Protein AF-0000000066964332 (afdb_homodimer)

Nearest PDB structures (foldseek):
  6kyw-assembly1_A  TM=4.863E-01  e=2.153E-20  Brassica rapa
  5gyy-assembly1_A  TM=4.695E-01  e=2.271E-20  Brassica rapa
  7ywp-assembly1_A  TM=2.040E-01  e=1.332E-03  Serratia proteamaculans
  7ne4-assembly1_A  TM=2.014E-01  e=6.611E-03  Serratia proteamaculans
  7ne5-assembly1_A  TM=2.036E-01  e=1.824E-02  Serratia proteamaculans

Organism: Oryza sativa subsp. japonica (NCBI:txid39947)

Foldseek 3Di:
DPPDPPPPPPPPPPPPPPPPPPPPQPWPKAFAFDKDWPPPPDWAAAPVRQKTWAWDDADQATWTAMWGDADPDTHGFTTQPLQDDHARMAMWGCHPQRFTWGDHPDPPDDTDGSWPFHSAFGIWTQGPQGKTFTAHPVRDTRDIRLVPGEFKDTAPRKDWAQDKYFAAQASRRRHGAQKMWHRHQQRKTFIAGPPDDDPLRTLDIPPGGDPNATWMWHAHAQGWTWIAGPVDGDIDTPDDDDNPVQPDVFKHWTWMWGCYNLRKTWIKIWIGGNPPDRIDIDTRDIPPPDLPSLSNWQQAAWQWAWEQDPVSDIFIDHDPQWADPDPVPGRHYTDRNPDDFVPPPPPPDPQGWDKFWDKDFQKDWPAAAPDWDDLPQDPVNLRVVLSVDPQAFKWKDDSGIGGGDPRITSMYGHNPGGMMMIGIDTDRPPPPPPPPDDVPPPVVVVVVVVVVVPPPPPPPPDD/DPPPPPPPPPPPPPPPPPPPPPPPQPWPKAFAFDKDWPPPPDWAAGPVRQKTWAWDDADQATWTAMWGDADPDTHGFTTQPQQDDHARMAMWGCHPQRFTWGDHPDPPDDTDTSWPFHSAFGIWTQGPQGKTFTAHPVRDTRDIRLVPGEFKDTAPRKDWAQDKYFAAQASRRRHGAQKMWHRHQQRKTFIAGPPDDDPLRTLDIPPGGDPNATWMWHAHQQGWTWTAGPVDGDIDTPDDDDNPVQPDVFKHWTWMWGCYNLRKTWIKIWIGGNPPDRIDIDTRDIPPPDLPSLSNWQQAAWQWAWEQDPVSDIFIDHDPQWADPDPVPGRHYTDRNPDDFVPPPPPPDPQGWDKDWDKDDQKDWPAAAPDFDDLPQDPVNLRVVLSVDPQAFKWKDDSGIGGGDPRITSMYGHNPGGMMMIGIDTDRPPPPPPPPDDPPPPVVVVVVVVVVVVPPPPPPPPD

pLDDT: mean 82.04, std 22.13, range [18.06, 98.69]

Solvent-accessible surface area (backbone atoms only — not comparable to full-atom values): 50875 Å² total; per-residue (Å²): 133,80,80,78,79,74,79,79,76,78,76,76,73,75,76,72,74,65,76,70,73,68,75,76,70,69,62,51,74,40,48,52,61,41,68,43,35,59,73,85,72,38,56,52,52,12,62,81,57,44,22,36,37,36,63,42,84,35,88,96,27,26,40,41,33,31,28,38,60,50,86,94,42,71,47,76,55,42,56,58,66,39,77,52,78,60,37,90,52,29,33,41,32,31,34,81,57,15,36,41,27,38,32,50,64,56,84,88,50,74,61,45,70,72,49,90,42,72,65,54,25,49,30,32,35,36,35,80,60,56,44,40,35,30,18,29,89,85,66,43,79,66,41,45,53,62,79,62,54,40,29,41,44,33,36,77,34,64,46,47,51,68,38,62,34,36,8,20,58,38,97,76,39,68,25,75,33,58,24,29,40,36,26,31,67,49,23,26,44,35,33,31,33,59,37,53,82,55,76,85,50,50,51,41,64,70,77,47,54,84,69,84,38,55,30,29,39,35,29,40,82,77,50,30,30,36,37,28,30,87,90,53,88,55,69,44,76,79,41,78,52,73,59,80,74,55,63,42,92,58,42,47,68,46,47,36,39,31,37,37,52,85,58,38,36,33,32,35,37,38,36,37,45,72,88,78,50,78,66,44,79,43,78,77,42,58,40,69,75,64,84,54,68,59,57,46,47,58,60,24,16,36,34,17,28,19,39,69,45,95,87,67,44,78,45,54,44,52,41,79,56,31,37,56,82,37,92,86,39,51,44,70,16,16,22,72,62,52,69,31,56,64,65,74,73,66,83,78,75,85,72,64,71,46,78,42,71,45,78,46,65,33,33,43,61,61,88,50,56,67,30,36,61,61,70,83,50,46,75,70,50,39,52,51,54,30,72,72,31,60,57,39,50,33,28,39,36,60,89,39,34,30,34,38,39,34,60,42,39,52,25,21,67,28,86,85,40,75,32,33,36,34,30,52,32,77,42,68,74,71,76,81,65,77,71,84,65,88,65,66,58,69,67,42,53,67,55,46,57,59,47,62,71,65,59,70,70,68,65,74,73,66,129,133,81,80,77,79,75,80,79,74,78,75,76,74,74,74,75,73,66,77,69,75,68,76,74,72,66,61,51,73,40,49,53,61,42,70,43,35,59,72,89,73,36,59,52,54,11,62,83,57,42,22,36,38,36,62,43,84,35,89,96,27,27,39,41,32,30,27,39,60,50,85,95,42,72,47,76,57,42,56,60,65,38,78,52,80,60,38,90,52,29,32,41,32,31,32,82,57,16,35,40,27,39,32,49,65,55,82,88,51,75,60,44,69,74,50,89,43,72,64,54,25,49,31,32,35,38,36,79,60,56,43,39,36,29,18,29,89,82,66,43,79,66,41,44,52,63,79,62,54,40,30,42,45,32,36,77,34,63,45,46,51,67,38,62,32,35,7,20,58,37,98,78,38,69,24,76,33,58,24,30,41,36,27,32,69,49,23,27,42,34,32,32,35,57,39,53,80,55,76,85,50,50,53,41,64,70,78,46,54,84,69,82,38,55,31,29,39,35,31,40,82,77,49,30,30,36,36,29,31,87,89,53,88,55,69,44,76,78,40,79,51,72,59,80,74,56,65,41,92,58,40,48,69,45,49,39,39,33,37,38,50,84,60,38,38,33,31,35,38,39,36,39,44,73,88,77,49,76,66,43,79,42,78,77,42,58,40,71,74,64,87,54,68,60,57,44,47,58,62,25,16,34,33,18,28,18,38,70,46,94,87,69,44,78,45,54,43,52,40,80,58,32,37,55,83,38,91,86,40,51,44,70,16,14,23,73,62,51,72,29,58,64,65,73,72,65,82,79,75,85,71,65,70,46,77,43,70,45,79,46,65,35,32,43,61,62,88,49,60,68,32,35,60,62,70,82,51,46,74,70,51,38,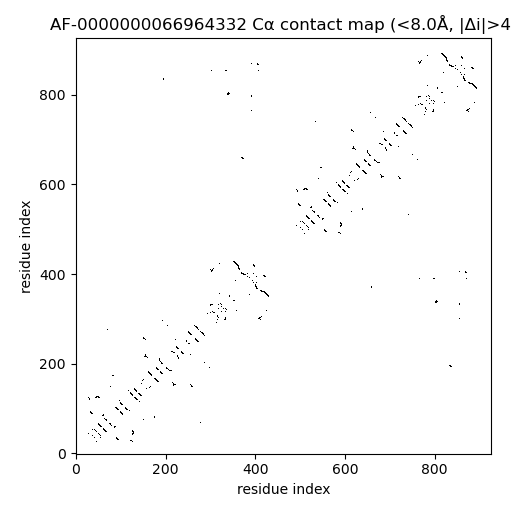52,52,54,31,71,74,31,61,57,41,50,32,28,39,36,61,90,40,34,29,33,38,38,35,60,41,38,54,26,21,66,28,84,84,39,75,31,33,37,34,30,52,34,77,42,66,75,72,76,81,66,78,69,83,65,84,68,66,58,70,70,41,51,68,55,45,57,59,46,61,70,65,60,70,70,66,70,67,70,80,114

Secondary structure (DSSP, 8-state):
----------------------------EEETT-EEETTTT-EEE-TTSSEEEEEEEETTEEEEEEEEEETTEEEEEEETTTTSPPB---EEEE-TTS-EEEE-SSTTPPPEES--S-S---EEEE-TTS-EEEE-TT--EEEEGGGS-SSEE-TT-EE-TT-EEEEESSSS--SEEEEEEEE-TTS-EEEEETT--SGGG-SEE-S--SS---EEEEE-TTS-EEEEESSSS-EEEEE---TTTTT-TTEEEEEEEEE-TTS-EEEEEEEEESSSPPPEEEEEEEES--S-GGGSTTSS-TTEEEEE-TTS-EEEEEPTTEEESSTT-TTS-EEEP---------SS---PPEEEEEEEESEE----EEE---TT--HHHHHHHHHH-TT-SEEEESSSEEEEPBS--SEEE-TT---EEEEEEEE---------SS-HHHHHHHHHHHHHHHGGGGGGG--/----------------------------EEETT-EEETTTT-EEE-TTSSEEEEEEEETTEEEEEEEEEETTEEEEEEETTTTSPPB---EEEE-TTS-EEEE-SSTTPPPEES--S-S---EEEE-TTS-EEEE-TT--EEEEGGGS-SSEE-TT-EE-TT-EEEEESSSS--SEEEEEEEE-TTS-EEEEETT--SGGG-SEE-S--SS---EEEEE-TTS-EEEEESSSS-EEEEE---GGGTT-TTEEEEEEEEE-TTS-EEEEEEEEESSSPPPEEEEEEEES--S-GGGSTTSS-TTEEEEE-TTS-EEEEEPTTEEESSTT-TTS-EEEP---------SS---PPEEEEEEEESEE----EEE---TT--HHHHHHHHHH-TT-SEEEESSSEEEEPBS--SEEE-TT---EEEEEEEE---------SS-HHHHHHHHHHHHHHHHGGGGGG--

InterPro domains:
  IPR000742 EGF-like domain [PS50026] (290-328)
  IPR000858 S-locus glycoprotein domain [PF00954] (241-323)
  IPR001480 Bulb-type lectin domain [PF01453] (75-159)
  IPR001480 Bulb-type lectin domain [PS50927] (29-147)
  IPR001480 Bulb-type lectin domain [SM00108] (34-149)
  IPR036426 Bulb-type lectin domain superfamily [G3DSA:2.90.10.10] (23-148)
  IPR036426 Bulb-type lectin domain superfamily [SSF51110] (73-192)
  IPR036426 Bulb-type lectin domain superfamily [SSF51110] (173-272)
  IPR051343 G-type lectin S-receptor-like kinases and EP1-like glycoproteins [PTHR47976] (41-424)

Radius of gyration: 37.82 Å; Cα contacts (8 Å, |Δi|>4): 2032; chains: 2; bounding box: 126×107×94 Å

Structure (mmCIF, N/CA/C/O backbone):
data_AF-0000000066964332-model_v1
#
loop_
_entity.id
_entity.type
_entity.pdbx_description
1 polymer 'non-specific serine/threonine protein kinase'
#
loop_
_atom_site.group_PDB
_atom_site.id
_atom_site.type_symbol
_atom_site.label_atom_id
_atom_site.label_alt_id
_atom_site.label_comp_id
_atom_site.label_asym_id
_atom_site.label_entity_id
_atom_site.label_seq_id
_atom_site.pdbx_PDB_ins_code
_atom_site.Cartn_x
_atom_site.Cartn_y
_atom_site.Cartn_z
_atom_site.occupancy
_atom_site.B_iso_or_equiv
_atom_site.auth_seq_id
_atom_site.auth_comp_id
_atom_site.auth_asym_id
_atom_site.auth_atom_id
_atom_site.pdbx_PDB_model_num
ATOM 1 N N . MET A 1 1 ? -78.125 -31.594 -17.312 1 30.03 1 MET A N 1
ATOM 2 C CA . MET A 1 1 ? -77.125 -32.531 -17.828 1 30.03 1 MET A CA 1
ATOM 3 C C . MET A 1 1 ? -75.875 -32.469 -17 1 30.03 1 MET A C 1
ATOM 5 O O . MET A 1 1 ? -75.312 -31.406 -16.766 1 30.03 1 MET A O 1
ATOM 9 N N . VAL A 1 2 ? -75.75 -33.438 -16.062 1 37.06 2 VAL A N 1
ATOM 10 C CA . VAL A 1 2 ? -74.875 -33.562 -14.898 1 37.06 2 VAL A CA 1
ATOM 11 C C . VAL A 1 2 ? -73.438 -33.75 -15.352 1 37.06 2 VAL A C 1
ATOM 13 O O . VAL A 1 2 ? -73.125 -34.656 -16.109 1 37.06 2 VAL A O 1
ATOM 16 N N . PRO A 1 3 ? -72.688 -32.656 -15.508 1 40.78 3 PRO A N 1
ATOM 17 C CA . PRO A 1 3 ? -71.375 -32.781 -16.141 1 40.78 3 PRO A CA 1
ATOM 18 C C . PRO A 1 3 ? -70.438 -33.719 -15.406 1 40.78 3 PRO A C 1
ATOM 20 O O . PRO A 1 3 ? -70.438 -33.781 -14.172 1 40.78 3 PRO A O 1
ATOM 23 N N . TYR A 1 4 ? -70.312 -34.938 -15.938 1 36.34 4 TYR A N 1
ATOM 24 C CA . TYR A 1 4 ? -69.5 -36.062 -15.43 1 36.34 4 TYR A CA 1
ATOM 25 C C . TYR A 1 4 ? -68.062 -35.656 -15.289 1 36.34 4 TYR A C 1
ATOM 27 O O . TYR A 1 4 ? -67.438 -35.188 -16.25 1 36.34 4 TYR A O 1
ATOM 35 N N . ILE A 1 5 ? -67.625 -35.219 -14.141 1 37.66 5 ILE A N 1
ATOM 36 C CA . ILE A 1 5 ? -66.25 -34.812 -13.773 1 37.66 5 ILE A CA 1
ATOM 37 C C . ILE A 1 5 ? -65.312 -36 -13.898 1 37.66 5 ILE A C 1
ATOM 39 O O . ILE A 1 5 ? -65.438 -37 -13.195 1 37.66 5 ILE A O 1
ATOM 43 N N . ILE A 1 6 ? -64.812 -36.375 -15.148 1 38.31 6 ILE A N 1
ATOM 44 C CA . ILE A 1 6 ? -63.906 -37.5 -15.352 1 38.31 6 ILE A CA 1
ATOM 45 C C . ILE A 1 6 ? -62.656 -37.344 -14.477 1 38.31 6 ILE A C 1
ATOM 47 O O . ILE A 1 6 ? -62 -36.312 -14.492 1 38.31 6 ILE A O 1
ATOM 51 N N . PRO A 1 7 ? -62.469 -38.188 -13.453 1 39.22 7 PRO A N 1
ATOM 52 C CA . PRO A 1 7 ? -61.281 -38.156 -12.57 1 39.22 7 PRO A CA 1
ATOM 53 C C . PRO A 1 7 ? -60 -38.438 -13.312 1 39.22 7 PRO A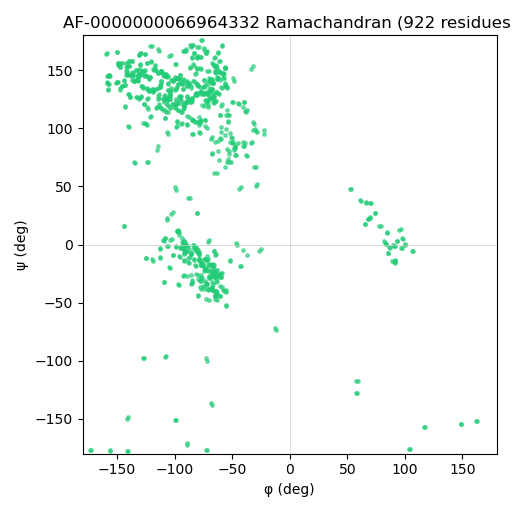 C 1
ATOM 55 O O . PRO A 1 7 ? -59.875 -39.438 -14.031 1 39.22 7 PRO A O 1
ATOM 58 N N . LEU A 1 8 ? -59.344 -37.438 -13.859 1 35.41 8 LEU A N 1
ATOM 59 C CA . LEU A 1 8 ? -58.062 -37.594 -14.516 1 35.41 8 LEU A CA 1
ATOM 60 C C . LEU A 1 8 ? -57.062 -38.312 -13.594 1 35.41 8 LEU A C 1
ATOM 62 O O . LEU A 1 8 ? -56.719 -37.781 -12.539 1 35.41 8 LEU A O 1
ATOM 66 N N . SER A 1 9 ? -57.125 -39.625 -13.5 1 33.16 9 SER A N 1
ATOM 67 C CA . SER A 1 9 ? -56.125 -40.438 -12.805 1 33.16 9 SER A CA 1
ATOM 68 C C . SER A 1 9 ? -54.719 -40.094 -13.266 1 33.16 9 SER A C 1
ATOM 70 O O . SER A 1 9 ? -54.406 -40.219 -14.453 1 33.16 9 SER A O 1
ATOM 72 N N . LEU A 1 10 ? -54.062 -39.188 -12.609 1 34.53 10 LEU A N 1
ATOM 73 C CA . LEU A 1 10 ? -52.656 -38.844 -12.781 1 34.53 10 LEU A CA 1
ATOM 74 C C . LEU A 1 10 ? -51.781 -40.094 -12.68 1 34.53 10 LEU A C 1
ATOM 76 O O . LEU A 1 10 ? -51.688 -40.688 -11.609 1 34.53 10 LEU A O 1
ATOM 80 N N . ILE A 1 11 ? -51.719 -40.906 -13.75 1 34.94 11 ILE A N 1
ATOM 81 C CA . ILE A 1 11 ? -50.781 -42 -13.828 1 34.94 11 ILE A CA 1
ATOM 82 C C . ILE A 1 11 ? -49.375 -41.5 -13.531 1 34.94 11 ILE A C 1
ATOM 84 O O . ILE A 1 11 ? -48.812 -40.656 -14.266 1 34.94 11 ILE A O 1
ATOM 88 N N . LEU A 1 12 ? -49.031 -41.5 -12.281 1 34.53 12 LEU A N 1
ATOM 89 C CA . LEU A 1 12 ? -47.656 -41.312 -11.805 1 34.53 12 LEU A CA 1
ATOM 90 C C . LEU A 1 12 ? -46.719 -42.312 -12.469 1 34.53 12 LEU A C 1
ATOM 92 O O . LEU A 1 12 ? -46.75 -43.5 -12.188 1 34.53 12 LEU A O 1
ATOM 96 N N . PHE A 1 13 ? -46.438 -42.125 -13.805 1 35.16 13 PHE A N 1
ATOM 97 C CA . PHE A 1 13 ? -45.344 -42.875 -14.391 1 35.16 13 PHE A CA 1
ATOM 98 C C . PHE A 1 13 ? -44.094 -42.75 -13.547 1 35.16 13 PHE A C 1
ATOM 100 O O . PHE A 1 13 ? -43.531 -41.688 -13.414 1 35.16 13 PHE A O 1
ATOM 107 N N . ILE A 1 14 ? -43.906 -43.594 -12.547 1 37.25 14 ILE A N 1
ATOM 108 C CA . ILE A 1 14 ? -42.656 -43.844 -11.875 1 37.25 14 ILE A CA 1
ATOM 109 C C . ILE A 1 14 ? -41.562 -44.156 -12.906 1 37.25 14 ILE A C 1
ATOM 111 O O . ILE A 1 14 ? -41.594 -45.188 -13.555 1 37.25 14 ILE A O 1
ATOM 115 N N . ILE A 1 15 ? -41.125 -43.125 -13.672 1 35 15 ILE A N 1
ATOM 116 C CA . ILE A 1 15 ? -39.906 -43.344 -14.445 1 35 15 ILE A CA 1
ATOM 117 C C . ILE A 1 15 ? -38.844 -43.969 -13.555 1 35 15 ILE A C 1
ATOM 119 O O . ILE A 1 15 ? -38.344 -43.312 -12.633 1 35 15 ILE A O 1
ATOM 123 N N . GLN A 1 16 ? -38.938 -45.25 -13.281 1 35.28 16 GLN A N 1
ATOM 124 C CA . GLN A 1 16 ? -37.781 -45.969 -12.742 1 35.28 16 GLN A CA 1
ATOM 125 C C . GLN A 1 16 ? -36.531 -45.656 -13.547 1 35.28 16 GLN A C 1
ATOM 127 O O . GLN A 1 16 ? -36.406 -46.094 -14.703 1 35.28 16 GLN A O 1
ATOM 132 N N . ALA A 1 17 ? -35.844 -44.562 -13.266 1 37.25 17 ALA A N 1
ATOM 133 C CA . ALA A 1 17 ? -34.5 -44.312 -13.734 1 37.25 17 ALA A CA 1
ATOM 134 C C . ALA A 1 17 ? -33.594 -45.531 -13.484 1 37.25 17 ALA A C 1
ATOM 136 O O . ALA A 1 17 ? -33.438 -45.938 -12.336 1 37.25 17 ALA A O 1
ATOM 137 N N . ASN A 1 18 ? -33.719 -46.469 -14.406 1 37.06 18 ASN A N 1
ATOM 138 C CA . ASN A 1 18 ? -32.656 -47.469 -14.352 1 37.06 18 ASN A CA 1
ATOM 139 C C . ASN A 1 18 ? -31.297 -46.844 -14.031 1 37.06 18 ASN A C 1
ATOM 141 O O . ASN A 1 18 ? -30.953 -45.781 -14.586 1 37.06 18 ASN A O 1
ATOM 145 N N . PRO A 1 19 ? -30.719 -47.156 -12.914 1 35.81 19 PRO A N 1
ATOM 146 C CA . PRO A 1 19 ? -29.344 -46.688 -12.711 1 35.81 19 PRO A CA 1
ATOM 147 C C . PRO A 1 19 ? -28.453 -46.906 -13.938 1 35.81 19 PRO A C 1
ATOM 149 O O . PRO A 1 19 ? -28.438 -48 -14.516 1 35.81 19 PRO A O 1
ATOM 152 N N . SER A 1 20 ? -28.453 -45.938 -14.859 1 34.28 20 SER A N 1
ATOM 153 C CA . SER A 1 20 ? -27.422 -46.031 -15.891 1 34.28 20 SER A CA 1
ATOM 154 C C . SER A 1 20 ? -26.172 -46.719 -15.367 1 34.28 20 SER A C 1
ATOM 156 O O . SER A 1 20 ? -25.672 -46.406 -14.281 1 34.28 20 SER A O 1
ATOM 158 N N . THR A 1 21 ? -26.047 -48.031 -15.656 1 35.12 21 THR A N 1
ATOM 159 C CA . THR A 1 21 ? -24.75 -48.688 -15.477 1 35.12 21 THR A CA 1
ATOM 160 C C . THR A 1 21 ? -23.625 -47.719 -15.781 1 35.12 21 THR A C 1
ATOM 162 O O . THR A 1 21 ? -23.562 -47.125 -16.875 1 35.12 21 THR A O 1
ATOM 165 N N . GLY A 1 22 ? -23.203 -46.969 -14.836 1 33.84 22 GLY A N 1
ATOM 166 C CA . GLY A 1 22 ? -21.969 -46.219 -15.031 1 33.84 22 GLY A CA 1
ATOM 167 C C . GLY A 1 22 ? -20.984 -46.906 -15.945 1 33.84 22 GLY A C 1
ATOM 168 O O . GLY A 1 22 ? -20.812 -48.125 -15.875 1 33.84 22 GLY A O 1
ATOM 169 N N . ALA A 1 23 ? -20.906 -46.531 -17.172 1 38.38 23 ALA A N 1
ATOM 170 C CA . ALA A 1 23 ? -19.812 -46.969 -18.031 1 38.38 23 ALA A CA 1
ATOM 171 C C . ALA A 1 23 ? -18.594 -47.406 -17.219 1 38.38 23 ALA A C 1
ATOM 173 O O . ALA A 1 23 ? -18.062 -46.625 -16.422 1 38.38 23 ALA A O 1
ATOM 174 N N . GLN A 1 24 ? -18.453 -48.688 -16.953 1 38.19 24 GLN A N 1
ATOM 175 C CA . GLN A 1 24 ? -17.234 -49.25 -16.359 1 38.19 24 GLN A CA 1
ATOM 176 C C . GLN A 1 24 ? -15.992 -48.562 -16.938 1 38.19 24 GLN A C 1
ATOM 178 O O . GLN A 1 24 ? -15.75 -48.656 -18.141 1 38.19 24 GLN A O 1
ATOM 183 N N . ILE A 1 25 ? -15.547 -47.5 -16.422 1 47.09 25 ILE A N 1
ATOM 184 C CA . ILE A 1 25 ? -14.227 -46.969 -16.75 1 47.09 25 ILE A CA 1
ATOM 185 C C . ILE A 1 25 ? -13.227 -48.125 -16.844 1 47.09 25 ILE A C 1
ATOM 187 O O . ILE A 1 25 ? -13.031 -48.844 -15.867 1 47.09 25 ILE A O 1
ATOM 191 N N . ASN A 1 26 ? -13.062 -48.812 -17.906 1 48.81 26 ASN A N 1
ATOM 192 C CA . ASN A 1 26 ? -11.977 -49.75 -18.094 1 48.81 26 ASN A CA 1
ATOM 193 C C . ASN A 1 26 ? -10.68 -49.25 -17.453 1 48.81 26 ASN A C 1
ATOM 195 O O . ASN A 1 26 ? -10.109 -48.25 -17.906 1 48.81 26 ASN A O 1
ATOM 199 N N . GLU A 1 27 ? -10.586 -49.344 -16.141 1 62.5 27 GLU A N 1
ATOM 200 C CA . GLU A 1 27 ? -9.406 -48.906 -15.398 1 62.5 27 GLU A CA 1
ATOM 201 C C . GLU A 1 27 ? -8.352 -50.031 -15.367 1 62.5 27 GLU A C 1
ATOM 203 O O . GLU A 1 27 ? -8.664 -51.188 -15.078 1 62.5 27 GLU A O 1
ATOM 208 N N . THR A 1 28 ? -7.273 -49.781 -16.156 1 73.75 28 THR A N 1
ATOM 209 C CA . THR A 1 28 ? -6.16 -50.688 -15.867 1 73.75 28 THR A CA 1
ATOM 210 C C . THR A 1 28 ? -5.691 -50.531 -14.422 1 73.75 28 THR A C 1
ATOM 212 O O . THR A 1 28 ? -5.273 -49.438 -14.023 1 73.75 28 THR A O 1
ATOM 215 N N . THR A 1 29 ? -5.926 -51.562 -13.617 1 89.5 29 THR A N 1
ATOM 216 C CA . THR A 1 29 ? -5.625 -51.531 -12.188 1 89.5 29 THR A CA 1
ATOM 217 C C . THR A 1 29 ? -4.148 -51.812 -11.945 1 89.5 29 THR A C 1
ATOM 219 O O . THR A 1 29 ? -3.574 -52.719 -12.547 1 89.5 29 THR A O 1
ATOM 222 N N . ILE A 1 30 ? -3.531 -50.969 -11.195 1 94.56 30 ILE A N 1
ATOM 223 C CA . ILE A 1 30 ? -2.154 -51.156 -10.734 1 94.56 30 ILE A CA 1
ATOM 224 C C . ILE A 1 30 ? -2.145 -51.719 -9.32 1 94.56 30 ILE A C 1
ATOM 226 O O . ILE A 1 30 ? -2.4 -51 -8.352 1 94.56 30 ILE A O 1
ATOM 230 N N . PRO A 1 31 ? -1.904 -53 -9.203 1 94.06 31 PRO A N 1
ATOM 231 C CA . PRO A 1 31 ? -1.978 -53.594 -7.879 1 94.06 31 PRO A CA 1
ATOM 232 C C . PRO A 1 31 ? -0.781 -53.25 -6.996 1 94.06 31 PRO A C 1
ATOM 234 O O . PRO A 1 31 ? 0.228 -52.75 -7.492 1 94.06 31 PRO A O 1
ATOM 237 N N . GLN A 1 32 ? -0.938 -53.594 -5.727 1 93.88 32 GLN A N 1
ATOM 238 C CA . GLN A 1 32 ? 0.191 -53.469 -4.812 1 93.88 32 GLN A CA 1
ATOM 239 C C . GLN A 1 32 ? 1.386 -54.281 -5.297 1 93.88 32 GLN A C 1
ATOM 241 O O . GLN A 1 32 ? 1.217 -55.375 -5.875 1 93.88 32 GLN A O 1
ATOM 246 N N . GLY A 1 33 ? 2.547 -53.656 -5.039 1 93.12 33 GLY A N 1
ATOM 247 C CA . GLY A 1 33 ? 3.758 -54.344 -5.465 1 93.12 33 GLY A CA 1
ATOM 248 C C . GLY A 1 33 ? 4.203 -53.969 -6.863 1 93.12 33 GLY A C 1
ATOM 249 O O . GLY A 1 33 ? 5.32 -54.281 -7.273 1 93.12 33 GLY A O 1
ATOM 250 N N . SER A 1 34 ? 3.301 -53.312 -7.594 1 93.19 34 SER A N 1
ATOM 251 C CA . SER A 1 34 ? 3.662 -52.875 -8.938 1 93.19 34 SER A CA 1
ATOM 252 C C . SER A 1 34 ? 4.805 -51.875 -8.891 1 93.19 34 SER A C 1
ATOM 254 O O . SER A 1 34 ? 4.855 -51.031 -7.996 1 93.19 34 SER A O 1
ATOM 256 N N . GLN A 1 35 ? 5.711 -51.969 -9.883 1 92.88 35 GLN A N 1
ATOM 257 C CA . GLN A 1 35 ? 6.895 -51.125 -9.914 1 92.88 35 GLN A CA 1
ATOM 258 C C . GLN A 1 35 ? 7.25 -50.719 -11.344 1 92.88 35 GLN A C 1
ATOM 260 O O . GLN A 1 35 ? 7.105 -51.531 -12.266 1 92.88 35 GLN A O 1
ATOM 265 N N . ILE A 1 36 ? 7.617 -49.438 -11.516 1 93.69 36 ILE A N 1
ATOM 266 C CA . ILE A 1 36 ? 8.148 -49 -12.797 1 93.69 36 ILE A CA 1
ATOM 267 C C . ILE A 1 36 ? 9.492 -48.312 -12.594 1 93.69 36 ILE A C 1
ATOM 269 O O . ILE A 1 36 ? 9.719 -47.688 -11.555 1 93.69 36 ILE A O 1
ATOM 273 N N . ASN A 1 37 ? 10.422 -48.469 -13.516 1 90.12 37 ASN A N 1
ATOM 274 C CA . ASN A 1 37 ? 11.766 -47.906 -13.438 1 90.12 37 ASN A CA 1
ATOM 275 C C . ASN A 1 37 ? 12.047 -46.938 -14.609 1 90.12 37 ASN A C 1
ATOM 277 O O . ASN A 1 37 ? 11.211 -46.812 -15.5 1 90.12 37 ASN A O 1
ATOM 281 N N . THR A 1 38 ? 13.164 -46.25 -14.492 1 82.19 38 THR A N 1
ATOM 282 C CA . THR A 1 38 ? 13.57 -45.344 -15.555 1 82.19 38 THR A CA 1
ATOM 283 C C . THR A 1 38 ? 14.078 -46.125 -16.766 1 82.19 38 THR A C 1
ATOM 285 O O . THR A 1 38 ? 14.141 -45.562 -17.875 1 82.19 38 THR A O 1
ATOM 288 N N . VAL A 1 39 ? 14.43 -47.375 -16.391 1 70.75 39 VAL A N 1
ATOM 289 C CA . VAL A 1 39 ? 15 -48.156 -17.469 1 70.75 39 VAL A CA 1
ATOM 290 C C . VAL A 1 39 ? 13.883 -48.656 -18.391 1 70.75 39 VAL A C 1
ATOM 292 O O . VAL A 1 39 ? 12.883 -49.188 -17.922 1 70.75 39 VAL A O 1
ATOM 295 N N . GLY A 1 40 ? 13.922 -48.5 -19.734 1 60 40 GLY A N 1
ATOM 296 C CA . GLY A 1 40 ? 13.023 -49 -20.766 1 60 40 GLY A CA 1
ATOM 297 C C . GLY A 1 40 ? 11.75 -48.188 -20.906 1 60 40 GLY A C 1
ATOM 298 O O . GLY A 1 40 ? 10.805 -48.594 -21.578 1 60 40 GLY A O 1
ATOM 299 N N . THR A 1 41 ? 11.602 -47.062 -20.438 1 62.5 41 THR A N 1
ATOM 300 C CA . THR A 1 41 ? 10.539 -46.094 -20.688 1 62.5 41 THR A CA 1
ATOM 301 C C . THR A 1 41 ? 9.227 -46.562 -20.078 1 62.5 41 THR A C 1
ATOM 303 O O . THR A 1 41 ? 8.164 -46.406 -20.703 1 62.5 41 THR A O 1
ATOM 306 N N . GLN A 1 42 ? 9.281 -47.188 -18.969 1 80.81 42 GLN A N 1
ATOM 307 C CA . GLN A 1 42 ? 8.07 -47.75 -18.375 1 80.81 42 GLN A CA 1
ATOM 308 C C . GLN A 1 42 ? 7.199 -46.656 -17.766 1 80.81 42 GLN A C 1
ATOM 310 O O . GLN A 1 42 ? 7.719 -45.688 -17.188 1 80.81 42 GLN A O 1
ATOM 315 N N . SER A 1 43 ? 5.957 -46.75 -18.172 1 92 43 SER A N 1
ATOM 316 C CA . SER A 1 43 ? 4.945 -45.875 -17.578 1 92 43 SER A CA 1
ATOM 317 C C . SER A 1 43 ? 3.625 -46.625 -17.391 1 92 43 SER A C 1
ATOM 319 O O . SER A 1 43 ? 3.391 -47.656 -18.016 1 92 43 SER A O 1
ATOM 321 N N . TRP A 1 44 ? 2.957 -46.281 -16.359 1 94.69 44 TRP A N 1
ATOM 322 C CA . TRP A 1 44 ? 1.567 -46.719 -16.266 1 94.69 44 TRP A CA 1
ATOM 323 C C . TRP A 1 44 ? 0.67 -45.875 -17.172 1 94.69 44 TRP A C 1
ATOM 325 O O . TRP A 1 44 ? 0.761 -44.656 -17.156 1 94.69 44 TRP A O 1
ATOM 335 N N . VAL A 1 45 ? -0.186 -46.531 -17.969 1 93.44 45 VAL A N 1
ATOM 336 C CA . VAL A 1 45 ? -0.939 -45.812 -19 1 93.44 45 VAL A CA 1
ATOM 337 C C . VAL A 1 45 ? -2.436 -45.938 -18.719 1 93.44 45 VAL A C 1
ATOM 339 O O . VAL A 1 45 ? -2.891 -46.969 -18.188 1 93.44 45 VAL A O 1
ATOM 342 N N . SER A 1 46 ? -3.158 -44.969 -19.125 1 95.25 46 SER A N 1
ATOM 343 C CA . SER A 1 46 ? -4.613 -44.969 -19 1 95.25 46 SER A CA 1
ATOM 344 C C . SER A 1 46 ? -5.234 -45.938 -20 1 95.25 46 SER A C 1
ATOM 346 O O . SER A 1 46 ? -4.582 -46.344 -20.969 1 95.25 46 SER A O 1
ATOM 348 N N . PRO A 1 47 ? -6.516 -46.281 -19.797 1 92.88 47 PRO A N 1
ATOM 349 C CA . PRO A 1 47 ? -7.168 -47.188 -20.719 1 92.88 47 PRO A CA 1
ATOM 350 C C . PRO A 1 47 ? -7.18 -46.688 -22.156 1 92.88 47 PRO A C 1
ATOM 352 O O . PRO A 1 47 ? -6.988 -47.469 -23.094 1 92.88 47 PRO A O 1
ATOM 355 N N . SER A 1 48 ? -7.336 -45.438 -22.391 1 88.88 48 SER A N 1
ATOM 356 C CA . SER A 1 48 ? -7.348 -44.844 -23.719 1 88.88 48 SER A CA 1
ATOM 357 C C . SER A 1 48 ? -5.938 -44.75 -24.297 1 88.88 48 SER A C 1
ATOM 359 O O . SER A 1 48 ? -5.766 -44.562 -25.5 1 88.88 48 SER A O 1
ATOM 361 N N . GLY A 1 49 ? -4.965 -44.844 -23.375 1 90.25 49 GLY A N 1
ATOM 362 C CA . GLY A 1 49 ? -3.578 -44.719 -23.797 1 90.25 49 GLY A CA 1
ATOM 363 C C . GLY A 1 49 ? -3.125 -43.281 -23.906 1 90.25 49 GLY A C 1
ATOM 364 O O . GLY A 1 49 ? -1.961 -43 -24.203 1 90.25 49 GLY A O 1
ATOM 365 N N . ARG A 1 50 ? -3.955 -42.406 -23.625 1 92 50 ARG A N 1
ATOM 366 C CA . ARG A 1 50 ? -3.648 -40.969 -23.859 1 92 50 ARG A CA 1
ATOM 367 C C . ARG A 1 50 ? -2.877 -40.406 -22.688 1 92 50 ARG A C 1
ATOM 369 O O . ARG A 1 50 ? -2.107 -39.438 -22.859 1 92 50 ARG A O 1
ATOM 376 N N . PHE A 1 51 ? -3.1 -40.875 -21.5 1 95.62 51 PHE A N 1
ATOM 377 C CA . PHE A 1 51 ? -2.381 -40.375 -20.344 1 95.62 51 PHE A CA 1
ATOM 378 C C . PHE A 1 51 ? -1.444 -41.438 -19.781 1 95.62 51 PHE A C 1
ATOM 380 O O . PHE A 1 51 ? -1.726 -42.656 -19.891 1 95.62 51 PHE A O 1
ATOM 387 N N . ALA A 1 52 ? -0.359 -40.938 -19.234 1 94.94 52 ALA A N 1
ATOM 388 C CA . ALA A 1 52 ? 0.621 -41.844 -18.625 1 94.94 52 ALA A CA 1
ATOM 389 C C . ALA A 1 52 ? 1.195 -41.219 -17.344 1 94.94 52 ALA A C 1
ATOM 391 O O . ALA A 1 52 ? 1.184 -40 -17.156 1 94.94 52 ALA A O 1
ATOM 392 N N . PHE A 1 53 ? 1.543 -42.125 -16.438 1 96.06 53 PHE A N 1
ATOM 393 C CA . PHE A 1 53 ? 2.223 -41.75 -15.195 1 96.06 53 PHE A CA 1
ATOM 394 C C . PHE A 1 53 ? 3.559 -42.5 -15.078 1 96.06 53 PHE A C 1
ATOM 396 O O . PHE A 1 53 ? 3.641 -43.688 -15.328 1 96.06 53 PHE A O 1
ATOM 403 N N . GLY A 1 54 ? 4.602 -41.75 -14.742 1 95.19 54 GLY A N 1
ATOM 404 C CA . GLY A 1 54 ? 5.922 -42.344 -14.57 1 95.19 54 GLY A CA 1
ATOM 405 C C . GLY A 1 54 ? 7.035 -41.312 -14.617 1 95.19 54 GLY A C 1
ATOM 406 O O . GLY A 1 54 ? 6.844 -40.156 -14.203 1 95.19 54 GLY A O 1
ATOM 407 N N . PHE A 1 55 ? 8.211 -41.844 -15.062 1 94.25 55 PHE A N 1
ATOM 408 C CA . PHE A 1 55 ? 9.359 -40.969 -15.227 1 94.25 55 PHE A CA 1
ATOM 409 C C . PHE A 1 55 ? 9.336 -40.312 -16.594 1 94.25 55 PHE A C 1
ATOM 411 O O . PHE A 1 55 ? 9 -40.938 -17.594 1 94.25 55 PHE A O 1
ATOM 418 N N . TYR A 1 56 ? 9.602 -39.094 -16.656 1 92.19 56 TYR A N 1
ATOM 419 C CA . TYR A 1 56 ? 9.852 -38.406 -17.938 1 92.19 56 TYR A CA 1
ATOM 420 C C . TYR A 1 56 ? 11.164 -37.625 -17.891 1 92.19 56 TYR A C 1
ATOM 422 O O . TYR A 1 56 ? 11.586 -37.156 -16.812 1 92.19 56 TYR A O 1
ATOM 430 N N . PRO A 1 57 ? 11.805 -37.5 -19.031 1 90.75 57 PRO A N 1
ATOM 431 C CA . PRO A 1 57 ? 13.086 -36.812 -19.031 1 90.75 57 PRO A CA 1
ATOM 432 C C . PRO A 1 57 ? 12.953 -35.312 -18.781 1 90.75 57 PRO A C 1
ATOM 434 O O . PRO A 1 57 ? 12.008 -34.688 -19.266 1 90.75 57 PRO A O 1
ATOM 437 N N . GLU A 1 58 ? 13.773 -34.812 -17.938 1 89.56 58 GLU A N 1
ATOM 438 C CA . GLU A 1 58 ? 13.914 -33.375 -17.656 1 89.56 58 GLU A CA 1
ATOM 439 C C . GLU A 1 58 ? 15.375 -33 -17.391 1 89.56 58 GLU A C 1
ATOM 441 O O . GLU A 1 58 ? 15.984 -33.5 -16.438 1 89.56 58 GLU A O 1
ATOM 446 N N . GLY A 1 59 ? 15.875 -32.156 -18.203 1 86.38 59 GLY A N 1
ATOM 447 C CA . GLY A 1 59 ? 17.297 -31.844 -18.109 1 86.38 59 GLY A CA 1
ATOM 448 C C . GLY A 1 59 ? 18.172 -33.062 -18.266 1 86.38 59 GLY A C 1
ATOM 449 O O . GLY A 1 59 ? 18.047 -33.812 -19.234 1 86.38 59 GLY A O 1
ATOM 450 N N . GLU A 1 60 ? 19.125 -33.25 -17.234 1 87.19 60 GLU A N 1
ATOM 451 C CA . GLU A 1 60 ? 20.031 -34.375 -17.281 1 87.19 60 GLU A CA 1
ATOM 452 C C . GLU A 1 60 ? 19.516 -35.531 -16.438 1 87.19 60 GLU A C 1
ATOM 454 O O . GLU A 1 60 ? 20.234 -36.5 -16.203 1 87.19 60 GLU A O 1
ATOM 459 N N . GLY A 1 61 ? 18.297 -35.375 -16.062 1 91.25 61 GLY A N 1
ATOM 460 C CA . GLY A 1 61 ? 17.703 -36.406 -15.234 1 91.25 61 GLY A CA 1
ATOM 461 C C . GLY A 1 61 ? 16.25 -36.719 -15.562 1 91.25 61 GLY A C 1
ATOM 462 O O . GLY A 1 61 ? 15.867 -36.719 -16.734 1 91.25 61 GLY A O 1
ATOM 463 N N . PHE A 1 62 ? 15.594 -37.094 -14.492 1 92.31 62 PHE A N 1
ATOM 464 C CA . PHE A 1 62 ? 14.195 -37.469 -14.672 1 92.31 62 PHE A CA 1
ATOM 465 C C . PHE A 1 62 ? 13.312 -36.781 -13.633 1 92.31 62 PHE A C 1
ATOM 467 O O . PHE A 1 62 ? 13.773 -36.469 -12.531 1 92.31 62 PHE A O 1
ATOM 474 N N . SER A 1 63 ? 12.117 -36.562 -14.047 1 94.62 63 SER A N 1
ATOM 475 C CA . SER A 1 63 ? 11.055 -36.156 -13.125 1 94.62 63 SER A CA 1
ATOM 476 C C . SER A 1 63 ? 9.906 -37.188 -13.148 1 94.62 63 SER A C 1
ATOM 478 O O . SER A 1 63 ? 9.828 -38 -14.047 1 94.62 63 SER A O 1
ATOM 480 N N . ILE A 1 64 ? 9.172 -37.188 -12.102 1 94.69 64 ILE A N 1
ATOM 481 C CA . ILE A 1 64 ? 8.016 -38.062 -11.984 1 94.69 64 ILE A CA 1
ATOM 482 C C . ILE A 1 64 ? 6.73 -37.25 -12.195 1 94.69 64 ILE A C 1
ATOM 484 O O . ILE A 1 64 ? 6.531 -36.219 -11.562 1 94.69 64 ILE A O 1
ATOM 488 N N . GLY A 1 65 ? 5.926 -37.781 -13.094 1 96 65 GLY A N 1
ATOM 489 C CA . GLY A 1 65 ? 4.715 -37 -13.305 1 96 65 GLY A CA 1
ATOM 490 C C . GLY A 1 65 ? 3.715 -37.688 -14.211 1 96 65 GLY A C 1
ATOM 491 O O . GLY A 1 65 ? 3.836 -38.875 -14.492 1 96 65 GLY A O 1
ATOM 492 N N . VAL A 1 66 ? 2.623 -37 -14.492 1 97 66 VAL A N 1
ATOM 493 C CA . VAL A 1 66 ? 1.579 -37.406 -15.438 1 97 66 VAL A CA 1
ATOM 494 C C . VAL A 1 66 ? 1.688 -36.562 -16.703 1 97 66 VAL A C 1
ATOM 496 O O . VAL A 1 66 ? 1.935 -35.344 -16.641 1 97 66 VAL A O 1
ATOM 499 N N . TRP A 1 67 ? 1.512 -37.188 -17.859 1 96.31 67 TRP A N 1
ATOM 500 C CA . TRP A 1 67 ? 1.552 -36.438 -19.094 1 96.31 67 TRP A CA 1
ATOM 501 C C . TRP A 1 67 ? 0.521 -36.969 -20.094 1 96.31 67 TRP A C 1
ATOM 503 O O . TRP A 1 67 ? 0.04 -38.094 -19.953 1 96.31 67 TRP A O 1
ATOM 513 N N . LEU A 1 68 ? 0.067 -36.125 -20.969 1 95.44 68 LEU A N 1
ATOM 514 C CA . LEU A 1 68 ? -0.71 -36.469 -22.156 1 95.44 68 LEU A CA 1
ATOM 515 C C . LEU A 1 68 ? 0.205 -36.844 -23.312 1 95.44 68 LEU A C 1
ATOM 517 O O . LEU A 1 68 ? 1.128 -36.094 -23.656 1 95.44 68 LEU A O 1
ATOM 521 N N . VAL A 1 69 ? -0.056 -37.938 -23.797 1 88.88 69 VAL A N 1
ATOM 522 C CA . VAL A 1 69 ? 0.757 -38.438 -24.906 1 88.88 69 VAL A CA 1
ATOM 523 C C . VAL A 1 69 ? 0.327 -37.75 -26.203 1 88.88 69 VAL A C 1
ATOM 525 O O . VAL A 1 69 ? -0.783 -37.969 -26.688 1 88.88 69 VAL A O 1
ATOM 528 N N . THR A 1 70 ? 1.145 -36.906 -26.578 1 79.5 70 THR A N 1
ATOM 529 C CA . THR A 1 70 ? 0.883 -36.188 -27.812 1 79.5 70 THR A CA 1
ATOM 530 C C . THR A 1 70 ? 1.927 -36.531 -28.875 1 79.5 70 THR A C 1
ATOM 532 O O . THR A 1 70 ? 2.881 -35.75 -29.094 1 79.5 70 THR A O 1
ATOM 535 N N . GLY A 1 71 ? 1.752 -37.594 -29.609 1 72.19 71 GLY A N 1
ATOM 536 C CA . GLY A 1 71 ? 2.727 -38.031 -30.594 1 72.19 71 GLY A CA 1
ATOM 537 C C . GLY A 1 71 ? 4.105 -38.281 -30.016 1 72.19 71 GLY A C 1
ATOM 538 O O . GLY A 1 71 ? 4.262 -39.094 -29.094 1 72.19 71 GLY A O 1
ATOM 539 N N . ALA A 1 72 ? 5 -37.469 -30.531 1 73 72 ALA A N 1
ATOM 540 C CA . ALA A 1 72 ? 6.391 -37.594 -30.109 1 73 72 ALA A CA 1
ATOM 541 C C . ALA A 1 72 ? 6.672 -36.719 -28.891 1 73 72 ALA A C 1
ATOM 543 O O . ALA A 1 72 ? 7.73 -36.844 -28.266 1 73 72 ALA A O 1
ATOM 544 N N . THR A 1 73 ? 5.727 -36 -28.562 1 81.69 73 THR A N 1
ATOM 545 C CA . THR A 1 73 ? 5.949 -35.062 -27.469 1 81.69 73 THR A CA 1
ATOM 546 C C . THR A 1 73 ? 5.035 -35.375 -26.281 1 81.69 73 THR A C 1
ATOM 548 O O . THR A 1 73 ? 4.09 -36.156 -26.422 1 81.69 73 THR A O 1
ATOM 551 N N . ARG A 1 74 ? 5.461 -35 -25.125 1 90.06 74 ARG A N 1
ATOM 552 C CA . ARG A 1 74 ? 4.703 -35.125 -23.891 1 90.06 74 ARG A CA 1
ATOM 553 C C . ARG A 1 74 ? 4.246 -33.781 -23.375 1 90.06 74 ARG A C 1
ATOM 555 O O . ARG A 1 74 ? 5.035 -32.844 -23.328 1 90.06 74 ARG A O 1
ATOM 562 N N . THR A 1 75 ? 2.984 -33.719 -23.203 1 94.31 75 THR A N 1
ATOM 563 C CA . THR A 1 75 ? 2.479 -32.562 -22.484 1 94.31 75 THR A CA 1
ATOM 564 C C . THR A 1 75 ? 2.336 -32.875 -21 1 94.31 75 THR A C 1
ATOM 566 O O . THR A 1 75 ? 1.413 -33.594 -20.594 1 94.31 75 THR A O 1
ATOM 569 N N . ILE A 1 76 ? 3.289 -32.344 -20.219 1 95.81 76 ILE A N 1
ATOM 570 C CA . ILE A 1 76 ? 3.297 -32.625 -18.781 1 95.81 76 ILE A CA 1
ATOM 571 C C . ILE A 1 76 ? 2.148 -31.906 -18.094 1 95.81 76 ILE A C 1
ATOM 573 O O . ILE A 1 76 ? 1.978 -30.688 -18.297 1 95.81 76 ILE A O 1
ATOM 577 N N . VAL A 1 77 ? 1.345 -32.625 -17.281 1 97.12 77 VAL A N 1
ATOM 578 C CA . VAL A 1 77 ? 0.181 -32 -16.672 1 97.12 77 VAL A CA 1
ATOM 579 C C . VAL A 1 77 ? 0.312 -32.062 -15.148 1 97.12 77 VAL A C 1
ATOM 581 O O . VAL A 1 77 ? -0.416 -31.344 -14.438 1 97.12 77 VAL A O 1
ATOM 584 N N . TRP A 1 78 ? 1.183 -32.781 -14.617 1 97.25 78 TRP A N 1
ATOM 585 C CA . TRP A 1 78 ? 1.438 -32.875 -13.188 1 97.25 78 TRP A CA 1
ATOM 586 C C . TRP A 1 78 ? 2.832 -33.406 -12.914 1 97.25 78 TRP A C 1
ATOM 588 O O . TRP A 1 78 ? 3.283 -34.344 -13.594 1 97.25 78 TRP A O 1
ATOM 598 N N . THR A 1 79 ? 3.537 -32.906 -11.969 1 96.62 79 THR A N 1
ATOM 599 C CA . THR A 1 79 ? 4.875 -33.344 -11.594 1 96.62 79 THR A CA 1
ATOM 600 C C . THR A 1 79 ? 4.996 -33.5 -10.078 1 96.62 79 THR A C 1
ATOM 602 O O . THR A 1 79 ? 4.648 -32.562 -9.336 1 96.62 79 THR A O 1
ATOM 605 N N . ALA A 1 80 ? 5.43 -34.625 -9.625 1 95.12 80 ALA A N 1
ATOM 606 C CA . ALA A 1 80 ? 5.73 -34.844 -8.211 1 95.12 80 ALA A CA 1
ATOM 607 C C . ALA A 1 80 ? 6.984 -34.062 -7.801 1 95.12 80 ALA A C 1
ATOM 609 O O . ALA A 1 80 ? 7.957 -34 -8.562 1 95.12 80 ALA A O 1
ATOM 610 N N . PHE A 1 81 ? 7.059 -33.469 -6.633 1 92.5 81 PHE A N 1
ATOM 611 C CA . PHE A 1 81 ? 8.227 -32.75 -6.121 1 92.5 81 PHE A CA 1
ATOM 612 C C . PHE A 1 81 ? 8.711 -31.719 -7.121 1 92.5 81 PHE A C 1
ATOM 614 O O . PHE A 1 81 ? 9.891 -31.656 -7.453 1 92.5 81 PHE A O 1
ATOM 621 N N . ARG A 1 82 ? 7.797 -31 -7.582 1 93.88 82 ARG A N 1
ATOM 622 C CA . ARG A 1 82 ? 8.094 -30.203 -8.766 1 93.88 82 ARG A CA 1
ATOM 623 C C . ARG A 1 82 ? 9.227 -29.219 -8.492 1 93.88 82 ARG A C 1
ATOM 625 O O . ARG A 1 82 ? 9.945 -28.812 -9.414 1 93.88 82 ARG A O 1
ATOM 632 N N . ASP A 1 83 ? 9.438 -28.812 -7.258 1 93.56 83 ASP A N 1
ATOM 633 C CA . ASP A 1 83 ? 10.445 -27.797 -6.957 1 93.56 83 ASP A CA 1
ATOM 634 C C . ASP A 1 83 ? 11.773 -28.438 -6.566 1 93.56 83 ASP A C 1
ATOM 636 O O . ASP A 1 83 ? 12.758 -27.734 -6.324 1 93.56 83 ASP A O 1
ATOM 640 N N . ASP A 1 84 ? 11.797 -29.75 -6.508 1 92.44 84 ASP A N 1
ATOM 641 C CA . ASP A 1 84 ? 13.047 -30.469 -6.289 1 92.44 84 ASP A CA 1
ATOM 642 C C . ASP A 1 84 ? 13.805 -30.672 -7.602 1 92.44 84 ASP A C 1
ATOM 644 O O . ASP A 1 84 ? 13.203 -30.688 -8.68 1 92.44 84 ASP A O 1
ATOM 648 N N . PRO A 1 85 ? 15.148 -30.828 -7.477 1 90.75 85 PRO A N 1
ATOM 649 C CA . PRO A 1 85 ? 15.891 -31.125 -8.703 1 90.75 85 PRO A CA 1
ATOM 650 C C . PRO A 1 85 ? 15.523 -32.5 -9.297 1 90.75 85 PRO A C 1
ATOM 652 O O . PRO A 1 85 ? 15.086 -33.375 -8.57 1 90.75 85 PRO A O 1
ATOM 655 N N . PRO A 1 86 ? 15.703 -32.594 -10.586 1 90.31 86 PRO A N 1
ATOM 656 C CA . PRO A 1 86 ? 15.461 -33.906 -11.203 1 90.31 86 PRO A CA 1
ATOM 657 C C . PRO A 1 86 ? 16.297 -35 -10.57 1 90.31 86 PRO A C 1
ATOM 659 O O . PRO A 1 86 ? 17.391 -34.75 -10.055 1 90.31 86 PRO A O 1
ATOM 662 N N . VAL A 1 87 ? 15.742 -36.188 -10.641 1 87.94 87 VAL A N 1
ATOM 663 C CA . VAL A 1 87 ? 16.391 -37.312 -10 1 87.94 87 VAL A CA 1
ATOM 664 C C . VAL A 1 87 ? 17.172 -38.125 -11.047 1 87.94 87 VAL A C 1
ATOM 666 O O . VAL A 1 87 ? 16.875 -38.062 -12.234 1 87.94 87 VAL A O 1
ATOM 669 N N . SER A 1 88 ? 18.172 -38.844 -10.672 1 84.25 88 SER A N 1
ATOM 670 C CA . SER A 1 88 ? 19.031 -39.594 -11.578 1 84.25 88 SER A CA 1
ATOM 671 C C . SER A 1 88 ? 18.375 -40.906 -12.016 1 84.25 88 SER A C 1
ATOM 673 O O . SER A 1 88 ? 18.797 -41.5 -13 1 84.25 88 SER A O 1
ATOM 675 N N . GLY A 1 89 ? 17.359 -41.25 -11.359 1 87.25 89 GLY A N 1
ATOM 676 C CA . GLY A 1 89 ? 16.672 -42.5 -11.688 1 87.25 89 GLY A CA 1
ATOM 677 C C . GLY A 1 89 ? 16.016 -43.156 -10.477 1 87.25 89 GLY A C 1
ATOM 678 O O . GLY A 1 89 ? 15.555 -42.469 -9.57 1 87.25 89 GLY A O 1
ATOM 679 N N . GLY A 1 90 ? 15.883 -44.469 -10.625 1 90.75 90 GLY A N 1
ATOM 680 C CA . GLY A 1 90 ? 15.234 -45.25 -9.562 1 90.75 90 GLY A CA 1
ATOM 681 C C . GLY A 1 90 ? 13.945 -45.906 -10.016 1 90.75 90 GLY A C 1
ATOM 682 O O . GLY A 1 90 ? 13.812 -46.281 -11.18 1 90.75 90 GLY A O 1
ATOM 683 N N . SER A 1 91 ? 13.164 -46.156 -8.969 1 92.25 91 SER A N 1
ATOM 684 C CA . SER A 1 91 ? 11.914 -46.812 -9.281 1 92.25 91 SER A CA 1
ATOM 685 C C . SER A 1 91 ? 10.742 -46.188 -8.523 1 92.25 91 SER A C 1
ATOM 687 O O . SER A 1 91 ? 10.938 -45.594 -7.465 1 92.25 91 SER A O 1
ATOM 689 N N . ILE A 1 92 ? 9.656 -46.188 -9.188 1 94.19 92 ILE A N 1
ATOM 690 C CA . ILE A 1 92 ? 8.398 -45.875 -8.523 1 94.19 92 ILE A CA 1
ATOM 691 C C . ILE A 1 92 ? 7.68 -47.125 -8.094 1 94.19 92 ILE A C 1
ATOM 693 O O . ILE A 1 92 ? 7.469 -48.031 -8.914 1 94.19 92 ILE A O 1
ATOM 697 N N . LEU A 1 93 ? 7.312 -47.188 -6.801 1 92.75 93 LEU A N 1
ATOM 698 C CA . LEU A 1 93 ? 6.766 -48.438 -6.25 1 92.75 93 LEU A CA 1
ATOM 699 C C . LEU A 1 93 ? 5.48 -48.156 -5.477 1 92.75 93 LEU A C 1
ATOM 701 O O . LEU A 1 93 ? 5.438 -47.25 -4.633 1 92.75 93 LEU A O 1
ATOM 705 N N . LEU A 1 94 ? 4.422 -48.875 -5.871 1 94.81 94 LEU A N 1
ATOM 706 C CA . LEU A 1 94 ? 3.303 -49 -4.945 1 94.81 94 LEU A CA 1
ATOM 707 C C . LEU A 1 94 ? 3.553 -50.125 -3.947 1 94.81 94 LEU A C 1
ATOM 709 O O . LEU A 1 94 ? 3.422 -51.312 -4.285 1 94.81 94 LEU A O 1
ATOM 713 N N . THR A 1 95 ? 3.83 -49.75 -2.781 1 92.44 95 THR A N 1
ATOM 714 C CA . THR A 1 95 ? 4.309 -50.719 -1.803 1 92.44 95 THR A CA 1
ATOM 715 C C . THR A 1 95 ? 3.172 -51.625 -1.344 1 92.44 95 THR A C 1
ATOM 717 O O . THR A 1 95 ? 1.997 -51.312 -1.543 1 92.44 95 THR A O 1
ATOM 720 N N . ALA A 1 96 ? 3.607 -52.719 -0.691 1 90.88 96 ALA A N 1
ATOM 721 C CA . ALA A 1 96 ? 2.627 -53.625 -0.11 1 90.88 96 ALA A CA 1
ATOM 722 C C . ALA A 1 96 ? 1.827 -52.969 0.995 1 90.88 96 ALA A C 1
ATOM 724 O O . ALA A 1 96 ? 0.677 -53.312 1.253 1 90.88 96 ALA A O 1
ATOM 725 N N . GLY A 1 97 ? 2.422 -52 1.574 1 88.38 97 GLY A N 1
ATOM 726 C CA . GLY A 1 97 ? 1.757 -51.25 2.629 1 88.38 97 GLY A CA 1
ATOM 727 C C . GLY A 1 97 ? 0.803 -50.188 2.102 1 88.38 97 GLY A C 1
ATOM 728 O O . GLY A 1 97 ? 0.079 -49.562 2.873 1 88.38 97 GLY A O 1
ATOM 729 N N . GLY A 1 98 ? 0.797 -50.031 0.806 1 91.19 98 GLY A N 1
ATOM 730 C CA . GLY A 1 98 ? -0.199 -49.156 0.2 1 91.19 98 GLY A CA 1
ATOM 731 C C . GLY A 1 98 ? 0.304 -47.75 -0.031 1 91.19 98 GLY A C 1
ATOM 732 O O . GLY A 1 98 ? -0.49 -46.812 -0.219 1 91.19 98 GLY A O 1
ATOM 733 N N . SER A 1 99 ? 1.577 -47.531 0.083 1 92.19 99 SER A N 1
ATOM 734 C CA . SER A 1 99 ? 2.143 -46.219 -0.186 1 92.19 99 SER A CA 1
ATOM 735 C C . SER A 1 99 ? 2.793 -46.156 -1.564 1 92.19 99 SER A C 1
ATOM 737 O O . SER A 1 99 ? 3.387 -47.156 -2.014 1 92.19 99 SER A O 1
ATOM 739 N N . LEU A 1 100 ? 2.615 -45.031 -2.229 1 94.06 100 LEU A N 1
ATOM 740 C CA . LEU A 1 100 ? 3.326 -44.781 -3.477 1 94.06 100 LEU A CA 1
ATOM 741 C C . LEU A 1 100 ? 4.652 -44.062 -3.213 1 94.06 100 LEU A C 1
ATOM 743 O O . LEU A 1 100 ? 4.676 -42.969 -2.668 1 94.06 100 LEU A O 1
ATOM 747 N N . GLN A 1 101 ? 5.746 -44.688 -3.648 1 93.31 101 GLN A N 1
ATOM 748 C CA . GLN A 1 101 ? 7.055 -44.156 -3.271 1 93.31 101 GLN A CA 1
ATOM 749 C C . GLN A 1 101 ? 8 -44.156 -4.465 1 93.31 101 GLN A C 1
ATOM 751 O O . GLN A 1 101 ? 7.887 -44.969 -5.371 1 93.31 101 GLN A O 1
ATOM 756 N N . TRP A 1 102 ? 8.836 -43.156 -4.418 1 93.88 102 TRP A N 1
ATOM 757 C CA . TRP A 1 102 ? 10.016 -43.156 -5.281 1 93.88 102 TRP A CA 1
ATOM 758 C C . TRP A 1 102 ? 11.227 -43.719 -4.547 1 93.88 102 TRP A C 1
ATOM 760 O O . TRP A 1 102 ? 11.578 -43.25 -3.461 1 93.88 102 TRP A O 1
ATOM 770 N N . ILE A 1 103 ? 11.828 -44.719 -5.113 1 91.88 103 ILE A N 1
ATOM 771 C CA . ILE A 1 103 ? 13.039 -45.312 -4.559 1 91.88 103 ILE A CA 1
ATOM 772 C C . ILE A 1 103 ? 14.242 -44.938 -5.406 1 91.88 103 ILE A C 1
ATOM 774 O O . ILE A 1 103 ? 14.359 -45.375 -6.562 1 91.88 103 ILE A O 1
ATOM 778 N N . PRO A 1 104 ? 15.133 -44.156 -4.766 1 91.5 104 PRO A N 1
ATOM 779 C CA . PRO A 1 104 ? 16.312 -43.75 -5.539 1 91.5 104 PRO A CA 1
ATOM 780 C C . PRO A 1 104 ? 17.156 -44.938 -5.996 1 91.5 104 PRO A C 1
ATOM 782 O O . PRO A 1 104 ? 17.062 -46.031 -5.406 1 91.5 104 PRO A O 1
ATOM 785 N N . ALA A 1 105 ? 17.953 -44.719 -7.059 1 83.56 105 ALA A N 1
ATOM 786 C CA . ALA A 1 105 ? 18.766 -45.781 -7.656 1 83.56 105 ALA A CA 1
ATOM 787 C C . ALA A 1 105 ? 19.875 -46.219 -6.707 1 83.56 105 ALA A C 1
ATOM 789 O O . ALA A 1 105 ? 20.312 -47.375 -6.746 1 83.56 105 ALA A O 1
ATOM 790 N N . ASN A 1 106 ? 20.281 -45.156 -5.969 1 80.19 106 ASN A N 1
ATOM 791 C CA . ASN A 1 106 ? 21.391 -45.5 -5.082 1 80.19 106 ASN A CA 1
ATOM 792 C C . ASN A 1 106 ? 20.938 -46.438 -3.963 1 80.19 106 ASN A C 1
ATOM 794 O O . ASN A 1 106 ? 19.875 -46.219 -3.367 1 80.19 106 ASN A O 1
ATOM 798 N N . GLN A 1 107 ? 21.719 -47.406 -3.84 1 70 107 GLN A N 1
ATOM 799 C CA . GLN A 1 107 ? 21.422 -48.438 -2.84 1 70 107 GLN A CA 1
ATOM 800 C C . GLN A 1 107 ? 21.344 -47.844 -1.442 1 70 107 GLN A C 1
ATOM 802 O O . GLN A 1 107 ? 22.156 -46.969 -1.088 1 70 107 GLN A O 1
ATOM 807 N N . GLY A 1 108 ? 20.359 -48.188 -0.662 1 71.81 108 GLY A N 1
ATOM 808 C CA . GLY A 1 108 ? 20.234 -47.812 0.738 1 71.81 108 GLY A CA 1
ATOM 809 C C . GLY A 1 108 ? 19.453 -46.531 0.946 1 71.81 108 GLY A C 1
ATOM 810 O O . GLY A 1 108 ? 19.203 -46.125 2.084 1 71.81 108 GLY A O 1
ATOM 811 N N . SER A 1 109 ? 19.062 -46 -0.138 1 74.75 109 SER A N 1
ATOM 812 C CA . SER A 1 109 ? 18.359 -44.75 0.029 1 74.75 109 SER A CA 1
ATOM 813 C C . SER A 1 109 ? 16.906 -44.969 0.452 1 74.75 109 SER A C 1
ATOM 815 O O . SER A 1 109 ? 16.281 -45.969 0.062 1 74.75 109 SER A O 1
ATOM 817 N N . GLN A 1 110 ? 16.531 -44.156 1.375 1 84.31 110 GLN A N 1
ATOM 818 C CA . GLN A 1 110 ? 15.148 -44.188 1.82 1 84.31 110 GLN A CA 1
ATOM 819 C C . GLN A 1 110 ? 14.211 -43.625 0.757 1 84.31 110 GLN A C 1
ATOM 821 O O . GLN A 1 110 ? 14.531 -42.656 0.097 1 84.31 110 GLN A O 1
ATOM 826 N N . GLY A 1 111 ? 13.203 -44.438 0.51 1 87.69 111 GLY A N 1
ATOM 827 C CA . GLY A 1 111 ? 12.195 -43.969 -0.434 1 87.69 111 GLY A CA 1
ATOM 828 C C . GLY A 1 111 ? 11.547 -42.656 -0.032 1 87.69 111 GLY A C 1
ATOM 829 O O . GLY A 1 111 ? 11.461 -42.344 1.156 1 87.69 111 GLY A O 1
ATOM 830 N N . LYS A 1 112 ? 11.219 -41.938 -0.997 1 91.56 112 LYS A N 1
ATOM 831 C CA . LYS A 1 112 ? 10.484 -40.688 -0.785 1 91.56 112 LYS A CA 1
ATOM 832 C C . LYS A 1 112 ? 9.016 -40.844 -1.168 1 91.56 112 LYS A C 1
ATOM 834 O O . LYS A 1 112 ? 8.703 -41.344 -2.258 1 91.56 112 LYS A O 1
ATOM 839 N N . LEU A 1 113 ? 8.094 -40.5 -0.284 1 92.38 113 LEU A N 1
ATOM 840 C CA . LEU A 1 113 ? 6.664 -40.656 -0.51 1 92.38 113 LEU A CA 1
ATOM 841 C C . LEU A 1 113 ? 6.16 -39.656 -1.533 1 92.38 113 LEU A C 1
ATOM 843 O O . LEU A 1 113 ? 6.395 -38.438 -1.388 1 92.38 113 LEU A O 1
ATOM 847 N N . ILE A 1 114 ? 5.57 -40.125 -2.566 1 92.62 114 ILE A N 1
ATOM 848 C CA . ILE A 1 114 ? 4.934 -39.281 -3.562 1 92.62 114 ILE A CA 1
ATOM 849 C C . ILE A 1 114 ? 3.557 -38.844 -3.064 1 92.62 114 ILE A C 1
ATOM 851 O O . ILE A 1 114 ? 3.174 -37.688 -3.219 1 92.62 114 ILE A O 1
ATOM 855 N N . SER A 1 115 ? 2.873 -39.906 -2.498 1 81.88 115 SER A N 1
ATOM 856 C CA . SER A 1 115 ? 1.535 -39.625 -1.976 1 81.88 115 SER A CA 1
ATOM 857 C C . SER A 1 115 ? 1.564 -39.406 -0.468 1 81.88 115 SER A C 1
ATOM 859 O O . SER A 1 115 ? 2.211 -40.156 0.266 1 81.88 115 SER A O 1
ATOM 861 N N . ALA A 1 116 ? 1.073 -38.25 0.012 1 70.62 116 ALA A N 1
ATOM 862 C CA . ALA A 1 116 ? 0.975 -38.062 1.454 1 70.62 116 ALA A CA 1
ATOM 863 C C . ALA A 1 116 ? -0.094 -38.938 2.066 1 70.62 116 ALA A C 1
ATOM 865 O O . ALA A 1 116 ? -0.309 -38.938 3.281 1 70.62 116 ALA A O 1
ATOM 866 N N . ALA A 1 117 ? -0.73 -39.781 1.301 1 65.25 117 ALA A N 1
ATOM 867 C CA . ALA A 1 117 ? -1.889 -40.531 1.738 1 65.25 117 ALA A CA 1
ATOM 868 C C . ALA A 1 117 ? -1.483 -41.625 2.748 1 65.25 117 ALA A C 1
ATOM 870 O O . ALA A 1 117 ? -0.323 -42.031 2.789 1 65.25 117 ALA A O 1
ATOM 871 N N . PRO A 1 118 ? -2.486 -41.875 3.646 1 68 118 PRO A N 1
ATOM 872 C CA . PRO A 1 118 ? -2.291 -43 4.57 1 68 118 PRO A CA 1
ATOM 873 C C . PRO A 1 118 ? -1.845 -44.281 3.859 1 68 118 PRO A C 1
ATOM 875 O O . PRO A 1 118 ? -2.17 -44.469 2.688 1 68 118 PRO A O 1
ATOM 878 N N . ASN A 1 119 ? -1.006 -44.969 4.406 1 72.69 119 ASN A N 1
ATOM 879 C CA . ASN A 1 119 ? -0.436 -46.25 3.967 1 72.69 119 ASN A CA 1
ATOM 880 C C . ASN A 1 119 ? -1.496 -47.344 3.896 1 72.69 119 ASN A C 1
ATOM 882 O O . ASN A 1 119 ? -1.494 -48.281 4.711 1 72.69 119 ASN A O 1
ATOM 886 N N . SER A 1 120 ? -2.559 -47.156 3.004 1 86.38 120 SER A N 1
ATOM 887 C CA . SER A 1 120 ? -3.58 -48.188 2.971 1 86.38 120 SER A CA 1
ATOM 888 C C . SER A 1 120 ? -4.117 -48.406 1.56 1 86.38 120 SER A C 1
ATOM 890 O O . SER A 1 120 ? -5.191 -48.969 1.375 1 86.38 120 SER A O 1
ATOM 892 N N . ALA A 1 121 ? -3.332 -47.875 0.647 1 93.38 121 ALA A N 1
ATOM 893 C CA . ALA A 1 121 ? -3.842 -48.062 -0.708 1 93.38 121 ALA A CA 1
ATOM 894 C C . ALA A 1 121 ? -3.691 -49.531 -1.144 1 93.38 121 ALA A C 1
ATOM 896 O O . ALA A 1 121 ? -2.648 -50.125 -0.917 1 93.38 121 ALA A O 1
ATOM 897 N N . THR A 1 122 ? -4.695 -50.094 -1.796 1 94 122 THR A N 1
ATOM 898 C CA . THR A 1 122 ? -4.652 -51.469 -2.266 1 94 122 THR A CA 1
ATOM 899 C C . THR A 1 122 ? -4.43 -51.531 -3.775 1 94 122 THR A C 1
ATOM 901 O O . THR A 1 122 ? -4.059 -52.562 -4.316 1 94 122 THR A O 1
ATOM 904 N N . SER A 1 123 ? -4.695 -50.469 -4.395 1 95.06 123 SER A N 1
ATOM 905 C CA . SER A 1 123 ? -4.465 -50.406 -5.836 1 95.06 123 SER A CA 1
ATOM 906 C C . SER A 1 123 ? -4.355 -48.938 -6.293 1 95.06 123 SER A C 1
ATOM 908 O O . SER A 1 123 ? -4.66 -48.031 -5.531 1 95.06 123 SER A O 1
ATOM 910 N N . ALA A 1 124 ? -3.848 -48.719 -7.449 1 95.69 124 ALA A N 1
ATOM 911 C CA . ALA A 1 124 ? -3.781 -47.438 -8.109 1 95.69 124 ALA A CA 1
ATOM 912 C C . ALA A 1 124 ? -4.312 -47.5 -9.531 1 95.69 124 ALA A C 1
ATOM 914 O O . ALA A 1 124 ? -4.617 -48.594 -10.031 1 95.69 124 ALA A O 1
ATOM 915 N N . ALA A 1 125 ? -4.602 -46.375 -10.164 1 96.19 125 ALA A N 1
ATOM 916 C CA . ALA A 1 125 ? -5.023 -46.312 -11.562 1 96.19 125 ALA A CA 1
ATOM 917 C C . ALA A 1 125 ? -4.734 -44.938 -12.164 1 96.19 125 ALA A C 1
ATOM 919 O O . ALA A 1 125 ? -4.73 -43.938 -11.445 1 96.19 125 ALA A O 1
ATOM 920 N N . ILE A 1 126 ? -4.406 -44.938 -13.383 1 96.44 126 ILE A N 1
ATOM 921 C CA . ILE A 1 126 ? -4.449 -43.719 -14.172 1 96.44 126 ILE A CA 1
ATOM 922 C C . ILE A 1 126 ? -5.727 -43.656 -15 1 96.44 126 ILE A C 1
ATOM 924 O O . ILE A 1 126 ? -5.98 -44.562 -15.805 1 96.44 126 ILE A O 1
ATOM 928 N N . LEU A 1 127 ? -6.523 -42.625 -14.797 1 95.38 127 LEU A N 1
ATOM 929 C CA . LEU A 1 127 ? -7.816 -42.531 -15.461 1 95.38 127 LEU A CA 1
ATOM 930 C C . LEU A 1 127 ? -7.688 -41.812 -16.797 1 95.38 127 LEU A C 1
ATOM 932 O O . LEU A 1 127 ? -6.668 -41.156 -17.062 1 95.38 127 LEU A O 1
ATOM 936 N N . ASP A 1 128 ? -8.719 -41.875 -17.578 1 94.19 128 ASP A N 1
ATOM 937 C CA . ASP A 1 128 ? -8.688 -41.312 -18.922 1 94.19 128 ASP A CA 1
ATOM 938 C C . ASP A 1 128 ? -8.773 -39.781 -18.891 1 94.19 128 ASP A C 1
ATOM 940 O O . ASP A 1 128 ? -8.547 -39.125 -19.906 1 94.19 128 ASP A O 1
ATOM 944 N N . ASN A 1 129 ? -9.094 -39.25 -17.781 1 93.69 129 ASN A N 1
ATOM 945 C CA . ASN A 1 129 ? -9.07 -37.781 -17.656 1 93.69 129 ASN A CA 1
ATOM 946 C C . ASN A 1 129 ? -7.734 -37.312 -17.109 1 93.69 129 ASN A C 1
ATOM 948 O O . ASN A 1 129 ? -7.59 -36.125 -16.781 1 93.69 129 ASN A O 1
ATOM 952 N N . GLY A 1 130 ? -6.848 -38.25 -16.891 1 95.56 130 GLY A N 1
ATOM 953 C CA . GLY A 1 130 ? -5.5 -37.875 -16.484 1 95.56 130 GLY A CA 1
ATOM 954 C C . GLY A 1 130 ? -5.281 -37.938 -14.992 1 95.56 130 GLY A C 1
ATOM 955 O O . GLY A 1 130 ? -4.168 -37.719 -14.508 1 95.56 130 GLY A O 1
ATOM 956 N N . ASN A 1 131 ? -6.32 -38.25 -14.211 1 96.25 131 ASN A N 1
ATOM 957 C CA . ASN A 1 131 ? -6.199 -38.344 -12.758 1 96.25 131 ASN A CA 1
ATOM 958 C C . ASN A 1 131 ? -5.508 -39.656 -12.352 1 96.25 131 ASN A C 1
ATOM 960 O O . ASN A 1 131 ? -5.938 -40.75 -12.75 1 96.25 131 ASN A O 1
ATOM 964 N N . PHE A 1 132 ? -4.398 -39.531 -11.688 1 96.12 132 PHE A N 1
ATOM 965 C CA . PHE A 1 132 ? -3.811 -40.688 -11.039 1 96.12 132 PHE A CA 1
ATOM 966 C C . PHE A 1 132 ? -4.348 -40.844 -9.625 1 96.12 132 PHE A C 1
ATOM 968 O O . PHE A 1 132 ? -4.262 -39.938 -8.812 1 96.12 132 PHE A O 1
ATOM 975 N N . VAL A 1 133 ? -4.84 -42.062 -9.352 1 95.88 133 VAL A N 1
ATOM 976 C CA . VAL A 1 133 ? -5.586 -42.219 -8.102 1 95.88 133 VAL A CA 1
ATOM 977 C C . VAL A 1 133 ? -5.078 -43.438 -7.352 1 95.88 133 VAL A C 1
ATOM 979 O O . VAL A 1 133 ? -4.668 -44.438 -7.961 1 95.88 133 VAL A O 1
ATOM 982 N N . LEU A 1 134 ? -5.062 -43.375 -6.027 1 95.25 134 LEU A N 1
ATOM 983 C CA . LEU A 1 134 ? -4.883 -44.5 -5.125 1 95.25 134 LEU A CA 1
ATOM 984 C C . LEU A 1 134 ? -6.207 -44.906 -4.488 1 95.25 134 LEU A C 1
ATOM 986 O O . LEU A 1 134 ? -6.934 -44.031 -3.965 1 95.25 134 LEU A O 1
ATOM 990 N N . TYR A 1 135 ? -6.43 -46.188 -4.578 1 94.62 135 TYR A N 1
ATOM 991 C CA . TYR A 1 135 ? -7.688 -46.719 -4.047 1 94.62 135 TYR A CA 1
ATOM 992 C C . TYR A 1 135 ? -7.449 -47.562 -2.801 1 94.62 135 TYR A C 1
ATOM 994 O O . TYR A 1 135 ? -6.43 -48.25 -2.693 1 94.62 135 TYR A O 1
ATOM 1002 N N . ASP A 1 136 ? -8.469 -47.5 -1.941 1 93.44 136 ASP A N 1
ATOM 1003 C CA . ASP A 1 136 ? -8.477 -48.469 -0.868 1 93.44 136 ASP A CA 1
ATOM 1004 C C . ASP A 1 136 ? -9.203 -49.75 -1.295 1 93.44 136 ASP A C 1
ATOM 1006 O O . ASP A 1 136 ? -9.523 -49.938 -2.473 1 93.44 136 ASP A O 1
ATOM 1010 N N . ALA A 1 137 ? -9.383 -50.625 -0.275 1 91.19 137 ALA A N 1
ATOM 1011 C CA . ALA A 1 137 ? -9.984 -51.938 -0.562 1 91.19 137 ALA A CA 1
ATOM 1012 C C . ALA A 1 137 ? -11.422 -51.781 -1.032 1 91.19 137 ALA A C 1
ATOM 1014 O O . ALA A 1 137 ? -11.938 -52.625 -1.768 1 91.19 137 ALA A O 1
ATOM 1015 N N . LYS A 1 138 ? -12.016 -50.688 -0.644 1 93.75 138 LYS A N 1
ATOM 1016 C CA . LYS A 1 138 ? -13.414 -50.469 -1.012 1 93.75 138 LYS A CA 1
ATOM 1017 C C . LYS A 1 138 ? -13.5 -49.594 -2.264 1 93.75 138 LYS A C 1
ATOM 1019 O O . LYS A 1 138 ? -14.578 -49.062 -2.59 1 93.75 138 LYS A O 1
ATOM 1024 N N . LYS A 1 139 ? -12.375 -49.312 -2.898 1 91.94 139 LYS A N 1
ATOM 1025 C CA . LYS A 1 139 ? -12.281 -48.531 -4.133 1 91.94 139 LYS A CA 1
ATOM 1026 C C . LYS A 1 139 ? -12.609 -47.062 -3.891 1 91.94 139 LYS A C 1
ATOM 1028 O O . LYS A 1 139 ? -13.156 -46.406 -4.77 1 91.94 139 LYS A O 1
ATOM 1033 N N . GLN A 1 140 ? -12.445 -46.75 -2.709 1 93.06 140 GLN A N 1
ATOM 1034 C CA . GLN A 1 140 ? -12.516 -45.312 -2.402 1 93.06 140 GLN A CA 1
ATOM 1035 C C . GLN A 1 140 ? -11.18 -44.625 -2.666 1 93.06 140 GLN A C 1
ATOM 1037 O O . GLN A 1 140 ? -10.117 -45.188 -2.369 1 93.06 140 GLN A O 1
ATOM 1042 N N . VAL A 1 141 ? -11.289 -43.438 -3.203 1 93.56 141 VAL A N 1
ATOM 1043 C CA . VAL A 1 141 ? -10.078 -42.688 -3.531 1 93.56 141 VAL A CA 1
ATOM 1044 C C . VAL A 1 141 ? -9.414 -42.188 -2.25 1 93.56 141 VAL A C 1
ATOM 1046 O O . VAL A 1 141 ? -10.031 -41.469 -1.467 1 93.56 141 VAL A O 1
ATOM 1049 N N . LEU A 1 142 ? -8.156 -42.5 -2.01 1 93.44 142 LEU A N 1
ATOM 1050 C CA . LEU A 1 142 ? -7.379 -42.062 -0.856 1 93.44 142 LEU A CA 1
ATOM 1051 C C . LEU A 1 142 ? -6.527 -40.844 -1.203 1 93.44 142 LEU A C 1
ATOM 1053 O O . LEU A 1 142 ? -6.25 -40.031 -0.338 1 93.44 142 LEU A O 1
ATOM 1057 N N . TRP A 1 143 ? -6.102 -40.812 -2.365 1 94.06 143 TRP A N 1
ATOM 1058 C CA . TRP A 1 143 ? -5.211 -39.781 -2.885 1 94.06 143 TRP A CA 1
ATOM 1059 C C . TRP A 1 143 ? -5.336 -39.688 -4.402 1 94.06 143 TRP A C 1
ATOM 1061 O O . TRP A 1 143 ? -5.57 -40.688 -5.086 1 94.06 143 TRP A O 1
ATOM 1071 N N . SER A 1 144 ? -5.23 -38.531 -4.914 1 94.75 144 SER A N 1
ATOM 1072 C CA . SER A 1 144 ? -5.246 -38.312 -6.355 1 94.75 144 SER A CA 1
ATOM 1073 C C . SER A 1 144 ? -4.391 -37.094 -6.746 1 94.75 144 SER A C 1
ATOM 1075 O O . SER A 1 144 ? -4.16 -36.219 -5.93 1 94.75 144 SER A O 1
ATOM 1077 N N . THR A 1 145 ? -3.887 -37.031 -7.918 1 96 145 THR A N 1
ATOM 1078 C CA . THR A 1 145 ? -3.139 -35.875 -8.414 1 96 145 THR A CA 1
ATOM 1079 C C . THR A 1 145 ? -4.051 -34.656 -8.562 1 96 145 THR A C 1
ATOM 1081 O O . THR A 1 145 ? -3.58 -33.531 -8.523 1 96 145 THR A O 1
ATOM 1084 N N . PHE A 1 146 ? -5.367 -34.844 -8.703 1 96.12 146 PHE A N 1
ATOM 1085 C CA . PHE A 1 146 ? -6.316 -33.75 -8.812 1 96.12 146 PHE A CA 1
ATOM 1086 C C . PHE A 1 146 ? -6.41 -32.969 -7.504 1 96.12 146 PHE A C 1
ATOM 1088 O O . PHE A 1 146 ? -6.871 -31.844 -7.484 1 96.12 146 PHE A O 1
ATOM 1095 N N . GLY A 1 147 ? -5.93 -33.594 -6.426 1 93.81 147 GLY A N 1
ATOM 1096 C CA . GLY A 1 147 ? -5.957 -32.938 -5.121 1 93.81 147 GLY A CA 1
ATOM 1097 C C . GLY A 1 147 ? -4.793 -32 -4.898 1 93.81 147 GLY A C 1
ATOM 1098 O O . GLY A 1 147 ? -4.797 -31.219 -3.941 1 93.81 147 GLY A O 1
ATOM 1099 N N . SER A 1 148 ? -3.779 -32.062 -5.754 1 92.75 148 SER A N 1
ATOM 1100 C CA . SER A 1 148 ? -2.611 -31.188 -5.645 1 92.75 148 SER A CA 1
ATOM 1101 C C . SER A 1 148 ? -2.23 -30.594 -7 1 92.75 148 SER A C 1
ATOM 1103 O O . SER A 1 148 ? -1.154 -30.891 -7.527 1 92.75 148 SER A O 1
ATOM 1105 N N . PRO A 1 149 ? -3.08 -29.734 -7.422 1 94.38 149 PRO A N 1
ATOM 1106 C CA . PRO A 1 149 ? -2.799 -29.188 -8.75 1 94.38 149 PRO A CA 1
ATOM 1107 C C . PRO A 1 149 ? -1.539 -28.328 -8.781 1 94.38 149 PRO A C 1
ATOM 1109 O O . PRO A 1 149 ? -1.106 -27.812 -7.746 1 94.38 149 PRO A O 1
ATOM 1112 N N . MET A 1 150 ? -0.924 -28.203 -9.953 1 96.62 150 MET A N 1
ATOM 1113 C CA . MET A 1 150 ? 0.208 -27.328 -10.195 1 96.62 150 MET A CA 1
ATOM 1114 C C . MET A 1 150 ? -0.213 -26.125 -11.047 1 96.62 150 MET A C 1
ATOM 1116 O O . MET A 1 150 ? -0.834 -25.188 -10.539 1 96.62 150 MET A O 1
ATOM 1120 N N . ASP A 1 151 ? 0.035 -26.266 -12.367 1 98.31 151 ASP A N 1
ATOM 1121 C CA . ASP A 1 151 ? -0.303 -25.156 -13.25 1 98.31 151 ASP A CA 1
ATOM 1122 C C . ASP A 1 151 ? -1.502 -25.5 -14.133 1 98.31 151 ASP A C 1
ATOM 1124 O O . ASP A 1 151 ? -1.955 -24.672 -14.93 1 98.31 151 ASP A O 1
ATOM 1128 N N . THR A 1 152 ? -2.111 -26.719 -13.945 1 98.38 152 THR A N 1
ATOM 1129 C CA . THR A 1 152 ? -3.053 -27.219 -14.938 1 98.38 152 THR A CA 1
ATOM 1130 C C . THR A 1 152 ? -4.293 -27.797 -14.266 1 98.38 152 THR A C 1
ATOM 1132 O O . THR A 1 152 ? -4.188 -28.469 -13.234 1 98.38 152 THR A O 1
ATOM 1135 N N . ILE A 1 153 ? -5.438 -27.531 -14.898 1 98.06 153 ILE A N 1
ATOM 1136 C CA . ILE A 1 153 ? -6.703 -28.172 -14.57 1 98.06 153 ILE A CA 1
ATOM 1137 C C . ILE A 1 153 ? -7.156 -29.047 -15.742 1 98.06 153 ILE A C 1
ATOM 1139 O O . ILE A 1 153 ? -7.156 -28.609 -16.891 1 98.06 153 ILE A O 1
ATOM 1143 N N . LEU A 1 154 ? -7.469 -30.266 -15.398 1 97.81 154 LEU A N 1
ATOM 1144 C CA . LEU A 1 154 ? -7.988 -31.203 -16.391 1 97.81 154 LEU A CA 1
ATOM 1145 C C . LEU A 1 154 ? -9.492 -31.391 -16.219 1 97.81 154 LEU A C 1
ATOM 1147 O O . LEU A 1 154 ? -10.062 -30.984 -15.203 1 97.81 154 LEU A O 1
ATOM 1151 N N . PRO A 1 155 ? -10.102 -31.922 -17.297 1 96.19 155 PRO A N 1
ATOM 1152 C CA . PRO A 1 155 ? -11.539 -32.156 -17.172 1 96.19 155 PRO A CA 1
ATOM 1153 C C . PRO A 1 155 ? -11.914 -33 -15.969 1 96.19 155 PRO A C 1
ATOM 1155 O O . PRO A 1 155 ? -11.273 -34.031 -15.719 1 96.19 155 PRO A O 1
ATOM 1158 N N . GLY A 1 156 ? -12.922 -32.531 -15.297 1 94.81 156 GLY A N 1
ATOM 1159 C CA . GLY A 1 156 ? -13.352 -33.25 -14.094 1 94.81 156 GLY A CA 1
ATOM 1160 C C . GLY A 1 156 ? -12.656 -32.75 -12.836 1 94.81 156 GLY A C 1
ATOM 1161 O O . GLY A 1 156 ? -13.078 -33.094 -11.727 1 94.81 156 GLY A O 1
ATOM 1162 N N . GLN A 1 157 ? -11.641 -32.031 -12.984 1 96.12 157 GLN A N 1
ATOM 1163 C CA . GLN A 1 157 ? -10.922 -31.484 -11.844 1 96.12 157 GLN A CA 1
ATOM 1164 C C . GLN A 1 157 ? -11.523 -30.141 -11.43 1 96.12 157 GLN A C 1
ATOM 1166 O O . GLN A 1 157 ? -11.891 -29.328 -12.273 1 96.12 157 GLN A O 1
ATOM 1171 N N . ASN A 1 158 ? -11.625 -29.953 -10.078 1 96.12 158 ASN A N 1
ATOM 1172 C CA . ASN A 1 158 ? -12.148 -28.703 -9.523 1 96.12 158 ASN A CA 1
ATOM 1173 C C . ASN A 1 158 ? -11.07 -27.922 -8.773 1 96.12 158 ASN A C 1
ATOM 1175 O O . ASN A 1 158 ? -10.242 -28.516 -8.078 1 96.12 158 ASN A O 1
ATOM 1179 N N . LEU A 1 159 ? -11.039 -26.672 -9.008 1 98 159 LEU A N 1
ATOM 1180 C CA . LEU A 1 159 ? -10.281 -25.781 -8.148 1 98 159 LEU A CA 1
ATOM 1181 C C . LEU A 1 159 ? -11.188 -25.109 -7.129 1 98 159 LEU A C 1
ATOM 1183 O O . LEU A 1 159 ? -11.883 -24.141 -7.457 1 98 159 LEU A O 1
ATOM 1187 N N . LEU A 1 160 ? -11.07 -25.547 -5.926 1 97.19 160 LEU A N 1
ATOM 1188 C CA . LEU A 1 160 ? -11.961 -25.094 -4.867 1 97.19 160 LEU A CA 1
ATOM 1189 C C . LEU A 1 160 ? -11.547 -23.703 -4.363 1 97.19 160 LEU A C 1
ATOM 1191 O O . LEU A 1 160 ? -10.406 -23.281 -4.582 1 97.19 160 LEU A O 1
ATOM 1195 N N . PRO A 1 161 ? -12.531 -23.047 -3.672 1 96.38 161 PRO A N 1
ATOM 1196 C CA . PRO A 1 161 ? -12.172 -21.75 -3.1 1 96.38 161 PRO A CA 1
ATOM 1197 C C . PRO A 1 161 ? -10.961 -21.828 -2.17 1 96.38 161 PRO A C 1
ATOM 1199 O O . PRO A 1 161 ? -10.844 -22.781 -1.391 1 96.38 161 PRO A O 1
ATOM 1202 N N . GLY A 1 162 ? -10.094 -20.812 -2.318 1 95.81 162 GLY A N 1
ATOM 1203 C CA . GLY A 1 162 ? -8.914 -20.766 -1.466 1 95.81 162 GLY A CA 1
ATOM 1204 C C . GLY A 1 162 ? -7.711 -21.453 -2.076 1 95.81 162 GLY A C 1
ATOM 1205 O O . GLY A 1 162 ? -6.59 -21.297 -1.59 1 95.81 162 GLY A O 1
ATOM 1206 N N . ASN A 1 163 ? -7.945 -22.234 -3.158 1 96.94 163 ASN A N 1
ATOM 1207 C CA . ASN A 1 163 ? -6.844 -22.938 -3.809 1 96.94 163 ASN A CA 1
ATOM 1208 C C . ASN A 1 163 ? -6.258 -22.125 -4.957 1 96.94 163 ASN A C 1
ATOM 1210 O O . ASN A 1 163 ? -6.852 -21.125 -5.387 1 96.94 163 ASN A O 1
ATOM 1214 N N . GLN A 1 164 ? -5.039 -22.625 -5.379 1 97.38 164 GLN A N 1
ATOM 1215 C CA . GLN A 1 164 ? -4.312 -21.859 -6.383 1 97.38 164 GLN A CA 1
ATOM 1216 C C . GLN A 1 164 ? -3.621 -22.781 -7.387 1 97.38 164 GLN A C 1
ATOM 1218 O O . GLN A 1 164 ? -3.416 -23.969 -7.113 1 97.38 164 GLN A O 1
ATOM 1223 N N . LEU A 1 165 ? -3.398 -22.203 -8.562 1 98.44 165 LEU A N 1
ATOM 1224 C CA . LEU A 1 165 ? -2.453 -22.766 -9.531 1 98.44 165 LEU A CA 1
ATOM 1225 C C . LEU A 1 165 ? -1.195 -21.906 -9.609 1 98.44 165 LEU A C 1
ATOM 1227 O O . LEU A 1 165 ? -1.259 -20.688 -9.445 1 98.44 165 LEU A O 1
ATOM 1231 N N . PHE A 1 166 ? -0.072 -22.531 -9.844 1 98.38 166 PHE A N 1
ATOM 1232 C CA . PHE A 1 166 ? 1.19 -21.828 -10.055 1 98.38 166 PHE A CA 1
ATOM 1233 C C . PHE A 1 166 ? 1.795 -22.188 -11.406 1 98.38 166 PHE A C 1
ATOM 1235 O O . PHE A 1 166 ? 1.885 -23.359 -11.758 1 98.38 166 PHE A O 1
ATOM 1242 N N . SER A 1 167 ? 2.188 -21.219 -12.094 1 98.56 167 SER A N 1
ATOM 1243 C CA . SER A 1 167 ? 2.828 -21.469 -13.383 1 98.56 167 SER A CA 1
ATOM 1244 C C . SER A 1 167 ? 4.145 -22.219 -13.203 1 98.56 167 SER A C 1
ATOM 1246 O O . SER A 1 167 ? 4.695 -22.266 -12.102 1 98.56 167 SER A O 1
ATOM 1248 N N . SER A 1 168 ? 4.562 -22.812 -14.297 1 97.75 168 SER A N 1
ATOM 1249 C CA . SER A 1 168 ? 5.918 -23.359 -14.344 1 97.75 168 SER A CA 1
ATOM 1250 C C . SER A 1 168 ? 6.938 -22.281 -14.68 1 97.75 168 SER A C 1
ATOM 1252 O O . SER A 1 168 ? 6.57 -21.188 -15.125 1 97.75 168 SER A O 1
ATOM 1254 N N . ILE A 1 169 ? 8.219 -22.609 -14.43 1 96 169 ILE A N 1
ATOM 1255 C CA . ILE A 1 169 ? 9.289 -21.672 -14.773 1 96 169 ILE A CA 1
ATOM 1256 C C . ILE A 1 169 ? 9.336 -21.484 -16.281 1 96 169 ILE A C 1
ATOM 1258 O O . ILE A 1 169 ? 9.5 -20.359 -16.766 1 96 169 ILE A O 1
ATOM 1262 N N . SER A 1 170 ? 9.234 -22.609 -16.984 1 94.88 170 SER A N 1
ATOM 1263 C CA . SER A 1 170 ? 9.227 -22.641 -18.453 1 94.88 170 SER A CA 1
ATOM 1264 C C . SER A 1 170 ? 8.523 -23.906 -18.953 1 94.88 170 SER A C 1
ATOM 1266 O O . SER A 1 170 ? 8.016 -24.703 -18.172 1 94.88 170 SER A O 1
ATOM 1268 N N . ASN A 1 171 ? 8.531 -24.031 -20.234 1 91.5 171 ASN A N 1
ATOM 1269 C CA . ASN A 1 171 ? 7.922 -25.219 -20.828 1 91.5 171 ASN A CA 1
ATOM 1270 C C . ASN A 1 171 ? 8.758 -26.469 -20.562 1 91.5 171 ASN A C 1
ATOM 1272 O O . ASN A 1 171 ? 8.258 -27.578 -20.688 1 91.5 171 ASN A O 1
ATOM 1276 N N . THR A 1 172 ? 9.984 -26.25 -20.188 1 91.81 172 THR A N 1
ATOM 1277 C CA . THR A 1 172 ? 10.875 -27.391 -19.984 1 91.81 172 THR A CA 1
ATOM 1278 C C . THR A 1 172 ? 11.25 -27.547 -18.516 1 91.81 172 THR A C 1
ATOM 1280 O O . THR A 1 172 ? 11.883 -28.531 -18.141 1 91.81 172 THR A O 1
ATOM 1283 N N . ASN A 1 173 ? 10.945 -26.578 -17.75 1 94.75 173 ASN A N 1
ATOM 1284 C CA . ASN A 1 173 ? 11.148 -26.609 -16.297 1 94.75 173 ASN A CA 1
ATOM 1285 C C . ASN A 1 173 ? 9.844 -26.422 -15.547 1 94.75 173 ASN A C 1
ATOM 1287 O O . ASN A 1 173 ? 9.32 -25.312 -15.461 1 94.75 173 ASN A O 1
ATOM 1291 N N . HIS A 1 174 ? 9.383 -27.438 -14.898 1 96.19 174 HIS A N 1
ATOM 1292 C CA . HIS A 1 174 ? 8.031 -27.438 -14.352 1 96.19 174 HIS A CA 1
ATOM 1293 C C . HIS A 1 174 ? 8.031 -27.062 -12.875 1 96.19 174 HIS A C 1
ATOM 1295 O O . HIS A 1 174 ? 7.02 -27.203 -12.188 1 96.19 174 HIS A O 1
ATOM 1301 N N . ALA A 1 175 ? 9.18 -26.578 -12.406 1 96.19 175 ALA A N 1
ATOM 1302 C CA . ALA A 1 175 ? 9.195 -25.984 -11.07 1 96.19 175 ALA A CA 1
ATOM 1303 C C . ALA A 1 175 ? 8.289 -24.75 -11 1 96.19 175 ALA A C 1
ATOM 1305 O O . ALA A 1 175 ? 7.855 -24.234 -12.039 1 96.19 175 ALA A O 1
ATOM 1306 N N . THR A 1 176 ? 8.008 -24.344 -9.758 1 96.44 176 THR A N 1
ATOM 1307 C CA . THR A 1 176 ? 7.086 -23.219 -9.562 1 96.44 176 THR A CA 1
ATOM 1308 C C . THR A 1 176 ? 7.625 -21.953 -10.211 1 96.44 176 THR A C 1
ATOM 1310 O O . THR A 1 176 ? 8.773 -21.562 -9.969 1 96.44 176 THR A O 1
ATOM 1313 N N . GLY A 1 177 ? 6.73 -21.344 -11 1 96.75 177 GLY A N 1
ATOM 1314 C CA . GLY A 1 177 ? 7.117 -20.141 -11.727 1 96.75 177 GLY A CA 1
ATOM 1315 C C . GLY A 1 177 ? 6.672 -18.859 -11.047 1 96.75 177 GLY A C 1
ATOM 1316 O O . GLY A 1 177 ? 6.578 -18.797 -9.82 1 96.75 177 GLY A O 1
ATOM 1317 N N . LYS A 1 178 ? 6.434 -17.828 -11.867 1 94.88 178 LYS A N 1
ATOM 1318 C CA . LYS A 1 178 ? 6.297 -16.453 -11.367 1 94.88 178 LYS A CA 1
ATOM 1319 C C . LYS A 1 178 ? 4.832 -16.094 -11.156 1 94.88 178 LYS A C 1
ATOM 1321 O O . LYS A 1 178 ? 4.523 -15.039 -10.594 1 94.88 178 LYS A O 1
ATOM 1326 N N . TYR A 1 179 ? 3.988 -16.938 -11.648 1 98.12 179 TYR A N 1
ATOM 1327 C CA . TYR A 1 179 ? 2.602 -16.484 -11.68 1 98.12 179 TYR A CA 1
ATOM 1328 C C . TYR A 1 179 ? 1.693 -17.453 -10.938 1 98.12 179 TYR A C 1
ATOM 1330 O O . TYR A 1 179 ? 2.01 -18.641 -10.812 1 98.12 179 TYR A O 1
ATOM 1338 N N . ARG A 1 180 ? 0.621 -16.922 -10.508 1 98.31 180 ARG A N 1
ATOM 1339 C CA . ARG A 1 180 ? -0.358 -17.766 -9.836 1 98.31 180 ARG A CA 1
ATOM 1340 C C . ARG A 1 180 ? -1.78 -17.375 -10.227 1 98.31 180 ARG A C 1
ATOM 1342 O O . ARG A 1 180 ? -2.043 -16.219 -10.555 1 98.31 180 ARG A O 1
ATOM 1349 N N . LEU A 1 181 ? -2.619 -18.328 -10.289 1 98.69 181 LEU A N 1
ATOM 1350 C CA . LEU A 1 181 ? -4.066 -18.188 -10.367 1 98.69 181 LEU A CA 1
ATOM 1351 C C . LEU A 1 181 ? -4.719 -18.5 -9.023 1 98.69 181 LEU A C 1
ATOM 1353 O O . LEU A 1 181 ? -4.648 -19.625 -8.539 1 98.69 181 LEU A O 1
ATOM 1357 N N . SER A 1 182 ? -5.363 -17.5 -8.469 1 97.94 182 SER A N 1
ATOM 1358 C CA . SER A 1 182 ? -5.949 -17.656 -7.145 1 97.94 182 SER A CA 1
ATOM 1359 C C . SER A 1 182 ? -7.473 -17.719 -7.215 1 97.94 182 SER A C 1
ATOM 1361 O O . SER A 1 182 ? -8.109 -16.766 -7.68 1 97.94 182 SER A O 1
ATOM 1363 N N . ASN A 1 183 ? -7.992 -18.844 -6.832 1 97.94 183 ASN A N 1
ATOM 1364 C CA . ASN A 1 183 ? -9.43 -18.875 -6.59 1 97.94 183 ASN A CA 1
ATOM 1365 C C . ASN A 1 183 ? -9.773 -18.406 -5.18 1 97.94 183 ASN A C 1
ATOM 1367 O O . ASN A 1 183 ? -9.859 -19.203 -4.25 1 97.94 183 ASN A O 1
ATOM 1371 N N . GLN A 1 184 ? -10.086 -17.172 -5.109 1 96.62 184 GLN A N 1
ATOM 1372 C CA . GLN A 1 184 ? -10.148 -16.516 -3.812 1 96.62 184 GLN A CA 1
ATOM 1373 C C . GLN A 1 184 ? -11.469 -16.812 -3.102 1 96.62 184 GLN A C 1
ATOM 1375 O O . GLN A 1 184 ? -12.461 -17.156 -3.746 1 96.62 184 GLN A O 1
ATOM 1380 N N . GLU A 1 185 ? -11.461 -16.609 -1.812 1 95.12 185 GLU A N 1
ATOM 1381 C CA . GLU A 1 185 ? -12.625 -16.922 -0.987 1 95.12 185 GLU A CA 1
ATOM 1382 C C . GLU A 1 185 ? -13.656 -15.805 -1.049 1 95.12 185 GLU A C 1
ATOM 1384 O O . GLU A 1 185 ? -14.758 -15.93 -0.501 1 95.12 185 GLU A O 1
ATOM 1389 N N . ASP A 1 186 ? -13.367 -14.75 -1.746 1 93.5 186 ASP A N 1
ATOM 1390 C CA . ASP A 1 186 ? -14.359 -13.695 -1.945 1 93.5 186 ASP A CA 1
ATOM 1391 C C . ASP A 1 186 ? -15.156 -13.922 -3.229 1 93.5 186 ASP A C 1
ATOM 1393 O O . ASP A 1 186 ? -15.953 -13.07 -3.631 1 93.5 186 ASP A O 1
ATOM 1397 N N . GLY A 1 187 ? -14.758 -15.062 -3.943 1 93.94 187 GLY A N 1
ATOM 1398 C CA . GLY A 1 187 ? -15.5 -15.453 -5.133 1 93.94 187 GLY A CA 1
ATOM 1399 C C . GLY A 1 187 ? -14.828 -15.023 -6.422 1 93.94 187 GLY A C 1
ATOM 1400 O O . GLY A 1 187 ? -15.352 -15.273 -7.512 1 93.94 187 GLY A O 1
ATOM 1401 N N . ASN A 1 188 ? -13.742 -14.406 -6.266 1 96.56 188 ASN A N 1
ATOM 1402 C CA . ASN A 1 188 ? -13.062 -13.914 -7.457 1 96.56 188 ASN A CA 1
ATOM 1403 C C . ASN A 1 188 ? -11.938 -14.852 -7.887 1 96.56 188 ASN A C 1
ATOM 1405 O O . ASN A 1 188 ? -11.203 -15.375 -7.051 1 96.56 188 ASN A O 1
ATOM 1409 N N . LEU A 1 189 ? -11.883 -15.117 -9.172 1 97.5 189 LEU A N 1
ATOM 1410 C CA . LEU A 1 189 ? -10.727 -15.758 -9.781 1 97.5 189 LEU A CA 1
ATOM 1411 C C . LEU A 1 189 ? -9.727 -14.719 -10.289 1 97.5 189 LEU A C 1
ATOM 1413 O O . LEU A 1 189 ? -10.07 -13.891 -11.133 1 97.5 189 LEU A O 1
ATOM 1417 N N . VAL A 1 190 ? -8.477 -14.789 -9.703 1 98.31 190 VAL A N 1
ATOM 1418 C CA . VAL A 1 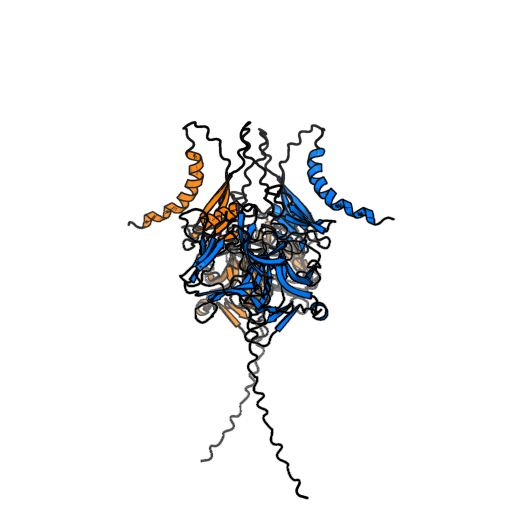190 ? -7.59 -13.664 -9.953 1 98.31 190 VAL A CA 1
ATOM 1419 C C . VAL A 1 190 ? -6.195 -14.172 -10.297 1 98.31 190 VAL A C 1
ATOM 1421 O O . VAL A 1 190 ? -5.719 -15.141 -9.711 1 98.31 190 VAL A O 1
ATOM 1424 N N . MET A 1 191 ? -5.543 -13.531 -11.25 1 98.5 191 MET A N 1
ATOM 1425 C CA . MET A 1 191 ? -4.16 -13.82 -11.609 1 98.5 191 MET A CA 1
ATOM 1426 C C . MET A 1 191 ? -3.215 -12.766 -11.047 1 98.5 191 MET A C 1
ATOM 1428 O O . MET A 1 191 ? -3.49 -11.562 -11.148 1 98.5 191 MET A O 1
ATOM 1432 N N . TYR A 1 192 ? -2.064 -13.25 -10.406 1 98.06 192 TYR A N 1
ATOM 1433 C CA . TYR A 1 192 ? -1.051 -12.422 -9.766 1 98.06 192 TYR A CA 1
ATOM 1434 C C . TYR A 1 192 ? 0.352 -12.906 -10.109 1 98.06 192 TYR A C 1
ATOM 1436 O O . TYR A 1 192 ? 0.543 -14.078 -10.453 1 98.06 192 TYR A O 1
ATOM 1444 N N . PRO A 1 193 ? 1.334 -11.992 -9.969 1 97.5 193 PRO A N 1
ATOM 1445 C CA . PRO A 1 193 ? 2.668 -12.531 -9.695 1 97.5 193 PRO A CA 1
ATOM 1446 C C . PRO A 1 193 ? 2.75 -13.25 -8.352 1 97.5 193 PRO A C 1
ATOM 1448 O O . PRO A 1 193 ? 2.057 -12.875 -7.402 1 97.5 193 PRO A O 1
ATOM 1451 N N . ILE A 1 194 ? 3.578 -14.227 -8.266 1 96.06 194 ILE A N 1
ATOM 1452 C CA . ILE A 1 194 ? 3.711 -15.008 -7.043 1 96.06 194 ILE A CA 1
ATOM 1453 C C . ILE A 1 194 ? 4.191 -14.109 -5.906 1 96.06 194 ILE A C 1
ATOM 1455 O O . ILE A 1 194 ? 4.965 -13.172 -6.133 1 96.06 194 ILE A O 1
ATOM 1459 N N . GLY A 1 195 ? 3.697 -14.336 -4.699 1 94.25 195 GLY A N 1
ATOM 1460 C CA . GLY A 1 195 ? 4.191 -13.688 -3.498 1 94.25 195 GLY A CA 1
ATOM 1461 C C . GLY A 1 195 ? 3.562 -12.328 -3.25 1 94.25 195 GLY A C 1
ATOM 1462 O O . GLY A 1 195 ? 3.83 -11.695 -2.23 1 94.25 195 GLY A O 1
ATOM 1463 N N . THR A 1 196 ? 2.82 -11.852 -4.141 1 94.62 196 THR A N 1
ATOM 1464 C CA . THR A 1 196 ? 2.203 -10.539 -3.941 1 94.62 196 THR A CA 1
ATOM 1465 C C . THR A 1 196 ? 0.946 -10.656 -3.086 1 94.62 196 THR A C 1
ATOM 1467 O O . THR A 1 196 ? 0.246 -11.672 -3.139 1 94.62 196 THR A O 1
ATOM 1470 N N . VAL A 1 197 ? 0.697 -9.578 -2.275 1 88.06 197 VAL A N 1
ATOM 1471 C CA . VAL A 1 197 ? -0.437 -9.672 -1.36 1 88.06 197 VAL A CA 1
ATOM 1472 C C . VAL A 1 197 ? -1.373 -8.484 -1.58 1 88.06 197 VAL A C 1
ATOM 1474 O O . VAL A 1 197 ? -2.5 -8.477 -1.08 1 88.06 197 VAL A O 1
ATOM 1477 N N . ASP A 1 198 ? -0.954 -7.488 -2.328 1 89.88 198 ASP A N 1
ATOM 1478 C CA . ASP A 1 198 ? -1.79 -6.312 -2.555 1 89.88 198 ASP A CA 1
ATOM 1479 C C . ASP A 1 198 ? -2.713 -6.52 -3.754 1 89.88 198 ASP A C 1
ATOM 1481 O O . ASP A 1 198 ? -2.285 -7.016 -4.797 1 89.88 198 ASP A O 1
ATOM 1485 N N . PRO A 1 199 ? -3.939 -6.113 -3.639 1 90.19 199 PRO A N 1
ATOM 1486 C CA . PRO A 1 199 ? -4.891 -6.289 -4.738 1 90.19 199 PRO A CA 1
ATOM 1487 C C . PRO A 1 199 ? -4.449 -5.586 -6.02 1 90.19 199 PRO A C 1
ATOM 1489 O O . PRO A 1 199 ? -4.801 -6.02 -7.121 1 90.19 199 PRO A O 1
ATOM 1492 N N . GLY A 1 200 ? -3.715 -4.562 -5.824 1 92.81 200 GLY A N 1
ATOM 1493 C CA . GLY A 1 200 ? -3.254 -3.809 -6.98 1 92.81 200 GLY A CA 1
ATOM 1494 C C . GLY A 1 200 ? -2.299 -4.59 -7.859 1 92.81 200 GLY A C 1
ATOM 1495 O O . GLY A 1 200 ? -2.018 -4.188 -8.992 1 92.81 200 GLY A O 1
ATOM 1496 N N . SER A 1 201 ? -1.91 -5.773 -7.438 1 97 201 SER A N 1
ATOM 1497 C CA . SER A 1 201 ? -0.979 -6.598 -8.203 1 97 201 SER A CA 1
ATOM 1498 C C . SER A 1 201 ? -1.719 -7.539 -9.148 1 97 201 SER A C 1
ATOM 1500 O O . SER A 1 201 ? -1.095 -8.258 -9.93 1 97 201 SER A O 1
ATOM 1502 N N . ALA A 1 202 ? -3.068 -7.559 -9.094 1 97.62 202 ALA A N 1
ATOM 1503 C CA . ALA A 1 202 ? -3.846 -8.375 -10.023 1 97.62 202 ALA A CA 1
ATOM 1504 C C . ALA A 1 202 ? -3.719 -7.848 -11.453 1 97.62 202 ALA A C 1
ATOM 1506 O O . ALA A 1 202 ? -3.748 -6.637 -11.68 1 97.62 202 ALA A O 1
ATOM 1507 N N . TYR A 1 203 ? -3.482 -8.773 -12.391 1 97.62 203 TYR A N 1
ATOM 1508 C CA . TYR A 1 203 ? -3.459 -8.312 -13.773 1 97.62 203 TYR A CA 1
ATOM 1509 C C . TYR A 1 203 ? -4.629 -8.883 -14.562 1 97.62 203 TYR A C 1
ATOM 1511 O O . TYR A 1 203 ? -4.852 -8.508 -15.719 1 97.62 203 TYR A O 1
ATOM 1519 N N . TRP A 1 204 ? -5.41 -9.703 -13.969 1 97.69 204 TRP A N 1
ATOM 1520 C CA . TRP A 1 204 ? -6.688 -10.18 -14.5 1 97.69 204 TRP A CA 1
ATOM 1521 C C . TRP A 1 204 ? -7.582 -10.688 -13.375 1 97.69 204 TRP A C 1
ATOM 1523 O O . TRP A 1 204 ? -7.098 -11.289 -12.414 1 97.69 204 TRP A O 1
ATOM 1533 N N . ALA A 1 205 ? -8.867 -10.5 -13.477 1 97.44 205 ALA A N 1
ATOM 1534 C CA . ALA A 1 205 ? -9.852 -11.016 -12.531 1 97.44 205 ALA A CA 1
ATOM 1535 C C . ALA A 1 205 ? -11.164 -11.359 -13.234 1 97.44 205 ALA A C 1
ATOM 1537 O O . ALA A 1 205 ? -11.508 -10.75 -14.25 1 97.44 205 ALA A O 1
ATOM 1538 N N . SER A 1 206 ? -11.906 -12.297 -12.672 1 96.44 206 SER A N 1
ATOM 1539 C CA . SER A 1 206 ? -13.18 -12.719 -13.258 1 96.44 206 SER A CA 1
ATOM 1540 C C . SER A 1 206 ? -14.281 -11.711 -12.969 1 96.44 206 SER A C 1
ATOM 1542 O O . SER A 1 206 ? -15.336 -11.727 -13.609 1 96.44 206 SER A O 1
ATOM 1544 N N . GLY A 1 207 ? -14.039 -10.812 -11.93 1 95.19 207 GLY A N 1
ATOM 1545 C CA . GLY A 1 207 ? -15.031 -9.812 -11.586 1 95.19 207 GLY A CA 1
ATOM 1546 C C . GLY A 1 207 ? -16.234 -10.391 -10.859 1 95.19 207 GLY A C 1
ATOM 1547 O O . GLY A 1 207 ? -17.344 -9.859 -10.961 1 95.19 207 GLY A O 1
ATOM 1548 N N . THR A 1 208 ? -16.062 -11.453 -10.188 1 94.62 208 THR A N 1
ATOM 1549 C CA . THR A 1 208 ? -17.172 -12.133 -9.508 1 94.62 208 THR A CA 1
ATOM 1550 C C . THR A 1 208 ? -17.078 -11.922 -7.996 1 94.62 208 THR A C 1
ATOM 1552 O O . THR A 1 208 ? -17.688 -12.672 -7.227 1 94.62 208 THR A O 1
ATOM 1555 N N . PHE A 1 209 ? -16.406 -10.898 -7.516 1 90.81 209 PHE A N 1
ATOM 1556 C CA . PHE A 1 209 ? -16.219 -10.648 -6.094 1 90.81 209 PHE A CA 1
ATOM 1557 C C . PHE A 1 209 ? -17.453 -9.992 -5.488 1 90.81 209 PHE A C 1
ATOM 1559 O O . PHE A 1 209 ? -18.297 -9.477 -6.215 1 90.81 209 PHE A O 1
ATOM 1566 N N . GLY A 1 210 ? -17.547 -10.086 -4.102 1 83.31 210 GLY A N 1
ATOM 1567 C CA . GLY A 1 210 ? -18.469 -9.25 -3.357 1 83.31 210 GLY A CA 1
ATOM 1568 C C . GLY A 1 210 ? -19.875 -9.82 -3.289 1 83.31 210 GLY A C 1
ATOM 1569 O O . GLY A 1 210 ? -20.812 -9.133 -2.883 1 83.31 210 GLY A O 1
ATOM 1570 N N . GLN A 1 211 ? -20.062 -11.047 -3.697 1 83.88 211 GLN A N 1
ATOM 1571 C CA . GLN A 1 211 ? -21.406 -11.602 -3.697 1 83.88 211 GLN A CA 1
ATOM 1572 C C . GLN A 1 211 ? -21.578 -12.648 -2.596 1 83.88 211 GLN A C 1
ATOM 1574 O O . GLN A 1 211 ? -22.625 -13.305 -2.506 1 83.88 211 GLN A O 1
ATOM 1579 N N . GLY A 1 212 ? -20.547 -12.75 -1.811 1 87.38 212 GLY A N 1
ATOM 1580 C CA . GLY A 1 212 ? -20.609 -13.734 -0.745 1 87.38 212 GLY A CA 1
ATOM 1581 C C . GLY A 1 212 ? -20.609 -15.164 -1.255 1 87.38 212 GLY A C 1
ATOM 1582 O O . GLY A 1 212 ? -21.109 -16.078 -0.583 1 87.38 212 GLY A O 1
ATOM 1583 N N . LEU A 1 213 ? -20.125 -15.391 -2.465 1 90.81 213 LEU A N 1
ATOM 1584 C CA . LEU A 1 213 ? -20.094 -16.703 -3.082 1 90.81 213 LEU A CA 1
ATOM 1585 C C . LEU A 1 213 ? -18.719 -17.344 -2.953 1 90.81 213 LEU A C 1
ATOM 1587 O O . LEU A 1 213 ? -17.703 -16.641 -2.934 1 90.81 213 LEU A O 1
ATOM 1591 N N . LEU A 1 214 ? -18.75 -18.672 -2.754 1 94.62 214 LEU A N 1
ATOM 1592 C CA . LEU A 1 214 ? -17.547 -19.484 -2.836 1 94.62 214 LEU A CA 1
ATOM 1593 C C . LEU A 1 214 ? -17.531 -20.312 -4.121 1 94.62 214 LEU A C 1
ATOM 1595 O O . LEU A 1 214 ? -18.078 -21.422 -4.156 1 94.62 214 LEU A O 1
ATOM 1599 N N . LEU A 1 215 ? -16.844 -19.766 -5.09 1 96.31 215 LEU A N 1
ATOM 1600 C CA . LEU A 1 215 ? -16.984 -20.328 -6.43 1 96.31 215 LEU A CA 1
ATOM 1601 C C . LEU A 1 215 ? -15.914 -21.375 -6.688 1 96.31 215 LEU A C 1
ATOM 1603 O O . LEU A 1 215 ? -14.766 -21.219 -6.246 1 96.31 215 LEU A O 1
ATOM 1607 N N . THR A 1 216 ? -16.344 -22.375 -7.375 1 97.75 216 THR A N 1
ATOM 1608 C CA . THR A 1 216 ? -15.461 -23.453 -7.812 1 97.75 216 THR A CA 1
ATOM 1609 C C . THR A 1 216 ? -15.203 -23.359 -9.312 1 97.75 216 THR A C 1
ATOM 1611 O O . THR A 1 216 ? -16.141 -23.203 -10.102 1 97.75 216 THR A O 1
ATOM 1614 N N . LEU A 1 217 ? -13.938 -23.328 -9.664 1 98 217 LEU A N 1
ATOM 1615 C CA . LEU A 1 217 ? -13.555 -23.422 -11.07 1 98 217 LEU A CA 1
ATOM 1616 C C . LEU A 1 217 ? -13.539 -24.859 -11.539 1 98 217 LEU A C 1
ATOM 1618 O O . LEU A 1 217 ? -12.938 -25.719 -10.891 1 98 217 LEU A O 1
ATOM 1622 N N . SER A 1 218 ? -14.203 -25.094 -12.688 1 97 218 SER A N 1
ATOM 1623 C CA . SER A 1 218 ? -14.297 -26.469 -13.18 1 97 218 SER A CA 1
ATOM 1624 C C . SER A 1 218 ? -14.227 -26.516 -14.695 1 97 218 SER A C 1
ATOM 1626 O O . SER A 1 218 ? -14.781 -25.656 -15.383 1 97 218 SER A O 1
ATOM 1628 N N . LEU A 1 219 ? -13.523 -27.547 -15.125 1 96.75 219 LEU A N 1
ATOM 1629 C CA . LEU A 1 219 ? -13.477 -27.844 -16.547 1 96.75 219 LEU A CA 1
ATOM 1630 C C . LEU A 1 219 ? -14.25 -29.109 -16.875 1 96.75 219 LEU A C 1
ATOM 1632 O O . LEU A 1 219 ? -13.969 -30.172 -16.312 1 96.75 219 LEU A O 1
ATOM 1636 N N . ASP A 1 220 ? -15.18 -28.969 -17.719 1 92.69 220 ASP A N 1
ATOM 1637 C CA . ASP A 1 220 ? -15.977 -30.156 -18.047 1 92.69 220 ASP A CA 1
ATOM 1638 C C . ASP A 1 220 ? -15.32 -30.969 -19.172 1 92.69 220 ASP A C 1
ATOM 1640 O O . ASP A 1 220 ? -14.344 -30.531 -19.766 1 92.69 220 ASP A O 1
ATOM 1644 N N . LEU A 1 221 ? -15.859 -32.125 -19.422 1 88.31 221 LEU A N 1
ATOM 1645 C CA . LEU A 1 221 ? -15.266 -33.062 -20.359 1 88.31 221 LEU A CA 1
ATOM 1646 C C . LEU A 1 221 ? -15.344 -32.531 -21.781 1 88.31 221 LEU A C 1
ATOM 1648 O O . LEU A 1 221 ? -14.516 -32.906 -22.625 1 88.31 221 LEU A O 1
ATOM 1652 N N . ASN A 1 222 ? -16.281 -31.703 -22.031 1 87.56 222 ASN A N 1
ATOM 1653 C CA . ASN A 1 222 ? -16.453 -31.172 -23.375 1 87.56 222 ASN A CA 1
ATOM 1654 C C . ASN A 1 222 ? -15.664 -29.891 -23.578 1 87.56 222 ASN A C 1
ATOM 1656 O O . ASN A 1 222 ? -15.734 -29.266 -24.625 1 87.56 222 ASN A O 1
ATOM 1660 N N . GLY A 1 223 ? -14.977 -29.453 -22.578 1 92.12 223 GLY A N 1
ATOM 1661 C CA . GLY A 1 223 ? -14.094 -28.297 -22.719 1 92.12 223 GLY A CA 1
ATOM 1662 C C . GLY A 1 223 ? -14.719 -27 -22.266 1 92.12 223 GLY A C 1
ATOM 1663 O O . GLY A 1 223 ? -14.164 -25.922 -22.484 1 92.12 223 GLY A O 1
ATOM 1664 N N . THR A 1 224 ? -15.891 -27.125 -21.719 1 94.94 224 THR A N 1
ATOM 1665 C CA . THR A 1 224 ? -16.516 -25.906 -21.188 1 94.94 224 THR A CA 1
ATOM 1666 C C . THR A 1 224 ? -15.945 -25.562 -19.828 1 94.94 224 THR A C 1
ATOM 1668 O O . THR A 1 224 ? -15.734 -26.438 -18.984 1 94.94 224 THR A O 1
ATOM 1671 N N . LEU A 1 225 ? -15.68 -24.312 -19.656 1 96.44 225 LEU A N 1
ATOM 1672 C CA . LEU A 1 225 ? -15.094 -23.812 -18.422 1 96.44 225 LEU A CA 1
ATOM 1673 C C . LEU A 1 225 ? -16.141 -23.094 -17.562 1 96.44 225 LEU A C 1
ATOM 1675 O O . LEU A 1 225 ? -16.75 -22.109 -18.016 1 96.44 225 LEU A O 1
ATOM 1679 N N . TRP A 1 226 ? -16.219 -23.609 -16.297 1 95.69 226 TRP A N 1
ATOM 1680 C CA . TRP A 1 226 ? -17.281 -23.109 -15.43 1 95.69 226 TRP A CA 1
ATOM 1681 C C . TRP A 1 226 ? -16.719 -22.516 -14.148 1 95.69 226 TRP A C 1
ATOM 1683 O O . TRP A 1 226 ? -15.727 -23.031 -13.609 1 95.69 226 TRP A O 1
ATOM 1693 N N . LEU A 1 227 ? -17.344 -21.453 -13.695 1 96.56 227 LEU A N 1
ATOM 1694 C CA . LEU A 1 227 ? -17.266 -20.984 -12.312 1 96.56 227 LEU A CA 1
ATOM 1695 C C . LEU A 1 227 ? -18.625 -21.109 -11.625 1 96.56 227 LEU A C 1
ATOM 1697 O O . LEU A 1 227 ? -19.609 -20.516 -12.078 1 96.56 227 LEU A O 1
ATOM 1701 N N . PHE A 1 228 ? -18.672 -21.922 -10.484 1 95.88 228 PHE A N 1
ATOM 1702 C CA . PHE A 1 228 ? -20 -22.125 -9.914 1 95.88 228 PHE A CA 1
ATOM 1703 C C . PHE A 1 228 ? -19.922 -22.25 -8.398 1 95.88 228 PHE A C 1
ATOM 1705 O O . PHE A 1 228 ? -18.859 -22.516 -7.848 1 95.88 228 PHE A O 1
ATOM 1712 N N . ASP A 1 229 ? -21 -21.953 -7.801 1 95.12 229 ASP A N 1
ATOM 1713 C CA . ASP A 1 229 ? -21.141 -22.125 -6.359 1 95.12 229 ASP A CA 1
ATOM 1714 C C . ASP A 1 229 ? -21.734 -23.5 -6.02 1 95.12 229 ASP A C 1
ATOM 1716 O O . ASP A 1 229 ? -22.688 -23.938 -6.664 1 95.12 229 ASP A O 1
ATOM 1720 N N . ARG A 1 230 ? -21.156 -24.172 -5.066 1 90.5 230 ARG A N 1
ATOM 1721 C CA . ARG A 1 230 ? -21.609 -25.531 -4.742 1 90.5 230 ARG A CA 1
ATOM 1722 C C . ARG A 1 230 ? -22.844 -25.484 -3.84 1 90.5 230 ARG A C 1
ATOM 1724 O O . ARG A 1 230 ? -23.562 -26.469 -3.725 1 90.5 230 ARG A O 1
ATOM 1731 N N . ASN A 1 231 ? -23.047 -24.344 -3.215 1 91 231 ASN A N 1
ATOM 1732 C CA . ASN A 1 231 ? -24.141 -24.219 -2.25 1 91 231 ASN A CA 1
ATOM 1733 C C . ASN A 1 231 ? -25.312 -23.406 -2.814 1 91 231 ASN A C 1
ATOM 1735 O O . ASN A 1 231 ? -26.266 -23.109 -2.104 1 91 231 ASN A O 1
ATOM 1739 N N . SER A 1 232 ? -25.172 -22.922 -4.043 1 90.81 232 SER A N 1
ATOM 1740 C CA . SER A 1 232 ? -26.25 -22.203 -4.699 1 90.81 232 SER A CA 1
ATOM 1741 C C . SER A 1 232 ? -26.344 -22.547 -6.18 1 90.81 232 SER A C 1
ATOM 1743 O O . SER A 1 232 ? -25.594 -23.406 -6.664 1 90.81 232 SER A O 1
ATOM 1745 N N . SER A 1 233 ? -27.297 -21.891 -6.953 1 90.88 233 SER A N 1
ATOM 1746 C CA . SER A 1 233 ? -27.484 -22.172 -8.367 1 90.88 233 SER A CA 1
ATOM 1747 C C . SER A 1 233 ? -26.641 -21.25 -9.242 1 90.88 233 SER A C 1
ATOM 1749 O O . SER A 1 233 ? -26.719 -21.312 -10.469 1 90.88 233 SER A O 1
ATOM 1751 N N . TYR A 1 234 ? -25.906 -20.469 -8.531 1 92.25 234 TYR A N 1
ATOM 1752 C CA . TYR A 1 234 ? -25.109 -19.531 -9.328 1 92.25 234 TYR A CA 1
ATOM 1753 C C . TYR A 1 234 ? -24.078 -20.266 -10.164 1 92.25 234 TYR A C 1
ATOM 1755 O O . TYR A 1 234 ? -23.328 -21.109 -9.641 1 92.25 234 TYR A O 1
ATOM 1763 N N . THR A 1 235 ? -24.031 -20.016 -11.516 1 94.06 235 THR A N 1
ATOM 1764 C CA . THR A 1 235 ? -23.031 -20.531 -12.445 1 94.06 235 THR A CA 1
ATOM 1765 C C . THR A 1 235 ? -22.641 -19.453 -13.453 1 94.06 235 THR A C 1
ATOM 1767 O O . THR A 1 235 ? -23.484 -18.719 -13.961 1 94.06 235 THR A O 1
ATOM 1770 N N . LYS A 1 236 ? -21.391 -19.266 -13.586 1 95 236 LYS A N 1
ATOM 1771 C CA . LYS A 1 236 ? -20.844 -18.422 -14.633 1 95 236 LYS A CA 1
ATOM 1772 C C . LYS A 1 236 ? -20.031 -19.234 -15.641 1 95 236 LYS A C 1
ATOM 1774 O O . LYS A 1 236 ? -19.141 -19.984 -15.258 1 95 236 LYS A O 1
ATOM 1779 N N . MET A 1 237 ? -20.359 -19.109 -16.891 1 95.06 237 MET A N 1
ATOM 1780 C CA . MET A 1 237 ? -19.609 -19.75 -17.969 1 95.06 237 MET A CA 1
ATOM 1781 C C . MET A 1 237 ? -18.484 -18.844 -18.453 1 95.06 237 MET A C 1
ATOM 1783 O O . MET A 1 237 ? -18.734 -17.797 -19.062 1 95.06 237 MET A O 1
ATOM 1787 N N . LEU A 1 238 ? -17.297 -19.281 -18.141 1 95.31 238 LEU A N 1
ATOM 1788 C CA . LEU A 1 238 ? -16.156 -18.484 -18.594 1 95.31 238 LEU A CA 1
ATOM 1789 C C . LEU A 1 238 ? -15.891 -18.734 -20.078 1 95.31 238 LEU A C 1
ATOM 1791 O O . LEU A 1 238 ? -15.461 -17.828 -20.797 1 95.31 238 LEU A O 1
ATOM 1795 N N . PHE A 1 239 ? -16.078 -19.906 -20.469 1 94.62 239 PHE A N 1
ATOM 1796 C CA . PHE A 1 239 ? -15.906 -20.266 -21.859 1 94.62 239 PHE A CA 1
ATOM 1797 C C . PHE A 1 239 ? -16.828 -21.438 -22.234 1 94.62 239 PHE A C 1
ATOM 1799 O O . PHE A 1 239 ? -16.922 -22.422 -21.5 1 94.62 239 PHE A O 1
ATOM 1806 N N . LEU A 1 240 ? -17.438 -21.359 -23.453 1 91.5 240 LEU A N 1
ATOM 1807 C CA . LEU A 1 240 ? -18.266 -22.422 -24.031 1 91.5 240 LEU A CA 1
ATOM 1808 C C . LEU A 1 240 ? -17.578 -23.031 -25.25 1 91.5 240 LEU A C 1
ATOM 1810 O O . LEU A 1 240 ? -17.281 -22.328 -26.219 1 91.5 240 LEU A O 1
ATOM 1814 N N . THR A 1 241 ? -17.328 -24.266 -25.062 1 85.62 241 THR A N 1
ATOM 1815 C CA . THR A 1 241 ? -16.719 -24.953 -26.188 1 85.62 241 THR A CA 1
ATOM 1816 C C . THR A 1 241 ? -17.734 -25.172 -27.312 1 85.62 241 THR A C 1
ATOM 1818 O O . THR A 1 241 ? -18.891 -25.469 -27.047 1 85.62 241 THR A O 1
ATOM 1821 N N . ASN A 1 242 ? -17.328 -24.797 -28.594 1 72.25 242 ASN A N 1
ATOM 1822 C CA . ASN A 1 242 ? -18.188 -25.094 -29.734 1 72.25 242 ASN A CA 1
ATOM 1823 C C . ASN A 1 242 ? -18.156 -26.594 -30.078 1 72.25 242 ASN A C 1
ATOM 1825 O O . ASN A 1 242 ? -17.109 -27.125 -30.469 1 72.25 242 ASN A O 1
ATOM 1829 N N . GLN A 1 243 ? -19.125 -27.344 -29.719 1 62.78 243 GLN A N 1
ATOM 1830 C CA . GLN A 1 243 ? -19.219 -28.797 -29.859 1 62.78 243 GLN A CA 1
ATOM 1831 C C . GLN A 1 243 ? -19.203 -29.203 -31.328 1 62.78 243 GLN A C 1
ATOM 1833 O O . GLN A 1 243 ? -18.953 -30.359 -31.672 1 62.78 243 GLN A O 1
ATOM 1838 N N . SER A 1 244 ? -19.625 -28.391 -32.188 1 53.62 244 SER A N 1
ATOM 1839 C CA . SER A 1 244 ? -19.688 -28.875 -33.562 1 53.62 244 SER A CA 1
ATOM 1840 C C . SER A 1 244 ? -18.344 -29.391 -34.031 1 53.62 244 SER A C 1
ATOM 1842 O O . SER A 1 244 ? -18.281 -30.328 -34.844 1 53.62 244 SER A O 1
ATOM 1844 N N . LEU A 1 245 ? -17.359 -28.812 -33.719 1 51.75 245 LEU A N 1
ATOM 1845 C CA . LEU A 1 245 ? -16.078 -29.219 -34.281 1 51.75 245 LEU A CA 1
ATOM 1846 C C . LEU A 1 245 ? -15.602 -30.516 -33.656 1 51.75 245 LEU A C 1
ATOM 1848 O O . LEU A 1 245 ? -14.773 -31.234 -34.25 1 51.75 245 LEU A O 1
ATOM 1852 N N . SER A 1 246 ? -15.93 -30.75 -32.406 1 53.66 246 SER A N 1
ATOM 1853 C CA . SER A 1 246 ? -15.32 -31.812 -31.609 1 53.66 246 SER A CA 1
ATOM 1854 C C . SER A 1 246 ? -15.891 -33.188 -31.984 1 53.66 246 SER A C 1
ATOM 1856 O O . SER A 1 246 ? -15.297 -34.219 -31.656 1 53.66 246 SER A O 1
ATOM 1858 N N . THR A 1 247 ? -17.047 -33.094 -32.688 1 57.38 247 THR A N 1
ATOM 1859 C CA . THR A 1 247 ? -17.688 -34.406 -32.688 1 57.38 247 THR A CA 1
ATOM 1860 C C . THR A 1 247 ? -17.469 -35.094 -34.031 1 57.38 247 THR A C 1
ATOM 1862 O O . THR A 1 247 ? -18.344 -35.844 -34.5 1 57.38 247 THR A O 1
ATOM 1865 N N . SER A 1 248 ? -16.406 -34.719 -34.656 1 62.19 248 SER A N 1
ATOM 1866 C CA . SER A 1 248 ? -16.234 -35.594 -35.781 1 62.19 248 SER A CA 1
ATOM 1867 C C . SER A 1 248 ? -15.891 -37.031 -35.344 1 62.19 248 SER A C 1
ATOM 1869 O O . SER A 1 248 ? -15.062 -37.219 -34.438 1 62.19 248 SER A O 1
ATOM 1871 N N . PRO A 1 249 ? -16.609 -38.031 -35.781 1 69.5 249 PRO A N 1
ATOM 1872 C CA . PRO A 1 249 ? -16.359 -39.406 -35.406 1 69.5 249 PRO A CA 1
ATOM 1873 C C . PRO A 1 249 ? -14.891 -39.812 -35.625 1 69.5 249 PRO A C 1
ATOM 1875 O O . PRO A 1 249 ? -14.445 -40.812 -35.062 1 69.5 249 PRO A O 1
ATOM 1878 N N . ASP A 1 250 ? -14.141 -39 -36.344 1 79.38 250 ASP A N 1
ATOM 1879 C CA . ASP A 1 250 ? -12.781 -39.406 -36.688 1 79.38 250 ASP A CA 1
ATOM 1880 C C . ASP A 1 250 ? -11.758 -38.688 -35.844 1 79.38 250 ASP A C 1
ATOM 1882 O O . ASP A 1 250 ? -10.555 -38.75 -36.094 1 79.38 250 ASP A O 1
ATOM 1886 N N . SER A 1 251 ? -12.266 -37.906 -34.906 1 85.12 251 SER A N 1
ATOM 1887 C CA . SER A 1 251 ? -11.297 -37.219 -34.062 1 85.12 251 SER A CA 1
ATOM 1888 C C . SER A 1 251 ? -11.703 -37.25 -32.594 1 85.12 251 SER A C 1
ATOM 1890 O O . SER A 1 251 ? -12.891 -37.375 -32.281 1 85.12 251 SER A O 1
ATOM 1892 N N . GLU A 1 252 ? -10.703 -37.281 -31.703 1 86.12 252 GLU A N 1
ATOM 1893 C CA . GLU A 1 252 ? -10.875 -37.188 -30.25 1 86.12 252 GLU A CA 1
ATOM 1894 C C . GLU A 1 252 ? -10.156 -35.969 -29.688 1 86.12 252 GLU A C 1
ATOM 1896 O O . GLU A 1 252 ? -9.016 -35.688 -30.078 1 86.12 252 GLU A O 1
ATOM 1901 N N . SER A 1 253 ? -10.93 -35.25 -28.844 1 89.62 253 SER A N 1
ATOM 1902 C CA . SER A 1 253 ? -10.336 -34.031 -28.297 1 89.62 253 SER A CA 1
ATOM 1903 C C . SER A 1 253 ? -10.109 -34.156 -26.781 1 89.62 253 SER A C 1
ATOM 1905 O O . SER A 1 253 ? -10.953 -34.688 -26.078 1 89.62 253 SER A O 1
ATOM 1907 N N . TYR A 1 254 ? -8.945 -33.688 -26.359 1 92.25 254 TYR A N 1
ATOM 1908 C CA . TYR A 1 254 ? -8.609 -33.562 -24.938 1 92.25 254 TYR A CA 1
ATOM 1909 C C . TYR A 1 254 ? -8.344 -32.125 -24.562 1 92.25 254 TYR A C 1
ATOM 1911 O O . TYR A 1 254 ? -7.648 -31.391 -25.281 1 92.25 254 TYR A O 1
ATOM 1919 N N . TYR A 1 255 ? -8.945 -31.703 -23.422 1 94.44 255 TYR A N 1
ATOM 1920 C CA . TYR A 1 255 ? -8.852 -30.312 -23.016 1 94.44 255 TYR A CA 1
ATOM 1921 C C . TYR A 1 255 ? -8.008 -30.156 -21.75 1 94.44 255 TYR A C 1
ATOM 1923 O O . TYR A 1 255 ? -7.934 -31.078 -20.938 1 94.44 255 TYR A O 1
ATOM 1931 N N . ARG A 1 256 ? -7.363 -29.031 -21.656 1 96.81 256 ARG A N 1
ATOM 1932 C CA . ARG A 1 256 ? -6.691 -28.656 -20.406 1 96.81 256 ARG A CA 1
ATOM 1933 C C . ARG A 1 256 ? -6.664 -27.141 -20.25 1 96.81 256 ARG A C 1
ATOM 1935 O O . ARG A 1 256 ? -6.531 -26.406 -21.234 1 96.81 256 ARG A O 1
ATOM 1942 N N . LEU A 1 257 ? -6.879 -26.672 -19.062 1 98.12 257 LEU A N 1
ATOM 1943 C CA . LEU A 1 257 ? -6.68 -25.281 -18.672 1 98.12 257 LEU A CA 1
ATOM 1944 C C . LEU A 1 257 ? -5.348 -25.109 -17.953 1 98.12 257 LEU A C 1
ATOM 1946 O O . LEU A 1 257 ? -5.121 -25.703 -16.906 1 98.12 257 LEU A O 1
ATOM 1950 N N . THR A 1 258 ? -4.449 -24.297 -18.547 1 98.56 258 THR A N 1
ATOM 1951 C CA . THR A 1 258 ? -3.096 -24.188 -18.016 1 98.56 258 THR A CA 1
ATOM 1952 C C . THR A 1 258 ? -2.705 -22.734 -17.812 1 98.56 258 THR A C 1
ATOM 1954 O O . THR A 1 258 ? -2.904 -21.906 -18.703 1 98.56 258 THR A O 1
ATOM 1957 N N . LEU A 1 259 ? -2.242 -22.391 -16.562 1 98.69 259 LEU A N 1
ATOM 1958 C CA . LEU A 1 259 ? -1.516 -21.141 -16.375 1 98.69 259 LEU A CA 1
ATOM 1959 C C . LEU A 1 259 ? -0.076 -21.266 -16.859 1 98.69 259 LEU A C 1
ATOM 1961 O O . LEU A 1 259 ? 0.771 -21.828 -16.156 1 98.69 259 LEU A O 1
ATOM 1965 N N . ASP A 1 260 ? 0.185 -20.688 -17.953 1 97.94 260 ASP A N 1
ATOM 1966 C CA . ASP A 1 260 ? 1.47 -20.906 -18.609 1 97.94 260 ASP A CA 1
ATOM 1967 C C . ASP A 1 260 ? 2.564 -20.062 -17.984 1 97.94 260 ASP A C 1
ATOM 1969 O O . ASP A 1 260 ? 2.273 -19.141 -17.203 1 97.94 260 ASP A O 1
ATOM 1973 N N . ALA A 1 261 ? 3.826 -20.359 -18.391 1 97.25 261 ALA A N 1
ATOM 1974 C CA . ALA A 1 261 ? 5.008 -19.734 -17.812 1 97.25 261 ALA A CA 1
ATOM 1975 C C . ALA A 1 261 ? 5.012 -18.234 -18.094 1 97.25 261 ALA A C 1
ATOM 1977 O O . ALA A 1 261 ? 5.637 -17.453 -17.359 1 97.25 261 ALA A O 1
ATOM 1978 N N . ASP A 1 262 ? 4.305 -17.781 -19.094 1 95.62 262 ASP A N 1
ATOM 1979 C CA . ASP A 1 262 ? 4.285 -16.375 -19.469 1 95.62 262 ASP A CA 1
ATOM 1980 C C . ASP A 1 262 ? 3.158 -15.633 -18.75 1 95.62 262 ASP A C 1
ATOM 1982 O O . ASP A 1 262 ? 2.922 -14.445 -19.016 1 95.62 262 ASP A O 1
ATOM 1986 N N . GLY A 1 263 ? 2.428 -16.312 -17.922 1 97.44 263 GLY A N 1
ATOM 1987 C CA . GLY A 1 263 ? 1.422 -15.672 -17.094 1 97.44 263 GLY A CA 1
ATOM 1988 C C . GLY A 1 263 ? 0.043 -15.664 -17.719 1 97.44 263 GLY A C 1
ATOM 1989 O O . GLY A 1 263 ? -0.902 -15.109 -17.156 1 97.44 263 GLY A O 1
ATOM 1990 N N . LEU A 1 264 ? -0.098 -16.266 -18.859 1 97.88 264 LEU A N 1
ATOM 1991 C CA . LEU A 1 264 ? -1.403 -16.328 -19.5 1 97.88 264 LEU A CA 1
ATOM 1992 C C . LEU A 1 264 ? -2.125 -17.625 -19.141 1 97.88 264 LEU A C 1
ATOM 1994 O O . LEU A 1 264 ? -1.499 -18.688 -19.047 1 97.88 264 LEU A O 1
ATOM 1998 N N . LEU A 1 265 ? -3.383 -17.469 -18.906 1 98.31 265 LEU A N 1
ATOM 1999 C CA . LEU A 1 265 ? -4.25 -18.625 -18.703 1 98.31 265 LEU A CA 1
ATOM 2000 C C . LEU A 1 265 ? -4.879 -19.062 -20.031 1 98.31 265 LEU A C 1
ATOM 2002 O O . LEU A 1 265 ? -5.609 -18.297 -20.656 1 98.31 265 LEU A O 1
ATOM 2006 N N . ARG A 1 266 ? -4.594 -20.344 -20.391 1 97.81 266 ARG A N 1
ATOM 2007 C CA . ARG A 1 266 ? -5.043 -20.812 -21.688 1 97.81 266 ARG A CA 1
ATOM 2008 C C . ARG A 1 266 ? -5.816 -22.109 -21.578 1 97.81 266 ARG A C 1
ATOM 2010 O O . ARG A 1 266 ? -5.43 -23 -20.812 1 97.81 266 ARG A O 1
ATOM 2017 N N . LEU A 1 267 ? -6.895 -22.141 -22.297 1 97.56 267 LEU A N 1
ATOM 2018 C CA . LEU A 1 267 ? -7.598 -23.391 -22.516 1 97.56 267 LEU A CA 1
ATOM 2019 C C . LEU A 1 267 ? -7.148 -24.047 -23.812 1 97.56 267 LEU A C 1
ATOM 2021 O O . LEU A 1 267 ? -7.426 -23.531 -24.906 1 97.56 267 LEU A O 1
ATOM 2025 N N . TYR A 1 268 ? -6.516 -25.188 -23.641 1 96.06 268 TYR A N 1
ATOM 2026 C CA . TYR A 1 268 ? -6.004 -25.922 -24.797 1 96.06 268 TYR A CA 1
ATOM 2027 C C . TYR A 1 268 ? -6.949 -27.047 -25.188 1 96.06 268 TYR A C 1
ATOM 2029 O O . TYR A 1 268 ? -7.508 -27.719 -24.328 1 96.06 268 TYR A O 1
ATOM 2037 N N . ALA A 1 269 ? -7.062 -27.234 -26.469 1 94.25 269 ALA A N 1
ATOM 2038 C CA . ALA A 1 269 ? -7.676 -28.422 -27.047 1 94.25 269 ALA A CA 1
ATOM 2039 C C . ALA A 1 269 ? -6.656 -29.234 -27.859 1 94.25 269 ALA A C 1
ATOM 2041 O O . ALA A 1 269 ? -6.055 -28.719 -28.797 1 94.25 269 ALA A O 1
ATOM 2042 N N . HIS A 1 270 ? -6.426 -30.453 -27.406 1 92.62 270 HIS A N 1
ATOM 2043 C CA . HIS A 1 270 ? -5.602 -31.391 -28.156 1 92.62 270 HIS A CA 1
ATOM 2044 C C . HIS A 1 270 ? -6.465 -32.344 -29 1 92.62 270 HIS A C 1
ATOM 2046 O O . HIS A 1 270 ? -7.188 -33.156 -28.453 1 92.62 270 HIS A O 1
ATOM 2052 N N . VAL A 1 271 ? -6.289 -32.219 -30.281 1 90.12 271 VAL A N 1
ATOM 2053 C CA . VAL A 1 271 ? -7.141 -32.969 -31.188 1 90.12 271 VAL A CA 1
ATOM 2054 C C . VAL A 1 271 ? -6.34 -34.125 -31.812 1 90.12 271 VAL A C 1
ATOM 2056 O O . VAL A 1 271 ? -5.312 -33.906 -32.438 1 90.12 271 VAL A O 1
ATOM 2059 N N . PHE A 1 272 ? -6.848 -35.312 -31.547 1 88.75 272 PHE A N 1
ATOM 2060 C CA . PHE A 1 272 ? -6.234 -36.531 -32.094 1 88.75 272 PHE A CA 1
ATOM 2061 C C . PHE A 1 272 ? -7.074 -37.094 -33.219 1 88.75 272 PHE A C 1
ATOM 2063 O O . PHE A 1 272 ? -8.289 -37.25 -33.094 1 88.75 272 PHE A O 1
ATOM 2070 N N . PHE A 1 273 ? -6.312 -37.406 -34.281 1 86 273 PHE A N 1
ATOM 2071 C CA . PHE A 1 273 ? -7.016 -37.938 -35.469 1 86 273 PHE A CA 1
ATOM 2072 C C . PHE A 1 273 ? -6.785 -39.438 -35.625 1 86 273 PHE A C 1
ATOM 2074 O O . PHE A 1 273 ? -5.723 -39.938 -35.281 1 86 273 PHE A O 1
ATOM 2081 N N . LYS A 1 274 ? -7.719 -40.25 -36.094 1 77.81 274 LYS A N 1
ATOM 2082 C CA . LYS A 1 274 ? -7.625 -41.688 -36.281 1 77.81 274 LYS A CA 1
ATOM 2083 C C . LYS A 1 274 ? -6.715 -42.031 -37.469 1 77.81 274 LYS A C 1
ATOM 2085 O O . LYS A 1 274 ? -6.043 -43.094 -37.438 1 77.81 274 LYS A O 1
ATOM 2090 N N . LYS A 1 275 ? -6.73 -41.5 -38.656 1 70.94 275 LYS A N 1
ATOM 2091 C CA . LYS A 1 275 ? -6.137 -41.906 -39.906 1 70.94 275 LYS A CA 1
ATOM 2092 C C . LYS A 1 275 ? -4.707 -41.406 -40.062 1 70.94 275 LYS A C 1
ATOM 2094 O O . LYS A 1 275 ? -4.262 -41.062 -41.156 1 70.94 275 LYS A O 1
ATOM 2099 N N . GLY A 1 276 ? -3.906 -41.438 -38.938 1 66.62 276 GLY A N 1
ATOM 2100 C CA . GLY A 1 276 ? -2.471 -41.219 -39.031 1 66.62 276 GLY A CA 1
ATOM 2101 C C . GLY A 1 276 ? -2.09 -39.75 -39.094 1 66.62 276 GLY A C 1
ATOM 2102 O O . GLY A 1 276 ? -0.929 -39.406 -39.312 1 66.62 276 GLY A O 1
ATOM 2103 N N . ARG A 1 277 ? -3.076 -38.906 -39 1 79.19 277 ARG A N 1
ATOM 2104 C CA . ARG A 1 277 ? -2.752 -37.469 -38.969 1 79.19 277 ARG A CA 1
ATOM 2105 C C . ARG A 1 277 ? -2.174 -37.062 -37.625 1 79.19 277 ARG A C 1
ATOM 2107 O O . ARG A 1 277 ? -2.555 -37.625 -36.594 1 79.19 277 ARG A O 1
ATOM 2114 N N . GLU A 1 278 ? -1.209 -36.188 -37.719 1 84.69 278 GLU A N 1
ATOM 2115 C CA . GLU A 1 278 ? -0.577 -35.688 -36.5 1 84.69 278 GLU A CA 1
ATOM 2116 C C . GLU A 1 278 ? -1.572 -34.938 -35.656 1 84.69 278 GLU A C 1
ATOM 2118 O O . GLU A 1 278 ? -2.424 -34.188 -36.156 1 84.69 278 GLU A O 1
ATOM 2123 N N . PRO A 1 279 ? -1.44 -35.062 -34.375 1 87.88 279 PRO A N 1
ATOM 2124 C CA . PRO A 1 279 ? -2.33 -34.344 -33.469 1 87.88 279 PRO A CA 1
ATOM 2125 C C . PRO A 1 279 ? -2.158 -32.812 -33.594 1 87.88 279 PRO A C 1
ATOM 2127 O O . PRO A 1 279 ? -1.082 -32.344 -33.969 1 87.88 279 PRO A O 1
ATOM 2130 N N . LEU A 1 280 ? -3.266 -32.156 -33.375 1 89.31 280 LEU A N 1
ATOM 2131 C CA . LEU A 1 280 ? -3.275 -30.703 -33.406 1 89.31 280 LEU A CA 1
ATOM 2132 C C . LEU A 1 280 ? -3.588 -30.125 -32.031 1 89.31 280 LEU A C 1
ATOM 2134 O O . LEU A 1 280 ? -4.461 -30.625 -31.328 1 89.31 280 LEU A O 1
ATOM 2138 N N . THR A 1 281 ? -2.812 -29.125 -31.672 1 92.19 281 THR A N 1
ATOM 2139 C CA . THR A 1 281 ? -3.102 -28.391 -30.453 1 92.19 281 THR A CA 1
ATOM 2140 C C . THR A 1 281 ? -3.621 -26.984 -30.766 1 92.19 281 THR A C 1
ATOM 2142 O O . THR A 1 281 ? -3.008 -26.25 -31.531 1 92.19 281 THR A O 1
ATOM 2145 N N . LYS A 1 282 ? -4.797 -26.641 -30.156 1 93.19 282 LYS A N 1
ATOM 2146 C CA . LYS A 1 282 ? -5.418 -25.328 -30.344 1 93.19 282 LYS A CA 1
ATOM 2147 C C . LYS A 1 282 ? -5.652 -24.625 -29.016 1 93.19 282 LYS A C 1
ATOM 2149 O O . LYS A 1 282 ? -5.902 -25.281 -28 1 93.19 282 LYS A O 1
ATOM 2154 N N . ILE A 1 283 ? -5.512 -23.312 -29.047 1 95.38 283 ILE A N 1
ATOM 2155 C CA . ILE A 1 283 ? -5.922 -22.5 -27.906 1 95.38 283 ILE A CA 1
ATOM 2156 C C . ILE A 1 283 ? -7.359 -22.031 -28.094 1 95.38 283 ILE A C 1
ATOM 2158 O O . ILE A 1 283 ? -7.648 -21.25 -29.016 1 95.38 283 ILE A O 1
ATOM 2162 N N . GLU A 1 284 ? -8.211 -22.469 -27.219 1 94.62 284 GLU A N 1
ATOM 2163 C CA . GLU A 1 284 ? -9.633 -22.188 -27.359 1 94.62 284 GLU A CA 1
ATOM 2164 C C . GLU A 1 284 ? -10.023 -20.906 -26.625 1 94.62 284 GLU A C 1
ATOM 2166 O O . GLU A 1 284 ? -11.008 -20.25 -26.984 1 94.62 284 GLU A O 1
ATOM 2171 N N . TRP A 1 285 ? -9.312 -20.578 -25.656 1 95.5 285 TRP A N 1
ATOM 2172 C CA . TRP A 1 285 ? -9.594 -19.453 -24.766 1 95.5 285 TRP A CA 1
ATOM 2173 C C . TRP A 1 285 ? -8.328 -18.984 -24.062 1 95.5 285 TRP A C 1
ATOM 2175 O O . TRP A 1 285 ? -7.477 -19.797 -23.688 1 95.5 285 TRP A O 1
ATOM 2185 N N . LEU A 1 286 ? -8.125 -17.734 -23.953 1 96.19 286 LEU A N 1
ATOM 2186 C CA . LEU A 1 286 ? -6.938 -17.219 -23.281 1 96.19 286 LEU A CA 1
ATOM 2187 C C . LEU A 1 286 ? -7.238 -15.898 -22.578 1 96.19 286 LEU A C 1
ATOM 2189 O O . LEU A 1 286 ? -7.969 -15.062 -23.109 1 96.19 286 LEU A O 1
ATOM 2193 N N . GLU A 1 287 ? -6.766 -15.812 -21.359 1 97.19 287 GLU A N 1
ATOM 2194 C CA . GLU A 1 287 ? -6.863 -14.586 -20.562 1 97.19 287 GLU A CA 1
ATOM 2195 C C . GLU A 1 287 ? -5.516 -14.219 -19.938 1 97.19 287 GLU A C 1
ATOM 2197 O O . GLU A 1 287 ? -4.793 -15.094 -19.469 1 97.19 287 GLU A O 1
ATOM 2202 N N . PRO A 1 288 ? -5.109 -12.891 -19.734 1 96.31 288 PRO A N 1
ATOM 2203 C CA . PRO A 1 288 ? -5.836 -11.773 -20.344 1 96.31 288 PRO A CA 1
ATOM 2204 C C . PRO A 1 288 ? -5.789 -11.797 -21.875 1 96.31 288 PRO A C 1
ATOM 2206 O O . PRO A 1 288 ? -4.801 -12.25 -22.453 1 96.31 288 PRO A O 1
ATOM 2209 N N . SER A 1 289 ? -6.816 -11.25 -22.547 1 92.56 289 SER A N 1
ATOM 2210 C CA . SER A 1 289 ? -6.973 -11.367 -23.984 1 92.56 289 SER A CA 1
ATOM 2211 C C . SER A 1 289 ? -6.195 -10.281 -24.719 1 92.56 289 SER A C 1
ATOM 2213 O O . SER A 1 289 ? -5.969 -10.383 -25.938 1 92.56 289 SER A O 1
ATOM 2215 N N . SER A 1 290 ? -5.691 -9.391 -24 1 86.75 290 SER A N 1
ATOM 2216 C CA . SER A 1 290 ? -4.969 -8.281 -24.625 1 86.75 290 SER A CA 1
ATOM 2217 C C . SER A 1 290 ? -3.654 -8.742 -25.234 1 86.75 290 SER A C 1
ATOM 2219 O O . SER A 1 290 ? -2.982 -9.625 -24.688 1 86.75 290 SER A O 1
ATOM 2221 N N . ASN A 1 291 ? -3.34 -8.148 -26.344 1 84.81 291 ASN A N 1
ATOM 2222 C CA . ASN A 1 291 ? -2.064 -8.445 -26.984 1 84.81 291 ASN A CA 1
ATOM 2223 C C . ASN A 1 291 ? -0.918 -7.672 -26.328 1 84.81 291 ASN A C 1
ATOM 2225 O O . ASN A 1 291 ? 0.249 -7.898 -26.656 1 84.81 291 ASN A O 1
ATOM 2229 N N . ASP A 1 292 ? -1.24 -6.848 -25.438 1 89.69 292 ASP A N 1
ATOM 2230 C CA . ASP A 1 292 ? -0.205 -6.129 -24.703 1 89.69 292 ASP A CA 1
ATOM 2231 C C . ASP A 1 292 ? 0.431 -7.016 -23.625 1 89.69 292 ASP A C 1
ATOM 2233 O O . ASP A 1 292 ? -0.052 -7.074 -22.5 1 89.69 292 ASP A O 1
ATOM 2237 N N . ARG A 1 293 ? 1.542 -7.598 -23.984 1 94.25 293 ARG A N 1
ATOM 2238 C CA . ARG A 1 293 ? 2.205 -8.539 -23.078 1 94.25 293 ARG A CA 1
ATOM 2239 C C . ARG A 1 293 ? 2.727 -7.824 -21.844 1 94.25 293 ARG A C 1
ATOM 2241 O O . ARG A 1 293 ? 2.941 -8.453 -20.797 1 94.25 293 ARG A O 1
ATOM 2248 N N . CYS A 1 294 ? 2.865 -6.57 -21.938 1 95.81 294 CYS A N 1
ATOM 2249 C CA . CYS A 1 294 ? 3.336 -5.816 -20.781 1 95.81 294 CYS A CA 1
ATOM 2250 C C . CYS A 1 294 ? 2.205 -5.586 -19.781 1 95.81 294 CYS A C 1
ATOM 2252 O O . CYS A 1 294 ? 2.441 -5.109 -18.672 1 95.81 294 CYS A O 1
ATOM 2254 N N . GLY A 1 295 ? 1.057 -5.926 -20.172 1 94.94 295 GLY A N 1
ATOM 2255 C CA . GLY A 1 295 ? -0.067 -5.871 -19.25 1 94.94 295 GLY A CA 1
ATOM 2256 C C . GLY A 1 295 ? -0.041 -6.973 -18.219 1 94.94 295 GLY A C 1
ATOM 2257 O O . GLY A 1 295 ? -0.72 -6.879 -17.188 1 94.94 295 GLY A O 1
ATOM 2258 N N . VAL A 1 296 ? 0.672 -8.07 -18.5 1 96.94 296 VAL A N 1
ATOM 2259 C CA . VAL A 1 296 ? 0.891 -9.117 -17.5 1 96.94 296 VAL A CA 1
ATOM 2260 C C . VAL A 1 296 ? 1.905 -8.641 -16.469 1 96.94 296 VAL A C 1
ATOM 2262 O O . VAL A 1 296 ? 3.1 -8.547 -16.766 1 96.94 296 VAL A O 1
ATOM 2265 N N . LYS A 1 297 ? 1.411 -8.352 -15.289 1 97 297 LYS A N 1
ATOM 2266 C CA . LYS A 1 297 ? 2.283 -7.859 -14.227 1 97 297 LYS A CA 1
ATOM 2267 C C . LYS A 1 297 ? 3.318 -8.906 -13.828 1 97 297 LYS A C 1
ATOM 2269 O O . LYS A 1 297 ? 2.988 -10.086 -13.68 1 97 297 LYS A O 1
ATOM 2274 N N . GLY A 1 298 ? 4.57 -8.469 -13.758 1 94.75 298 GLY A N 1
ATOM 2275 C CA . GLY A 1 298 ? 5.637 -9.367 -13.352 1 94.75 298 GLY A CA 1
ATOM 2276 C C . GLY A 1 298 ? 6.531 -9.789 -14.5 1 94.75 298 GLY A C 1
ATOM 2277 O O . GLY A 1 298 ? 7.527 -10.492 -14.297 1 94.75 298 GLY A O 1
ATOM 2278 N N . VAL A 1 299 ? 6.137 -9.359 -15.727 1 95.94 299 VAL A N 1
ATOM 2279 C CA . VAL A 1 299 ? 7.004 -9.633 -16.859 1 95.94 299 VAL A CA 1
ATOM 2280 C C . VAL A 1 299 ? 8.406 -9.086 -16.594 1 95.94 299 VAL A C 1
ATOM 2282 O O . VAL A 1 299 ? 9.398 -9.805 -16.734 1 95.94 299 VAL A O 1
ATOM 2285 N N . CYS A 1 300 ? 8.422 -7.828 -16.234 1 95.69 300 CYS A N 1
ATOM 2286 C CA . CYS A 1 300 ? 9.664 -7.211 -15.781 1 95.69 300 CYS A CA 1
ATOM 2287 C C . CYS A 1 300 ? 9.672 -7.066 -14.266 1 95.69 300 CYS A C 1
ATOM 2289 O O . CYS A 1 300 ? 8.648 -6.742 -13.664 1 95.69 300 CYS A O 1
ATOM 2291 N N . GLY A 1 301 ? 10.844 -7.297 -13.68 1 94.94 301 GLY A N 1
ATOM 2292 C CA . GLY A 1 301 ? 10.977 -7.211 -12.234 1 94.94 301 GLY A CA 1
ATOM 2293 C C . GLY A 1 301 ? 10.93 -5.785 -11.719 1 94.94 301 GLY A C 1
ATOM 2294 O O . GLY A 1 301 ? 10.734 -4.844 -12.492 1 94.94 301 GLY A O 1
ATOM 2295 N N . PRO A 1 302 ? 11.109 -5.629 -10.375 1 95.69 302 PRO A N 1
ATOM 2296 C CA . PRO A 1 302 ? 11.039 -4.309 -9.75 1 95.69 302 PRO A CA 1
ATOM 2297 C C . PRO A 1 302 ? 12.094 -3.34 -10.281 1 95.69 302 PRO A C 1
ATOM 2299 O O . PRO A 1 302 ? 13.164 -3.77 -10.719 1 95.69 302 PRO A O 1
ATOM 2302 N N . ASN A 1 303 ? 11.719 -1.996 -10.305 1 96.69 303 ASN A N 1
ATOM 2303 C CA . ASN A 1 303 ? 12.57 -0.885 -10.711 1 96.69 303 ASN A CA 1
ATOM 2304 C C . ASN A 1 303 ? 12.93 -0.96 -12.188 1 96.69 303 ASN A C 1
ATOM 2306 O O . ASN A 1 303 ? 13.945 -0.398 -12.617 1 96.69 303 ASN A O 1
ATOM 2310 N N . SER A 1 304 ? 12.188 -1.737 -12.969 1 96.56 304 SER A N 1
ATOM 2311 C CA . SER A 1 304 ? 12.305 -1.815 -14.422 1 96.56 304 SER A CA 1
ATOM 2312 C C . SER A 1 304 ? 10.953 -1.676 -15.094 1 96.56 304 SER A C 1
ATOM 2314 O O . SER A 1 304 ? 9.914 -1.711 -14.43 1 96.56 304 SER A O 1
ATOM 2316 N N . PHE A 1 305 ? 10.969 -1.383 -16.391 1 97 305 PHE A N 1
ATOM 2317 C CA . PHE A 1 305 ? 9.703 -1.251 -17.094 1 97 305 PHE A CA 1
ATOM 2318 C C . PHE A 1 305 ? 9.734 -2.012 -18.406 1 97 305 PHE A C 1
ATOM 2320 O O . PHE A 1 305 ? 10.797 -2.184 -19 1 97 305 PHE A O 1
ATOM 2327 N N . CYS A 1 306 ? 8.578 -2.463 -18.797 1 97.44 306 CYS A N 1
ATOM 2328 C CA . CYS A 1 306 ? 8.367 -3.381 -19.906 1 97.44 306 CYS A CA 1
ATOM 2329 C C . CYS A 1 306 ? 7.992 -2.625 -21.172 1 97.44 306 CYS A C 1
ATOM 2331 O O . CYS A 1 306 ? 7.238 -1.651 -21.125 1 97.44 306 CYS A O 1
ATOM 2333 N N . GLN A 1 307 ? 8.578 -3.061 -22.266 1 95.69 307 GLN A N 1
ATOM 2334 C CA . GLN A 1 307 ? 8.172 -2.588 -23.594 1 95.69 307 GLN A CA 1
ATOM 2335 C C . GLN A 1 307 ? 7.965 -3.756 -24.547 1 95.69 307 GLN A C 1
ATOM 2337 O O . GLN A 1 307 ? 8.688 -4.75 -24.5 1 95.69 307 GLN A O 1
ATOM 2342 N N . VAL A 1 308 ? 6.961 -3.623 -25.359 1 92.88 308 VAL A N 1
ATOM 2343 C CA . VAL A 1 308 ? 6.746 -4.609 -26.406 1 92.88 308 VAL A CA 1
ATOM 2344 C C . VAL A 1 308 ? 7.504 -4.191 -27.672 1 92.88 308 VAL A C 1
ATOM 2346 O O . VAL A 1 308 ? 7.309 -3.084 -28.172 1 92.88 308 VAL A O 1
ATOM 2349 N N . THR A 1 309 ? 8.312 -5 -28.094 1 88.62 309 THR A N 1
ATOM 2350 C CA . THR A 1 309 ? 9.109 -4.711 -29.281 1 88.62 309 THR A CA 1
ATOM 2351 C C . THR A 1 309 ? 8.281 -4.879 -30.547 1 88.62 309 THR A C 1
ATOM 2353 O O . THR A 1 309 ? 7.137 -5.336 -30.5 1 88.62 309 THR A O 1
ATOM 2356 N N . ALA A 1 310 ? 8.906 -4.547 -31.656 1 86.94 310 ALA A N 1
ATOM 2357 C CA . ALA A 1 310 ? 8.242 -4.664 -32.938 1 86.94 310 ALA A CA 1
ATOM 2358 C C . ALA A 1 310 ? 7.934 -6.121 -33.281 1 86.94 310 ALA A C 1
ATOM 2360 O O . ALA A 1 310 ? 6.953 -6.414 -33.969 1 86.94 310 ALA A O 1
ATOM 2361 N N . SER A 1 311 ? 8.695 -7.027 -32.812 1 87.06 311 SER A N 1
ATOM 2362 C CA . SER A 1 311 ? 8.492 -8.453 -33.031 1 87.06 311 SER A CA 1
ATOM 2363 C C . SER A 1 311 ? 7.441 -9.023 -32.094 1 87.06 311 SER A C 1
ATOM 2365 O O . SER A 1 311 ? 7.109 -10.211 -32.188 1 87.06 311 SER A O 1
ATOM 2367 N N . GLY A 1 312 ? 6.941 -8.156 -31.188 1 85.5 312 GLY A N 1
ATOM 2368 C CA . GLY A 1 312 ? 5.902 -8.609 -30.281 1 85.5 312 GLY A CA 1
ATOM 2369 C C . GLY A 1 312 ? 6.453 -9.172 -28.984 1 85.5 312 GLY A C 1
ATOM 2370 O O . GLY A 1 312 ? 5.691 -9.578 -28.109 1 85.5 312 GLY A O 1
ATOM 2371 N N . GLU A 1 313 ? 7.773 -9.188 -28.891 1 89.62 313 GLU A N 1
ATOM 2372 C CA . GLU A 1 313 ? 8.414 -9.695 -27.688 1 89.62 313 GLU A CA 1
ATOM 2373 C C . GLU A 1 313 ? 8.516 -8.609 -26.609 1 89.62 313 GLU A C 1
ATOM 2375 O O . GLU A 1 313 ? 8.391 -7.422 -26.922 1 89.62 313 GLU A O 1
ATOM 2380 N N . THR A 1 314 ? 8.688 -9.047 -25.438 1 94 314 THR A N 1
ATOM 2381 C CA . THR A 1 314 ? 8.836 -8.078 -24.359 1 94 314 THR A CA 1
ATOM 2382 C C . THR A 1 314 ? 10.312 -7.82 -24.047 1 94 314 THR A C 1
ATOM 2384 O O . THR A 1 314 ? 11.148 -8.711 -24.219 1 94 314 THR A O 1
ATOM 2387 N N . SER A 1 315 ? 10.578 -6.625 -23.734 1 95.06 315 SER A N 1
ATOM 2388 C CA . SER A 1 315 ? 11.906 -6.227 -23.281 1 95.06 315 SER A CA 1
ATOM 2389 C C . SER A 1 315 ? 11.82 -5.375 -22.016 1 95.06 315 SER A C 1
ATOM 2391 O O . SER A 1 315 ? 10.867 -4.613 -21.844 1 95.06 315 SER A O 1
ATOM 2393 N N . CYS A 1 316 ? 12.805 -5.566 -21.141 1 96.25 316 CYS A N 1
ATOM 2394 C CA . CYS A 1 316 ? 12.828 -4.832 -19.875 1 96.25 316 CYS A CA 1
ATOM 2395 C C . CYS A 1 316 ? 13.977 -3.838 -19.844 1 96.25 316 CYS A C 1
ATOM 2397 O O . CYS A 1 316 ? 15.07 -4.125 -20.344 1 96.25 316 CYS A O 1
ATOM 2399 N N . SER A 1 317 ? 13.727 -2.674 -19.297 1 95.81 317 SER A N 1
ATOM 2400 C CA . SER A 1 317 ? 14.742 -1.645 -19.094 1 95.81 317 SER A CA 1
ATOM 2401 C C . SER A 1 317 ? 14.727 -1.138 -17.656 1 95.81 317 SER A C 1
ATOM 2403 O O . SER A 1 317 ? 13.672 -1.095 -17.016 1 95.81 317 SER A O 1
ATOM 2405 N N . CYS A 1 318 ? 15.891 -0.792 -17.203 1 95.75 318 CYS A N 1
ATOM 2406 C CA . CYS A 1 318 ? 15.992 -0.3 -15.828 1 95.75 318 CYS A CA 1
ATOM 2407 C C . CYS A 1 318 ? 15.727 1.199 -15.773 1 95.75 318 CYS A C 1
ATOM 2409 O O . CYS A 1 318 ? 15.977 1.917 -16.734 1 95.75 318 CYS A O 1
ATOM 2411 N N . LEU A 1 319 ? 15.227 1.673 -14.625 1 96 319 LEU A N 1
ATOM 2412 C CA . LEU A 1 319 ? 15.133 3.104 -14.352 1 96 319 LEU A CA 1
ATOM 2413 C C . LEU A 1 319 ? 16.516 3.732 -14.297 1 96 319 LEU A C 1
ATOM 2415 O O . LEU A 1 319 ? 17.5 3.051 -14 1 96 319 LEU A O 1
ATOM 2419 N N . PRO A 1 320 ? 16.531 5.078 -14.602 1 93.19 320 PRO A N 1
ATOM 2420 C CA . PRO A 1 320 ? 17.828 5.742 -14.43 1 93.19 320 PRO A CA 1
ATOM 2421 C C . PRO A 1 320 ? 18.391 5.559 -13.023 1 93.19 320 PRO A C 1
ATOM 2423 O O . PRO A 1 320 ? 17.672 5.672 -12.039 1 93.19 320 PRO A O 1
ATOM 2426 N N . GLY A 1 321 ? 19.703 5.258 -12.977 1 88.19 321 GLY A N 1
ATOM 2427 C CA . GLY A 1 321 ? 20.344 5.035 -11.695 1 88.19 321 GLY A CA 1
ATOM 2428 C C . GLY A 1 321 ? 20.234 3.605 -11.203 1 88.19 321 GLY A C 1
ATOM 2429 O O . GLY A 1 321 ? 20.719 3.271 -10.117 1 88.19 321 GLY A O 1
ATOM 2430 N N . PHE A 1 322 ? 19.547 2.791 -11.953 1 90.88 322 PHE A N 1
ATOM 2431 C CA . PHE A 1 322 ? 19.391 1.371 -11.648 1 90.88 322 PHE A CA 1
ATOM 2432 C C . PHE A 1 322 ? 20.016 0.521 -12.75 1 90.88 322 PHE A C 1
ATOM 2434 O O . PHE A 1 322 ? 20.094 0.946 -13.906 1 90.88 322 PHE A O 1
ATOM 2441 N N . GLU A 1 323 ? 20.484 -0.655 -12.352 1 89.44 323 GLU A N 1
ATOM 2442 C CA . GLU A 1 323 ? 21.094 -1.569 -13.32 1 89.44 323 GLU A CA 1
ATOM 2443 C C . GLU A 1 323 ? 20.672 -3.014 -13.039 1 89.44 323 GLU A C 1
ATOM 2445 O O . GLU A 1 323 ? 20.344 -3.361 -11.906 1 89.44 323 GLU A O 1
ATOM 2450 N N . PHE A 1 324 ? 20.703 -3.797 -14.125 1 89.75 324 PHE A N 1
ATOM 2451 C CA . PHE A 1 324 ? 20.422 -5.219 -13.969 1 89.75 324 PHE A CA 1
ATOM 2452 C C . PHE A 1 324 ? 21.547 -5.902 -13.188 1 89.75 324 PHE A C 1
ATOM 2454 O O . PHE A 1 324 ? 22.703 -5.512 -13.289 1 89.75 324 PHE A O 1
ATOM 2461 N N . SER A 1 325 ? 21.156 -6.801 -12.297 1 76.62 325 SER A N 1
ATOM 2462 C CA . SER A 1 325 ? 22.188 -7.543 -11.57 1 76.62 325 SER A CA 1
ATOM 2463 C C . SER A 1 325 ? 23.062 -8.352 -12.516 1 76.62 325 SER A C 1
ATOM 2465 O O . SER A 1 325 ? 24.266 -8.484 -12.289 1 76.62 325 SER A O 1
ATOM 2467 N N . SER A 1 326 ? 22.375 -9.008 -13.445 1 78.19 326 SER A N 1
ATOM 2468 C CA . SER A 1 326 ? 23.094 -9.758 -14.469 1 78.19 326 SER A CA 1
ATOM 2469 C C . SER A 1 326 ? 22.547 -9.477 -15.859 1 78.19 326 SER A C 1
ATOM 2471 O O . SER A 1 326 ? 21.344 -9.258 -16.016 1 78.19 326 SER A O 1
ATOM 2473 N N . ALA A 1 327 ? 23.484 -9.414 -16.719 1 76.94 327 ALA A N 1
ATOM 2474 C CA . ALA A 1 327 ? 23.094 -9.109 -18.094 1 76.94 327 ALA A CA 1
ATOM 2475 C C . ALA A 1 327 ? 22.125 -10.148 -18.641 1 76.94 327 ALA A C 1
ATOM 2477 O O . ALA A 1 327 ? 21.312 -9.852 -19.516 1 76.94 327 ALA A O 1
ATOM 2478 N N . ASN A 1 328 ? 22.203 -11.281 -18.078 1 80.31 328 ASN A N 1
ATOM 2479 C CA . ASN A 1 328 ? 21.375 -12.367 -18.609 1 80.31 328 ASN A CA 1
ATOM 2480 C C . ASN A 1 328 ? 20.047 -12.477 -17.859 1 80.31 328 ASN A C 1
ATOM 2482 O O . ASN A 1 328 ? 19.188 -13.281 -18.219 1 80.31 328 ASN A O 1
ATOM 2486 N N . GLN A 1 329 ? 19.891 -11.656 -16.906 1 82.06 329 GLN A N 1
ATOM 2487 C CA . GLN A 1 329 ? 18.672 -11.734 -16.109 1 82.06 329 GLN A CA 1
ATOM 2488 C C . GLN A 1 329 ? 17.938 -10.398 -16.094 1 82.06 329 GLN A C 1
ATOM 2490 O O . GLN A 1 329 ? 17.766 -9.781 -15.039 1 82.06 329 GLN A O 1
ATOM 2495 N N . THR A 1 330 ? 17.391 -10.094 -17.219 1 89 330 THR A N 1
ATOM 2496 C CA . THR A 1 330 ? 16.828 -8.758 -17.391 1 89 330 THR A CA 1
ATOM 2497 C C . THR A 1 330 ? 15.391 -8.703 -16.875 1 89 330 THR A C 1
ATOM 2499 O O . THR A 1 330 ? 14.812 -7.621 -16.75 1 89 330 THR A O 1
ATOM 2502 N N . THR A 1 331 ? 14.852 -9.867 -16.531 1 90.81 331 THR A N 1
ATOM 2503 C CA . THR A 1 331 ? 13.453 -9.867 -16.109 1 90.81 331 THR A CA 1
ATOM 2504 C C . THR A 1 331 ? 13.344 -9.867 -14.594 1 90.81 331 THR A C 1
ATOM 2506 O O . THR A 1 331 ? 12.234 -9.844 -14.047 1 90.81 331 THR A O 1
ATOM 2509 N N . GLN A 1 332 ? 14.469 -9.898 -13.883 1 90.31 332 GLN A N 1
ATOM 2510 C CA . GLN A 1 332 ? 14.43 -10.07 -12.43 1 90.31 332 GLN A CA 1
ATOM 2511 C C . GLN A 1 332 ? 14.367 -8.719 -11.719 1 90.31 332 GLN A C 1
ATOM 2513 O O . GLN A 1 332 ? 14.172 -8.664 -10.508 1 90.31 332 GLN A O 1
ATOM 2518 N N . GLY A 1 333 ? 14.477 -7.645 -12.484 1 93.12 333 GLY A N 1
ATOM 2519 C CA . GLY A 1 333 ? 14.477 -6.32 -11.883 1 93.12 333 GLY A CA 1
ATOM 2520 C C . GLY A 1 333 ? 15.852 -5.688 -11.82 1 93.12 333 GLY A C 1
ATOM 2521 O O . GLY A 1 333 ? 16.797 -6.203 -12.414 1 93.12 333 GLY A O 1
ATOM 2522 N N . CYS A 1 334 ? 15.875 -4.5 -11.195 1 92.81 334 CYS A N 1
ATOM 2523 C CA . CYS A 1 334 ? 17.109 -3.715 -11.227 1 92.81 334 CYS A CA 1
ATOM 2524 C C . CYS A 1 334 ? 17.547 -3.338 -9.812 1 92.81 334 CYS A C 1
ATOM 2526 O O . CYS A 1 334 ? 16.703 -3.135 -8.93 1 92.81 334 CYS A O 1
ATOM 2528 N N . TRP A 1 335 ? 18.891 -3.244 -9.781 1 86.81 335 TRP A N 1
ATOM 2529 C CA . TRP A 1 335 ? 19.516 -2.777 -8.547 1 86.81 335 TRP A CA 1
ATOM 2530 C C . TRP A 1 335 ? 19.797 -1.279 -8.609 1 86.81 335 TRP A C 1
ATOM 2532 O O . TRP A 1 335 ? 20.141 -0.749 -9.664 1 86.81 335 TRP A O 1
ATOM 2542 N N . ARG A 1 336 ? 19.578 -0.685 -7.43 1 84.56 336 ARG A N 1
ATOM 2543 C CA . ARG A 1 336 ? 20 0.71 -7.344 1 84.56 336 ARG A CA 1
ATOM 2544 C C . ARG A 1 336 ? 21.531 0.823 -7.301 1 84.56 336 ARG A C 1
ATOM 2546 O O . ARG A 1 336 ? 22.172 0.177 -6.477 1 84.56 336 ARG A O 1
ATOM 2553 N N . VAL A 1 337 ? 22 1.598 -8.305 1 77.25 337 VAL A N 1
ATOM 2554 C CA . VAL A 1 337 ? 23.453 1.792 -8.328 1 77.25 337 VAL A CA 1
ATOM 2555 C C . VAL A 1 337 ? 23.875 2.688 -7.172 1 77.25 337 VAL A C 1
ATOM 2557 O O . VAL A 1 337 ? 23.297 3.758 -6.961 1 77.25 337 VAL A O 1
ATOM 2560 N N . ARG A 1 338 ? 24.672 2.174 -6.359 1 63.03 338 ARG A N 1
ATOM 2561 C CA . ARG A 1 338 ? 25.141 2.945 -5.215 1 63.03 338 ARG A CA 1
ATOM 2562 C C . ARG A 1 338 ? 26.531 3.525 -5.484 1 63.03 338 ARG A C 1
ATOM 2564 O O . ARG A 1 338 ? 27.516 2.797 -5.484 1 63.03 338 ARG A O 1
ATOM 2571 N N . THR A 1 339 ? 26.812 4.23 -6.672 1 54.53 339 THR A N 1
ATOM 2572 C CA . THR A 1 339 ? 28.125 4.742 -7.039 1 54.53 339 THR A CA 1
ATOM 2573 C C . THR A 1 339 ? 28.844 5.32 -5.82 1 54.53 339 THR A C 1
ATOM 2575 O O . THR A 1 339 ? 28.203 5.875 -4.922 1 54.53 339 THR A O 1
ATOM 2578 N N . GLY A 1 340 ? 30.031 4.848 -5.477 1 47.69 340 GLY A N 1
ATOM 2579 C CA . GLY A 1 340 ? 31.125 5.176 -4.57 1 47.69 340 GLY A CA 1
ATOM 2580 C C . GLY A 1 340 ? 31.312 6.668 -4.375 1 47.69 340 GLY A C 1
ATOM 2581 O O . GLY A 1 340 ? 30.797 7.469 -5.164 1 47.69 340 GLY A O 1
ATOM 2582 N N . GLY A 1 341 ? 31.812 7.043 -3.213 1 45.56 341 GLY A N 1
ATOM 2583 C CA . GLY A 1 341 ? 32.438 8.312 -2.855 1 45.56 341 GLY A CA 1
ATOM 2584 C C . GLY A 1 341 ? 33.156 8.969 -4.012 1 45.56 341 GLY A C 1
ATOM 2585 O O . GLY A 1 341 ? 33.656 8.289 -4.902 1 45.56 341 GLY A O 1
ATOM 2586 N N . CYS A 1 342 ? 32.562 9.961 -4.551 1 48.47 342 CYS A N 1
ATOM 2587 C CA . CYS A 1 342 ? 33.438 10.773 -5.402 1 48.47 342 CYS A CA 1
ATOM 2588 C C . CYS A 1 342 ? 34.875 10.75 -4.898 1 48.47 342 CYS A C 1
ATOM 2590 O O . CYS A 1 342 ? 35.125 11.156 -3.766 1 48.47 342 CYS A O 1
ATOM 2592 N N . THR A 1 343 ? 35.531 9.578 -4.957 1 40.81 343 THR A N 1
ATOM 2593 C CA . THR A 1 343 ? 36.906 9.477 -4.48 1 40.81 343 THR A CA 1
ATOM 2594 C C . THR A 1 343 ? 37.75 10.633 -5.016 1 40.81 343 THR A C 1
ATOM 2596 O O . THR A 1 343 ? 38.969 10.57 -4.992 1 40.81 343 THR A O 1
ATOM 2599 N N . GLY A 1 344 ? 37.375 11.633 -5.777 1 36.75 344 GLY A N 1
ATOM 2600 C CA . GLY A 1 344 ? 38.531 12.445 -6.137 1 36.75 344 GLY A CA 1
ATOM 2601 C C . GLY A 1 344 ? 39.312 12.898 -4.938 1 36.75 344 GLY A C 1
ATOM 2602 O O . GLY A 1 344 ? 38.75 13.164 -3.869 1 36.75 344 GLY A O 1
ATOM 2603 N N . ASN A 1 345 ? 40.594 12.328 -4.793 1 34.34 345 ASN A N 1
ATOM 2604 C CA . ASN A 1 345 ? 41.688 12.914 -4.016 1 34.34 345 ASN A CA 1
ATOM 2605 C C . ASN A 1 345 ? 41.562 14.43 -3.922 1 34.34 345 ASN A C 1
ATOM 2607 O O . ASN A 1 345 ? 42.531 15.141 -3.697 1 34.34 345 ASN A O 1
ATOM 2611 N N . SER A 1 346 ? 40.656 15.211 -4.535 1 34.38 346 SER A N 1
ATOM 2612 C CA . SER A 1 346 ? 41.125 16.594 -4.523 1 34.38 346 SER A CA 1
ATOM 2613 C C . SER A 1 346 ? 41.469 17.047 -3.107 1 34.38 346 SER A C 1
ATOM 2615 O O . SER A 1 346 ? 40.719 16.75 -2.162 1 34.38 346 SER A O 1
ATOM 2617 N N . SER A 1 347 ? 42.719 17.188 -2.719 1 35.19 347 SER A N 1
ATOM 2618 C CA . SER A 1 347 ? 43.188 18 -1.61 1 35.19 347 SER A CA 1
ATOM 2619 C C . SER A 1 347 ? 42.094 18.953 -1.106 1 35.19 347 SER A C 1
ATOM 2621 O O . SER A 1 347 ? 42.031 19.25 0.086 1 35.19 347 SER A O 1
ATOM 2623 N N . ASN A 1 348 ? 41.844 20 -1.982 1 37.34 348 ASN A N 1
ATOM 2624 C CA . ASN A 1 348 ? 41.188 21.188 -1.472 1 37.34 348 ASN A CA 1
ATOM 2625 C C . ASN A 1 348 ? 39.719 20.922 -1.188 1 37.34 348 ASN A C 1
ATOM 2627 O O . ASN A 1 348 ? 39.219 21.234 -0.1 1 37.34 348 ASN A O 1
ATOM 2631 N N . GLY A 1 349 ? 38.656 21.297 -2.174 1 36.91 349 GLY A N 1
ATOM 2632 C CA . GLY A 1 349 ? 37.219 21.594 -2.049 1 36.91 349 GLY A CA 1
ATOM 2633 C C . GLY A 1 349 ? 36.375 20.344 -2.07 1 36.91 349 GLY A C 1
ATOM 2634 O O . GLY A 1 349 ? 36.656 19.406 -2.814 1 36.91 349 GLY A O 1
ATOM 2635 N N . ASP A 1 350 ? 35.75 19.812 -1.016 1 41.94 350 ASP A N 1
ATOM 2636 C CA . ASP A 1 350 ? 34.719 18.844 -0.609 1 41.94 350 ASP A CA 1
ATOM 2637 C C . ASP A 1 350 ? 33.656 18.688 -1.681 1 41.94 350 ASP A C 1
ATOM 2639 O O . ASP A 1 350 ? 32.688 19.438 -1.7 1 41.94 350 ASP A O 1
ATOM 2643 N N . ILE A 1 351 ? 33.875 18.438 -2.914 1 44.56 351 ILE A N 1
ATOM 2644 C CA . ILE A 1 351 ? 32.781 18.312 -3.869 1 44.56 351 ILE A CA 1
ATOM 2645 C C . ILE A 1 351 ? 31.953 17.062 -3.551 1 44.56 351 ILE A C 1
ATOM 2647 O O . ILE A 1 351 ? 32.406 15.945 -3.777 1 44.56 351 ILE A O 1
ATOM 2651 N N . GLY A 1 352 ? 31.094 16.984 -2.625 1 53 352 GLY A N 1
ATOM 2652 C CA . GLY A 1 352 ? 30.125 15.945 -2.312 1 53 352 GLY A CA 1
ATOM 2653 C C . GLY A 1 352 ? 29.172 15.648 -3.463 1 53 352 GLY A C 1
ATOM 2654 O O . GLY A 1 352 ? 29.062 16.438 -4.406 1 53 352 GLY A O 1
ATOM 2655 N N . PRO A 1 353 ? 28.656 14.352 -3.678 1 60.81 353 PRO A N 1
ATOM 2656 C CA . PRO A 1 353 ? 27.703 14.023 -4.73 1 60.81 353 PRO A CA 1
ATOM 2657 C C . PRO A 1 353 ? 26.5 14.969 -4.746 1 60.81 353 PRO A C 1
ATOM 2659 O O . PRO A 1 353 ? 26.047 15.422 -3.689 1 60.81 353 PRO A O 1
ATOM 2662 N N . THR A 1 354 ? 26.328 15.625 -6 1 72.38 354 THR A N 1
ATOM 2663 C CA . THR A 1 354 ? 25.141 16.438 -6.18 1 72.38 354 THR A CA 1
ATOM 2664 C C . THR A 1 354 ? 23.984 15.594 -6.703 1 72.38 354 THR A C 1
ATOM 2666 O O . THR A 1 354 ? 24.156 14.789 -7.621 1 72.38 354 THR A O 1
ATOM 2669 N N . ALA A 1 355 ? 22.891 15.625 -6.008 1 80.5 355 ALA A N 1
ATOM 2670 C CA . ALA A 1 355 ? 21.688 14.898 -6.422 1 80.5 355 ALA A CA 1
ATOM 2671 C C . ALA A 1 355 ? 20.906 15.688 -7.465 1 80.5 355 ALA A C 1
ATOM 2673 O O . ALA A 1 355 ? 20.781 16.906 -7.363 1 80.5 355 ALA A O 1
ATOM 2674 N N . THR A 1 356 ? 20.609 14.977 -8.57 1 87.88 356 THR A N 1
ATOM 2675 C CA . THR A 1 356 ? 19.719 15.547 -9.57 1 87.88 356 THR A CA 1
ATOM 2676 C C . THR A 1 356 ? 18.547 14.602 -9.852 1 87.88 356 THR A C 1
ATOM 2678 O O . THR A 1 356 ? 18.531 13.469 -9.375 1 87.88 356 THR A O 1
ATOM 2681 N N . MET A 1 357 ? 17.531 15.203 -10.492 1 93.69 357 MET A N 1
ATOM 2682 C CA . MET A 1 357 ? 16.375 14.391 -10.852 1 93.69 357 MET A CA 1
ATOM 2683 C C . MET A 1 357 ? 16.344 14.109 -12.352 1 93.69 357 MET A C 1
ATOM 2685 O O . MET A 1 357 ? 16.438 15.039 -13.156 1 93.69 357 MET A O 1
ATOM 2689 N N . VAL A 1 358 ? 16.297 12.844 -12.758 1 95.12 358 VAL A N 1
ATOM 2690 C CA . VAL A 1 358 ? 16.172 12.445 -14.156 1 95.12 358 VAL A CA 1
ATOM 2691 C C . VAL A 1 358 ? 14.719 12.109 -14.477 1 95.12 358 VAL A C 1
ATOM 2693 O O . VAL A 1 358 ? 14.062 11.367 -13.734 1 95.12 358 VAL A O 1
ATOM 2696 N N . MET A 1 359 ? 14.297 12.641 -15.578 1 96.38 359 MET A N 1
ATOM 2697 C CA . MET A 1 359 ? 12.891 12.477 -15.938 1 96.38 359 MET A CA 1
ATOM 2698 C C . MET A 1 359 ? 12.688 11.211 -16.766 1 96.38 359 MET A C 1
ATOM 2700 O O . MET A 1 359 ? 13.492 10.898 -17.641 1 96.38 359 MET A O 1
ATOM 2704 N N . VAL A 1 360 ? 11.648 10.453 -16.469 1 97 360 VAL A N 1
ATOM 2705 C CA . VAL A 1 360 ? 11.172 9.32 -17.266 1 97 360 VAL A CA 1
ATOM 2706 C C . VAL A 1 360 ? 9.711 9.531 -17.641 1 97 360 VAL A C 1
ATOM 2708 O O . VAL A 1 360 ? 8.836 9.586 -16.781 1 97 360 VAL A O 1
ATOM 2711 N N . LYS A 1 361 ? 9.43 9.617 -18.906 1 95.94 361 LYS A N 1
ATOM 2712 C CA . LYS A 1 361 ? 8.094 9.93 -19.391 1 95.94 361 LYS A CA 1
ATOM 2713 C C . LYS A 1 361 ? 7.5 8.742 -20.141 1 95.94 361 LYS A C 1
ATOM 2715 O O . LYS A 1 361 ? 8.172 7.723 -20.344 1 95.94 361 LYS A O 1
ATOM 2720 N N . ASN A 1 362 ? 6.254 8.812 -20.406 1 94.81 362 ASN A N 1
ATOM 2721 C CA . ASN A 1 362 ? 5.535 7.852 -21.234 1 94.81 362 ASN A CA 1
ATOM 2722 C C . ASN A 1 362 ? 5.598 6.445 -20.641 1 94.81 362 ASN A C 1
ATOM 2724 O O . ASN A 1 362 ? 5.863 5.477 -21.359 1 94.81 362 ASN A O 1
ATOM 2728 N N . THR A 1 363 ? 5.512 6.422 -19.375 1 95.75 363 THR A N 1
ATOM 2729 C CA . THR A 1 363 ? 5.465 5.148 -18.656 1 95.75 363 THR A CA 1
ATOM 2730 C C . THR A 1 363 ? 4.305 5.121 -17.672 1 95.75 363 THR A C 1
ATOM 2732 O O . THR A 1 363 ? 3.781 6.172 -17.297 1 95.75 363 THR A O 1
ATOM 2735 N N . SER A 1 364 ? 3.863 3.998 -17.375 1 95.88 364 SER A N 1
ATOM 2736 C CA . SER A 1 364 ? 2.881 3.775 -16.328 1 95.88 364 SER A CA 1
ATOM 2737 C C . SER A 1 364 ? 3.42 2.83 -15.258 1 95.88 364 SER A C 1
ATOM 2739 O O . SER A 1 364 ? 4.191 1.92 -15.555 1 95.88 364 SER A O 1
ATOM 2741 N N . TRP A 1 365 ? 3.053 3.074 -14 1 96 365 TRP A N 1
ATOM 2742 C CA . TRP A 1 365 ? 3.555 2.344 -12.836 1 96 365 TRP A CA 1
ATOM 2743 C C . TRP A 1 365 ? 2.436 2.076 -11.836 1 96 365 TRP A C 1
ATOM 2745 O O . TRP A 1 365 ? 1.384 2.721 -11.883 1 96 365 TRP A O 1
ATOM 2755 N N . SER A 1 366 ? 2.686 1.047 -11.008 1 94 366 SER A N 1
ATOM 2756 C CA . SER A 1 366 ? 1.852 0.962 -9.812 1 94 366 SER A CA 1
ATOM 2757 C C . SER A 1 366 ? 2.084 2.154 -8.891 1 94 366 SER A C 1
ATOM 2759 O O . SER A 1 366 ? 3.221 2.432 -8.5 1 94 366 SER A O 1
ATOM 2761 N N . ASP A 1 367 ? 0.989 2.85 -8.609 1 90.69 367 ASP A N 1
ATOM 2762 C CA . ASP A 1 367 ? 1.107 4.043 -7.773 1 90.69 367 ASP A CA 1
ATOM 2763 C C . ASP A 1 367 ? 0.974 3.695 -6.293 1 90.69 367 ASP A C 1
ATOM 2765 O O . ASP A 1 367 ? -0.133 3.467 -5.801 1 90.69 367 ASP A O 1
ATOM 2769 N N . LEU A 1 368 ? 2.09 3.656 -5.617 1 93.75 368 LEU A N 1
ATOM 2770 C CA . LEU A 1 368 ? 2.152 3.533 -4.164 1 93.75 368 LEU A CA 1
ATOM 2771 C C . LEU A 1 368 ? 2.99 4.656 -3.559 1 93.75 368 LEU A C 1
ATOM 2773 O O . LEU A 1 368 ? 4.219 4.641 -3.656 1 93.75 368 LEU A O 1
ATOM 2777 N N . SER A 1 369 ? 2.281 5.582 -2.979 1 95.56 369 SER A N 1
ATOM 2778 C CA . SER A 1 369 ? 2.959 6.766 -2.451 1 95.56 369 SER A CA 1
ATOM 2779 C C . SER A 1 369 ? 2.963 6.762 -0.925 1 95.56 369 SER A C 1
ATOM 2781 O O . SER A 1 369 ? 2.01 6.297 -0.297 1 95.56 369 SER A O 1
ATOM 2783 N N . TYR A 1 370 ? 4.07 7.285 -0.367 1 94.94 370 TYR A N 1
ATOM 2784 C CA . TYR A 1 370 ? 4.086 7.418 1.086 1 94.94 370 TYR A CA 1
ATOM 2785 C C . TYR A 1 370 ? 3.801 8.859 1.504 1 94.94 370 TYR A C 1
ATOM 2787 O O . TYR A 1 370 ? 3.559 9.133 2.682 1 94.94 370 TYR A O 1
ATOM 2795 N N . ASN A 1 371 ? 3.777 9.75 0.529 1 96.31 371 ASN A N 1
ATOM 2796 C CA . ASN A 1 371 ? 3.496 11.156 0.782 1 96.31 371 ASN A CA 1
ATOM 2797 C C . ASN A 1 371 ? 2.994 11.867 -0.474 1 96.31 371 ASN A C 1
ATOM 2799 O O . ASN A 1 371 ? 3.557 11.688 -1.557 1 96.31 371 ASN A O 1
ATOM 2803 N N . VAL A 1 372 ? 1.935 12.617 -0.295 1 96.75 372 VAL A N 1
ATOM 2804 C CA . VAL A 1 372 ? 1.348 13.391 -1.383 1 96.75 372 VAL A CA 1
ATOM 2805 C C . VAL A 1 372 ? 1.269 14.867 -0.985 1 96.75 372 VAL A C 1
ATOM 2807 O O . VAL A 1 372 ? 0.39 15.258 -0.215 1 96.75 372 VAL A O 1
ATOM 2810 N N . PRO A 1 373 ? 2.143 15.641 -1.494 1 95.12 373 PRO A N 1
ATOM 2811 C CA . PRO A 1 373 ? 2.072 17.078 -1.251 1 95.12 373 PRO A CA 1
ATOM 2812 C C . PRO A 1 373 ? 0.759 17.703 -1.731 1 95.12 373 PRO A C 1
ATOM 2814 O O . PRO A 1 373 ? -0.042 17.016 -2.383 1 95.12 373 PRO A O 1
ATOM 2817 N N . PRO A 1 374 ? 0.572 18.969 -1.368 1 91.31 374 PRO A N 1
ATOM 2818 C CA . PRO A 1 374 ? -0.668 19.625 -1.771 1 91.31 374 PRO A CA 1
ATOM 2819 C C . PRO A 1 374 ? -0.896 19.594 -3.279 1 91.31 374 PRO A C 1
ATOM 2821 O O . PRO A 1 374 ? 0.064 19.609 -4.055 1 91.31 374 PRO A O 1
ATOM 2824 N N . GLN A 1 375 ? -2.148 19.625 -3.682 1 90.12 375 GLN A N 1
ATOM 2825 C CA . GLN A 1 375 ? -2.533 19.469 -5.082 1 90.12 375 GLN A CA 1
ATOM 2826 C C . GLN A 1 375 ? -2.025 20.641 -5.918 1 90.12 375 GLN A C 1
ATOM 2828 O O . GLN A 1 375 ? -1.926 20.547 -7.141 1 90.12 375 GLN A O 1
ATOM 2833 N N . THR A 1 376 ? -1.674 21.719 -5.289 1 90 376 THR A N 1
ATOM 2834 C CA . THR A 1 376 ? -1.221 22.906 -5.992 1 90 376 THR A CA 1
ATOM 2835 C C . THR A 1 376 ? 0.262 22.797 -6.336 1 90 376 THR A C 1
ATOM 2837 O O . THR A 1 376 ? 0.806 23.656 -7.031 1 90 376 THR A O 1
ATOM 2840 N N . THR A 1 377 ? 0.849 21.688 -5.938 1 93.56 377 THR A N 1
ATOM 2841 C CA . THR A 1 377 ? 2.277 21.516 -6.184 1 93.56 377 THR A CA 1
ATOM 2842 C C . THR A 1 377 ? 2.559 21.406 -7.68 1 93.56 377 THR A C 1
ATOM 2844 O O . THR A 1 377 ? 1.929 20.609 -8.375 1 93.56 377 THR A O 1
ATOM 2847 N N . THR A 1 378 ? 3.49 22.203 -8.156 1 95.31 378 THR A N 1
ATOM 2848 C CA . THR A 1 378 ? 3.863 22.188 -9.562 1 95.31 378 THR A CA 1
ATOM 2849 C C . THR A 1 378 ? 4.883 21.078 -9.836 1 95.31 378 THR A C 1
ATOM 2851 O O . THR A 1 378 ? 5.43 20.484 -8.906 1 95.31 378 THR A O 1
ATOM 2854 N N . MET A 1 379 ? 5.16 20.859 -11.094 1 95.44 379 MET A N 1
ATOM 2855 C CA . MET A 1 379 ? 6.129 19.844 -11.5 1 95.44 379 MET A CA 1
ATOM 2856 C C . MET A 1 379 ? 7.52 20.188 -10.969 1 95.44 379 MET A C 1
ATOM 2858 O O . MET A 1 379 ? 8.227 19.312 -10.461 1 95.44 379 MET A O 1
ATOM 2862 N N . GLU A 1 380 ? 7.898 21.453 -11.055 1 95.56 380 GLU A N 1
ATOM 2863 C CA . GLU A 1 380 ? 9.211 21.891 -10.586 1 95.56 380 GLU A CA 1
ATOM 2864 C C . GLU A 1 380 ? 9.328 21.75 -9.07 1 95.56 380 GLU A C 1
ATOM 2866 O O . GLU A 1 380 ? 10.367 21.328 -8.562 1 95.56 380 GLU A O 1
ATOM 2871 N N . GLU A 1 381 ? 8.25 22.062 -8.445 1 95.75 381 GLU A N 1
ATOM 2872 C CA . GLU A 1 381 ? 8.242 21.922 -6.992 1 95.75 381 GLU A CA 1
ATOM 2873 C C . GLU A 1 381 ? 8.32 20.453 -6.578 1 95.75 381 GLU A C 1
ATOM 2875 O O . GLU A 1 381 ? 8.922 20.125 -5.555 1 95.75 381 GLU A O 1
ATOM 2880 N N . CYS A 1 382 ? 7.652 19.625 -7.375 1 97 382 CYS A N 1
ATOM 2881 C CA . CYS A 1 382 ? 7.668 18.203 -7.094 1 97 382 CYS A CA 1
ATOM 2882 C C . CYS A 1 382 ? 9.094 17.656 -7.066 1 97 382 CYS A C 1
ATOM 2884 O O . CYS A 1 382 ? 9.469 16.922 -6.156 1 97 382 CYS A O 1
ATOM 2886 N N . LYS A 1 383 ? 9.938 18.094 -7.938 1 96.25 383 LYS A N 1
ATOM 2887 C CA . LYS A 1 383 ? 11.344 17.734 -7.984 1 96.25 383 LYS A CA 1
ATOM 2888 C C . LYS A 1 383 ? 12.078 18.203 -6.738 1 96.25 383 LYS A C 1
ATOM 2890 O O . LYS A 1 383 ? 12.812 17.438 -6.109 1 96.25 383 LYS A O 1
ATOM 2895 N N . ALA A 1 384 ? 11.82 19.438 -6.449 1 95.12 384 ALA A N 1
ATOM 2896 C CA . ALA A 1 384 ? 12.523 20.062 -5.332 1 95.12 384 ALA A CA 1
ATOM 2897 C C . ALA A 1 384 ? 12.164 19.391 -4.008 1 95.12 384 ALA A C 1
ATOM 2899 O O . ALA A 1 384 ? 13.031 19.172 -3.162 1 95.12 384 ALA A O 1
ATOM 2900 N N . ILE A 1 385 ? 10.883 19.062 -3.885 1 94.69 385 ILE A N 1
ATOM 2901 C CA . ILE A 1 385 ? 10.398 18.438 -2.656 1 94.69 385 ILE A CA 1
ATOM 2902 C C . ILE A 1 385 ? 11.055 17.078 -2.479 1 94.69 385 ILE A C 1
ATOM 2904 O O . ILE A 1 385 ? 11.477 16.719 -1.376 1 94.69 385 ILE A O 1
ATOM 2908 N N . CYS A 1 386 ? 11.125 16.312 -3.533 1 95.44 386 CYS A N 1
ATOM 2909 C CA . CYS A 1 386 ? 11.75 15 -3.455 1 95.44 386 CYS A CA 1
ATOM 2910 C C . CYS A 1 386 ? 13.25 15.117 -3.213 1 95.44 386 CYS A C 1
ATOM 2912 O O . CYS A 1 386 ? 13.82 14.359 -2.426 1 95.44 386 CYS A O 1
ATOM 2914 N N . LEU A 1 387 ? 13.867 16.094 -3.854 1 92.62 387 LEU A N 1
ATOM 2915 C CA . LEU A 1 387 ? 15.305 16.297 -3.705 1 92.62 387 LEU A CA 1
ATOM 2916 C C . LEU A 1 387 ? 15.664 16.656 -2.266 1 92.62 387 LEU A C 1
ATOM 2918 O O . LEU A 1 387 ? 16.719 16.266 -1.771 1 92.62 387 LEU A O 1
ATOM 2922 N N . SER A 1 388 ? 14.75 17.328 -1.602 1 88.56 388 SER A N 1
ATOM 2923 C CA . SER A 1 388 ? 15.023 17.812 -0.251 1 88.56 388 SER A CA 1
ATOM 2924 C C . SER A 1 388 ? 14.664 16.75 0.792 1 88.56 388 SER A C 1
ATOM 2926 O O . SER A 1 388 ? 14.977 16.906 1.975 1 88.56 388 SER A O 1
ATOM 2928 N N . ASP A 1 389 ? 13.984 15.719 0.395 1 90.5 389 ASP A N 1
ATOM 2929 C CA . ASP A 1 389 ? 13.578 14.641 1.289 1 90.5 389 ASP A CA 1
ATOM 2930 C C . ASP A 1 389 ? 14.547 13.461 1.208 1 90.5 389 ASP A C 1
ATOM 2932 O O . ASP A 1 389 ? 14.656 12.812 0.165 1 90.5 389 ASP A O 1
ATOM 2936 N N . CYS A 1 390 ? 15.109 13.117 2.275 1 86.56 390 CYS A N 1
ATOM 2937 C CA . CYS A 1 390 ? 16.141 12.086 2.318 1 86.56 390 CYS A CA 1
ATOM 2938 C C . CYS A 1 390 ? 15.547 10.719 1.989 1 86.56 390 CYS A C 1
ATOM 2940 O O . CYS A 1 390 ? 16.266 9.836 1.506 1 86.56 390 CYS A O 1
ATOM 2942 N N . ALA A 1 391 ? 14.328 10.586 2.201 1 91.06 391 ALA A N 1
ATOM 2943 C CA . ALA A 1 391 ? 13.711 9.281 1.992 1 91.06 391 ALA A CA 1
ATOM 2944 C C . ALA A 1 391 ? 13.172 9.148 0.572 1 91.06 391 ALA A C 1
ATOM 2946 O O . ALA A 1 391 ? 12.852 8.047 0.121 1 91.06 391 ALA A O 1
ATOM 2947 N N . CYS A 1 392 ? 13.094 10.273 -0.079 1 93.75 392 CYS A N 1
ATOM 2948 C CA . CYS A 1 392 ? 12.492 10.258 -1.408 1 93.75 392 CYS A CA 1
ATOM 2949 C C . CYS A 1 392 ? 13.531 9.906 -2.469 1 93.75 392 CYS A C 1
ATOM 2951 O O . CYS A 1 392 ? 14.539 10.602 -2.607 1 93.75 392 CYS A O 1
ATOM 2953 N N . GLU A 1 393 ? 13.289 8.828 -3.246 1 93.81 393 GLU A N 1
ATOM 2954 C CA . GLU A 1 393 ? 14.148 8.422 -4.352 1 93.81 393 GLU A CA 1
ATOM 2955 C C . GLU A 1 393 ? 13.477 8.664 -5.695 1 93.81 393 GLU A C 1
ATOM 2957 O O . GLU A 1 393 ? 14.148 8.898 -6.703 1 93.81 393 GLU A O 1
ATOM 2962 N N . ILE A 1 394 ? 12.266 8.539 -5.68 1 97 394 ILE A N 1
ATOM 2963 C CA . ILE A 1 394 ? 11.492 8.734 -6.906 1 97 394 ILE A CA 1
ATOM 2964 C C . ILE A 1 394 ? 10.211 9.508 -6.594 1 97 394 ILE A C 1
ATOM 2966 O O . ILE A 1 394 ? 9.484 9.156 -5.664 1 97 394 ILE A O 1
ATOM 2970 N N . ALA A 1 395 ? 9.961 10.586 -7.305 1 98.06 395 ALA A N 1
ATOM 2971 C CA . ALA A 1 395 ? 8.688 11.297 -7.289 1 98.06 395 ALA A CA 1
ATOM 2972 C C . ALA A 1 395 ? 7.926 11.086 -8.594 1 98.06 395 ALA A C 1
ATOM 2974 O O . ALA A 1 395 ? 8.531 10.891 -9.648 1 98.06 395 ALA A O 1
ATOM 2975 N N . MET A 1 396 ? 6.664 11.023 -8.516 1 97.88 396 MET A N 1
ATOM 2976 C CA . MET A 1 396 ? 5.789 10.867 -9.672 1 97.88 396 MET A CA 1
ATOM 2977 C C . MET A 1 396 ? 4.855 12.062 -9.812 1 97.88 396 MET A C 1
ATOM 2979 O O . MET A 1 396 ? 4.316 12.562 -8.82 1 97.88 396 MET A O 1
ATOM 2983 N N . PHE A 1 397 ? 4.766 12.578 -11.086 1 97.19 397 PHE A N 1
ATOM 2984 C CA . PHE A 1 397 ? 3.893 13.711 -11.352 1 97.19 397 PHE A CA 1
ATOM 2985 C C . PHE A 1 397 ? 2.934 13.406 -12.492 1 97.19 397 PHE A C 1
ATOM 2987 O O . PHE A 1 397 ? 3.363 13.039 -13.586 1 97.19 397 PHE A O 1
ATOM 2994 N N . ASP A 1 398 ? 1.716 13.461 -12.258 1 92.75 398 ASP A N 1
ATOM 2995 C CA . ASP A 1 398 ? 0.651 13.469 -13.258 1 92.75 398 ASP A CA 1
ATOM 2996 C C . ASP A 1 398 ? -0.291 14.656 -13.047 1 92.75 398 ASP A C 1
ATOM 2998 O O . ASP A 1 398 ? 0.096 15.805 -13.258 1 92.75 398 ASP A O 1
ATOM 3002 N N . THR A 1 399 ? -1.419 14.469 -12.391 1 91 399 THR A N 1
ATOM 3003 C CA . THR A 1 399 ? -2.297 15.57 -12 1 91 399 THR A CA 1
ATOM 3004 C C . THR A 1 399 ? -1.886 16.125 -10.641 1 91 399 THR A C 1
ATOM 3006 O O . THR A 1 399 ? -2.246 17.25 -10.289 1 91 399 THR A O 1
ATOM 3009 N N . TYR A 1 400 ? -1.096 15.367 -9.938 1 94.62 400 TYR A N 1
ATOM 3010 C CA . TYR A 1 400 ? -0.536 15.781 -8.656 1 94.62 400 TYR A CA 1
ATOM 3011 C C . TYR A 1 400 ? 0.824 15.133 -8.422 1 94.62 400 TYR A C 1
ATOM 3013 O O . TYR A 1 400 ? 1.206 14.203 -9.133 1 94.62 400 TYR A O 1
ATOM 3021 N N . CYS A 1 401 ? 1.498 15.672 -7.457 1 97.06 401 CYS A N 1
ATOM 3022 C CA . CYS A 1 401 ? 2.812 15.172 -7.062 1 97.06 401 CYS A CA 1
ATOM 3023 C C . CYS A 1 401 ? 2.688 14.086 -6.004 1 97.06 401 CYS A C 1
ATOM 3025 O O . CYS A 1 401 ? 1.85 14.18 -5.105 1 97.06 401 CYS A O 1
ATOM 3027 N N . SER A 1 402 ? 3.518 13.055 -6.125 1 97.62 402 SER A N 1
ATOM 3028 C CA . SER A 1 402 ? 3.564 12.031 -5.086 1 97.62 402 SER A CA 1
ATOM 3029 C C . SER A 1 402 ? 4.977 11.477 -4.918 1 97.62 402 SER A C 1
ATOM 3031 O O . SER A 1 402 ? 5.691 11.281 -5.902 1 97.62 402 SER A O 1
ATOM 3033 N N . LYS A 1 403 ? 5.363 11.328 -3.662 1 97.25 403 LYS A N 1
ATOM 3034 C CA . LYS A 1 403 ? 6.598 10.617 -3.354 1 97.25 403 LYS A CA 1
ATOM 3035 C C . LYS A 1 403 ? 6.359 9.109 -3.27 1 97.25 403 LYS A C 1
ATOM 3037 O O . LYS A 1 403 ? 5.574 8.648 -2.441 1 97.25 403 LYS A O 1
ATOM 3042 N N . GLN A 1 404 ? 7.117 8.312 -4.078 1 97.19 404 GLN A N 1
ATOM 3043 C CA . GLN A 1 404 ? 6.789 6.91 -4.301 1 97.19 404 GLN A CA 1
ATOM 3044 C C . GLN A 1 404 ? 7.566 6.004 -3.352 1 97.19 404 GLN A C 1
ATOM 3046 O O . GLN A 1 404 ? 8.703 6.305 -2.988 1 97.19 404 GLN A O 1
ATOM 3051 N N . MET A 1 405 ? 6.906 4.973 -2.994 1 95.94 405 MET A N 1
ATOM 3052 C CA . MET A 1 405 ? 7.598 3.881 -2.311 1 95.94 405 MET A CA 1
ATOM 3053 C C . MET A 1 405 ? 8.398 3.041 -3.297 1 95.94 405 MET A C 1
ATOM 3055 O O . MET A 1 405 ? 8.039 2.938 -4.469 1 95.94 405 MET A O 1
ATOM 3059 N N . LEU A 1 406 ? 9.484 2.445 -2.779 1 95.88 406 LEU A N 1
ATOM 3060 C CA . LEU A 1 406 ? 10.312 1.553 -3.578 1 95.88 406 LEU A CA 1
ATOM 3061 C C . LEU A 1 406 ? 10.25 0.127 -3.041 1 95.88 406 LEU A C 1
ATOM 3063 O O . LEU A 1 406 ? 10.078 -0.082 -1.839 1 95.88 406 LEU A O 1
ATOM 3067 N N . PRO A 1 407 ? 10.359 -0.848 -3.932 1 96.44 407 PRO A N 1
ATOM 3068 C CA . PRO A 1 407 ? 10.695 -0.704 -5.352 1 96.44 407 PRO A CA 1
ATOM 3069 C C . PRO A 1 407 ? 9.492 -0.294 -6.199 1 96.44 407 PRO A C 1
ATOM 3071 O O . PRO A 1 407 ? 8.344 -0.574 -5.832 1 96.44 407 PRO A O 1
ATOM 3074 N N . MET A 1 408 ? 9.828 0.422 -7.297 1 97.19 408 MET A N 1
ATOM 3075 C CA . MET A 1 408 ? 8.789 0.669 -8.289 1 97.19 408 MET A CA 1
ATOM 3076 C C . MET A 1 408 ? 8.375 -0.628 -8.977 1 97.19 408 MET A C 1
ATOM 3078 O O . MET A 1 408 ? 9.219 -1.472 -9.281 1 97.19 408 MET A O 1
ATOM 3082 N N . ARG A 1 409 ? 7.02 -0.739 -9.25 1 96.75 409 ARG A N 1
ATOM 3083 C CA . ARG A 1 409 ? 6.543 -2.021 -9.758 1 96.75 409 ARG A CA 1
ATOM 3084 C C . ARG A 1 409 ? 5.652 -1.83 -10.984 1 96.75 409 ARG A C 1
ATOM 3086 O O . ARG A 1 409 ? 5 -0.793 -11.133 1 96.75 409 ARG A O 1
ATOM 3093 N N . TYR A 1 410 ? 5.746 -2.791 -11.906 1 97.38 410 TYR A N 1
ATOM 3094 C CA . TYR A 1 410 ? 4.848 -2.986 -13.039 1 97.38 410 TYR A CA 1
ATOM 3095 C C . TYR A 1 410 ? 4.961 -1.834 -14.031 1 97.38 410 TYR A C 1
ATOM 3097 O O . TYR A 1 410 ? 3.961 -1.394 -14.594 1 97.38 410 TYR A O 1
ATOM 3105 N N . GLY A 1 411 ? 6.152 -1.358 -14.156 1 97.12 411 GLY A N 1
ATOM 3106 C CA . GLY A 1 411 ? 6.387 -0.324 -15.156 1 97.12 411 GLY A CA 1
ATOM 3107 C C . GLY A 1 411 ? 6.219 -0.818 -16.578 1 97.12 411 GLY A C 1
ATOM 3108 O O . GLY A 1 411 ? 6.617 -1.938 -16.906 1 97.12 411 GLY A O 1
ATOM 3109 N N . LYS A 1 412 ? 5.609 -0.013 -17.406 1 97 412 LYS A N 1
ATOM 3110 C CA . LYS A 1 412 ? 5.535 -0.301 -18.844 1 97 412 LYS A CA 1
ATOM 3111 C C . LYS A 1 412 ? 5.5 0.987 -19.656 1 97 412 LYS A C 1
ATOM 3113 O O . LYS A 1 412 ? 5.082 2.035 -19.156 1 97 412 LYS A O 1
ATOM 3118 N N . ILE A 1 413 ? 5.895 0.897 -20.859 1 95.44 413 ILE A N 1
ATOM 3119 C CA . ILE A 1 413 ? 5.77 2.025 -21.781 1 95.44 413 ILE A CA 1
ATOM 3120 C C . ILE A 1 413 ? 4.297 2.268 -22.094 1 95.44 413 ILE A C 1
ATOM 3122 O O . ILE A 1 413 ? 3.553 1.323 -22.375 1 95.44 413 ILE A O 1
ATOM 3126 N N . ASP A 1 414 ? 3.881 3.383 -21.906 1 94.19 414 ASP A N 1
ATOM 3127 C CA . ASP A 1 414 ? 2.516 3.822 -22.172 1 94.19 414 ASP A CA 1
ATOM 3128 C C . ASP A 1 414 ? 2.5 5.227 -22.781 1 94.19 414 ASP A C 1
ATOM 3130 O O . ASP A 1 414 ? 2.533 6.219 -22.047 1 94.19 414 ASP A O 1
ATOM 3134 N N . HIS A 1 415 ? 2.328 5.301 -24.031 1 91.19 415 HIS A N 1
ATOM 3135 C CA . HIS A 1 415 ? 2.439 6.566 -24.766 1 91.19 415 HIS A CA 1
ATOM 3136 C C . HIS A 1 415 ? 1.235 7.461 -24.484 1 91.19 415 HIS A C 1
ATOM 3138 O O . HIS A 1 415 ? 1.267 8.656 -24.797 1 91.19 415 HIS A O 1
ATOM 3144 N N . SER A 1 416 ? 0.248 6.887 -23.906 1 91.88 416 SER A N 1
ATOM 3145 C CA . SER A 1 416 ? -0.946 7.668 -23.594 1 91.88 416 SER A CA 1
ATOM 3146 C C . SER A 1 416 ? -0.875 8.25 -22.188 1 91.88 416 SER A C 1
ATOM 3148 O O . SER A 1 416 ? -1.72 9.062 -21.797 1 91.88 416 SER A O 1
ATOM 3150 N N . SER A 1 417 ? 0.154 7.805 -21.484 1 92 417 SER A N 1
ATOM 3151 C CA . SER A 1 417 ? 0.285 8.25 -20.109 1 92 417 SER A CA 1
ATOM 3152 C C . SER A 1 417 ? 0.913 9.641 -20.031 1 92 417 SER A C 1
ATOM 3154 O O . SER A 1 417 ? 1.862 9.938 -20.766 1 92 417 SER A O 1
ATOM 3156 N N . ASN A 1 418 ? 0.383 10.523 -19.141 1 93 418 ASN A N 1
ATOM 3157 C CA . ASN A 1 418 ? 0.975 11.82 -18.859 1 93 418 ASN A CA 1
ATOM 3158 C C . ASN A 1 418 ? 1.845 11.789 -17.609 1 93 418 ASN A C 1
ATOM 3160 O O . ASN A 1 418 ? 2.275 12.836 -17.125 1 93 418 ASN A O 1
ATOM 3164 N N . THR A 1 419 ? 2.086 10.602 -17.203 1 95.06 419 THR A N 1
ATOM 3165 C CA . THR A 1 419 ? 2.859 10.43 -15.977 1 95.06 419 THR A CA 1
ATOM 3166 C C . THR A 1 419 ? 4.34 10.703 -16.234 1 95.06 419 THR A C 1
ATOM 3168 O O . THR A 1 419 ? 4.895 10.258 -17.234 1 95.06 419 THR A O 1
ATOM 3171 N N . THR A 1 420 ? 4.922 11.43 -15.352 1 96.62 420 THR A N 1
ATOM 3172 C CA . THR A 1 420 ? 6.363 11.664 -15.359 1 96.62 420 THR A CA 1
ATOM 3173 C C . THR A 1 420 ? 6.988 11.227 -14.039 1 96.62 420 THR A C 1
ATOM 3175 O O . THR A 1 420 ? 6.547 11.648 -12.961 1 96.62 420 THR A O 1
ATOM 3178 N N . LEU A 1 421 ? 7.984 10.383 -14.164 1 97.81 421 LEU A N 1
ATOM 3179 C CA . LEU A 1 421 ? 8.781 10.039 -12.984 1 97.81 421 LEU A CA 1
ATOM 3180 C C . LEU A 1 421 ? 10 10.945 -12.875 1 97.81 421 LEU A C 1
ATOM 3182 O O . LEU A 1 421 ? 10.625 11.273 -13.883 1 97.81 421 LEU A O 1
ATOM 3186 N N . PHE A 1 422 ? 10.266 11.352 -11.719 1 97.69 422 PHE A N 1
ATOM 3187 C CA . PHE A 1 422 ? 11.531 11.992 -11.367 1 97.69 422 PHE A CA 1
ATOM 3188 C C . PHE A 1 422 ? 12.383 11.07 -10.516 1 97.69 422 PHE A C 1
ATOM 3190 O O . PHE A 1 422 ? 12.086 10.844 -9.336 1 97.69 422 PHE A O 1
ATOM 3197 N N . VAL A 1 423 ? 13.43 10.57 -11.094 1 96.62 423 VAL A N 1
ATOM 3198 C CA . VAL A 1 423 ? 14.281 9.602 -10.422 1 96.62 423 VAL A CA 1
ATOM 3199 C C . VAL A 1 423 ? 15.547 10.289 -9.906 1 96.62 423 VAL A C 1
ATOM 3201 O O . VAL A 1 423 ? 16.281 10.914 -10.68 1 96.62 423 VAL A O 1
ATOM 3204 N N . LYS A 1 424 ? 15.75 10.211 -8.617 1 92.31 424 LYS A N 1
ATOM 3205 C CA . LYS A 1 424 ? 16.922 10.812 -7.992 1 92.31 424 LYS A CA 1
ATOM 3206 C C . LYS A 1 424 ? 18.203 10.117 -8.438 1 92.31 424 LYS A C 1
ATOM 3208 O O . LYS A 1 424 ? 18.297 8.891 -8.375 1 92.31 424 LYS A O 1
ATOM 3213 N N . SER A 1 425 ? 19.125 10.82 -9.008 1 85.25 425 SER A N 1
ATOM 3214 C CA . SER A 1 425 ? 20.406 10.297 -9.461 1 85.25 425 SER A CA 1
ATOM 3215 C C . SER A 1 425 ? 21.562 11.109 -8.898 1 85.25 425 SER A C 1
ATOM 3217 O O . SER A 1 425 ? 21.469 12.328 -8.773 1 85.25 425 SER A O 1
ATOM 3219 N N . LEU A 1 426 ? 22.594 10.383 -8.414 1 73.62 426 LEU A N 1
ATOM 3220 C CA . LEU A 1 426 ? 23.781 11.047 -7.895 1 73.62 426 LEU A CA 1
ATOM 3221 C C . LEU A 1 426 ? 24.875 11.141 -8.961 1 73.62 426 LEU A C 1
ATOM 3223 O O . LEU A 1 426 ? 25.078 10.203 -9.734 1 73.62 426 LEU A O 1
ATOM 3227 N N . TYR A 1 427 ? 25.359 12.398 -9.164 1 65.94 427 TYR A N 1
ATOM 3228 C CA . TYR A 1 427 ? 26.469 12.562 -10.102 1 65.94 427 TYR A CA 1
ATOM 3229 C C . TYR A 1 427 ? 27.656 13.25 -9.43 1 65.94 427 TYR A C 1
ATOM 3231 O O . TYR A 1 427 ? 27.469 14.023 -8.484 1 65.94 427 TYR A O 1
ATOM 3239 N N . CYS A 1 428 ? 28.891 12.672 -9.664 1 57.41 428 CYS A N 1
ATOM 3240 C CA . CYS A 1 428 ? 30.109 13.305 -9.18 1 57.41 428 CYS A CA 1
ATOM 3241 C C . CYS A 1 428 ? 30.516 14.477 -10.062 1 57.41 428 CYS A C 1
ATOM 3243 O O . CYS A 1 428 ? 30.531 14.359 -11.289 1 57.41 428 CYS A O 1
ATOM 3245 N N . SER A 1 429 ? 30.312 15.688 -9.633 1 47.75 429 SER A N 1
ATOM 3246 C CA . SER A 1 429 ? 30.734 16.844 -10.422 1 47.75 429 SER A CA 1
ATOM 3247 C C . SER A 1 429 ? 32.25 16.828 -10.648 1 47.75 429 SER A C 1
ATOM 3249 O O . SER A 1 429 ? 33.031 16.75 -9.695 1 47.75 429 SER A O 1
ATOM 3251 N N . ALA A 1 430 ? 32.906 16.297 -11.656 1 43.94 430 ALA A N 1
ATOM 3252 C CA . ALA A 1 430 ? 34.281 16.516 -12.008 1 43.94 430 ALA A CA 1
ATOM 3253 C C . ALA A 1 430 ? 34.625 18.016 -11.945 1 43.94 430 ALA A C 1
ATOM 3255 O O . ALA A 1 430 ? 33.812 18.859 -12.266 1 43.94 430 ALA A O 1
ATOM 3256 N N . SER A 1 431 ? 35.594 18.406 -11.141 1 39.19 431 SER A N 1
ATOM 3257 C CA . SER A 1 431 ? 36.156 19.75 -11.227 1 39.19 431 SER A CA 1
ATOM 3258 C C . SER A 1 431 ? 36.25 20.219 -12.672 1 39.19 431 SER A C 1
ATOM 3260 O O . SER A 1 431 ? 36.781 19.5 -13.531 1 39.19 431 SER A O 1
ATOM 3262 N N . ALA A 1 432 ? 35.531 21.234 -13 1 37.62 432 ALA A N 1
ATOM 3263 C CA . ALA A 1 432 ? 35.75 21.984 -14.234 1 37.62 432 ALA A CA 1
ATOM 3264 C C . ALA A 1 432 ? 37.219 22.234 -14.461 1 37.62 432 ALA A C 1
ATOM 3266 O O . ALA A 1 432 ? 37.781 23.234 -13.984 1 37.62 432 ALA A O 1
ATOM 3267 N N . THR A 1 433 ? 38.125 21.297 -14.352 1 33.41 433 THR A N 1
ATOM 3268 C CA . THR A 1 433 ? 39.312 21.812 -15.023 1 33.41 433 THR A CA 1
ATOM 3269 C C . THR A 1 433 ? 39.031 22.125 -16.484 1 33.41 433 THR A C 1
ATOM 3271 O O . THR A 1 433 ? 38.312 21.359 -17.156 1 33.41 433 THR A O 1
ATOM 3274 N N . ASN A 1 434 ? 39.188 23.453 -16.922 1 31.52 434 ASN A N 1
ATOM 3275 C CA . ASN A 1 434 ? 39.188 24.172 -18.188 1 31.52 434 ASN A CA 1
ATOM 3276 C C . ASN A 1 434 ? 39.844 23.359 -19.297 1 31.52 434 ASN A C 1
ATOM 3278 O O . ASN A 1 434 ? 40.312 23.922 -20.297 1 31.52 434 ASN A O 1
ATOM 3282 N N . SER A 1 435 ? 40.5 22.219 -19.094 1 30.17 435 SER A N 1
ATOM 3283 C CA . SER A 1 435 ? 41 22.016 -20.438 1 30.17 435 SER A CA 1
ATOM 3284 C C . SER A 1 435 ? 39.906 21.75 -21.438 1 30.17 435 SER A C 1
ATOM 3286 O O . SER A 1 435 ? 38.938 21.031 -21.141 1 30.17 435 SER A O 1
ATOM 3288 N N . PRO A 1 436 ? 39.781 22.516 -22.594 1 32.31 436 PRO A N 1
ATOM 3289 C CA . PRO A 1 436 ? 38.812 22.516 -23.688 1 32.31 436 PRO A CA 1
ATOM 3290 C C . PRO A 1 436 ? 38.438 21.109 -24.156 1 32.31 436 PRO A C 1
ATOM 3292 O O . PRO A 1 436 ? 37.688 20.938 -25.125 1 32.31 436 PRO A O 1
ATOM 3295 N N . GLY A 1 437 ? 39.344 20.094 -23.781 1 28.75 437 GLY A N 1
ATOM 3296 C CA . GLY A 1 437 ? 39.188 19.047 -24.797 1 28.75 437 GLY A CA 1
ATOM 3297 C C . GLY A 1 437 ? 37.844 18.359 -24.734 1 28.75 437 GLY A C 1
ATOM 3298 O O . GLY A 1 437 ? 36.938 18.797 -24.016 1 28.75 437 GLY A O 1
ATOM 3299 N N . THR A 1 438 ? 37.875 16.938 -24.891 1 28.56 438 THR A N 1
ATOM 3300 C CA . THR A 1 438 ? 36.938 15.961 -25.453 1 28.56 438 THR A CA 1
ATOM 3301 C C . THR A 1 438 ? 35.844 15.633 -24.438 1 28.56 438 THR A C 1
ATOM 3303 O O . THR A 1 438 ? 35.906 14.602 -23.766 1 28.56 438 THR A O 1
ATOM 3306 N N . GLN A 1 439 ? 35.531 16.469 -23.594 1 32.22 439 GLN A N 1
ATOM 3307 C CA . GLN A 1 439 ? 34.594 16.141 -22.516 1 32.22 439 GLN A CA 1
ATOM 3308 C C . GLN A 1 439 ? 33.219 15.844 -23.062 1 32.22 439 GLN A C 1
ATOM 3310 O O . GLN A 1 439 ? 32.281 15.547 -22.297 1 32.22 439 GLN A O 1
ATOM 3315 N N . GLY A 1 440 ? 33 16.078 -24.328 1 29.3 440 GLY A N 1
ATOM 3316 C CA . GLY A 1 440 ? 31.656 15.977 -24.875 1 29.3 440 GLY A CA 1
ATOM 3317 C C . GLY A 1 440 ? 31.125 14.555 -24.859 1 29.3 440 GLY A C 1
ATOM 3318 O O . GLY A 1 440 ? 29.938 14.328 -25.156 1 29.3 440 GLY A O 1
ATOM 3319 N N . LEU A 1 441 ? 32.031 13.555 -24.906 1 28.27 441 LEU A N 1
ATOM 3320 C CA . LEU A 1 441 ? 31.516 12.305 -25.438 1 28.27 441 LEU A CA 1
ATOM 3321 C C . LEU A 1 441 ? 30.828 11.484 -24.359 1 28.27 441 LEU A C 1
ATOM 3323 O O . LEU A 1 441 ? 29.859 10.766 -24.625 1 28.27 441 LEU A O 1
ATOM 3327 N N . HIS A 1 442 ? 31.359 11.602 -23.125 1 31.11 442 HIS A N 1
ATOM 3328 C CA . HIS A 1 442 ? 30.812 10.594 -22.219 1 31.11 442 HIS A CA 1
ATOM 3329 C C . HIS A 1 442 ? 29.438 11.008 -21.703 1 31.11 442 HIS A C 1
ATOM 3331 O O . HIS A 1 442 ? 28.625 10.148 -21.328 1 31.11 442 HIS A O 1
ATOM 3337 N N . ASN A 1 443 ? 29.203 12.258 -21.594 1 33.56 443 ASN A N 1
ATOM 3338 C CA . ASN A 1 443 ? 27.891 12.695 -21.109 1 33.56 443 ASN A CA 1
ATOM 3339 C C . ASN A 1 443 ? 26.797 12.438 -22.141 1 33.56 443 ASN A C 1
ATOM 3341 O O . ASN A 1 443 ? 25.625 12.375 -21.797 1 33.56 443 ASN A O 1
ATOM 3345 N N . ILE A 1 444 ? 27.203 12.32 -23.438 1 29.81 444 ILE A N 1
ATOM 3346 C CA . ILE A 1 444 ? 26.281 12.133 -24.562 1 29.81 444 ILE A CA 1
ATOM 3347 C C . ILE A 1 444 ? 25.859 10.664 -24.641 1 29.81 444 ILE A C 1
ATOM 3349 O O . ILE A 1 444 ? 24.781 10.352 -25.141 1 29.81 444 ILE A O 1
ATOM 3353 N N . LYS A 1 445 ? 26.641 9.75 -24.172 1 29.52 445 LYS A N 1
ATOM 3354 C CA . LYS A 1 445 ? 26.234 8.352 -24.297 1 29.52 445 LYS A CA 1
ATOM 3355 C C . LYS A 1 445 ? 25.047 8.047 -23.391 1 29.52 445 LYS A C 1
ATOM 3357 O O . LYS A 1 445 ? 24.172 7.258 -23.75 1 29.52 445 LYS A O 1
ATOM 3362 N N . MET A 1 446 ? 25.047 8.617 -22.203 1 30.98 446 MET A N 1
ATOM 3363 C CA . MET A 1 446 ? 23.891 8.32 -21.359 1 30.98 446 MET A CA 1
ATOM 3364 C C . MET A 1 446 ? 22.641 9.016 -21.875 1 30.98 446 MET A C 1
ATOM 3366 O O . MET A 1 446 ? 21.531 8.461 -21.797 1 30.98 446 MET A O 1
ATOM 3370 N N . LEU A 1 447 ? 22.781 10.234 -22.453 1 32.25 447 LEU A N 1
ATOM 3371 C CA . LEU A 1 447 ? 21.656 10.93 -23.031 1 32.25 447 LEU A CA 1
ATOM 3372 C C . LEU A 1 447 ? 21.234 10.289 -24.359 1 32.25 447 LEU A C 1
ATOM 3374 O O . LEU A 1 447 ? 20.047 10.242 -24.688 1 32.25 447 LEU A O 1
ATOM 3378 N N . ASN A 1 448 ? 22.141 9.812 -25.141 1 31.7 448 ASN A N 1
ATOM 3379 C CA . ASN A 1 448 ? 21.844 9.227 -26.453 1 31.7 448 ASN A CA 1
ATOM 3380 C C . ASN A 1 448 ? 21.125 7.883 -26.312 1 31.7 448 ASN A C 1
ATOM 3382 O O . ASN A 1 448 ? 20.406 7.465 -27.219 1 31.7 448 ASN A O 1
ATOM 3386 N N . LEU A 1 449 ? 21.422 7.238 -25.219 1 31.34 449 LEU A N 1
ATOM 3387 C CA . LEU A 1 449 ? 20.719 5.957 -25.141 1 31.34 449 LEU A CA 1
ATOM 3388 C C . LEU A 1 449 ? 19.234 6.16 -24.906 1 31.34 449 LEU A C 1
ATOM 3390 O O . LEU A 1 449 ? 18.406 5.422 -25.453 1 31.34 449 LEU A O 1
ATOM 3394 N N . ILE A 1 450 ? 18.859 7.273 -24.266 1 34.94 450 ILE A N 1
ATOM 3395 C CA . ILE A 1 450 ? 17.422 7.445 -24.172 1 34.94 450 ILE A CA 1
ATOM 3396 C C . ILE A 1 450 ? 16.875 7.93 -25.516 1 34.94 450 ILE A C 1
ATOM 3398 O O . ILE A 1 450 ? 15.75 7.582 -25.891 1 34.94 450 ILE A O 1
ATOM 3402 N N . ARG A 1 451 ? 17.656 8.672 -26.359 1 31.33 451 ARG A N 1
ATOM 3403 C CA . ARG A 1 451 ? 17.125 9.18 -27.625 1 31.33 451 ARG A CA 1
ATOM 3404 C C . ARG A 1 451 ? 16.906 8.047 -28.609 1 31.33 451 ARG A C 1
ATOM 3406 O O . ARG A 1 451 ? 16.047 8.148 -29.5 1 31.33 451 ARG A O 1
ATOM 3413 N N . ARG A 1 452 ? 17.75 7.074 -28.672 1 32.72 452 ARG A N 1
ATOM 3414 C CA . ARG A 1 452 ? 17.547 6.074 -29.703 1 32.72 452 ARG A CA 1
ATOM 3415 C C . ARG A 1 452 ? 16.234 5.328 -29.5 1 32.72 452 ARG A C 1
ATOM 3417 O O . ARG A 1 452 ? 15.68 4.766 -30.453 1 32.72 452 ARG A O 1
ATOM 3424 N N . VAL A 1 453 ? 15.82 5.293 -28.266 1 34.38 453 VAL A N 1
ATOM 3425 C CA . VAL A 1 453 ? 14.594 4.508 -28.188 1 34.38 453 VAL A CA 1
ATOM 3426 C C . VAL A 1 453 ? 13.422 5.336 -28.703 1 34.38 453 VAL A C 1
ATOM 3428 O O . VAL A 1 453 ? 12.469 4.789 -29.266 1 34.38 453 VAL A O 1
ATOM 3431 N N . LEU A 1 454 ? 13.531 6.703 -28.609 1 34.16 454 LEU A N 1
ATOM 3432 C CA . LEU A 1 454 ? 12.344 7.434 -29.031 1 34.16 454 LEU A CA 1
ATOM 3433 C C . LEU A 1 454 ? 12.352 7.664 -30.547 1 34.16 454 LEU A C 1
ATOM 3435 O O . LEU A 1 454 ? 11.352 8.125 -31.109 1 34.16 454 LEU A O 1
ATOM 3439 N N . ALA A 1 455 ? 13.445 7.723 -31.25 1 31.62 455 ALA A N 1
ATOM 3440 C CA . ALA A 1 455 ? 13.461 8.305 -32.594 1 31.62 455 ALA A CA 1
ATOM 3441 C C . ALA A 1 455 ? 12.828 7.355 -33.594 1 31.62 455 ALA A C 1
ATOM 3443 O O . ALA A 1 455 ? 12.641 7.723 -34.781 1 31.62 455 ALA A O 1
ATOM 3444 N N . SER A 1 456 ? 12.648 6.105 -33.312 1 30.22 456 SER A N 1
ATOM 3445 C CA . SER A 1 456 ? 12.383 5.344 -34.531 1 30.22 456 SER A CA 1
ATOM 3446 C C . SER A 1 456 ? 11.008 5.676 -35.094 1 30.22 456 SER A C 1
ATOM 3448 O O . SER A 1 456 ? 10.641 5.199 -36.156 1 30.22 456 SER A O 1
ATOM 3450 N N . ASP A 1 457 ? 10.148 6.348 -34.375 1 29.86 457 ASP A N 1
ATOM 3451 C CA . ASP A 1 457 ? 8.82 6.141 -34.969 1 29.86 457 ASP A CA 1
ATOM 3452 C C . ASP A 1 457 ? 8.547 7.164 -36.062 1 29.86 457 ASP A C 1
ATOM 3454 O O . ASP A 1 457 ? 7.426 7.254 -36.562 1 29.86 457 ASP A O 1
ATOM 3458 N N . ARG A 1 458 ? 9.391 8.18 -36.375 1 28.58 458 ARG A N 1
ATOM 3459 C CA . ARG A 1 458 ? 8.773 9.195 -37.219 1 28.58 458 ARG A CA 1
ATOM 3460 C C . ARG A 1 458 ? 8.727 8.742 -38.688 1 28.58 458 ARG A C 1
ATOM 3462 O O . ARG A 1 458 ? 8.344 9.516 -39.562 1 28.58 458 ARG A O 1
ATOM 3469 N N . THR A 1 459 ? 9.438 7.684 -39.031 1 25.48 459 THR A N 1
ATOM 3470 C CA . THR A 1 459 ? 9.562 7.727 -40.5 1 25.48 459 THR A CA 1
ATOM 3471 C C . THR A 1 459 ? 8.234 7.406 -41.156 1 25.48 459 THR A C 1
ATOM 3473 O O . THR A 1 459 ? 8.133 7.414 -42.375 1 25.48 459 THR A O 1
ATOM 3476 N N . LEU A 1 460 ? 7.266 6.785 -40.562 1 23.7 460 LEU A N 1
ATOM 3477 C CA . LEU A 1 460 ? 6.348 6.156 -41.5 1 23.7 460 LEU A CA 1
ATOM 3478 C C . LEU A 1 460 ? 5.395 7.184 -42.094 1 23.7 460 LEU A C 1
ATOM 3480 O O . LEU A 1 460 ? 4.5 6.832 -42.875 1 23.7 460 LEU A O 1
ATOM 3484 N N . SER A 1 461 ? 5.391 8.453 -41.625 1 23.09 461 SER A N 1
ATOM 3485 C CA . SER A 1 461 ? 4.234 9.102 -42.25 1 23.09 461 SER A CA 1
ATOM 3486 C C . SER A 1 461 ? 4.516 9.477 -43.688 1 23.09 461 SER A C 1
ATOM 3488 O O . SER A 1 461 ? 3.654 10.039 -44.375 1 23.09 461 SER A O 1
ATOM 3490 N N . MET A 1 462 ? 5.719 9.805 -44.062 1 22.77 462 MET A N 1
ATOM 3491 C CA . MET A 1 462 ? 5.723 10.422 -45.375 1 22.77 462 MET A CA 1
ATOM 3492 C C . MET A 1 462 ? 5.617 9.367 -46.5 1 22.77 462 MET A C 1
ATOM 3494 O O . MET A 1 462 ? 6.371 8.391 -46.5 1 22.77 462 MET A O 1
ATOM 3498 N N . ILE A 1 463 ? 4.664 9.047 -47.344 1 18.06 463 ILE A N 1
ATOM 3499 C CA . ILE A 1 463 ? 5.113 8.695 -48.688 1 18.06 463 ILE A CA 1
ATOM 3500 C C . ILE A 1 463 ? 6.16 9.695 -49.156 1 18.06 463 ILE A C 1
ATOM 3502 O O . ILE A 1 463 ? 6 10.906 -48.969 1 18.06 463 ILE A O 1
ATOM 3506 N N . MET B 1 1 ? -70.312 -0.742 36.969 1 30.08 1 MET B N 1
ATOM 3507 C CA . MET B 1 1 ? -70.062 0.681 37.156 1 30.08 1 MET B CA 1
ATOM 3508 C C . MET B 1 1 ? -69.25 1.211 35.969 1 30.08 1 MET B C 1
ATOM 3510 O O . MET B 1 1 ? -68.25 0.593 35.562 1 30.08 1 MET B O 1
ATOM 3514 N N . VAL B 1 2 ? -69.875 2.006 35.094 1 36.72 2 VAL B N 1
ATOM 3515 C CA . VAL B 1 2 ? -69.562 2.479 33.75 1 36.72 2 VAL B CA 1
ATOM 3516 C C . VAL B 1 2 ? -68.375 3.406 33.812 1 36.72 2 VAL B C 1
ATOM 3518 O O . VAL B 1 2 ? -68.375 4.418 34.5 1 36.72 2 VAL B O 1
ATOM 3521 N N . PRO B 1 3 ? -67.125 2.877 33.625 1 40.34 3 PRO B N 1
ATOM 3522 C CA . PRO B 1 3 ? -65.938 3.684 33.875 1 40.34 3 PRO B CA 1
ATOM 3523 C C . PRO B 1 3 ? -65.875 4.93 33 1 40.34 3 PRO B C 1
ATOM 3525 O O . PRO B 1 3 ? -66.188 4.871 31.812 1 40.34 3 PRO B O 1
ATOM 3528 N N . TYR B 1 4 ? -66.312 6.051 33.562 1 35.91 4 TYR B N 1
ATOM 3529 C CA . TYR B 1 4 ? -66.375 7.355 32.906 1 35.91 4 TYR B CA 1
ATOM 3530 C C . TYR B 1 4 ? -65.062 7.758 32.375 1 35.91 4 TYR B C 1
ATOM 3532 O O . TYR B 1 4 ? -64.062 7.723 33.094 1 35.91 4 TYR B O 1
ATOM 3540 N N . ILE B 1 5 ? -64.75 7.613 31.078 1 37.06 5 ILE B N 1
ATOM 3541 C CA . ILE B 1 5 ? -63.594 7.949 30.266 1 37.06 5 ILE B CA 1
ATOM 3542 C C . ILE B 1 5 ? -63.375 9.461 30.281 1 37.06 5 ILE B C 1
ATOM 3544 O O . ILE B 1 5 ? -64.25 10.219 29.781 1 37.06 5 ILE B O 1
ATOM 3548 N N . ILE B 1 6 ? -62.875 10.07 31.422 1 38.75 6 ILE B N 1
ATOM 3549 C CA . ILE B 1 6 ? -62.688 11.516 31.469 1 38.75 6 ILE B CA 1
ATOM 3550 C C . ILE B 1 6 ? -61.812 11.953 30.297 1 38.75 6 ILE B C 1
ATOM 3552 O O . ILE B 1 6 ? -60.719 11.383 30.078 1 38.75 6 ILE B O 1
ATOM 3556 N N . PRO B 1 7 ? -62.312 12.75 29.359 1 39 7 PRO B N 1
ATOM 3557 C CA . PRO B 1 7 ? -61.562 13.266 28.203 1 39 7 PRO B CA 1
ATOM 3558 C C . PRO B 1 7 ? -60.438 14.188 28.625 1 39 7 PRO B C 1
ATOM 3560 O O . PRO B 1 7 ? -60.625 15.141 29.375 1 39 7 PRO B O 1
ATOM 3563 N N . LEU B 1 8 ? -59.25 13.648 28.891 1 35.47 8 LEU B N 1
ATOM 3564 C CA . LEU B 1 8 ? -58.094 14.461 29.219 1 35.47 8 LEU B CA 1
ATOM 3565 C C . LEU B 1 8 ? -57.844 15.508 28.125 1 35.47 8 LEU B C 1
ATOM 3567 O O . LEU B 1 8 ? -57.562 15.164 26.984 1 35.47 8 LEU B O 1
ATOM 3571 N N . SER B 1 9 ? -58.562 16.641 28.172 1 33.34 9 SER B N 1
ATOM 3572 C CA . SER B 1 9 ? -58.281 17.781 27.312 1 33.34 9 SER B CA 1
ATOM 3573 C C . SER B 1 9 ? -56.812 18.188 27.375 1 33.34 9 SER B C 1
ATOM 3575 O O . SER B 1 9 ? -56.312 18.469 28.453 1 33.34 9 SER B O 1
ATOM 3577 N N . LEU B 1 10 ? -56.031 17.719 26.453 1 34.81 10 LEU B N 1
ATOM 3578 C CA . LEU B 1 10 ? -54.625 18.094 26.188 1 34.81 10 LEU B CA 1
ATOM 3579 C C . LEU B 1 10 ? -54.5 19.594 26.016 1 34.81 10 LEU B C 1
ATOM 3581 O O . LEU B 1 10 ? -55 20.156 25.031 1 34.81 10 LEU B O 1
ATOM 3585 N N . ILE B 1 11 ? -54.594 20.359 27.141 1 35.5 11 ILE B N 1
ATOM 3586 C CA . ILE B 1 11 ? -54.281 21.797 27.062 1 35.5 11 ILE B CA 1
ATOM 3587 C C . ILE B 1 11 ? -52.938 21.984 26.391 1 35.5 11 ILE B C 1
ATOM 3589 O O . ILE B 1 11 ? -51.906 21.531 26.891 1 35.5 11 ILE B O 1
ATOM 3593 N N . LEU B 1 12 ? -52.969 22.156 25.125 1 35.34 12 LEU B N 1
ATOM 3594 C CA . LEU B 1 12 ? -51.844 22.609 24.297 1 35.34 12 LEU B CA 1
ATOM 3595 C C . LEU B 1 12 ? -51.312 23.938 24.797 1 35.34 12 LEU B C 1
ATOM 3597 O O . LEU B 1 12 ? -51.969 24.969 24.641 1 35.34 12 LEU B O 1
ATOM 3601 N N . PHE B 1 13 ? -50.719 23.953 26.016 1 35.69 13 PHE B N 1
ATOM 3602 C CA . PHE B 1 13 ? -49.969 25.172 26.359 1 35.69 13 PHE B CA 1
ATOM 3603 C C . PHE B 1 13 ? -49.031 25.562 25.25 1 35.69 13 PHE B C 1
ATOM 3605 O O . PHE B 1 13 ? -48.094 24.828 24.922 1 35.69 13 PHE B O 1
ATOM 3612 N N . ILE B 1 14 ? -49.5 26.344 24.297 1 37.66 14 ILE B N 1
ATOM 3613 C CA . ILE B 1 14 ? -48.656 27.062 23.344 1 37.66 14 ILE B CA 1
ATOM 3614 C C . ILE B 1 14 ? -47.594 27.875 24.109 1 37.66 14 ILE B C 1
ATOM 3616 O O . ILE B 1 14 ? -47.938 28.844 24.797 1 37.66 14 ILE B O 1
ATOM 3620 N N . ILE B 1 15 ? -46.625 27.188 24.703 1 35.09 15 ILE B N 1
ATOM 3621 C CA . ILE B 1 15 ? -45.469 27.953 25.172 1 35.09 15 ILE B CA 1
ATOM 3622 C C . ILE B 1 15 ? -45 28.922 24.094 1 35.09 15 ILE B C 1
ATOM 3624 O O . ILE B 1 15 ? -44.5 28.5 23.047 1 35.09 15 ILE B O 1
ATOM 3628 N N . GLN B 1 16 ? -45.719 30.031 23.922 1 36.44 16 GLN B N 1
ATOM 3629 C CA . GLN B 1 16 ? -45.125 31.141 23.156 1 36.44 16 GLN B CA 1
ATOM 3630 C C . GLN B 1 16 ? -43.719 31.438 23.625 1 36.44 16 GLN B C 1
ATOM 3632 O O . GLN B 1 16 ? -43.5 31.922 24.75 1 36.44 16 GLN B O 1
ATOM 3637 N N . ALA B 1 17 ? -42.719 30.688 23.125 1 37.28 17 ALA B N 1
ATOM 3638 C CA . ALA B 1 17 ? -41.312 31.047 23.25 1 37.28 17 ALA B CA 1
ATOM 3639 C C . ALA B 1 17 ? -41.094 32.5 22.844 1 37.28 17 ALA B C 1
ATOM 3641 O O . ALA B 1 17 ? -41.375 32.875 21.703 1 37.28 17 ALA B O 1
ATOM 3642 N N . ASN B 1 18 ? -41.344 33.375 23.812 1 37.88 18 ASN B N 1
ATOM 3643 C CA . ASN B 1 18 ? -40.844 34.719 23.531 1 37.88 18 ASN B CA 1
ATOM 3644 C C . ASN B 1 18 ? -39.469 34.656 22.875 1 37.88 18 ASN B C 1
ATOM 3646 O O . ASN B 1 18 ? -38.594 33.844 23.281 1 37.88 18 ASN B O 1
ATOM 3650 N N . PRO B 1 19 ? -39.312 35.156 21.656 1 36.5 19 PRO B N 1
ATOM 3651 C CA . PRO B 1 19 ? -37.969 35.219 21.125 1 36.5 19 PRO B CA 1
ATOM 3652 C C . PRO B 1 19 ? -36.969 35.812 22.109 1 36.5 19 PRO B C 1
ATOM 3654 O O . PRO B 1 19 ? -37.25 36.875 22.703 1 36.5 19 PRO B O 1
ATOM 3657 N N . SER B 1 20 ? -36.406 35 23 1 34.75 20 SER B N 1
ATOM 3658 C CA . SER B 1 20 ? -35.281 35.5 23.75 1 34.75 20 SER B CA 1
ATOM 3659 C C . SER B 1 20 ? -34.5 36.562 22.953 1 34.75 20 SER B C 1
ATOM 3661 O O . SER B 1 20 ? -34.188 36.344 21.781 1 34.75 20 SER B O 1
ATOM 3663 N N . THR B 1 21 ? -34.812 37.844 23.234 1 35.78 21 THR B N 1
ATOM 3664 C CA . THR B 1 21 ? -33.906 38.906 22.766 1 35.78 21 THR B CA 1
ATOM 3665 C C . THR B 1 21 ? -32.469 38.406 22.766 1 35.78 21 THR B C 1
ATOM 3667 O O . THR B 1 21 ? -31.953 37.938 23.797 1 35.78 21 THR B O 1
ATOM 3670 N N . GLY B 1 22 ? -32.031 37.812 21.719 1 34.03 22 GLY B N 1
ATOM 3671 C CA . GLY B 1 22 ? -30.625 37.531 21.594 1 34.03 22 GLY B CA 1
ATOM 3672 C C . GLY B 1 22 ? -29.75 38.562 22.266 1 34.03 22 GLY B C 1
ATOM 3673 O O . GLY B 1 22 ? -30.016 39.781 22.188 1 34.03 22 GLY B O 1
ATOM 3674 N N . ALA B 1 23 ? -29.281 38.344 23.438 1 38 23 ALA B N 1
ATOM 3675 C CA . ALA B 1 23 ? -28.234 39.188 24.031 1 38 23 ALA B CA 1
ATOM 3676 C C . ALA B 1 23 ? -27.453 39.906 22.938 1 38 23 ALA B C 1
ATOM 3678 O O . ALA B 1 23 ? -26.891 39.281 22.047 1 38 23 ALA B O 1
ATOM 3679 N N . GLN B 1 24 ? -27.797 41.156 22.672 1 38.25 24 GLN B N 1
ATOM 3680 C CA . GLN B 1 24 ? -27 42 21.812 1 38.25 24 GLN B CA 1
ATOM 3681 C C . GLN B 1 24 ? -25.5 41.812 22.078 1 38.25 24 GLN B C 1
ATOM 3683 O O . GLN B 1 24 ? -25.031 42.031 23.188 1 38.25 24 GLN B O 1
ATOM 3688 N N . ILE B 1 25 ? -24.859 40.906 21.453 1 47.03 25 ILE B N 1
ATOM 3689 C CA . ILE B 1 25 ? -23.406 40.844 21.438 1 47.03 25 ILE B CA 1
ATOM 3690 C C . ILE B 1 25 ? -22.828 42.25 21.328 1 47.03 25 ILE B C 1
ATOM 3692 O O . ILE B 1 25 ? -23.094 42.969 20.359 1 47.03 25 ILE B O 1
ATOM 3696 N N . ASN B 1 26 ? -22.641 43 22.375 1 49.09 26 ASN B N 1
ATOM 3697 C CA . ASN B 1 26 ? -21.891 44.25 22.328 1 49.09 26 ASN B CA 1
ATOM 3698 C C . ASN B 1 26 ? -20.688 44.156 21.391 1 49.09 26 ASN B C 1
ATOM 3700 O O . ASN B 1 26 ? -19.75 43.406 21.656 1 49.09 26 ASN B O 1
ATOM 3704 N N . GLU B 1 27 ? -20.938 44.219 20.094 1 62.72 27 GLU B N 1
ATOM 3705 C CA . GLU B 1 27 ? -19.906 44.156 19.078 1 62.72 27 GLU B CA 1
ATOM 3706 C C . GLU B 1 27 ? -19.266 45.531 18.859 1 62.72 27 GLU B C 1
ATOM 3708 O O . GLU B 1 27 ? -19.969 46.531 18.688 1 62.72 27 GLU B O 1
ATOM 3713 N N . THR B 1 28 ? -18.016 45.656 19.375 1 73.94 28 THR B N 1
ATOM 3714 C CA . THR B 1 28 ? -17.328 46.844 18.875 1 73.94 28 THR B CA 1
ATOM 3715 C C . THR B 1 28 ? -17.172 46.781 17.359 1 73.94 28 THR B C 1
ATOM 3717 O O . THR B 1 28 ? -16.547 45.844 16.828 1 73.94 28 THR B O 1
ATOM 3720 N N . THR B 1 29 ? -17.875 47.656 16.672 1 89.44 29 THR B N 1
ATOM 3721 C CA . THR B 1 29 ? -17.922 47.688 15.219 1 89.44 29 THR B CA 1
ATOM 3722 C C . THR B 1 29 ? -16.703 48.375 14.648 1 89.44 29 THR B C 1
ATOM 3724 O O . THR B 1 29 ? -16.297 49.438 15.148 1 89.44 29 THR B O 1
ATOM 3727 N N . ILE B 1 30 ? -16.062 47.75 13.742 1 94.44 30 ILE B N 1
ATOM 3728 C CA . ILE B 1 30 ? -14.945 48.312 12.992 1 94.44 30 ILE B CA 1
ATOM 3729 C C . ILE B 1 30 ? -15.43 48.812 11.633 1 94.44 30 ILE B C 1
ATOM 3731 O O . ILE B 1 30 ? -15.664 48.031 10.719 1 94.44 30 ILE B O 1
ATOM 3735 N N . PRO B 1 31 ? -15.617 50.094 11.508 1 94 31 PRO B N 1
ATOM 3736 C CA . PRO B 1 31 ? -16.172 50.625 10.258 1 94 31 PRO B CA 1
ATOM 3737 C C . PRO B 1 31 ? -15.164 50.625 9.117 1 94 31 PRO B C 1
ATOM 3739 O O . PRO B 1 31 ? -13.961 50.469 9.352 1 94 31 PRO B O 1
ATOM 3742 N N . GLN B 1 32 ? -15.695 50.844 7.922 1 93.75 32 GLN B N 1
ATOM 3743 C CA . GLN B 1 32 ? -14.82 51.031 6.766 1 93.75 32 GLN B CA 1
ATOM 3744 C C . GLN B 1 32 ? -13.852 52.188 6.996 1 93.75 32 GLN B C 1
ATOM 3746 O O . GLN B 1 32 ? -14.195 53.188 7.641 1 93.75 32 GLN B O 1
ATOM 3751 N N . GLY B 1 33 ? -12.648 51.938 6.457 1 92.94 33 GLY B N 1
ATOM 3752 C CA . GLY B 1 33 ? -11.633 52.969 6.613 1 92.94 33 GLY B CA 1
ATOM 3753 C C . GLY B 1 33 ? -10.781 52.781 7.855 1 92.94 33 GLY B C 1
ATOM 3754 O O . GLY B 1 33 ? -9.734 53.406 8 1 92.94 33 GLY B O 1
ATOM 3755 N N . SER B 1 34 ? -11.266 51.938 8.758 1 93 34 SER B N 1
ATOM 3756 C CA . SER B 1 34 ? -10.492 51.656 9.961 1 93 34 SER B CA 1
ATOM 3757 C C . SER B 1 34 ? -9.141 51.031 9.617 1 93 34 SER B C 1
ATOM 3759 O O . SER B 1 34 ? -9.039 50.219 8.703 1 93 34 SER B O 1
ATOM 3761 N N . GLN B 1 35 ? -8.102 51.438 10.383 1 92.88 35 GLN B N 1
ATOM 3762 C CA . GLN B 1 35 ? -6.742 51 10.117 1 92.88 35 GLN B CA 1
ATOM 3763 C C . GLN B 1 35 ? -5.969 50.781 11.414 1 92.88 35 GLN B C 1
ATOM 3765 O O . GLN B 1 35 ? -6.137 51.531 12.375 1 92.88 35 GLN B O 1
ATOM 3770 N N . ILE B 1 36 ? -5.203 49.688 11.461 1 93.62 36 ILE B N 1
ATOM 3771 C CA . ILE B 1 36 ? -4.285 49.469 12.57 1 93.62 36 ILE B CA 1
ATOM 3772 C C . ILE B 1 36 ? -2.877 49.219 12.039 1 93.62 36 ILE B C 1
ATOM 3774 O O . ILE B 1 36 ? -2.713 48.625 10.953 1 93.62 36 ILE B O 1
ATOM 3778 N N . ASN B 1 37 ? -1.851 49.656 12.727 1 90 37 ASN B N 1
ATOM 3779 C CA . ASN B 1 37 ? -0.453 49.531 12.32 1 90 37 ASN B CA 1
ATOM 3780 C C . ASN B 1 37 ? 0.36 48.75 13.359 1 90 37 ASN B C 1
ATOM 3782 O O . ASN B 1 37 ? -0.164 48.375 14.406 1 90 37 ASN B O 1
ATOM 3786 N N . THR B 1 38 ? 1.579 48.438 12.961 1 82.06 38 THR B N 1
ATOM 3787 C CA . THR B 1 38 ? 2.477 47.719 13.867 1 82.06 38 THR B CA 1
ATOM 3788 C C . THR B 1 38 ? 2.996 48.656 14.961 1 82.06 38 THR B C 1
ATOM 3790 O O . THR B 1 38 ? 3.479 48.188 15.992 1 82.06 38 THR B O 1
ATOM 3793 N N . VAL B 1 39 ? 2.838 49.938 14.562 1 70.88 39 VAL B N 1
ATOM 3794 C CA . VAL B 1 39 ? 3.375 50.906 15.516 1 70.88 39 VAL B CA 1
ATOM 3795 C C . VAL B 1 39 ? 2.408 51.062 16.688 1 70.88 39 VAL B C 1
ATOM 3797 O O . VAL B 1 39 ? 1.208 51.281 16.484 1 70.88 39 VAL B O 1
ATOM 3800 N N . GLY B 1 40 ? 2.805 51 17.984 1 59.97 40 GLY B N 1
ATOM 3801 C CA . GLY B 1 40 ? 2.064 51.25 19.203 1 59.97 40 GLY B CA 1
ATOM 3802 C C . GLY B 1 40 ? 1.156 50.094 19.594 1 59.97 40 GLY B C 1
ATOM 3803 O O . GLY B 1 40 ? 0.31 50.219 20.484 1 59.97 40 GLY B O 1
ATOM 3804 N N . THR B 1 41 ? 1.256 48.969 19.125 1 62.5 41 THR B N 1
ATOM 3805 C CA . THR B 1 41 ? 0.623 47.719 19.578 1 62.5 41 THR B CA 1
ATOM 3806 C C . THR B 1 41 ? -0.877 47.75 19.297 1 62.5 41 THR B C 1
ATOM 3808 O O . THR B 1 41 ? -1.678 47.375 20.156 1 62.5 41 THR B O 1
ATOM 3811 N N . GLN B 1 42 ? -1.269 48.312 18.25 1 80.62 42 GLN B N 1
ATOM 3812 C CA . GLN B 1 42 ? -2.693 48.469 17.969 1 80.62 42 GLN B CA 1
ATOM 3813 C C . GLN B 1 42 ? -3.307 47.156 17.531 1 80.62 42 GLN B C 1
ATOM 3815 O O . GLN B 1 42 ? -2.668 46.375 16.812 1 80.62 42 GLN B O 1
ATOM 3820 N N . SER B 1 43 ? -4.391 46.875 18.219 1 91.94 43 SER B N 1
ATOM 3821 C CA . SER B 1 43 ? -5.207 45.719 17.828 1 91.94 43 SER B CA 1
ATOM 3822 C C . SER B 1 43 ? -6.695 46.031 17.984 1 91.94 43 SER B C 1
ATOM 3824 O O . SER B 1 43 ? -7.074 46.969 18.688 1 91.94 43 SER B O 1
ATOM 3826 N N . TRP B 1 44 ? -7.438 45.469 17.125 1 94.5 44 TRP B N 1
ATOM 3827 C CA . TRP B 1 44 ? -8.875 45.469 17.375 1 94.5 44 TRP B CA 1
ATOM 3828 C C . TRP B 1 44 ? -9.242 44.406 18.422 1 94.5 44 TRP B C 1
ATOM 3830 O O . TRP B 1 44 ? -8.781 43.281 18.344 1 94.5 44 TRP B O 1
ATOM 3840 N N . VAL B 1 45 ? -10.039 44.812 19.422 1 93.25 45 VAL B N 1
ATOM 3841 C CA . VAL B 1 45 ? -10.289 43.938 20.562 1 93.25 45 VAL B CA 1
ATOM 3842 C C . VAL B 1 45 ? -11.773 43.594 20.656 1 93.25 45 VAL B C 1
ATOM 3844 O O . VAL B 1 45 ? -12.625 44.406 20.281 1 93.25 45 VAL B O 1
ATOM 3847 N N . SER B 1 46 ? -12.055 42.438 21.172 1 95.06 46 SER B N 1
ATOM 3848 C CA . SER B 1 46 ? -13.438 42.031 21.391 1 95.06 46 SER B CA 1
ATOM 3849 C C . SER B 1 46 ? -14.07 42.812 22.547 1 95.06 46 SER B C 1
ATOM 3851 O O . SER B 1 46 ? -13.367 43.406 23.344 1 95.06 46 SER B O 1
ATOM 3853 N N . PRO B 1 47 ? -15.406 42.719 22.641 1 92.81 47 PRO B N 1
ATOM 3854 C CA . PRO B 1 47 ? -16.078 43.438 23.734 1 92.81 47 PRO B CA 1
ATOM 3855 C C . PRO B 1 47 ? -15.602 42.969 25.125 1 92.81 47 PRO B C 1
ATOM 3857 O O . PRO B 1 47 ? -15.445 43.812 26.016 1 92.81 47 PRO B O 1
ATOM 3860 N N . SER B 1 48 ? -15.32 41.75 25.312 1 88.81 48 SER B N 1
ATOM 3861 C CA . SER B 1 48 ? -14.844 41.25 26.594 1 88.81 48 SER B CA 1
ATOM 3862 C C . SER B 1 48 ? -13.383 41.594 26.828 1 88.81 48 SER B C 1
ATOM 3864 O O . SER B 1 48 ? -12.891 41.5 27.953 1 88.81 48 SER B O 1
ATOM 3866 N N . GLY B 1 49 ? -12.719 41.938 25.719 1 89.94 49 GLY B N 1
ATOM 3867 C CA . GLY B 1 49 ? -11.297 42.25 25.797 1 89.94 49 GLY B CA 1
ATOM 3868 C C . GLY B 1 49 ? -10.414 41.031 25.75 1 89.94 49 GLY B C 1
ATOM 3869 O O . GLY B 1 49 ? -9.188 41.125 25.766 1 89.94 49 GLY B O 1
ATOM 3870 N N . ARG B 1 50 ? -10.984 39.938 25.641 1 91.94 50 ARG B N 1
ATOM 3871 C CA . ARG B 1 50 ? -10.219 38.688 25.75 1 91.94 50 ARG B CA 1
ATOM 3872 C C . ARG B 1 50 ? -9.602 38.312 24.406 1 91.94 50 ARG B C 1
ATOM 3874 O O . ARG B 1 50 ? -8.57 37.625 24.359 1 91.94 50 ARG B O 1
ATOM 3881 N N . PHE B 1 51 ? -10.227 38.656 23.328 1 95.5 51 PHE B N 1
ATOM 3882 C CA . PHE B 1 51 ? -9.68 38.375 22.016 1 95.5 51 PHE B CA 1
ATOM 3883 C C . PHE B 1 51 ? -9.258 39.656 21.297 1 95.5 51 PHE B C 1
ATOM 3885 O O . PHE B 1 51 ? -9.859 40.719 21.5 1 95.5 51 PHE B O 1
ATOM 3892 N N . ALA B 1 52 ? -8.234 39.469 20.484 1 94.88 52 ALA B N 1
ATOM 3893 C CA . ALA B 1 52 ? -7.738 40.594 19.703 1 94.88 52 ALA B CA 1
ATOM 3894 C C . ALA B 1 52 ? -7.32 40.125 18.297 1 94.88 52 ALA B C 1
ATOM 3896 O O . ALA B 1 52 ? -7.012 38.969 18.078 1 94.88 52 ALA B O 1
ATOM 3897 N N . PHE B 1 53 ? -7.473 41.062 17.375 1 96 53 PHE B N 1
ATOM 3898 C CA . PHE B 1 53 ? -7.023 40.875 15.992 1 96 53 PHE B CA 1
ATOM 3899 C C . PHE B 1 53 ? -6.031 41.969 15.602 1 96 53 PHE B C 1
ATOM 3901 O O . PHE B 1 53 ? -6.258 43.156 15.875 1 96 53 PHE B O 1
ATOM 3908 N N . GLY B 1 54 ? -4.926 41.562 15.008 1 95.06 54 GLY B N 1
ATOM 3909 C CA . GLY B 1 54 ? -3.914 42.531 14.562 1 95.06 54 GLY B CA 1
ATOM 3910 C C . GLY B 1 54 ? -2.564 41.875 14.305 1 95.06 54 GLY B C 1
ATOM 3911 O O . GLY B 1 54 ? -2.494 40.719 13.906 1 95.06 54 GLY B O 1
ATOM 3912 N N . PHE B 1 55 ? -1.543 42.75 14.492 1 94.12 55 PHE B N 1
ATOM 3913 C CA . PHE B 1 55 ? -0.174 42.281 14.359 1 94.12 55 PHE B CA 1
ATOM 3914 C C . PHE B 1 55 ? 0.319 41.688 15.672 1 94.12 55 PHE B C 1
ATOM 3916 O O . PHE B 1 55 ? 0.048 42.219 16.75 1 94.12 55 PHE B O 1
ATOM 3923 N N . TYR B 1 56 ? 0.944 40.594 15.641 1 92.06 56 TYR B N 1
ATOM 3924 C CA . TYR B 1 56 ? 1.672 40.062 16.797 1 92.06 56 TYR B CA 1
ATOM 3925 C C . TYR B 1 56 ? 3.105 39.719 16.422 1 92.06 56 TYR B C 1
ATOM 3927 O O . TYR B 1 56 ? 3.389 39.375 15.266 1 92.06 56 TYR B O 1
ATOM 3935 N N . PRO B 1 57 ? 3.994 39.844 17.375 1 90.56 57 PRO B N 1
ATOM 3936 C CA . PRO B 1 57 ? 5.402 39.562 17.078 1 90.56 57 PRO B CA 1
ATOM 3937 C C . PRO B 1 57 ? 5.672 38.094 16.797 1 90.56 57 PRO B C 1
ATOM 3939 O O . PRO B 1 57 ? 5.105 37.219 17.469 1 90.56 57 PRO B O 1
ATOM 3942 N N . GLU B 1 58 ? 6.391 37.844 15.781 1 89.44 58 GLU B N 1
ATOM 3943 C CA . GLU B 1 58 ? 6.891 36.531 15.414 1 89.44 58 GLU B CA 1
ATOM 3944 C C . GLU B 1 58 ? 8.297 36.594 14.82 1 89.44 58 GLU B C 1
ATOM 3946 O O . GLU B 1 58 ? 8.492 37.219 13.773 1 89.44 58 GLU B O 1
ATOM 3951 N N . GLY B 1 59 ? 9.203 35.969 15.469 1 85.94 59 GLY B N 1
ATOM 3952 C CA . GLY B 1 59 ? 10.586 36.094 15.047 1 85.94 59 GLY B CA 1
ATOM 3953 C C . GLY B 1 59 ? 11.055 37.531 15.039 1 85.94 59 GLY B C 1
ATOM 3954 O O . GLY B 1 59 ? 10.93 38.25 16.031 1 85.94 59 GLY B O 1
ATOM 3955 N N . GLU B 1 60 ? 11.641 37.938 13.828 1 86.94 60 GLU B N 1
ATOM 3956 C CA . GLU B 1 60 ? 12.156 39.312 13.695 1 86.94 60 GLU B CA 1
ATOM 3957 C C . GLU B 1 60 ? 11.125 40.219 13.039 1 86.94 60 GLU B C 1
ATOM 3959 O O . GLU B 1 60 ? 11.438 41.375 12.688 1 86.94 60 GLU B O 1
ATOM 3964 N N . GLY B 1 61 ? 9.969 39.688 12.938 1 91.12 61 GLY B N 1
ATOM 3965 C CA . GLY B 1 61 ? 8.922 40.469 12.297 1 91.12 61 GLY B CA 1
ATOM 3966 C C . GLY B 1 61 ? 7.566 40.312 12.961 1 91.12 61 GLY B C 1
ATOM 3967 O O . GLY B 1 61 ? 7.477 40.25 14.188 1 91.12 61 GLY B O 1
ATOM 3968 N N . PHE B 1 62 ? 6.594 40.469 12.078 1 92.25 62 PHE B N 1
ATOM 3969 C CA . PHE B 1 62 ? 5.23 40.406 12.594 1 92.25 62 PHE B CA 1
ATOM 3970 C C . PHE B 1 62 ? 4.383 39.438 11.758 1 92.25 62 PHE B C 1
ATOM 3972 O O . PHE B 1 62 ? 4.656 39.25 10.578 1 92.25 62 PHE B O 1
ATOM 3979 N N . SER B 1 63 ? 3.43 38.875 12.43 1 94.5 63 SER B N 1
ATOM 3980 C CA . SER B 1 63 ? 2.355 38.156 11.766 1 94.5 63 SER B CA 1
ATOM 3981 C C . SER B 1 63 ? 0.994 38.75 12.078 1 94.5 63 SER B C 1
ATOM 3983 O O . SER B 1 63 ? 0.867 39.562 13.008 1 94.5 63 SER B O 1
ATOM 3985 N N . ILE B 1 64 ? 0.065 38.5 11.227 1 94.69 64 ILE B N 1
ATOM 3986 C CA . ILE B 1 64 ? -1.298 39 11.414 1 94.69 64 ILE B CA 1
ATOM 3987 C C . ILE B 1 64 ? -2.193 37.844 11.875 1 94.69 64 ILE B C 1
ATOM 3989 O O . ILE B 1 64 ? -2.197 36.781 11.281 1 94.69 64 ILE B O 1
ATOM 3993 N N . GLY B 1 65 ? -2.885 38.125 12.961 1 95.94 65 GLY B N 1
ATOM 3994 C CA . GLY B 1 65 ? -3.721 37.031 13.414 1 95.94 65 GLY B CA 1
ATOM 3995 C C . GLY B 1 65 ? -4.645 37.406 14.555 1 95.94 65 GLY B C 1
ATOM 3996 O O . GLY B 1 65 ? -4.832 38.594 14.836 1 95.94 65 GLY B O 1
ATOM 3997 N N . VAL B 1 66 ? -5.375 36.438 15.055 1 96.94 66 VAL B N 1
ATOM 3998 C CA . VAL B 1 66 ? -6.246 36.531 16.219 1 96.94 66 VAL B CA 1
ATOM 3999 C C . VAL B 1 66 ? -5.602 35.812 17.406 1 96.94 66 VAL B C 1
ATOM 4001 O O . VAL B 1 66 ? -5.023 34.75 17.25 1 96.94 66 VAL B O 1
ATOM 4004 N N . TRP B 1 67 ? -5.68 36.406 18.578 1 96.19 67 TRP B N 1
ATOM 4005 C CA . TRP B 1 67 ? -5.133 35.75 19.75 1 96.19 67 TRP B CA 1
ATOM 4006 C C . TRP B 1 67 ? -6.016 35.969 20.969 1 96.19 67 TRP B C 1
ATOM 4008 O O . TRP B 1 67 ? -6.828 36.906 20.984 1 96.19 67 TRP B O 1
ATOM 4018 N N . LEU B 1 68 ? -5.984 35.062 21.906 1 95.25 68 LEU B N 1
ATOM 4019 C CA . LEU B 1 68 ? -6.539 35.219 23.25 1 95.25 68 LEU B CA 1
ATOM 4020 C C . LEU B 1 68 ? -5.539 35.906 24.188 1 95.25 68 LEU B C 1
ATOM 4022 O O . LEU B 1 68 ? -4.383 35.469 24.266 1 95.25 68 LEU B O 1
ATOM 4026 N N . VAL B 1 69 ? -6.012 36.875 24.734 1 88.44 69 VAL B N 1
ATOM 4027 C CA . VAL B 1 69 ? -5.148 37.625 25.656 1 88.44 69 VAL B CA 1
ATOM 4028 C C . VAL B 1 69 ? -5.043 36.875 26.984 1 88.44 69 VAL B C 1
ATOM 4030 O O . VAL B 1 69 ? -6.027 36.781 27.719 1 88.44 69 VAL B O 1
ATOM 4033 N N . THR B 1 70 ? -3.945 36.344 27.156 1 78.25 70 THR B N 1
ATOM 4034 C CA . THR B 1 70 ? -3.686 35.625 28.391 1 78.25 70 THR B CA 1
ATOM 4035 C C . THR B 1 70 ? -2.588 36.312 29.203 1 78.25 70 THR B C 1
ATOM 4037 O O . THR B 1 70 ? -1.44 35.875 29.203 1 78.25 70 THR B O 1
ATOM 4040 N N . GLY B 1 71 ? -2.904 37.344 29.953 1 71.25 71 GLY B N 1
ATOM 4041 C CA . GLY B 1 71 ? -1.918 38.094 30.703 1 71.25 71 GLY B CA 1
ATOM 4042 C C . GLY B 1 71 ? -0.836 38.719 29.828 1 71.25 71 GLY B C 1
ATOM 4043 O O . GLY B 1 71 ? -1.13 39.469 28.906 1 71.25 71 GLY B O 1
ATOM 4044 N N . ALA B 1 72 ? 0.342 38.219 30.125 1 71.75 72 ALA B N 1
ATOM 4045 C CA . ALA B 1 72 ? 1.496 38.75 29.391 1 71.75 72 ALA B CA 1
ATOM 4046 C C . ALA B 1 72 ? 1.746 37.938 28.125 1 71.75 72 ALA B C 1
ATOM 4048 O O . ALA B 1 72 ? 2.555 38.344 27.281 1 71.75 72 ALA B O 1
ATOM 4049 N N . THR B 1 73 ? 1.021 36.938 28 1 81.31 73 THR B N 1
ATOM 4050 C CA . THR B 1 73 ? 1.26 36.094 26.859 1 81.31 73 THR B CA 1
ATOM 4051 C C . THR B 1 73 ? 0.047 36.062 25.938 1 81.31 73 THR B C 1
ATOM 4053 O O . THR B 1 73 ? -1.033 36.531 26.312 1 81.31 73 THR B O 1
ATOM 4056 N N . ARG B 1 74 ? 0.297 35.781 24.688 1 89.94 74 ARG B N 1
ATOM 4057 C CA . ARG B 1 74 ? -0.728 35.625 23.656 1 89.94 74 ARG B CA 1
ATOM 4058 C C . ARG B 1 74 ? -0.858 34.188 23.219 1 89.94 74 ARG B C 1
ATOM 4060 O O . ARG B 1 74 ? 0.147 33.5 22.984 1 89.94 74 ARG B O 1
ATOM 4067 N N . THR B 1 75 ? -2.051 33.75 23.328 1 94.19 75 THR B N 1
ATOM 4068 C CA . THR B 1 75 ? -2.336 32.469 22.703 1 94.19 75 THR B CA 1
ATOM 4069 C C . THR B 1 75 ? -2.906 32.656 21.297 1 94.19 75 THR B C 1
ATOM 4071 O O . THR B 1 75 ? -4.07 33.031 21.141 1 94.19 75 THR B O 1
ATOM 4074 N N . ILE B 1 76 ? -2.045 32.406 20.297 1 95.69 76 ILE B N 1
ATOM 4075 C CA . ILE B 1 76 ? -2.455 32.625 18.906 1 95.69 76 ILE B CA 1
ATOM 4076 C C . ILE B 1 76 ? -3.453 31.562 18.484 1 95.69 76 ILE B C 1
ATOM 4078 O O . ILE B 1 76 ? -3.207 30.375 18.672 1 95.69 76 ILE B O 1
ATOM 4082 N N . VAL B 1 77 ? -4.602 32 17.906 1 97.12 77 VAL B N 1
ATOM 4083 C CA . VAL B 1 77 ? -5.629 31.031 17.562 1 97.12 77 VAL B CA 1
ATOM 4084 C C . VAL B 1 77 ? -5.867 31.047 16.047 1 97.12 77 VAL B C 1
ATOM 4086 O O . VAL B 1 77 ? -6.496 30.141 15.508 1 97.12 77 VAL B O 1
ATOM 4089 N N . TRP B 1 78 ? -5.418 31.984 15.367 1 97.19 78 TRP B N 1
ATOM 4090 C CA . TRP B 1 78 ? -5.535 32.094 13.914 1 97.19 78 TRP B CA 1
ATOM 4091 C C . TRP B 1 78 ? -4.477 33.031 13.344 1 97.19 78 TRP B C 1
ATOM 4093 O O . TRP B 1 78 ? -4.184 34.094 13.938 1 97.19 78 TRP B O 1
ATOM 4103 N N . THR B 1 79 ? -3.877 32.719 12.25 1 96.56 79 THR B N 1
ATOM 4104 C CA . THR B 1 79 ? -2.859 33.531 11.594 1 96.56 79 THR B CA 1
ATOM 4105 C C . THR B 1 79 ? -3.143 33.656 10.102 1 96.56 79 THR B C 1
ATOM 4107 O O . THR B 1 79 ? -3.348 32.656 9.422 1 96.56 79 THR B O 1
ATOM 4110 N N . ALA B 1 80 ? -3.193 34.844 9.602 1 95.06 80 ALA B N 1
ATOM 4111 C CA . ALA B 1 80 ? -3.303 35.094 8.164 1 95.06 80 ALA B CA 1
ATOM 4112 C C . ALA B 1 80 ? -2.006 34.719 7.449 1 95.06 80 ALA B C 1
ATOM 4114 O O . ALA B 1 80 ? -0.913 34.969 7.961 1 95.06 80 ALA B O 1
ATOM 4115 N N . PHE B 1 81 ? -2.035 34.125 6.273 1 92.44 81 PHE B N 1
ATOM 4116 C CA . PHE B 1 81 ? -0.857 33.781 5.484 1 92.44 81 PHE B CA 1
ATOM 4117 C C . PHE B 1 81 ? 0.132 32.969 6.312 1 92.44 81 PHE B C 1
ATOM 4119 O O . PHE B 1 81 ? 1.32 33.312 6.363 1 92.44 81 PHE B O 1
ATOM 4126 N N . ARG B 1 82 ? -0.387 32.031 6.934 1 93.75 82 ARG B N 1
ATOM 4127 C CA . ARG B 1 82 ? 0.402 31.406 7.992 1 93.75 82 ARG B CA 1
ATOM 4128 C C . ARG B 1 82 ? 1.686 30.797 7.434 1 93.75 82 ARG B C 1
ATOM 4130 O O . ARG B 1 82 ? 2.678 30.672 8.148 1 93.75 82 ARG B O 1
ATOM 4137 N N . ASP B 1 83 ? 1.729 30.438 6.172 1 93.5 83 ASP B N 1
ATOM 4138 C CA . ASP B 1 83 ? 2.896 29.75 5.617 1 93.5 83 ASP B CA 1
ATOM 4139 C C . ASP B 1 83 ? 3.846 30.75 4.953 1 93.5 83 ASP B C 1
ATOM 4141 O O . ASP B 1 83 ? 4.914 30.375 4.473 1 93.5 83 ASP B O 1
ATOM 4145 N N . ASP B 1 84 ? 3.449 32 4.93 1 92.44 84 ASP B N 1
ATOM 4146 C CA . ASP B 1 84 ? 4.332 33.062 4.453 1 92.44 84 ASP B CA 1
ATOM 4147 C C . ASP B 1 84 ? 5.277 33.531 5.562 1 92.44 84 ASP B C 1
ATOM 4149 O O . ASP B 1 84 ? 4.961 33.406 6.746 1 92.44 84 ASP B O 1
ATOM 4153 N N . PRO B 1 85 ? 6.441 34.062 5.145 1 90.62 85 PRO B N 1
ATOM 4154 C CA . PRO B 1 85 ? 7.32 34.625 6.172 1 90.62 85 PRO B CA 1
ATOM 4155 C C . PRO B 1 85 ? 6.711 35.844 6.879 1 90.62 85 PRO B C 1
ATOM 4157 O O . PRO B 1 85 ? 5.867 36.531 6.305 1 90.62 85 PRO B O 1
ATOM 4160 N N . PRO B 1 86 ? 7.141 36.062 8.094 1 90.19 86 PRO B N 1
ATOM 4161 C CA . PRO B 1 86 ? 6.668 37.25 8.789 1 90.19 86 PRO B CA 1
ATOM 4162 C C . PRO B 1 86 ? 6.949 38.531 8.023 1 90.19 86 PRO B C 1
ATOM 4164 O O . PRO B 1 86 ? 7.918 38.594 7.258 1 90.19 86 PRO B O 1
ATOM 4167 N N . VAL B 1 87 ? 6.109 39.5 8.25 1 87.69 87 VAL B N 1
ATOM 4168 C CA . VAL B 1 87 ? 6.227 40.75 7.523 1 87.69 87 VAL B CA 1
ATOM 4169 C C . VAL B 1 87 ? 6.949 41.781 8.391 1 87.69 87 VAL B C 1
ATOM 4171 O O . VAL B 1 87 ? 6.957 41.656 9.617 1 87.69 87 VAL B O 1
ATOM 4174 N N . SER B 1 88 ? 7.582 42.75 7.824 1 84.06 88 SER B N 1
ATOM 4175 C CA . SER B 1 88 ? 8.359 43.75 8.539 1 84.06 88 SER B CA 1
ATOM 4176 C C . SER B 1 88 ? 7.449 44.812 9.172 1 84.06 88 SER B C 1
ATOM 4178 O O . SER B 1 88 ? 7.875 45.562 10.055 1 84.06 88 SER B O 1
ATOM 4180 N N . GLY B 1 89 ? 6.254 44.812 8.781 1 87 89 GLY B N 1
ATOM 4181 C CA . GLY B 1 89 ? 5.32 45.812 9.297 1 87 89 GLY B CA 1
ATOM 4182 C C . GLY B 1 89 ? 4.242 46.188 8.297 1 87 89 GLY B C 1
ATOM 4183 O O . GLY B 1 89 ? 3.816 45.375 7.488 1 87 89 GLY B O 1
ATOM 4184 N N . GLY B 1 90 ? 3.744 47.438 8.523 1 90.69 90 GLY B N 1
ATOM 4185 C CA . GLY B 1 90 ? 2.67 47.906 7.672 1 90.69 90 GLY B CA 1
ATOM 4186 C C . GLY B 1 90 ? 1.381 48.188 8.422 1 90.69 90 GLY B C 1
ATOM 4187 O O . GLY B 1 90 ? 1.408 48.531 9.609 1 90.69 90 GLY B O 1
ATOM 4188 N N . SER B 1 91 ? 0.345 48.125 7.59 1 92.25 91 SER B N 1
ATOM 4189 C CA . SER B 1 91 ? -0.95 48.406 8.203 1 92.25 91 SER B CA 1
ATOM 4190 C C . SER B 1 91 ? -2.014 47.438 7.711 1 92.25 91 SER B C 1
ATOM 4192 O O . SER B 1 91 ? -1.897 46.875 6.613 1 92.25 91 SER B O 1
ATOM 4194 N N . ILE B 1 92 ? -2.877 47.125 8.609 1 94.12 92 ILE B N 1
ATOM 4195 C CA . ILE B 1 92 ? -4.086 46.406 8.242 1 94.12 92 ILE B CA 1
ATOM 4196 C C . ILE B 1 92 ? -5.234 47.406 8.039 1 94.12 92 ILE B C 1
ATOM 4198 O O . ILE B 1 92 ? -5.52 48.219 8.906 1 94.12 92 ILE B O 1
ATOM 4202 N N . LEU B 1 93 ? -5.871 47.281 6.863 1 92.62 93 LEU B N 1
ATOM 4203 C CA . LEU B 1 93 ? -6.883 48.281 6.5 1 92.62 93 LEU B CA 1
ATOM 4204 C C . LEU B 1 93 ? -8.164 47.594 6.031 1 92.62 93 LEU B C 1
ATOM 4206 O O . LEU B 1 93 ? -8.125 46.688 5.195 1 92.62 93 LEU B O 1
ATOM 4210 N N . LEU B 1 94 ? -9.281 47.969 6.676 1 94.69 94 LEU B N 1
ATOM 4211 C CA . LEU B 1 94 ? -10.57 47.75 6.039 1 94.69 94 LEU B CA 1
ATOM 4212 C C . LEU B 1 94 ? -10.906 48.844 5.051 1 94.69 94 LEU B C 1
ATOM 4214 O O . LEU B 1 94 ? -11.305 49.938 5.453 1 94.69 94 LEU B O 1
ATOM 4218 N N . THR B 1 95 ? -10.805 48.531 3.844 1 92.25 95 THR B N 1
ATOM 4219 C CA . THR B 1 95 ? -10.883 49.562 2.818 1 92.25 95 THR B CA 1
ATOM 4220 C C . THR B 1 95 ? -12.312 50.062 2.666 1 92.25 95 THR B C 1
ATOM 4222 O O . THR B 1 95 ? -13.258 49.406 3.117 1 92.25 95 THR B O 1
ATOM 4225 N N . ALA B 1 96 ? -12.391 51.219 1.975 1 90.81 96 ALA B N 1
ATOM 4226 C CA . ALA B 1 96 ? -13.711 51.75 1.668 1 90.81 96 ALA B CA 1
ATOM 4227 C C . ALA B 1 96 ? -14.492 50.812 0.752 1 90.81 96 ALA B C 1
ATOM 4229 O O . ALA B 1 96 ? -15.727 50.812 0.775 1 90.81 96 ALA B O 1
ATOM 4230 N N . GLY B 1 97 ? -13.797 50.062 0.014 1 88.25 97 GLY B N 1
ATOM 4231 C CA . GLY B 1 97 ? -14.43 49.094 -0.884 1 88.25 97 GLY B CA 1
ATOM 4232 C C . GLY B 1 97 ? -14.867 47.844 -0.188 1 88.25 97 GLY B C 1
ATOM 4233 O O . GLY B 1 97 ? -15.531 47 -0.791 1 88.25 97 GLY B O 1
ATOM 4234 N N . GLY B 1 98 ? -14.508 47.719 1.061 1 91.12 98 GLY B N 1
ATOM 4235 C CA . GLY B 1 98 ? -15.023 46.625 1.849 1 91.12 98 GLY B CA 1
ATOM 4236 C C . GLY B 1 98 ? -14.078 45.438 1.903 1 91.12 98 GLY B C 1
ATOM 4237 O O . GLY B 1 98 ? -14.484 44.312 2.238 1 91.12 98 GLY B O 1
ATOM 4238 N N . SER B 1 99 ? -12.875 45.625 1.491 1 92.06 99 SER B N 1
ATOM 4239 C CA . SER B 1 99 ? -11.891 44.562 1.571 1 92.06 99 SER B CA 1
ATOM 4240 C C . SER B 1 99 ? -10.953 44.75 2.762 1 92.06 99 SER B C 1
ATOM 4242 O O . SER B 1 99 ? -10.586 45.875 3.09 1 92.06 99 SER B O 1
ATOM 4244 N N . LEU B 1 100 ? -10.625 43.625 3.41 1 93.88 100 LEU B N 1
ATOM 4245 C CA . LEU B 1 100 ? -9.602 43.656 4.453 1 93.88 100 LEU B CA 1
ATOM 4246 C C . LEU B 1 100 ? -8.227 43.375 3.869 1 93.88 100 LEU B C 1
ATOM 4248 O O . LEU B 1 100 ? -7.992 42.312 3.293 1 93.88 100 LEU B O 1
ATOM 4252 N N . GLN B 1 101 ? -7.297 44.312 4.059 1 93.19 101 GLN B N 1
ATOM 4253 C CA . GLN B 1 101 ? -6.016 44.219 3.375 1 93.19 101 GLN B CA 1
ATOM 4254 C C . GLN B 1 101 ? -4.859 44.531 4.32 1 93.19 101 GLN B C 1
ATOM 4256 O O . GLN B 1 101 ? -5.008 45.312 5.254 1 93.19 101 GLN B O 1
ATOM 4261 N N . TRP B 1 102 ? -3.793 43.812 4.047 1 93.75 102 TRP B N 1
ATOM 4262 C CA . TRP B 1 102 ? -2.506 44.219 4.617 1 93.75 102 TRP B CA 1
ATOM 4263 C C . TRP B 1 102 ? -1.719 45.062 3.643 1 93.75 102 TRP B C 1
ATOM 4265 O O . TRP B 1 102 ? -1.498 44.688 2.492 1 93.75 102 TRP B O 1
ATOM 4275 N N . ILE B 1 103 ? -1.352 46.25 4.09 1 91.75 103 ILE B N 1
ATOM 4276 C CA . ILE B 1 103 ? -0.549 47.156 3.297 1 91.75 103 ILE B CA 1
ATOM 4277 C C . ILE B 1 103 ? 0.881 47.188 3.832 1 91.75 103 ILE B C 1
ATOM 4279 O O . ILE B 1 103 ? 1.124 47.688 4.945 1 91.75 103 ILE B O 1
ATOM 4283 N N . PRO B 1 104 ? 1.795 46.688 2.973 1 91.38 104 PRO B N 1
ATOM 4284 C CA . PRO B 1 104 ? 3.186 46.688 3.438 1 91.38 104 PRO B CA 1
ATOM 4285 C C . PRO B 1 104 ? 3.707 48.094 3.734 1 91.38 104 PRO B C 1
ATOM 4287 O O . PRO B 1 104 ? 3.17 49.094 3.219 1 91.38 104 PRO B O 1
ATOM 4290 N N . ALA B 1 105 ? 4.758 48.156 4.582 1 83.62 105 ALA B N 1
ATOM 4291 C CA . ALA B 1 105 ? 5.328 49.406 5.016 1 83.62 105 ALA B CA 1
ATOM 4292 C C . ALA B 1 105 ? 6.004 50.156 3.852 1 83.62 105 ALA B C 1
ATOM 4294 O O . ALA B 1 105 ? 6.059 51.375 3.828 1 83.62 105 ALA B O 1
ATOM 4295 N N . ASN B 1 106 ? 6.531 49.25 3.018 1 79.94 106 ASN B N 1
ATOM 4296 C CA . ASN B 1 106 ? 7.242 49.875 1.91 1 79.94 106 ASN B CA 1
ATOM 4297 C C . ASN B 1 106 ? 6.285 50.562 0.957 1 79.94 106 ASN B C 1
ATOM 4299 O O . ASN B 1 106 ? 5.234 50.031 0.607 1 79.94 106 ASN B O 1
ATOM 4303 N N . GLN B 1 107 ? 6.68 51.719 0.696 1 69.81 107 GLN B N 1
ATOM 4304 C CA . GLN B 1 107 ? 5.867 52.562 -0.174 1 69.81 107 GLN B CA 1
ATOM 4305 C C . GLN B 1 107 ? 5.668 51.938 -1.541 1 69.81 107 GLN B C 1
ATOM 4307 O O . GLN B 1 107 ? 6.602 51.344 -2.102 1 69.81 107 GLN B O 1
ATOM 4312 N N . GLY B 1 108 ? 4.461 51.969 -2.041 1 71.81 108 GLY B N 1
ATOM 4313 C CA . GLY B 1 108 ? 4.145 51.5 -3.391 1 71.81 108 GLY B CA 1
ATOM 4314 C C . GLY B 1 108 ? 3.773 50.031 -3.467 1 71.81 108 GLY B C 1
ATOM 4315 O O . GLY B 1 108 ? 3.402 49.562 -4.531 1 71.81 108 GLY B O 1
ATOM 4316 N N . SER B 1 109 ? 3.809 49.469 -2.355 1 74.81 109 SER B N 1
ATOM 4317 C CA . SER B 1 109 ? 3.5 48.031 -2.406 1 74.81 109 SER B CA 1
ATOM 4318 C C . SER B 1 109 ? 1.995 47.781 -2.471 1 74.81 109 SER B C 1
ATOM 4320 O O . SER B 1 109 ? 1.215 48.562 -1.906 1 74.81 109 SER B O 1
ATOM 4322 N N . GLN B 1 110 ? 1.685 46.875 -3.314 1 83.88 110 GLN B N 1
ATOM 4323 C CA . GLN B 1 110 ? 0.284 46.5 -3.426 1 83.88 110 GLN B CA 1
ATOM 4324 C C . GLN B 1 110 ? -0.169 45.719 -2.195 1 83.88 110 GLN B C 1
ATOM 4326 O O . GLN B 1 110 ? 0.583 44.875 -1.66 1 83.88 110 GLN B O 1
ATOM 4331 N N . GLY B 1 111 ? -1.278 46.156 -1.7 1 87.31 111 GLY B N 1
ATOM 4332 C CA . GLY B 1 111 ? -1.858 45.469 -0.566 1 87.31 111 GLY B CA 1
ATOM 4333 C C . GLY B 1 111 ? -2.154 44 -0.855 1 87.31 111 GLY B C 1
ATOM 4334 O O . GLY B 1 111 ? -2.412 43.625 -2.002 1 87.31 111 GLY B O 1
ATOM 4335 N N . LYS B 1 112 ? -2.02 43.25 0.132 1 91.44 112 LYS B N 1
ATOM 4336 C CA . LYS B 1 112 ? -2.377 41.844 0.051 1 91.44 112 LYS B CA 1
ATOM 4337 C C . LYS B 1 112 ? -3.695 41.562 0.769 1 91.44 112 LYS B C 1
ATOM 4339 O O . LYS B 1 112 ? -3.881 41.969 1.917 1 91.44 112 LYS B O 1
ATOM 4344 N N . LEU B 1 113 ? -4.648 40.938 0.107 1 92.19 113 LEU B N 1
ATOM 4345 C CA . LEU B 1 113 ? -5.965 40.656 0.665 1 92.19 113 LEU B CA 1
ATOM 4346 C C . LEU B 1 113 ? -5.887 39.562 1.737 1 92.19 113 LEU B C 1
ATOM 4348 O O . LEU B 1 113 ? -5.344 38.5 1.496 1 92.19 113 LEU B O 1
ATOM 4352 N N . ILE B 1 114 ? -6.34 39.875 2.895 1 92.38 114 ILE B N 1
ATOM 4353 C CA . ILE B 1 114 ? -6.434 38.906 3.977 1 92.38 114 ILE B CA 1
ATOM 4354 C C . ILE B 1 114 ? -7.688 38.031 3.795 1 92.38 114 ILE B C 1
ATOM 4356 O O . ILE B 1 114 ? -7.648 36.812 3.994 1 92.38 114 ILE B O 1
ATOM 4360 N N . SER B 1 115 ? -8.773 38.812 3.432 1 81.31 115 SER B N 1
ATOM 4361 C CA . SER B 1 115 ? -10.047 38.125 3.221 1 81.31 115 SER B CA 1
ATOM 4362 C C . SER B 1 115 ? -10.297 37.875 1.739 1 81.31 115 SER B C 1
ATOM 4364 O O . SER B 1 115 ? -10.094 38.75 0.906 1 81.31 115 SER B O 1
ATOM 4366 N N . ALA B 1 116 ? -10.539 36.625 1.359 1 70.38 116 ALA B N 1
ATOM 4367 C CA . ALA B 1 116 ? -10.898 36.344 -0.026 1 70.38 116 ALA B CA 1
ATOM 4368 C C . ALA B 1 116 ? -12.297 36.844 -0.345 1 70.38 116 ALA B C 1
ATOM 4370 O O . ALA B 1 116 ? -12.758 36.75 -1.484 1 70.38 116 ALA B O 1
ATOM 4371 N N . ALA B 1 117 ? -12.938 37.469 0.584 1 65.62 117 ALA B N 1
ATOM 4372 C CA . ALA B 1 117 ? -14.344 37.844 0.458 1 65.62 117 ALA B CA 1
ATOM 4373 C C . ALA B 1 117 ? -14.523 38.969 -0.576 1 65.62 117 ALA B C 1
ATOM 4375 O O . ALA B 1 117 ? -13.586 39.719 -0.86 1 65.62 117 ALA B O 1
ATOM 4376 N N . PRO B 1 118 ? -15.727 38.875 -1.195 1 68.25 118 PRO B N 1
ATOM 4377 C CA . PRO B 1 118 ? -16.094 39.969 -2.098 1 68.25 118 PRO B CA 1
ATOM 4378 C C . PRO B 1 118 ? -15.898 41.344 -1.468 1 68.25 118 PRO B C 1
ATOM 4380 O O . PRO B 1 118 ? -15.977 41.5 -0.244 1 68.25 118 PRO B O 1
ATOM 4383 N N . ASN B 1 119 ? -15.5 42.25 -2.189 1 72.94 119 ASN B N 1
ATOM 4384 C CA . ASN B 1 119 ? -15.266 43.656 -1.859 1 72.94 119 ASN B CA 1
ATOM 4385 C C . ASN B 1 119 ? -16.562 44.375 -1.509 1 72.94 119 ASN B C 1
ATOM 4387 O O . ASN B 1 119 ? -17.031 45.219 -2.266 1 72.94 119 ASN B O 1
ATOM 4391 N N . SER B 1 120 ? -17.25 43.906 -0.423 1 86.25 120 SER B N 1
ATOM 4392 C CA . SER B 1 120 ? -18.516 44.562 -0.118 1 86.25 120 SER B CA 1
ATOM 4393 C C . SER B 1 120 ? -18.75 44.656 1.388 1 86.25 120 SER B C 1
ATOM 4395 O O . SER B 1 120 ? -19.875 44.875 1.836 1 86.25 120 SER B O 1
ATOM 4397 N N . ALA B 1 121 ? -17.656 44.438 2.074 1 93.31 121 ALA B N 1
ATOM 4398 C CA . ALA B 1 121 ? -17.875 44.5 3.516 1 93.31 121 ALA B CA 1
ATOM 4399 C C . ALA B 1 121 ? -18.062 45.969 3.955 1 93.31 121 ALA B C 1
ATOM 4401 O O . ALA B 1 121 ? -17.344 46.844 3.516 1 93.31 121 ALA B O 1
ATOM 4402 N N . THR B 1 122 ? -19.031 46.25 4.84 1 93.88 122 THR B N 1
ATOM 4403 C CA . THR B 1 122 ? -19.297 47.594 5.332 1 93.88 122 THR B CA 1
ATOM 4404 C C . THR B 1 122 ? -18.75 47.75 6.75 1 93.88 122 THR B C 1
ATOM 4406 O O . THR B 1 122 ? -18.609 48.875 7.234 1 93.88 122 THR B O 1
ATOM 4409 N N . SER B 1 123 ? -18.547 46.688 7.375 1 95 123 SER B N 1
ATOM 4410 C CA . SER B 1 123 ? -17.969 46.75 8.719 1 95 123 SER B CA 1
ATOM 4411 C C . SER B 1 123 ? -17.328 45.406 9.086 1 95 123 SER B C 1
ATOM 4413 O O . SER B 1 123 ? -17.5 44.406 8.383 1 95 123 SER B O 1
ATOM 4415 N N . ALA B 1 124 ? -16.531 45.406 10.094 1 95.62 124 ALA B N 1
ATOM 4416 C CA . ALA B 1 124 ? -15.914 44.188 10.672 1 95.62 124 ALA B CA 1
ATOM 4417 C C . ALA B 1 124 ? -16.109 44.156 12.188 1 95.62 124 ALA B C 1
ATOM 4419 O O . ALA B 1 124 ? -16.609 45.125 12.773 1 95.62 124 ALA B O 1
ATOM 4420 N N . ALA B 1 125 ? -15.898 43.031 12.828 1 96.19 125 ALA B N 1
ATOM 4421 C CA . ALA B 1 125 ? -15.945 42.906 14.281 1 96.19 125 ALA B CA 1
ATOM 4422 C C . ALA B 1 125 ? -15.125 41.688 14.75 1 96.19 125 ALA B C 1
ATOM 4424 O O . ALA B 1 125 ? -14.977 40.719 14.016 1 96.19 125 ALA B O 1
ATOM 4425 N N . ILE B 1 126 ? -14.539 41.812 15.867 1 96.38 126 ILE B N 1
ATOM 4426 C CA . ILE B 1 126 ? -14.023 40.688 16.594 1 96.38 126 ILE B CA 1
ATOM 4427 C C . ILE B 1 126 ? -15 40.281 17.703 1 96.38 126 ILE B C 1
ATOM 4429 O O . ILE B 1 126 ? -15.312 41.094 18.578 1 96.38 126 ILE B O 1
ATOM 4433 N N . LEU B 1 127 ? -15.461 39.062 17.641 1 95.25 127 LEU B N 1
ATOM 4434 C CA . LEU B 1 127 ? -16.469 38.594 18.594 1 95.25 127 LEU B CA 1
ATOM 4435 C C . LEU B 1 127 ? -15.828 37.969 19.828 1 95.25 127 LEU B C 1
ATOM 4437 O O . LEU B 1 127 ? -14.625 37.656 19.812 1 95.25 127 LEU B O 1
ATOM 4441 N N . ASP B 1 128 ? -16.625 37.781 20.844 1 94.06 128 ASP B N 1
ATOM 4442 C CA . ASP B 1 128 ? -16.109 37.281 22.125 1 94.06 128 ASP B CA 1
ATOM 4443 C C . ASP B 1 128 ? -15.727 35.812 22.047 1 94.06 128 ASP B C 1
ATOM 4445 O O . ASP B 1 128 ? -15.086 35.281 22.953 1 94.06 128 ASP B O 1
ATOM 4449 N N . ASN B 1 129 ? -16.125 35.156 21.031 1 93.56 129 ASN B N 1
ATOM 4450 C CA . ASN B 1 129 ? -15.688 33.781 20.844 1 93.56 129 ASN B CA 1
ATOM 4451 C C . ASN B 1 129 ? -14.43 33.688 19.984 1 93.56 129 ASN B C 1
ATOM 4453 O O . ASN B 1 129 ? -14.016 32.594 19.594 1 93.56 129 ASN B O 1
ATOM 4457 N N . GLY B 1 130 ? -13.961 34.844 19.594 1 95.44 130 GLY B N 1
ATOM 4458 C CA . GLY B 1 130 ? -12.695 34.906 18.891 1 95.44 130 GLY B CA 1
ATOM 4459 C C . GLY B 1 130 ? -12.852 34.969 17.375 1 95.44 130 GLY B C 1
ATOM 4460 O O . GLY B 1 130 ? -11.867 35.062 16.641 1 95.44 130 GLY B O 1
ATOM 4461 N N . ASN B 1 131 ? -14.086 34.906 16.875 1 96.19 131 ASN B N 1
ATOM 4462 C CA . ASN B 1 131 ? -14.344 35 15.438 1 96.19 131 ASN B CA 1
ATOM 4463 C C . ASN B 1 131 ? -14.188 36.438 14.93 1 96.19 131 ASN B C 1
ATOM 4465 O O . ASN B 1 131 ? -14.82 37.344 15.453 1 96.19 131 ASN B O 1
ATOM 4469 N N . PHE B 1 132 ? -13.281 36.625 14.023 1 96.06 132 PHE B N 1
ATOM 4470 C CA . PHE B 1 132 ? -13.234 37.875 13.305 1 96.06 132 PHE B CA 1
ATOM 4471 C C . PHE B 1 132 ? -14.109 37.844 12.055 1 96.06 132 PHE B C 1
ATOM 4473 O O . PHE B 1 132 ? -13.938 36.938 11.211 1 96.06 132 PHE B O 1
ATOM 4480 N N . VAL B 1 133 ? -14.992 38.812 11.938 1 95.75 133 VAL B N 1
ATOM 4481 C CA . VAL B 1 133 ? -16.016 38.688 10.898 1 95.75 133 VAL B CA 1
ATOM 4482 C C . VAL B 1 133 ? -16.094 40 10.094 1 95.75 133 VAL B C 1
ATOM 4484 O O . VAL B 1 133 ? -15.867 41.094 10.633 1 95.75 133 VAL B O 1
ATOM 4487 N N . LEU B 1 134 ? -16.344 39.875 8.812 1 95.19 134 LEU B N 1
ATOM 4488 C CA . LEU B 1 134 ? -16.734 40.969 7.93 1 95.19 134 LEU B CA 1
ATOM 4489 C C . LEU B 1 134 ? -18.234 40.906 7.629 1 95.19 134 LEU B C 1
ATOM 4491 O O . LEU B 1 134 ? -18.766 39.875 7.262 1 95.19 134 LEU B O 1
ATOM 4495 N N . TYR B 1 135 ? -18.812 42.094 7.805 1 94.56 135 TYR B N 1
ATOM 4496 C CA . TYR B 1 135 ? -20.25 42.188 7.59 1 94.56 135 TYR B CA 1
ATOM 4497 C C . TYR B 1 135 ? -20.578 43.031 6.355 1 94.56 135 TYR B C 1
ATOM 4499 O O . TYR B 1 135 ? -19.859 43.969 6.039 1 94.56 135 TYR B O 1
ATOM 4507 N N . ASP B 1 136 ? -21.688 42.625 5.766 1 93.44 136 ASP B N 1
ATOM 4508 C CA . ASP B 1 136 ? -22.234 43.531 4.758 1 93.44 136 ASP B CA 1
ATOM 4509 C C . ASP B 1 136 ? -23.203 44.531 5.383 1 93.44 136 ASP B C 1
ATOM 4511 O O . ASP B 1 136 ? -23.281 44.656 6.605 1 93.44 136 ASP B O 1
ATOM 4515 N N . ALA B 1 137 ? -23.875 45.25 4.457 1 91 137 ALA B N 1
ATOM 4516 C CA . ALA B 1 137 ? -24.75 46.344 4.918 1 91 137 ALA B CA 1
ATOM 4517 C C . ALA B 1 137 ? -25.938 45.781 5.699 1 91 137 ALA B C 1
ATOM 4519 O O . ALA B 1 137 ? -26.5 46.438 6.566 1 91 137 ALA B O 1
ATOM 4520 N N . LYS B 1 138 ? -26.266 44.562 5.414 1 93.62 138 LYS B N 1
ATOM 4521 C CA . LYS B 1 138 ? -27.391 43.906 6.082 1 93.62 138 LYS B CA 1
ATOM 4522 C C . LYS B 1 138 ? -26.922 43.125 7.293 1 93.62 138 LYS B C 1
ATOM 4524 O O . LYS B 1 138 ? -27.688 42.312 7.836 1 93.62 138 LYS B O 1
ATOM 4529 N N . LYS B 1 139 ? -25.641 43.219 7.641 1 91.88 139 LYS B N 1
ATOM 4530 C CA . LYS B 1 139 ? -25.031 42.562 8.797 1 91.88 139 LYS B CA 1
ATOM 4531 C C . LYS B 1 139 ? -24.953 41.031 8.586 1 91.88 139 LYS B C 1
ATOM 4533 O O . LYS B 1 139 ? -25.047 40.281 9.539 1 91.88 139 LYS B O 1
ATOM 4538 N N . GLN B 1 140 ? -24.969 40.75 7.387 1 93 140 GLN B N 1
ATOM 4539 C CA . GLN B 1 140 ? -24.672 39.344 7.059 1 93 140 GLN B CA 1
ATOM 4540 C C . GLN B 1 140 ? -23.156 39.094 6.988 1 93 140 GLN B C 1
ATOM 4542 O O . GLN B 1 140 ? -22.422 39.938 6.484 1 93 140 GLN B O 1
ATOM 4547 N N . VAL B 1 141 ? -22.797 37.938 7.496 1 93.44 141 VAL B N 1
ATOM 4548 C CA . VAL B 1 141 ? -21.375 37.625 7.512 1 93.44 141 VAL B CA 1
ATOM 4549 C C . VAL B 1 141 ? -20.891 37.281 6.098 1 93.44 141 VAL B C 1
ATOM 4551 O O . VAL B 1 141 ? -21.422 36.375 5.453 1 93.44 141 VAL B O 1
ATOM 4554 N N . LEU B 1 142 ? -19.875 37.969 5.586 1 93.38 142 LEU B N 1
ATOM 4555 C CA . LEU B 1 142 ? -19.297 37.75 4.27 1 93.38 142 LEU B CA 1
ATOM 4556 C C . LEU B 1 142 ? -18.062 36.844 4.367 1 93.38 142 LEU B C 1
ATOM 4558 O O . LEU B 1 142 ? -17.75 36.125 3.434 1 93.38 142 LEU B O 1
ATOM 4562 N N . TRP B 1 143 ? -17.391 37 5.402 1 94 143 TRP B N 1
ATOM 4563 C CA . TRP B 1 143 ? -16.141 36.281 5.664 1 94 143 TRP B CA 1
ATOM 4564 C C . TRP B 1 143 ? -15.867 36.219 7.164 1 94 143 TRP B C 1
ATOM 4566 O O . TRP B 1 143 ? -16.234 37.094 7.922 1 94 143 TRP B O 1
ATOM 4576 N N . SER B 1 144 ? -15.305 35.156 7.602 1 94.62 144 SER B N 1
ATOM 4577 C CA . SER B 1 144 ? -14.93 35 9 1 94.62 144 SER B CA 1
ATOM 4578 C C . SER B 1 144 ? -13.68 34.125 9.141 1 94.62 144 SER B C 1
ATOM 4580 O O . SER B 1 144 ? -13.383 33.312 8.258 1 94.62 144 SER B O 1
ATOM 4582 N N . THR B 1 145 ? -12.922 34.25 10.156 1 95.88 145 THR B N 1
ATOM 4583 C CA . THR B 1 145 ? -11.766 33.406 10.43 1 95.88 145 THR B CA 1
ATOM 4584 C C . THR B 1 145 ? -12.211 31.969 10.742 1 95.88 145 THR B C 1
ATOM 4586 O O . THR B 1 145 ? -11.445 31.016 10.555 1 95.88 145 THR B O 1
ATOM 4589 N N . PHE B 1 146 ? -13.445 31.766 11.18 1 96 146 PHE B N 1
ATOM 4590 C CA . PHE B 1 146 ? -13.969 30.438 11.469 1 96 146 PHE B CA 1
ATOM 4591 C C . PHE B 1 146 ? -14.117 29.625 10.188 1 96 146 PHE B C 1
ATOM 4593 O O . PHE B 1 146 ? -14.211 28.391 10.234 1 96 146 PHE B O 1
ATOM 4600 N N . GLY B 1 147 ? -14.109 30.297 9.055 1 93.56 147 GLY B N 1
ATOM 4601 C CA . GLY B 1 147 ? -14.242 29.641 7.773 1 93.56 147 GLY B CA 1
ATOM 4602 C C . GLY B 1 147 ? -12.93 29.078 7.254 1 93.56 147 GLY B C 1
ATOM 4603 O O . GLY B 1 147 ? -12.914 28.297 6.301 1 93.56 147 GLY B O 1
ATOM 4604 N N . SER B 1 148 ? -11.82 29.469 7.855 1 92.62 148 SER B N 1
ATOM 4605 C CA . SER B 1 148 ? -10.508 28.984 7.449 1 92.62 148 SER B CA 1
ATOM 4606 C C . SER B 1 148 ? -9.664 28.594 8.664 1 92.62 148 SER B C 1
ATOM 4608 O O . SER B 1 148 ? -8.633 29.219 8.938 1 92.62 148 SER B O 1
ATOM 4610 N N . PRO B 1 149 ? -10.078 27.531 9.242 1 94.25 149 PRO B N 1
ATOM 4611 C CA . PRO B 1 149 ? -9.344 27.156 10.445 1 94.25 149 PRO B CA 1
ATOM 4612 C C . PRO B 1 149 ? -7.914 26.719 10.156 1 94.25 149 PRO B C 1
ATOM 4614 O O . PRO B 1 149 ? -7.598 26.328 9.031 1 94.25 149 PRO B O 1
ATOM 4617 N N . MET B 1 150 ? -7.035 26.828 11.148 1 96.62 150 MET B N 1
ATOM 4618 C CA . MET B 1 150 ? -5.66 26.344 11.094 1 96.62 150 MET B CA 1
ATOM 4619 C C . MET B 1 150 ? -5.496 25.094 11.969 1 96.62 150 MET B C 1
ATOM 4621 O O . MET B 1 150 ? -5.891 24 11.57 1 96.62 150 MET B O 1
ATOM 4625 N N . ASP B 1 151 ? -5.023 25.359 13.203 1 98.25 151 ASP B N 1
ATOM 4626 C CA . ASP B 1 151 ? -4.797 24.234 14.102 1 98.25 151 ASP B CA 1
ATOM 4627 C C . ASP B 1 151 ? -5.805 24.234 15.25 1 98.25 151 ASP B C 1
ATOM 4629 O O . ASP B 1 151 ? -5.785 23.344 16.094 1 98.25 151 ASP B O 1
ATOM 4633 N N . THR B 1 152 ? -6.785 25.188 15.242 1 98.38 152 THR B N 1
ATOM 4634 C CA . THR B 1 152 ? -7.578 25.422 16.453 1 98.38 152 THR B CA 1
ATOM 4635 C C . THR B 1 152 ? -9.055 25.578 16.094 1 98.38 152 THR B C 1
ATOM 4637 O O . THR B 1 152 ? -9.406 26.203 15.102 1 98.38 152 THR B O 1
ATOM 4640 N N . ILE B 1 153 ? -9.891 25.016 16.969 1 98.06 153 ILE B N 1
ATOM 4641 C CA . ILE B 1 153 ? -11.328 25.219 16.969 1 98.06 153 ILE B CA 1
ATOM 4642 C C . ILE B 1 153 ? -11.742 25.969 18.25 1 98.06 153 ILE B C 1
ATOM 4644 O O . ILE B 1 153 ? -11.344 25.578 19.344 1 98.06 153 ILE B O 1
ATOM 4648 N N . LEU B 1 154 ? -12.461 27.016 18.016 1 97.81 154 LEU B N 1
ATOM 4649 C CA . LEU B 1 154 ? -13 27.797 19.125 1 97.81 154 LEU B CA 1
ATOM 4650 C C . LEU B 1 154 ? -14.484 27.5 19.328 1 97.81 154 LEU B C 1
ATOM 4652 O O . LEU B 1 154 ? -15.125 26.922 18.469 1 97.81 154 LEU B O 1
ATOM 4656 N N . PRO B 1 155 ? -14.961 27.891 20.531 1 96.12 155 PRO B N 1
ATOM 4657 C CA . PRO B 1 155 ? -16.391 27.656 20.75 1 96.12 155 PRO B CA 1
ATOM 4658 C C . PRO B 1 155 ? -17.266 28.312 19.688 1 96.12 155 PRO B C 1
ATOM 4660 O O . PRO B 1 155 ? -17.047 29.469 19.344 1 96.12 155 PRO B O 1
ATOM 4663 N N . GLY B 1 156 ? -18.219 27.547 19.266 1 94.69 156 GLY B N 1
ATOM 4664 C CA . GLY B 1 156 ? -19.094 28.031 18.219 1 94.69 156 GLY B CA 1
ATOM 4665 C C . GLY B 1 156 ? -18.594 27.719 16.828 1 94.69 156 GLY B C 1
ATOM 4666 O O . GLY B 1 156 ? -19.344 27.875 15.844 1 94.69 156 GLY B O 1
ATOM 4667 N N . GLN B 1 157 ? -17.422 27.344 16.703 1 96.12 157 GLN B N 1
ATOM 4668 C CA . GLN B 1 157 ? -16.859 26.984 15.414 1 96.12 157 GLN B CA 1
ATOM 4669 C C . GLN B 1 157 ? -17.094 25.5 15.102 1 96.12 157 GLN B C 1
ATOM 4671 O O . GLN B 1 157 ? -17 24.656 15.984 1 96.12 157 GLN B O 1
ATOM 4676 N N . ASN B 1 158 ? -17.438 25.25 13.797 1 96.12 158 ASN B N 1
ATOM 4677 C CA . ASN B 1 158 ? -17.672 23.891 13.328 1 96.12 158 ASN B CA 1
ATOM 4678 C C . ASN B 1 158 ? -16.609 23.438 12.328 1 96.12 158 ASN B C 1
ATOM 4680 O O . ASN B 1 158 ? -16.172 24.234 11.484 1 96.12 158 ASN B O 1
ATOM 4684 N N . LEU B 1 159 ? -16.156 22.266 12.516 1 98 159 LEU B N 1
ATOM 4685 C CA . LEU B 1 159 ? -15.383 21.609 11.469 1 98 159 LEU B CA 1
ATOM 4686 C C . LEU B 1 159 ? -16.25 20.656 10.664 1 98 159 LEU B C 1
ATOM 4688 O O . LEU B 1 159 ? -16.516 19.531 11.109 1 98 159 LEU B O 1
ATOM 4692 N N . LEU B 1 160 ? -16.562 21.078 9.484 1 97.19 160 LEU B N 1
ATOM 4693 C CA . LEU B 1 160 ? -17.484 20.328 8.641 1 97.19 160 LEU B CA 1
ATOM 4694 C C . LEU B 1 160 ? -16.797 19.125 8.008 1 97.19 160 LEU B C 1
ATOM 4696 O O . LEU B 1 160 ? -15.562 19.078 7.941 1 97.19 160 LEU B O 1
ATOM 4700 N N . PRO B 1 161 ? -17.656 18.172 7.543 1 96.38 161 PRO B N 1
ATOM 4701 C CA . PRO B 1 161 ? -17.062 17.016 6.859 1 96.38 161 PRO B CA 1
ATOM 4702 C C . PRO B 1 161 ? -16.188 17.422 5.68 1 96.38 161 PRO B C 1
ATOM 4704 O O . PRO B 1 161 ? -16.531 18.344 4.926 1 96.38 161 PRO B O 1
ATOM 4707 N N . GLY B 1 162 ? -15.039 16.719 5.578 1 95.81 162 GLY B N 1
ATOM 4708 C CA . GLY B 1 162 ? -14.133 17 4.477 1 95.81 162 GLY B CA 1
ATOM 4709 C C . GLY B 1 162 ? -13.086 18.047 4.816 1 95.81 162 GLY B C 1
ATOM 4710 O O . GLY B 1 162 ? -12.109 18.203 4.09 1 95.81 162 GLY B O 1
ATOM 4711 N N . ASN B 1 163 ? -13.289 18.781 5.945 1 97 163 ASN B N 1
ATOM 4712 C CA . ASN B 1 163 ? -12.336 19.797 6.355 1 97 163 ASN B CA 1
ATOM 4713 C C . ASN B 1 163 ? -11.281 19.234 7.305 1 97 163 ASN B C 1
ATOM 4715 O O . ASN B 1 163 ? -11.438 18.125 7.816 1 97 163 ASN B O 1
ATOM 4719 N N . GLN B 1 164 ? -10.211 20.109 7.449 1 97.38 164 GLN B N 1
ATOM 4720 C CA . GLN B 1 164 ? -9.078 19.625 8.234 1 97.38 164 GLN B CA 1
ATOM 4721 C C . GLN B 1 164 ? -8.492 20.75 9.086 1 97.38 164 GLN B C 1
ATOM 4723 O O . GLN B 1 164 ? -8.719 21.922 8.812 1 97.38 164 GLN B O 1
ATOM 4728 N N . LEU B 1 165 ? -7.836 20.312 10.156 1 98.44 165 LEU B N 1
ATOM 4729 C CA . LEU B 1 165 ? -6.91 21.156 10.898 1 98.44 165 LEU B CA 1
ATOM 4730 C C . LEU B 1 165 ? -5.469 20.734 10.664 1 98.44 165 LEU B C 1
ATOM 4732 O O . LEU B 1 165 ? -5.195 19.547 10.461 1 98.44 165 LEU B O 1
ATOM 4736 N N . PHE B 1 166 ? -4.562 21.672 10.656 1 98.38 166 PHE B N 1
ATOM 4737 C CA . PHE B 1 166 ? -3.137 21.391 10.547 1 98.38 166 PHE B CA 1
ATOM 4738 C C . PHE B 1 166 ? -2.377 21.969 11.734 1 98.38 166 PHE B C 1
ATOM 4740 O O . PHE B 1 166 ? -2.568 23.125 12.094 1 98.38 166 PHE B O 1
ATOM 4747 N N . SER B 1 167 ? -1.561 21.203 12.266 1 98.56 167 SER B N 1
ATOM 4748 C CA . SER B 1 167 ? -0.75 21.688 13.375 1 98.56 167 SER B CA 1
ATOM 4749 C C . SER B 1 167 ? 0.201 22.781 12.93 1 98.56 167 SER B C 1
ATOM 4751 O O . SER B 1 167 ? 0.433 22.969 11.734 1 98.56 167 SER B O 1
ATOM 4753 N N . SER B 1 168 ? 0.656 23.516 13.93 1 97.75 168 SER B N 1
ATOM 4754 C CA . SER B 1 168 ? 1.753 24.453 13.68 1 97.75 168 SER B CA 1
ATOM 4755 C C . SER B 1 168 ? 3.102 23.734 13.734 1 97.75 168 SER B C 1
ATOM 4757 O O . SER B 1 168 ? 3.195 22.609 14.211 1 97.75 168 SER B O 1
ATOM 4759 N N . ILE B 1 169 ? 4.129 24.438 13.203 1 96 169 ILE B N 1
ATOM 4760 C CA . ILE B 1 169 ? 5.477 23.875 13.258 1 96 169 ILE B CA 1
ATOM 4761 C C . ILE B 1 169 ? 5.93 23.766 14.711 1 96 169 ILE B C 1
ATOM 4763 O O . ILE B 1 169 ? 6.527 22.766 15.102 1 96 169 ILE B O 1
ATOM 4767 N N . SER B 1 170 ? 5.664 24.828 15.461 1 94.81 170 SER B N 1
ATOM 4768 C CA . SER B 1 170 ? 5.973 24.906 16.891 1 94.81 170 SER B CA 1
ATOM 4769 C C . SER B 1 170 ? 5.066 25.922 17.594 1 94.81 170 SER B C 1
ATOM 4771 O O . SER B 1 170 ? 4.172 26.5 16.969 1 94.81 170 SER B O 1
ATOM 4773 N N . ASN B 1 171 ? 5.316 26.078 18.828 1 91.38 171 ASN B N 1
ATOM 4774 C CA . ASN B 1 171 ? 4.535 27.047 19.578 1 91.38 171 ASN B CA 1
ATOM 4775 C C . ASN B 1 171 ? 4.867 28.484 19.172 1 91.38 171 ASN B C 1
ATOM 4777 O O . ASN B 1 171 ? 4.094 29.406 19.438 1 91.38 171 ASN B O 1
ATOM 4781 N N . THR B 1 172 ? 5.977 28.656 18.531 1 91.81 172 THR B N 1
ATOM 4782 C CA . THR B 1 172 ? 6.41 30 18.172 1 91.81 172 THR B CA 1
ATOM 4783 C C . THR B 1 172 ? 6.387 30.203 16.672 1 91.81 172 THR B C 1
ATOM 4785 O O . THR B 1 172 ? 6.602 31.312 16.172 1 91.81 172 THR B O 1
ATOM 4788 N N . ASN B 1 173 ? 6.207 29.156 15.945 1 94.69 173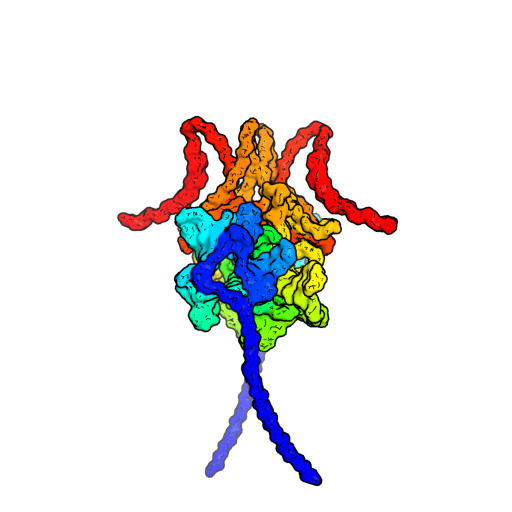 ASN B N 1
ATOM 4789 C CA . ASN B 1 173 ? 6.066 29.188 14.5 1 94.69 173 ASN B CA 1
ATOM 4790 C C . ASN B 1 173 ? 4.738 28.594 14.055 1 94.69 173 ASN B C 1
ATOM 4792 O O . ASN B 1 173 ? 4.578 27.375 14.047 1 94.69 173 ASN B O 1
ATOM 4796 N N . HIS B 1 174 ? 3.855 29.391 13.578 1 96.12 174 HIS B N 1
ATOM 4797 C CA . HIS B 1 174 ? 2.477 28.969 13.359 1 96.12 174 HIS B CA 1
ATOM 4798 C C . HIS B 1 174 ? 2.258 28.547 11.906 1 96.12 174 HIS B C 1
ATOM 4800 O O . HIS B 1 174 ? 1.117 28.359 11.477 1 96.12 174 HIS B O 1
ATOM 4806 N N . ALA B 1 175 ? 3.365 28.422 11.156 1 96.19 175 ALA B N 1
ATOM 4807 C CA . ALA B 1 175 ? 3.248 27.812 9.836 1 96.19 175 ALA B CA 1
ATOM 4808 C C . ALA B 1 175 ? 2.768 26.375 9.938 1 96.19 175 ALA B C 1
ATOM 4810 O O . ALA B 1 175 ? 2.756 25.781 11.023 1 96.19 175 ALA B O 1
ATOM 4811 N N . THR B 1 176 ? 2.352 25.844 8.773 1 96.44 176 THR B N 1
ATOM 4812 C CA . THR B 1 176 ? 1.79 24.5 8.758 1 96.44 176 THR B CA 1
ATOM 4813 C C . THR B 1 176 ? 2.824 23.469 9.219 1 96.44 176 THR B C 1
ATOM 4815 O O . THR B 1 176 ? 3.947 23.438 8.719 1 96.44 176 THR B O 1
ATOM 4818 N N . GLY B 1 177 ? 2.369 22.641 10.164 1 96.81 177 GLY B N 1
ATOM 4819 C CA . GLY B 1 177 ? 3.256 21.656 10.75 1 96.81 177 GLY B CA 1
ATOM 4820 C C . GLY B 1 177 ? 3.076 20.266 10.148 1 96.81 177 GLY B C 1
ATOM 4821 O O . GLY B 1 177 ? 2.738 20.141 8.969 1 96.81 177 GLY B O 1
ATOM 4822 N N . LYS B 1 178 ? 3.355 19.234 10.969 1 94.94 178 LYS B N 1
ATOM 4823 C CA . LYS B 1 178 ? 3.527 17.875 10.461 1 94.94 178 LYS B CA 1
ATOM 4824 C C . LYS B 1 178 ? 2.232 17.078 10.578 1 94.94 178 LYS B C 1
ATOM 4826 O O . LYS B 1 178 ? 2.137 15.969 10.062 1 94.94 178 LYS B O 1
ATOM 4831 N N . TYR B 1 179 ? 1.31 17.656 11.273 1 98.12 179 TYR B N 1
ATOM 4832 C CA . TYR B 1 179 ? 0.172 16.797 11.602 1 98.12 179 TYR B CA 1
ATOM 4833 C C . TYR B 1 179 ? -1.133 17.422 11.125 1 98.12 179 TYR B C 1
ATOM 4835 O O . TYR B 1 179 ? -1.226 18.641 10.977 1 98.12 179 TYR B O 1
ATOM 4843 N N . ARG B 1 180 ? -2.072 16.562 10.938 1 98.25 180 ARG B N 1
ATOM 4844 C CA . ARG B 1 180 ? -3.391 17.062 10.539 1 98.25 180 ARG B CA 1
ATOM 4845 C C . ARG B 1 180 ? -4.496 16.266 11.234 1 98.25 180 ARG B C 1
ATOM 4847 O O . ARG B 1 180 ? -4.312 15.094 11.57 1 98.25 180 ARG B O 1
ATOM 4854 N N . LEU B 1 181 ? -5.543 16.922 11.516 1 98.62 181 LEU B N 1
ATOM 4855 C CA . LEU B 1 181 ? -6.82 16.344 11.922 1 98.62 181 LEU B CA 1
ATOM 4856 C C . LEU B 1 181 ? -7.824 16.391 10.773 1 98.62 181 LEU B C 1
ATOM 4858 O O . LEU B 1 181 ? -8.211 17.469 10.32 1 98.62 181 LEU B O 1
ATOM 4862 N N . SER B 1 182 ? -8.258 15.242 10.359 1 97.94 182 SER B N 1
ATOM 4863 C CA . SER B 1 182 ? -9.148 15.164 9.211 1 97.94 182 SER B CA 1
ATOM 4864 C C . SER B 1 182 ? -10.555 14.75 9.633 1 97.94 182 SER B C 1
ATOM 4866 O O . SER B 1 182 ? -10.75 13.672 10.195 1 97.94 182 SER B O 1
ATOM 4868 N N . ASN B 1 183 ? -11.461 15.641 9.422 1 97.94 183 ASN B N 1
ATOM 4869 C CA . ASN B 1 183 ? -12.859 15.234 9.516 1 97.94 183 ASN B CA 1
ATOM 4870 C C . ASN B 1 183 ? -13.359 14.617 8.211 1 97.94 183 ASN B C 1
ATOM 4872 O O . ASN B 1 183 ? -13.906 15.32 7.359 1 97.94 183 ASN B O 1
ATOM 4876 N N . GLN B 1 184 ? -13.297 13.359 8.18 1 96.75 184 GLN B N 1
ATOM 4877 C CA . GLN B 1 184 ? -13.453 12.656 6.914 1 96.75 184 GLN B CA 1
ATOM 4878 C C . GLN B 1 184 ? -14.922 12.523 6.535 1 96.75 184 GLN B C 1
ATOM 4880 O O . GLN B 1 184 ? -15.797 12.57 7.398 1 96.75 184 GLN B O 1
ATOM 4885 N N . GLU B 1 185 ? -15.156 12.266 5.266 1 95.19 185 GLU B N 1
ATOM 4886 C CA . GLU B 1 185 ? -16.516 12.18 4.738 1 95.19 185 GLU B CA 1
ATOM 4887 C C . GLU B 1 185 ? -17.109 10.797 5.004 1 95.19 185 GLU B C 1
ATOM 4889 O O . GLU B 1 185 ? -18.297 10.57 4.734 1 95.19 185 GLU B O 1
ATOM 4894 N N . ASP B 1 186 ? -16.359 9.914 5.57 1 93.62 186 ASP B N 1
ATOM 4895 C CA . ASP B 1 186 ? -16.906 8.617 5.961 1 93.62 186 ASP B CA 1
ATOM 4896 C C . ASP B 1 186 ? -17.422 8.648 7.398 1 93.62 186 ASP B C 1
ATOM 4898 O O . ASP B 1 186 ? -17.812 7.617 7.945 1 93.62 186 ASP B O 1
ATOM 4902 N N . GLY B 1 187 ? -17.234 9.875 8.031 1 94.12 187 GLY B N 1
ATOM 4903 C CA . GLY B 1 187 ? -17.781 10.07 9.367 1 94.12 187 GLY B CA 1
ATOM 4904 C C . GLY B 1 187 ? -16.734 9.922 10.461 1 94.12 187 GLY B C 1
ATOM 4905 O O . GLY B 1 187 ? -17.031 10.078 11.648 1 94.12 187 GLY B O 1
ATOM 4906 N N . ASN B 1 188 ? -15.57 9.641 10.039 1 96.62 188 ASN B N 1
ATOM 4907 C CA . ASN B 1 188 ? -14.523 9.43 11.031 1 96.62 188 ASN B CA 1
ATOM 4908 C C . ASN B 1 188 ? -13.672 10.688 11.219 1 96.62 188 ASN B C 1
ATOM 4910 O O . ASN B 1 188 ? -13.344 11.367 10.25 1 96.62 188 ASN B O 1
ATOM 4914 N N . LEU B 1 189 ? -13.406 11.008 12.461 1 97.56 189 LEU B N 1
ATOM 4915 C CA . LEU B 1 189 ? -12.391 11.992 12.812 1 97.56 189 LEU B CA 1
ATOM 4916 C C . LEU B 1 189 ? -11.039 11.328 13.039 1 97.56 189 LEU B C 1
ATOM 4918 O O . LEU B 1 189 ? -10.906 10.477 13.922 1 97.56 189 LEU B O 1
ATOM 4922 N N . VAL B 1 190 ? -10.023 11.75 12.172 1 98.31 190 VAL B N 1
ATOM 4923 C CA . VAL B 1 190 ? -8.805 10.953 12.18 1 98.31 190 VAL B CA 1
ATOM 4924 C C . VAL B 1 190 ? -7.586 11.875 12.211 1 98.31 190 VAL B C 1
ATOM 4926 O O . VAL B 1 190 ? -7.578 12.922 11.562 1 98.31 190 VAL B O 1
ATOM 4929 N N . MET B 1 191 ? -6.57 11.492 12.969 1 98.56 191 MET B N 1
ATOM 4930 C CA . MET B 1 191 ? -5.297 12.203 13 1 98.56 191 MET B CA 1
ATOM 4931 C C . MET B 1 191 ? -4.234 11.461 12.203 1 98.56 191 MET B C 1
ATOM 4933 O O . MET B 1 191 ? -4.102 10.242 12.328 1 98.56 191 MET B O 1
ATOM 4937 N N . TYR B 1 192 ? -3.457 12.266 11.336 1 98.06 192 TYR B N 1
ATOM 4938 C CA . TYR B 1 192 ? -2.418 11.758 10.445 1 98.06 192 TYR B CA 1
ATOM 4939 C C . TYR B 1 192 ? -1.189 12.656 10.477 1 98.06 192 TYR B C 1
ATOM 4941 O O . TYR B 1 192 ? -1.289 13.844 10.797 1 98.06 192 TYR B O 1
ATOM 4949 N N . PRO B 1 193 ? -0.037 12.078 10.078 1 97.5 193 PRO B N 1
ATOM 4950 C CA . PRO B 1 193 ? 0.971 12.984 9.523 1 97.5 193 PRO B CA 1
ATOM 4951 C C . PRO B 1 193 ? 0.521 13.648 8.227 1 97.5 193 PRO B C 1
ATOM 4953 O O . PRO B 1 193 ? -0.223 13.039 7.445 1 97.5 193 PRO B O 1
ATOM 4956 N N . ILE B 1 194 ? 0.961 14.82 7.992 1 96.12 194 ILE B N 1
ATOM 4957 C CA . ILE B 1 194 ? 0.567 15.555 6.797 1 96.12 194 ILE B CA 1
ATOM 4958 C C . ILE B 1 194 ? 1.022 14.805 5.551 1 96.12 194 ILE B C 1
ATOM 4960 O O . ILE B 1 194 ? 2.07 14.156 5.559 1 96.12 194 ILE B O 1
ATOM 4964 N N . GLY B 1 195 ? 0.219 14.828 4.496 1 94.25 195 GLY B N 1
ATOM 4965 C CA . GLY B 1 195 ? 0.596 14.312 3.189 1 94.25 195 GLY B CA 1
ATOM 4966 C C . GLY B 1 195 ? 0.367 12.82 3.045 1 94.25 195 GLY B C 1
ATOM 4967 O O . GLY B 1 195 ? 0.571 12.258 1.967 1 94.25 195 GLY B O 1
ATOM 4968 N N . THR B 1 196 ? 0.031 12.164 4.066 1 94.62 196 THR B N 1
ATOM 4969 C CA . THR B 1 196 ? -0.187 10.727 3.969 1 94.62 196 THR B CA 1
ATOM 4970 C C . THR B 1 196 ? -1.58 10.43 3.426 1 94.62 196 THR B C 1
ATOM 4972 O O . THR B 1 196 ? -2.523 11.188 3.666 1 94.62 196 THR B O 1
ATOM 4975 N N . VAL B 1 197 ? -1.665 9.289 2.662 1 87.94 197 VAL B N 1
ATOM 4976 C CA . VAL B 1 197 ? -2.947 8.992 2.029 1 87.94 197 VAL B CA 1
ATOM 4977 C C . VA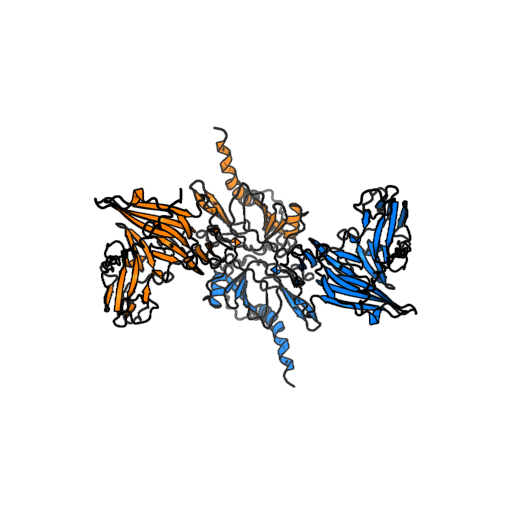L B 1 197 ? -3.406 7.594 2.42 1 87.94 197 VAL B C 1
ATOM 4979 O O . VAL B 1 197 ? -4.559 7.223 2.184 1 87.94 197 VAL B O 1
ATOM 4982 N N . ASP B 1 198 ? -2.557 6.801 3.029 1 89.38 198 ASP B N 1
ATOM 4983 C CA . ASP B 1 198 ? -2.924 5.438 3.406 1 89.38 198 ASP B CA 1
ATOM 4984 C C . ASP B 1 198 ? -3.564 5.402 4.793 1 89.38 198 ASP B C 1
ATOM 4986 O O . ASP B 1 198 ? -3.08 6.051 5.723 1 89.38 198 ASP B O 1
ATOM 4990 N N . PRO B 1 199 ? -4.594 4.637 4.949 1 89.88 199 PRO B N 1
ATOM 4991 C CA . PRO B 1 199 ? -5.273 4.559 6.242 1 89.88 199 PRO B CA 1
ATOM 4992 C C . PRO B 1 199 ? -4.355 4.07 7.363 1 89.88 199 PRO B C 1
ATOM 4994 O O . PRO B 1 199 ? -4.555 4.418 8.531 1 89.88 199 PRO B O 1
ATOM 4997 N N . GLY B 1 200 ? -3.412 3.312 6.965 1 92.62 200 GLY B N 1
ATOM 4998 C CA . GLY B 1 200 ? -2.486 2.775 7.949 1 92.62 200 GLY B CA 1
ATOM 4999 C C . GLY B 1 200 ? -1.636 3.842 8.609 1 92.62 200 GLY B C 1
ATOM 5000 O O . GLY B 1 200 ? -0.989 3.586 9.625 1 92.62 200 GLY B O 1
ATOM 5001 N N . SER B 1 201 ? -1.744 5.074 8.156 1 96.94 201 SER B N 1
ATOM 5002 C CA . SER B 1 201 ? -0.957 6.172 8.711 1 96.94 201 SER B CA 1
ATOM 5003 C C . SER B 1 201 ? -1.708 6.875 9.836 1 96.94 201 SER B C 1
ATOM 5005 O O . SER B 1 201 ? -1.169 7.781 10.477 1 96.94 201 SER B O 1
ATOM 5007 N N . ALA B 1 202 ? -2.975 6.48 10.094 1 97.62 202 ALA B N 1
ATOM 5008 C CA . ALA B 1 202 ? -3.729 7.059 11.203 1 97.62 202 ALA B CA 1
ATOM 5009 C C . ALA B 1 202 ? -3.123 6.652 12.547 1 97.62 202 ALA B C 1
ATOM 5011 O O . ALA B 1 202 ? -2.73 5.496 12.734 1 97.62 202 ALA B O 1
ATOM 5012 N N . TYR B 1 203 ? -2.969 7.641 13.445 1 97.62 203 TYR B N 1
ATOM 5013 C CA . TYR B 1 203 ? -2.488 7.258 14.766 1 97.62 203 TYR B CA 1
ATOM 5014 C C . TYR B 1 203 ? -3.564 7.473 15.82 1 97.62 203 TYR B C 1
ATOM 5016 O O . TYR B 1 203 ? -3.393 7.09 16.984 1 97.62 203 TYR B O 1
ATOM 5024 N N . TRP B 1 204 ? -4.668 8.008 15.453 1 97.62 204 TRP B N 1
ATOM 5025 C CA . TRP B 1 204 ? -5.867 8.086 16.281 1 97.62 204 TRP B CA 1
ATOM 5026 C C . TRP B 1 204 ? -7.109 8.266 15.414 1 97.62 204 TRP B C 1
ATOM 5028 O O . TRP B 1 204 ? -7.066 8.945 14.383 1 97.62 204 TRP B O 1
ATOM 5038 N N . ALA B 1 205 ? -8.227 7.699 15.805 1 97.44 205 ALA B N 1
ATOM 5039 C CA . ALA B 1 205 ? -9.516 7.859 15.133 1 97.44 205 ALA B CA 1
ATOM 5040 C C . ALA B 1 205 ? -10.672 7.812 16.125 1 97.44 205 ALA B C 1
ATOM 5042 O O . ALA B 1 205 ? -10.562 7.172 17.172 1 97.44 205 ALA B O 1
ATOM 5043 N N . SER B 1 206 ? -11.773 8.461 15.781 1 96.5 206 SER B N 1
ATOM 5044 C CA . SER B 1 206 ? -12.938 8.492 16.656 1 96.5 206 SER B CA 1
ATOM 5045 C C . SER B 1 206 ? -13.719 7.188 16.594 1 96.5 206 SER B C 1
ATOM 5047 O O . SER B 1 206 ? -14.555 6.914 17.453 1 96.5 206 SER B O 1
ATOM 5049 N N . GLY B 1 207 ? -13.461 6.375 15.492 1 95.25 207 GLY B N 1
ATOM 5050 C CA . GLY B 1 207 ? -14.156 5.105 15.352 1 95.25 207 GLY B CA 1
ATOM 5051 C C . GLY B 1 207 ? -15.609 5.266 14.945 1 95.25 207 GLY B C 1
ATOM 5052 O O . GLY B 1 207 ? -16.453 4.426 15.281 1 95.25 207 GLY B O 1
ATOM 5053 N N . THR B 1 208 ? -15.93 6.305 14.281 1 94.75 208 THR B N 1
ATOM 5054 C CA . THR B 1 208 ? -17.312 6.594 13.906 1 94.75 208 THR B CA 1
ATOM 5055 C C . THR B 1 208 ? -17.531 6.359 12.414 1 94.75 208 THR B C 1
ATOM 5057 O O . THR B 1 208 ? -18.484 6.859 11.836 1 94.75 208 THR B O 1
ATOM 5060 N N . PHE B 1 209 ? -16.703 5.57 11.758 1 91 209 PHE B N 1
ATOM 5061 C CA . PHE B 1 209 ? -16.781 5.332 10.32 1 91 209 PHE B CA 1
ATOM 5062 C C . PHE B 1 209 ? -17.875 4.312 10 1 91 209 PHE B C 1
ATOM 5064 O O . PHE B 1 209 ? -18.344 3.596 10.883 1 91 209 PHE B O 1
ATOM 5071 N N . GLY B 1 210 ? -18.297 4.305 8.664 1 84 210 GLY B N 1
ATOM 5072 C CA . GLY B 1 210 ? -19.078 3.197 8.133 1 84 210 GLY B CA 1
ATOM 5073 C C . GLY B 1 210 ? -20.562 3.322 8.398 1 84 210 GLY B C 1
ATOM 5074 O O . GLY B 1 210 ? -21.312 2.367 8.203 1 84 210 GLY B O 1
ATOM 5075 N N . GLN B 1 211 ? -21.031 4.449 8.875 1 84.31 211 GLN B N 1
ATOM 5076 C CA . GLN B 1 211 ? -22.438 4.578 9.195 1 84.31 211 GLN B CA 1
ATOM 5077 C C . GLN B 1 211 ? -23.156 5.484 8.203 1 84.31 211 GLN B C 1
ATOM 5079 O O . GLN B 1 211 ? -24.328 5.805 8.375 1 84.31 211 GLN B O 1
ATOM 5084 N N . GLY B 1 212 ? -22.406 5.867 7.203 1 87.69 212 GLY B N 1
ATOM 5085 C CA . GLY B 1 212 ? -23 6.75 6.215 1 87.69 212 GLY B CA 1
ATOM 5086 C C . GLY B 1 212 ? -23.312 8.133 6.758 1 87.69 212 GLY B C 1
ATOM 5087 O O . GLY B 1 212 ? -24.188 8.828 6.246 1 87.69 212 GLY B O 1
ATOM 5088 N N . LEU B 1 213 ? -22.656 8.531 7.836 1 90.88 213 LEU B N 1
ATOM 5089 C CA . LEU B 1 213 ? -22.891 9.82 8.477 1 90.88 213 LEU B CA 1
ATOM 5090 C C . LEU B 1 213 ? -21.828 10.836 8.062 1 90.88 213 LEU B C 1
ATOM 5092 O O . LEU B 1 213 ? -20.688 10.469 7.789 1 90.88 213 LEU B O 1
ATOM 5096 N N . LEU B 1 214 ? -22.297 12.078 7.926 1 94.44 214 LEU B N 1
ATOM 5097 C CA . LEU B 1 214 ? -21.422 13.227 7.758 1 94.44 214 LEU B CA 1
ATOM 5098 C C . LEU B 1 214 ? -21.359 14.062 9.031 1 94.44 214 LEU B C 1
ATOM 5100 O O . LEU B 1 214 ? -22.203 14.953 9.227 1 94.44 214 LEU B O 1
ATOM 5104 N N . LEU B 1 215 ? -20.344 13.781 9.805 1 96.19 215 LEU B N 1
ATOM 5105 C CA . LEU B 1 215 ? -20.328 14.328 11.156 1 96.19 215 LEU B CA 1
ATOM 5106 C C . LEU B 1 215 ? -19.594 15.664 11.195 1 96.19 215 LEU B C 1
ATOM 5108 O O . LEU B 1 215 ? -18.594 15.852 10.508 1 96.19 215 LEU B O 1
ATOM 5112 N N . THR B 1 216 ? -20.141 16.516 11.992 1 97.75 216 THR B N 1
ATOM 5113 C CA . THR B 1 216 ? -19.547 17.812 12.25 1 97.75 216 THR B CA 1
ATOM 5114 C C . THR B 1 216 ? -18.922 17.859 13.648 1 97.75 216 THR B C 1
ATOM 5116 O O . THR B 1 216 ? -19.562 17.469 14.625 1 97.75 216 THR B O 1
ATOM 5119 N N . LEU B 1 217 ? -17.672 18.219 13.688 1 98.06 217 LEU B N 1
ATOM 5120 C CA . LEU B 1 217 ? -17.016 18.484 14.977 1 98.06 217 LEU B CA 1
ATOM 5121 C C . LEU B 1 217 ? -17.328 19.875 15.477 1 98.06 217 LEU B C 1
ATOM 5123 O O . LEU B 1 217 ? -17.188 20.859 14.734 1 98.06 217 LEU B O 1
ATOM 5127 N N . SER B 1 218 ? -17.75 19.953 16.75 1 97 218 SER B N 1
ATOM 5128 C CA . SER B 1 218 ? -18.141 21.25 17.297 1 97 218 SER B CA 1
ATOM 5129 C C . SER B 1 218 ? -17.75 21.375 18.766 1 97 218 SER B C 1
ATOM 5131 O O . SER B 1 218 ? -17.859 20.422 19.531 1 97 218 SER B O 1
ATOM 5133 N N . LEU B 1 219 ? -17.312 22.578 19.047 1 96.62 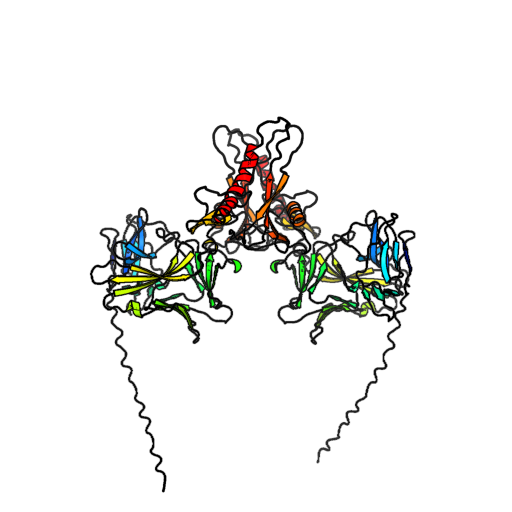219 LEU B N 1
ATOM 5134 C CA . LEU B 1 219 ? -17.031 22.922 20.438 1 96.62 219 LEU B CA 1
ATOM 5135 C C . LEU B 1 219 ? -18.062 23.906 20.969 1 96.62 219 LEU B C 1
ATOM 5137 O O . LEU B 1 219 ? -18.25 24.984 20.406 1 96.62 219 LEU B O 1
ATOM 5141 N N . ASP B 1 220 ? -18.656 23.531 22.031 1 92.69 220 ASP B N 1
ATOM 5142 C CA . ASP B 1 220 ? -19.672 24.422 22.609 1 92.69 220 ASP B CA 1
ATOM 5143 C C . ASP B 1 220 ? -19.047 25.453 23.531 1 92.69 220 ASP B C 1
ATOM 5145 O O . ASP B 1 220 ? -17.859 25.344 23.875 1 92.69 220 ASP B O 1
ATOM 5149 N N . LEU B 1 221 ? -19.859 26.406 23.922 1 88.12 221 LEU B N 1
ATOM 5150 C CA . LEU B 1 221 ? -19.375 27.516 24.719 1 88.12 221 LEU B CA 1
ATOM 5151 C C . LEU B 1 221 ? -18.953 27.031 26.109 1 88.12 221 LEU B C 1
ATOM 5153 O O . LEU B 1 221 ? -18.094 27.641 26.75 1 88.12 221 LEU B O 1
ATOM 5157 N N . ASN B 1 222 ? -19.531 25.984 26.547 1 87.44 222 ASN B N 1
ATOM 5158 C CA . ASN B 1 222 ? -19.219 25.469 27.875 1 87.44 222 ASN B CA 1
ATOM 5159 C C . ASN B 1 222 ? -18.047 24.5 27.844 1 87.44 222 ASN B C 1
ATOM 5161 O O . ASN B 1 222 ? -17.688 23.922 28.859 1 87.44 222 ASN B O 1
ATOM 5165 N N . GLY B 1 223 ? -17.516 24.234 26.703 1 92 223 GLY B N 1
ATOM 5166 C CA . GLY B 1 223 ? -16.312 23.422 26.594 1 92 223 GLY B CA 1
ATOM 5167 C C . GLY B 1 223 ? -16.609 21.969 26.25 1 92 223 GLY B C 1
ATOM 5168 O O . GLY B 1 223 ? -15.711 21.125 26.281 1 92 223 GLY B O 1
ATOM 5169 N N . THR B 1 224 ? -17.859 21.703 26.016 1 94.88 224 THR B N 1
ATOM 5170 C CA . THR B 1 224 ? -18.203 20.344 25.594 1 94.88 224 THR B CA 1
ATOM 5171 C C . THR B 1 224 ? -17.875 20.141 24.125 1 94.88 224 THR B C 1
ATOM 5173 O O . THR B 1 224 ? -18.125 21.016 23.297 1 94.88 224 THR B O 1
ATOM 5176 N N . LEU B 1 225 ? -17.281 19.016 23.844 1 96.38 225 LEU B N 1
ATOM 5177 C CA . LEU B 1 225 ? -16.875 18.672 22.484 1 96.38 225 LEU B CA 1
ATOM 5178 C C . LEU B 1 225 ? -17.828 17.641 21.875 1 96.38 225 LEU B C 1
ATOM 5180 O O . LEU B 1 225 ? -17.984 16.547 22.422 1 96.38 225 LEU B O 1
ATOM 5184 N N . TRP B 1 226 ? -18.344 18.062 20.672 1 95.69 226 TRP B N 1
ATOM 5185 C CA . TRP B 1 226 ? -19.375 17.234 20.062 1 95.69 226 TRP B CA 1
ATOM 5186 C C . TRP B 1 226 ? -18.953 16.797 18.672 1 95.69 226 TRP B C 1
ATOM 5188 O O . TRP B 1 226 ? -18.312 17.547 17.938 1 95.69 226 TRP B O 1
ATOM 5198 N N . LEU B 1 227 ? -19.312 15.562 18.344 1 96.56 227 LEU B N 1
ATOM 5199 C CA . LEU B 1 227 ? -19.422 15.086 16.969 1 96.56 227 LEU B CA 1
ATOM 5200 C C . LEU B 1 227 ? -20.875 14.766 16.609 1 96.56 227 LEU B C 1
ATOM 5202 O O . LEU B 1 227 ? -21.5 13.922 17.266 1 96.56 227 LEU B O 1
ATOM 5206 N N . PHE B 1 228 ? -21.422 15.492 15.555 1 95.88 228 PHE B N 1
ATOM 5207 C CA . PHE B 1 228 ? -22.844 15.266 15.312 1 95.88 228 PHE B CA 1
ATOM 5208 C C . PHE B 1 228 ? -23.156 15.352 13.828 1 95.88 228 PHE B C 1
ATOM 5210 O O . PHE B 1 228 ? -22.391 15.914 13.055 1 95.88 228 PHE B O 1
ATOM 5217 N N . ASP B 1 229 ? -24.203 14.727 13.484 1 95.25 229 ASP B N 1
ATOM 5218 C CA . ASP B 1 229 ? -24.734 14.797 12.117 1 95.25 229 ASP B CA 1
ATOM 5219 C C . ASP B 1 229 ? -25.766 15.898 11.984 1 95.25 229 ASP B C 1
ATOM 5221 O O . ASP B 1 229 ? -26.641 16.062 12.844 1 95.25 229 ASP B O 1
ATOM 5225 N N . ARG B 1 230 ? -25.672 16.688 10.938 1 90.94 230 ARG B N 1
ATOM 5226 C CA . ARG B 1 230 ? -26.578 17.828 10.781 1 90.94 230 ARG B CA 1
ATOM 5227 C C . ARG B 1 230 ? -27.906 17.375 10.18 1 90.94 230 ARG B C 1
ATOM 5229 O O . ARG B 1 230 ? -28.906 18.094 10.273 1 90.94 230 ARG B O 1
ATOM 5236 N N . ASN B 1 231 ? -27.906 16.188 9.578 1 91.19 231 ASN B N 1
ATOM 5237 C CA . ASN B 1 231 ? -29.109 15.711 8.883 1 91.19 231 ASN B CA 1
ATOM 5238 C C . ASN B 1 231 ? -29.797 14.609 9.672 1 91.19 231 ASN B C 1
ATOM 5240 O O . ASN B 1 231 ? -30.766 14.008 9.188 1 91.19 231 ASN B O 1
ATOM 5244 N N . SER B 1 232 ? -29.234 14.234 10.812 1 90.94 232 SER B N 1
ATOM 5245 C CA . SER B 1 232 ? -29.859 13.234 11.672 1 90.94 232 SER B CA 1
ATOM 5246 C C . SER B 1 232 ? -29.703 13.602 13.148 1 90.94 232 SER B C 1
ATOM 5248 O O . SER B 1 232 ? -29.156 14.648 13.477 1 90.94 232 SER B O 1
ATOM 5250 N N . SER B 1 233 ? -30.219 12.703 14.094 1 90.94 233 SER B N 1
ATOM 5251 C CA . SER B 1 233 ? -30.156 12.977 15.531 1 90.94 233 SER B CA 1
ATOM 5252 C C . SER B 1 233 ? -28.891 12.383 16.141 1 90.94 233 SER B C 1
ATOM 5254 O O . SER B 1 233 ? -28.688 12.469 17.359 1 90.94 233 SER B O 1
ATOM 5256 N N . TYR B 1 234 ? -28.125 11.836 15.258 1 92.12 234 TYR B N 1
ATOM 5257 C CA . TYR B 1 234 ? -26.922 11.211 15.812 1 92.12 234 TYR B CA 1
ATOM 5258 C C . TYR B 1 234 ? -26 12.258 16.406 1 92.12 234 TYR B C 1
ATOM 5260 O O . TYR B 1 234 ? -25.672 13.258 15.766 1 92.12 234 TYR B O 1
ATOM 5268 N N . THR B 1 235 ? -25.562 12.078 17.703 1 94.12 235 THR B N 1
ATOM 5269 C CA . THR B 1 235 ? -24.578 12.906 18.406 1 94.12 235 THR B CA 1
ATOM 5270 C C . THR B 1 235 ? -23.656 12.039 19.25 1 94.12 235 THR B C 1
ATOM 5272 O O . THR B 1 235 ? -24.109 11.102 19.906 1 94.12 235 THR B O 1
ATOM 5275 N N . LYS B 1 236 ? -22.422 12.258 19.078 1 95 236 LYS B N 1
ATOM 5276 C CA . LYS B 1 236 ? -21.422 11.641 19.938 1 95 236 LYS B CA 1
ATOM 5277 C C . LYS B 1 236 ? -20.688 12.703 20.766 1 95 236 LYS B C 1
ATOM 5279 O O . LYS B 1 236 ? -20.172 13.68 20.203 1 95 236 LYS B O 1
ATOM 5284 N N . MET B 1 237 ? -20.688 12.531 22.047 1 95 237 MET B N 1
ATOM 5285 C CA . MET B 1 237 ? -19.938 13.406 22.953 1 95 237 MET B CA 1
ATOM 5286 C C . MET B 1 237 ? -18.516 12.914 23.125 1 95 237 MET B C 1
ATOM 5288 O O . MET B 1 237 ? -18.281 11.875 23.75 1 95 237 MET B O 1
ATOM 5292 N N . LEU B 1 238 ? -17.609 13.672 22.562 1 95.31 238 LEU B N 1
ATOM 5293 C CA . LEU B 1 238 ? -16.203 13.289 22.719 1 95.31 238 LEU B CA 1
ATOM 5294 C C . LEU B 1 238 ? -15.695 13.656 24.109 1 95.31 238 LEU B C 1
ATOM 5296 O O . LEU B 1 238 ? -14.859 12.953 24.672 1 95.31 238 LEU B O 1
ATOM 5300 N N . PHE B 1 239 ? -16.125 14.742 24.562 1 94.5 239 PHE B N 1
ATOM 5301 C CA . PHE B 1 239 ? -15.766 15.195 25.906 1 94.5 239 PHE B CA 1
ATOM 5302 C C . PHE B 1 239 ? -16.891 16.031 26.516 1 94.5 239 PHE B C 1
ATOM 5304 O O . PHE B 1 239 ? -17.438 16.922 25.844 1 94.5 239 PHE B O 1
ATOM 5311 N N . LEU B 1 240 ? -17.156 15.828 27.828 1 91.31 240 LEU B N 1
ATOM 5312 C CA . LEU B 1 240 ? -18.109 16.609 28.625 1 91.31 240 LEU B CA 1
ATOM 5313 C C . LEU B 1 240 ? -17.391 17.453 29.672 1 91.31 240 LEU B C 1
ATOM 5315 O O . LEU B 1 240 ? -16.688 16.906 30.531 1 91.31 240 LEU B O 1
ATOM 5319 N N . THR B 1 241 ? -17.594 18.688 29.469 1 85.38 241 THR B N 1
ATOM 5320 C CA . THR B 1 241 ? -16.969 19.562 30.453 1 85.38 241 THR B CA 1
ATOM 5321 C C . THR B 1 241 ? -17.734 19.516 31.781 1 85.38 241 THR B C 1
ATOM 5323 O O . THR B 1 241 ? -18.953 19.453 31.797 1 85.38 241 THR B O 1
ATOM 5326 N N . ASN B 1 242 ? -16.969 19.312 32.906 1 71.88 242 ASN B N 1
ATOM 5327 C CA . ASN B 1 242 ? -17.594 19.391 34.25 1 71.88 242 ASN B CA 1
ATOM 5328 C C . ASN B 1 242 ? -17.938 20.828 34.625 1 71.88 242 ASN B C 1
ATOM 5330 O O . ASN B 1 242 ? -17.047 21.656 34.781 1 71.88 242 ASN B O 1
ATOM 5334 N N . GLN B 1 243 ? -19.156 21.25 34.5 1 62.59 243 GLN B N 1
ATOM 5335 C CA . GLN B 1 243 ? -19.641 22.609 34.719 1 62.59 243 GLN B CA 1
ATOM 5336 C C . GLN B 1 243 ? -19.422 23.047 36.156 1 62.59 243 GLN B C 1
ATOM 5338 O O . GLN B 1 243 ? -19.422 24.234 36.469 1 62.59 243 GLN B O 1
ATOM 5343 N N . SER B 1 244 ? -19.391 22.172 37.062 1 53.47 244 SER B N 1
ATOM 5344 C CA . SER B 1 244 ? -19.281 22.641 38.438 1 53.47 244 SER B CA 1
ATOM 5345 C C . SER B 1 244 ? -18.078 23.547 38.625 1 53.47 244 SER B C 1
ATOM 5347 O O . SER B 1 244 ? -18.125 24.484 39.438 1 53.47 244 SER B O 1
ATOM 5349 N N . LEU B 1 245 ? -17.062 23.266 38.094 1 51.84 245 LEU B N 1
ATOM 5350 C CA . LEU B 1 245 ? -15.867 24.047 38.375 1 51.84 245 LEU B CA 1
ATOM 5351 C C . LEU B 1 245 ? -15.938 25.422 37.719 1 51.84 245 LEU B C 1
ATOM 5353 O O . LEU B 1 245 ? -15.234 26.344 38.094 1 51.84 245 LEU B O 1
ATOM 5357 N N . SER B 1 246 ? -16.578 25.5 36.562 1 53.59 246 SER B N 1
ATOM 5358 C CA . SER B 1 246 ? -16.484 26.672 35.688 1 53.59 246 SER B CA 1
ATOM 5359 C C . SER B 1 246 ? -17.328 27.828 36.219 1 53.59 246 SER B C 1
ATOM 5361 O O . SER B 1 246 ? -17.156 28.969 35.781 1 53.59 246 SER B O 1
ATOM 5363 N N . THR B 1 247 ? -18.25 27.438 37.156 1 57.44 247 THR B N 1
ATOM 5364 C CA . THR B 1 247 ? -19.219 28.516 37.344 1 57.44 247 THR B CA 1
ATOM 5365 C C . THR B 1 247 ? -18.922 29.297 38.625 1 57.44 247 THR B C 1
ATOM 5367 O O . THR B 1 247 ? -19.844 29.781 39.281 1 57.44 247 THR B O 1
ATOM 5370 N N . SER B 1 248 ? -17.672 29.266 38.938 1 62.09 248 SER B N 1
ATOM 5371 C CA . SER B 1 248 ? -17.516 30.219 40.031 1 62.09 248 SER B CA 1
ATOM 5372 C C . SER B 1 248 ? -17.734 31.641 39.562 1 62.09 248 SER B C 1
ATOM 5374 O O . SER B 1 248 ? -17.219 32.031 38.531 1 62.09 248 SER B O 1
ATOM 5376 N N . PRO B 1 249 ? -18.594 32.406 40.188 1 69.62 249 PRO B N 1
ATOM 5377 C CA . PRO B 1 249 ? -18.859 33.781 39.812 1 69.62 249 PRO B CA 1
ATOM 5378 C C . PRO B 1 249 ? -17.594 34.625 39.688 1 69.62 249 PRO B C 1
ATOM 5380 O O . PRO B 1 249 ? -17.609 35.688 39.094 1 69.62 249 PRO B O 1
ATOM 5383 N N . ASP B 1 250 ? -16.484 34.094 40.219 1 79.44 250 ASP B N 1
ATOM 5384 C CA . ASP B 1 250 ? -15.281 34.906 40.25 1 79.44 250 ASP B CA 1
ATOM 5385 C C . ASP B 1 250 ? -14.305 34.5 39.156 1 79.44 250 ASP B C 1
ATOM 5387 O O . ASP B 1 250 ? -13.148 34.906 39.156 1 79.44 250 ASP B O 1
ATOM 5391 N N . SER B 1 251 ? -14.75 33.594 38.344 1 85 251 SER B N 1
ATOM 5392 C CA . SER B 1 251 ? -13.828 33.188 37.281 1 85 251 SER B CA 1
ATOM 5393 C C . SER B 1 251 ? -14.547 33.031 35.938 1 85 251 SER B C 1
ATOM 5395 O O . SER B 1 251 ? -15.758 32.781 35.906 1 85 251 SER B O 1
ATOM 5397 N N . GLU B 1 252 ? -13.844 33.344 34.844 1 86.06 252 GLU B N 1
ATOM 5398 C CA . GLU B 1 252 ? -14.305 33.156 33.5 1 86.06 252 GLU B CA 1
ATOM 5399 C C . GLU B 1 252 ? -13.398 32.188 32.719 1 86.06 252 GLU B C 1
ATOM 5401 O O . GLU B 1 252 ? -12.172 32.281 32.812 1 86.06 252 GLU B O 1
ATOM 5406 N N . SER B 1 253 ? -14.086 31.219 32.062 1 89.62 253 SER B N 1
ATOM 5407 C CA . SER B 1 253 ? -13.297 30.219 31.344 1 89.62 253 SER B CA 1
ATOM 5408 C C . SER B 1 253 ? -13.477 30.344 29.828 1 89.62 253 SER B C 1
ATOM 5410 O O . SER B 1 253 ? -14.586 30.578 29.344 1 89.62 253 SER B O 1
ATOM 5412 N N . TYR B 1 254 ? -12.344 30.219 29.125 1 92.12 254 TYR B N 1
ATOM 5413 C CA . TYR B 1 254 ? -12.328 30.156 27.672 1 92.12 254 TYR B CA 1
ATOM 5414 C C . TYR B 1 254 ? -11.734 28.844 27.188 1 92.12 254 TYR B C 1
ATOM 5416 O O . TYR B 1 254 ? -10.703 28.391 27.703 1 92.12 254 TYR B O 1
ATOM 5424 N N . TYR B 1 255 ? -12.43 28.234 26.219 1 94.38 255 TYR B N 1
ATOM 5425 C CA . TYR B 1 255 ? -12.016 26.922 25.75 1 94.38 255 TYR B CA 1
ATOM 5426 C C . TYR B 1 255 ? -11.484 26.984 24.328 1 94.38 255 TYR B C 1
ATOM 5428 O O . TYR B 1 255 ? -11.883 27.859 23.547 1 94.38 255 TYR B O 1
ATOM 5436 N N . ARG B 1 256 ? -10.57 26.109 24.031 1 96.75 256 ARG B N 1
ATOM 5437 C CA . ARG B 1 256 ? -10.125 25.891 22.672 1 96.75 256 ARG B CA 1
ATOM 5438 C C . ARG B 1 256 ? -9.672 24.453 22.453 1 96.75 256 ARG B C 1
ATOM 5440 O O . ARG B 1 256 ? -9.102 23.828 23.344 1 96.75 256 ARG B O 1
ATOM 5447 N N . LEU B 1 257 ? -10 23.906 21.328 1 98.06 257 LEU B N 1
ATOM 5448 C CA . LEU B 1 257 ? -9.477 22.625 20.859 1 98.06 257 LEU B CA 1
ATOM 5449 C C . LEU B 1 257 ? -8.359 22.844 19.844 1 98.06 257 LEU B C 1
ATOM 5451 O O . LEU B 1 257 ? -8.57 23.438 18.797 1 98.06 257 LEU B O 1
ATOM 5455 N N . THR B 1 258 ? -7.141 22.359 20.188 1 98.56 258 THR B N 1
ATOM 5456 C CA . THR B 1 258 ? -5.98 22.641 19.344 1 98.56 258 THR B CA 1
ATOM 5457 C C . THR B 1 258 ? -5.223 21.359 19.016 1 98.56 258 THR B C 1
ATOM 5459 O O . THR B 1 258 ? -4.957 20.547 19.891 1 98.56 258 THR B O 1
ATOM 5462 N N . LEU B 1 259 ? -4.973 21.141 17.672 1 98.69 259 LEU B N 1
ATOM 5463 C CA . LEU B 1 259 ? -3.967 20.156 17.281 1 98.69 259 LEU B CA 1
ATOM 5464 C C . LEU B 1 259 ? -2.562 20.734 17.422 1 98.69 259 LEU B C 1
ATOM 5466 O O . LEU B 1 259 ? -2.107 21.484 16.562 1 98.69 259 LEU B O 1
ATOM 5470 N N . ASP B 1 260 ? -1.891 20.312 18.422 1 97.94 260 ASP B N 1
ATOM 5471 C CA . ASP B 1 260 ? -0.617 20.922 18.766 1 97.94 260 ASP B CA 1
ATOM 5472 C C . ASP B 1 260 ? 0.507 20.422 17.875 1 97.94 260 ASP B C 1
ATOM 5474 O O . ASP B 1 260 ? 0.341 19.438 17.156 1 97.94 260 ASP B O 1
ATOM 5478 N N . ALA B 1 261 ? 1.668 21.109 18 1 97.25 261 ALA B N 1
ATOM 5479 C CA . ALA B 1 261 ? 2.824 20.844 17.141 1 97.25 261 ALA B CA 1
ATOM 5480 C C . ALA B 1 261 ? 3.348 19.422 17.359 1 97.25 261 ALA B C 1
ATOM 5482 O O . ALA B 1 261 ? 3.986 18.859 16.484 1 97.25 261 ALA B O 1
ATOM 5483 N N . ASP B 1 262 ? 3.057 18.828 18.484 1 95.69 262 ASP B N 1
ATOM 5484 C CA . ASP B 1 262 ? 3.557 17.5 18.797 1 95.69 262 ASP B CA 1
ATOM 5485 C C . ASP B 1 262 ? 2.576 16.422 18.328 1 95.69 262 ASP B C 1
ATOM 5487 O O . ASP B 1 262 ? 2.775 15.234 18.609 1 95.69 262 ASP B O 1
ATOM 5491 N N . GLY B 1 263 ? 1.497 16.812 17.719 1 97.44 263 GLY B N 1
ATOM 5492 C CA . GLY B 1 263 ? 0.573 15.867 17.125 1 97.44 263 GLY B CA 1
ATOM 5493 C C . GLY B 1 263 ? -0.554 15.461 18.047 1 97.44 263 GLY B C 1
ATOM 5494 O O . GLY B 1 263 ? -1.389 14.625 17.688 1 97.44 263 GLY B O 1
ATOM 5495 N N . LEU B 1 264 ? -0.609 16.031 19.203 1 97.88 264 LEU B N 1
ATOM 5496 C CA . LEU B 1 264 ? -1.689 15.727 20.141 1 97.88 264 LEU B CA 1
ATOM 5497 C C . LEU B 1 264 ? -2.834 16.719 19.984 1 97.88 264 LEU B C 1
ATOM 5499 O O . LEU B 1 264 ? -2.6 17.922 19.797 1 97.88 264 LEU B O 1
ATOM 5503 N N . LEU B 1 265 ? -4.004 16.188 20.062 1 98.31 265 LEU B N 1
ATOM 5504 C CA . LEU B 1 265 ? -5.203 17.016 20.094 1 98.31 265 LEU B CA 1
ATOM 5505 C C . LEU B 1 265 ? -5.617 17.297 21.547 1 98.31 265 LEU B C 1
ATOM 5507 O O . LEU B 1 265 ? -5.91 16.359 22.297 1 98.31 265 LEU B O 1
ATOM 5511 N N . ARG B 1 266 ? -5.66 18.625 21.859 1 97.81 266 ARG B N 1
ATOM 5512 C CA . ARG B 1 266 ? -5.918 18.969 23.25 1 97.81 266 ARG B CA 1
ATOM 5513 C C . ARG B 1 266 ? -7.062 19.984 23.359 1 97.81 266 ARG B C 1
ATOM 5515 O O . ARG B 1 266 ? -7.148 20.906 22.562 1 97.81 266 ARG B O 1
ATOM 5522 N N . LEU B 1 267 ? -7.895 19.688 24.312 1 97.56 267 LEU B N 1
ATOM 5523 C CA . LEU B 1 267 ? -8.883 20.688 24.734 1 97.56 267 LEU B CA 1
ATOM 5524 C C . LEU B 1 267 ? -8.367 21.5 25.922 1 97.56 267 LEU B C 1
ATOM 5526 O O . LEU B 1 267 ? -8.219 20.969 27.016 1 97.56 267 LEU B O 1
ATOM 5530 N N . TYR B 1 268 ? -8.156 22.766 25.656 1 96 268 TYR B N 1
ATOM 5531 C CA . TYR B 1 268 ? -7.641 23.656 26.688 1 96 268 TYR B CA 1
ATOM 5532 C C . TYR B 1 268 ? -8.766 24.469 27.312 1 96 268 TYR B C 1
ATOM 5534 O O . TYR B 1 268 ? -9.688 24.906 26.625 1 96 268 TYR B O 1
ATOM 5542 N N . ALA B 1 269 ? -8.641 24.656 28.594 1 94.19 269 ALA B N 1
ATOM 5543 C CA . ALA B 1 269 ? -9.43 25.625 29.328 1 94.19 269 ALA B CA 1
ATOM 5544 C C . ALA B 1 269 ? -8.547 26.734 29.906 1 94.19 269 ALA B C 1
ATOM 5546 O O . ALA B 1 269 ? -7.617 26.453 30.672 1 94.19 269 ALA B O 1
ATOM 5547 N N . HIS B 1 270 ? -8.797 27.938 29.469 1 92.56 270 HIS B N 1
ATOM 5548 C CA . HIS B 1 270 ? -8.148 29.109 30.031 1 92.56 270 HIS B CA 1
ATOM 5549 C C . HIS B 1 270 ? -9.031 29.781 31.078 1 92.56 270 HIS B C 1
ATOM 5551 O O . HIS B 1 270 ? -10.078 30.344 30.734 1 92.56 270 HIS B O 1
ATOM 5557 N N . VAL B 1 271 ? -8.562 29.781 32.281 1 90.06 271 VAL B N 1
ATOM 5558 C CA . VAL B 1 271 ? -9.367 30.297 33.375 1 90.06 271 VAL B CA 1
ATOM 5559 C C . VAL B 1 271 ? -8.836 31.656 33.844 1 90.06 271 VAL B C 1
ATOM 5561 O O . VAL B 1 271 ? -7.668 31.766 34.219 1 90.06 271 VAL B O 1
ATOM 5564 N N . PHE B 1 272 ? -9.711 32.625 33.75 1 88.69 272 PHE B N 1
ATOM 5565 C CA . PHE B 1 272 ? -9.383 33.969 34.188 1 88.69 272 PHE B CA 1
ATOM 5566 C C . PHE B 1 272 ? -10.078 34.312 35.5 1 88.69 272 PHE B C 1
ATOM 5568 O O . PHE B 1 272 ? -11.281 34.094 35.656 1 88.69 272 PHE B O 1
ATOM 5575 N N . PHE B 1 273 ? -9.234 34.875 36.375 1 85.94 273 PHE B N 1
ATOM 5576 C CA . PHE B 1 273 ? -9.766 35.188 37.688 1 85.94 273 PHE B CA 1
ATOM 5577 C C . PHE B 1 273 ? -9.977 36.688 37.844 1 85.94 273 PHE B C 1
ATOM 5579 O O . PHE B 1 273 ? -9.227 37.469 37.281 1 85.94 273 PHE B O 1
ATOM 5586 N N . LYS B 1 274 ? -10.984 37.219 38.531 1 77.56 274 LYS B N 1
ATOM 5587 C CA . LYS B 1 274 ? -11.297 38.625 38.75 1 77.56 274 LYS B CA 1
ATOM 5588 C C . LYS B 1 274 ? -10.281 39.281 39.688 1 77.56 274 LYS B C 1
ATOM 5590 O O . LYS B 1 274 ? -9.977 40.469 39.531 1 77.56 274 LYS B O 1
ATOM 5595 N N . LYS B 1 275 ? -9.859 38.812 40.812 1 70.94 275 LYS B N 1
ATOM 5596 C CA . LYS B 1 275 ? -9.148 39.438 41.938 1 70.94 275 LYS B CA 1
ATOM 5597 C C . LYS B 1 275 ? -7.637 39.375 41.719 1 70.94 275 LYS B C 1
ATOM 5599 O O . LYS B 1 275 ? -6.875 39.219 42.688 1 70.94 275 LYS B O 1
ATOM 5604 N N . GLY B 1 276 ? -7.172 39.594 40.469 1 66.62 276 GLY B N 1
ATOM 5605 C CA . GLY B 1 276 ? -5.758 39.812 40.219 1 66.62 276 GLY B CA 1
ATOM 5606 C C . GLY B 1 276 ? -4.949 38.531 40.125 1 66.62 276 GLY B C 1
ATOM 5607 O O . GLY B 1 276 ? -3.717 38.562 40.062 1 66.62 276 GLY B O 1
ATOM 5608 N N . ARG B 1 277 ? -5.598 37.406 40.25 1 79.25 277 ARG B N 1
ATOM 5609 C CA . ARG B 1 277 ? -4.871 36.156 40.125 1 79.25 277 ARG B CA 1
ATOM 5610 C C . ARG B 1 277 ? -4.527 35.906 38.656 1 79.25 277 ARG B C 1
ATOM 5612 O O . ARG B 1 277 ? -5.285 36.25 37.75 1 79.25 277 ARG B O 1
ATOM 5619 N N . GLU B 1 278 ? -3.342 35.375 38.5 1 84.56 278 GLU B N 1
ATOM 5620 C CA . GLU B 1 278 ? -2.887 35.031 37.156 1 84.56 278 GLU B CA 1
ATOM 5621 C C . GLU B 1 278 ? -3.771 33.969 36.531 1 84.56 278 GLU B C 1
ATOM 5623 O O . GLU B 1 278 ? -4.223 33.062 37.188 1 84.56 278 GLU B O 1
ATOM 5628 N N . PRO B 1 279 ? -3.992 34.125 35.25 1 87.69 279 PRO B N 1
ATOM 5629 C CA . PRO B 1 279 ? -4.789 33.094 34.562 1 87.69 279 PRO B CA 1
ATOM 5630 C C . PRO B 1 279 ? -4.145 31.719 34.594 1 87.69 279 PRO B C 1
ATOM 5632 O O . PRO B 1 279 ? -2.922 31.609 34.688 1 87.69 279 PRO B O 1
ATOM 5635 N N . LEU B 1 280 ? -5.02 30.75 34.594 1 89.25 280 LEU B N 1
ATOM 5636 C CA . LEU B 1 280 ? -4.582 29.359 34.594 1 89.25 280 LEU B CA 1
ATOM 5637 C C . LEU B 1 280 ? -5.016 28.656 33.312 1 89.25 280 LEU B C 1
ATOM 5639 O O . LEU B 1 280 ? -6.141 28.844 32.844 1 89.25 280 LEU B O 1
ATOM 5643 N N . THR B 1 281 ? -4.082 27.938 32.75 1 92.19 281 THR B N 1
ATOM 5644 C CA . THR B 1 281 ? -4.414 27.109 31.594 1 92.19 281 THR B CA 1
ATOM 5645 C C . THR B 1 281 ? -4.398 25.625 31.969 1 92.19 281 THR B C 1
ATOM 5647 O O . THR B 1 281 ? -3.436 25.141 32.562 1 92.19 281 THR B O 1
ATOM 5650 N N . LYS B 1 282 ? -5.512 24.906 31.625 1 93.19 282 LYS B N 1
ATOM 5651 C CA . LYS B 1 282 ? -5.648 23.484 31.906 1 93.19 282 LYS B CA 1
ATOM 5652 C C . LYS B 1 282 ? -5.965 22.703 30.641 1 93.19 282 LYS B C 1
ATOM 5654 O O . LYS B 1 282 ? -6.641 23.203 29.75 1 93.19 282 LYS B O 1
ATOM 5659 N N . ILE B 1 283 ? -5.426 21.5 30.594 1 95.38 283 ILE B N 1
ATOM 5660 C CA . ILE B 1 283 ? -5.824 20.547 29.547 1 95.38 283 ILE B CA 1
ATOM 5661 C C . ILE B 1 283 ? -6.973 19.688 30.062 1 95.38 283 ILE B C 1
ATOM 5663 O O . ILE B 1 283 ? -6.797 18.891 30.984 1 95.38 283 ILE B O 1
ATOM 5667 N N . GLU B 1 284 ? -8.086 19.797 29.422 1 94.56 284 GLU B N 1
ATOM 5668 C CA . GLU B 1 284 ? -9.289 19.109 29.875 1 94.56 284 GLU B CA 1
ATOM 5669 C C . GLU B 1 284 ? -9.43 17.75 29.203 1 94.56 284 GLU B C 1
ATOM 5671 O O . GLU B 1 284 ? -10.047 16.844 29.766 1 94.56 284 GLU B O 1
ATOM 5676 N N . TRP B 1 285 ? -8.898 17.625 28.078 1 95.44 285 TRP B N 1
ATOM 5677 C CA . TRP B 1 285 ? -9.023 16.422 27.234 1 95.44 285 TRP B CA 1
ATOM 5678 C C . TRP B 1 285 ? -7.859 16.344 26.25 1 95.44 285 TRP B C 1
ATOM 5680 O O . TRP B 1 285 ? -7.406 17.359 25.734 1 95.44 285 TRP B O 1
ATOM 5690 N N . LEU B 1 286 ? -7.32 15.188 26.062 1 96.19 286 LEU B N 1
ATOM 5691 C CA . LEU B 1 286 ? -6.211 15.031 25.141 1 96.19 286 LEU B CA 1
ATOM 5692 C C . LEU B 1 286 ? -6.25 13.656 24.469 1 96.19 286 LEU B C 1
ATOM 5694 O O . LEU B 1 286 ? -6.559 12.656 25.125 1 96.19 286 LEU B O 1
ATOM 5698 N N . GLU B 1 287 ? -6.07 13.68 23.156 1 97.12 287 GLU B N 1
ATOM 5699 C CA . GLU B 1 287 ? -5.969 12.461 22.359 1 97.12 287 GLU B CA 1
ATOM 5700 C C . GLU B 1 287 ? -4.754 12.5 21.438 1 97.12 287 GLU B C 1
ATOM 5702 O O . GLU B 1 287 ? -4.461 13.531 20.844 1 97.12 287 GLU B O 1
ATOM 5707 N N . PRO B 1 288 ? -4.023 11.344 21.109 1 96.31 288 PRO B N 1
ATOM 5708 C CA . PRO B 1 288 ? -4.215 10.078 21.828 1 96.31 288 PRO B CA 1
ATOM 5709 C C . PRO B 1 288 ? -3.824 10.172 23.297 1 96.31 288 PRO B C 1
ATOM 5711 O O . PRO B 1 288 ? -2.906 10.922 23.641 1 96.31 288 PRO B O 1
ATOM 5714 N N . SER B 1 289 ? -4.445 9.359 24.172 1 92.56 289 SER B N 1
ATOM 5715 C CA . SER B 1 289 ? -4.289 9.484 25.609 1 92.56 289 SER B CA 1
ATOM 5716 C C . SER B 1 289 ? -3.068 8.719 26.109 1 92.56 289 SER B C 1
ATOM 5718 O O . SER B 1 289 ? -2.611 8.922 27.234 1 92.56 289 SER B O 1
ATOM 5720 N N . SER B 1 290 ? -2.486 8 25.281 1 86.69 290 SER B N 1
ATOM 5721 C CA . SER B 1 290 ? -1.343 7.184 25.656 1 86.69 290 SER B CA 1
ATOM 5722 C C . SER B 1 290 ? -0.125 8.047 25.969 1 86.69 290 SER B C 1
ATOM 5724 O O . SER B 1 290 ? 0.103 9.07 25.312 1 86.69 290 SER B O 1
ATOM 5726 N N . ASN B 1 291 ? 0.606 7.629 26.953 1 85.06 291 ASN B N 1
ATOM 5727 C CA . ASN B 1 291 ? 1.848 8.312 27.297 1 85.06 291 ASN B CA 1
ATOM 5728 C C . ASN B 1 291 ? 2.99 7.902 26.375 1 85.06 291 ASN B C 1
ATOM 5730 O O . ASN B 1 291 ? 4.078 8.477 26.422 1 85.06 291 ASN B O 1
ATOM 5734 N N . ASP B 1 292 ? 2.719 6.98 25.531 1 89.81 292 ASP B N 1
ATOM 5735 C CA . ASP B 1 292 ? 3.723 6.574 24.562 1 89.81 292 ASP B CA 1
ATOM 5736 C C . ASP B 1 292 ? 3.791 7.566 23.406 1 89.81 292 ASP B C 1
ATOM 5738 O O . ASP B 1 292 ? 3.061 7.43 22.422 1 89.81 292 ASP B O 1
ATOM 5742 N N . ARG B 1 293 ? 4.723 8.469 23.5 1 94.31 293 ARG B N 1
ATOM 5743 C CA . ARG B 1 293 ? 4.84 9.523 22.5 1 94.31 293 ARG B CA 1
ATOM 5744 C C . ARG B 1 293 ? 5.25 8.961 21.156 1 94.31 293 ARG B C 1
ATOM 5746 O O . ARG B 1 293 ? 5.016 9.586 20.109 1 94.31 293 ARG B O 1
ATOM 5753 N N . CYS B 1 294 ? 5.781 7.801 21.172 1 95.88 294 CYS B N 1
ATOM 5754 C CA . CYS B 1 294 ? 6.176 7.18 19.906 1 95.88 294 CYS B CA 1
ATOM 5755 C C . CYS B 1 294 ? 4.965 6.59 19.188 1 95.88 294 CYS B C 1
ATOM 5757 O O . CYS B 1 294 ? 5.066 6.172 18.031 1 95.88 294 CYS B O 1
ATOM 5759 N N . GLY B 1 295 ? 3.895 6.578 19.859 1 94.94 295 GLY B N 1
ATOM 5760 C CA . GLY B 1 295 ? 2.658 6.152 19.219 1 94.94 295 GLY B CA 1
ATOM 5761 C C . GLY B 1 295 ? 2.107 7.172 18.234 1 94.94 295 GLY B C 1
ATOM 5762 O O . GLY B 1 295 ? 1.272 6.84 17.391 1 94.94 295 GLY B O 1
ATOM 5763 N N . VAL B 1 296 ? 2.5 8.445 18.391 1 96.94 296 VAL B N 1
ATOM 5764 C CA . VAL B 1 296 ? 2.158 9.477 17.422 1 96.94 296 VAL B CA 1
ATOM 5765 C C . VAL B 1 296 ? 2.998 9.297 16.156 1 96.94 296 VAL B C 1
ATOM 5767 O O . VAL B 1 296 ? 4.199 9.562 16.156 1 96.94 296 VAL B O 1
ATOM 5770 N N . L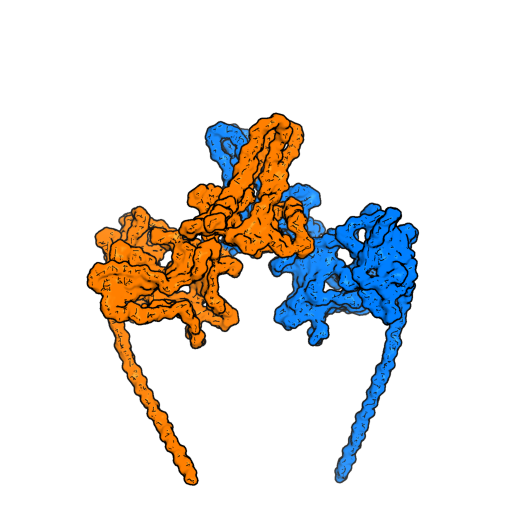YS B 1 297 ? 2.357 8.836 15.109 1 97 297 LYS B N 1
ATOM 5771 C CA . LYS B 1 297 ? 3.066 8.586 13.859 1 97 297 LYS B CA 1
ATOM 5772 C C . LYS B 1 297 ? 3.613 9.883 13.266 1 97 297 LYS B C 1
ATOM 5774 O O . LYS B 1 297 ? 2.914 10.898 13.234 1 97 297 LYS B O 1
ATOM 5779 N N . GLY B 1 298 ? 4.891 9.844 12.891 1 94.81 298 GLY B N 1
ATOM 5780 C CA . GLY B 1 298 ? 5.512 11.008 12.281 1 94.81 298 GLY B CA 1
ATOM 5781 C C . GLY B 1 298 ? 6.48 11.719 13.211 1 94.81 298 GLY B C 1
ATOM 5782 O O . GLY B 1 298 ? 7.145 12.68 12.805 1 94.81 298 GLY B O 1
ATOM 5783 N N . VAL B 1 299 ? 6.523 11.234 14.469 1 96 299 VAL B N 1
ATOM 5784 C CA . VAL B 1 299 ? 7.508 11.797 15.391 1 96 299 VAL B CA 1
ATOM 5785 C C . VAL B 1 299 ? 8.898 11.688 14.781 1 96 299 VAL B C 1
ATOM 5787 O O . VAL B 1 299 ? 9.641 12.68 14.719 1 96 299 VAL B O 1
ATOM 5790 N N . CYS B 1 300 ? 9.219 10.477 14.391 1 95.81 300 CYS B N 1
ATOM 5791 C CA . CYS B 1 300 ? 10.445 10.25 13.641 1 95.81 300 CYS B CA 1
ATOM 5792 C C . CYS B 1 300 ? 10.156 10.062 12.156 1 95.81 300 CYS B C 1
ATOM 5794 O O . CYS B 1 300 ? 9.164 9.43 11.789 1 95.81 300 CYS B O 1
ATOM 5796 N N . GLY B 1 301 ? 11.031 10.617 11.328 1 95 301 GLY B N 1
ATOM 5797 C CA . GLY B 1 301 ? 10.852 10.516 9.883 1 95 301 GLY B CA 1
ATOM 5798 C C . GLY B 1 301 ? 11.117 9.125 9.344 1 95 301 GLY B C 1
ATOM 5799 O O . GLY B 1 301 ? 11.406 8.203 10.109 1 95 301 GLY B O 1
ATOM 5800 N N . PRO B 1 302 ? 11.023 8.984 7.996 1 95.75 302 PRO B N 1
ATOM 5801 C CA . PRO B 1 302 ? 11.211 7.68 7.359 1 95.75 302 PRO B CA 1
ATOM 5802 C C . PRO B 1 302 ? 12.602 7.094 7.598 1 95.75 302 PRO B C 1
ATOM 5804 O O . PRO B 1 302 ? 13.562 7.84 7.785 1 95.75 302 PRO B O 1
ATOM 5807 N N . ASN B 1 303 ? 12.656 5.699 7.648 1 96.75 303 ASN B N 1
ATOM 5808 C CA . ASN B 1 303 ? 13.875 4.914 7.801 1 96.75 303 ASN B CA 1
ATOM 5809 C C . ASN B 1 303 ? 14.531 5.148 9.156 1 96.75 303 ASN B C 1
ATOM 5811 O O . ASN B 1 303 ? 15.734 4.934 9.32 1 96.75 303 ASN B O 1
ATOM 5815 N N . SER B 1 304 ? 13.781 5.695 10.117 1 96.69 304 SER B N 1
ATOM 5816 C CA . SER B 1 304 ? 14.211 5.859 11.5 1 96.69 304 SER B CA 1
ATOM 5817 C C . SER B 1 304 ? 13.156 5.34 12.469 1 96.69 304 SER B C 1
ATOM 5819 O O . SER B 1 304 ? 12.031 5.035 12.07 1 96.69 304 SER B O 1
ATOM 5821 N N . PHE B 1 305 ? 13.562 5.121 13.711 1 97.12 305 PHE B N 1
ATOM 5822 C CA . PHE B 1 305 ? 12.594 4.637 14.688 1 97.12 305 PHE B CA 1
ATOM 5823 C C . PHE B 1 305 ? 12.695 5.418 15.992 1 97.12 305 PHE B C 1
ATOM 5825 O O . PHE B 1 305 ? 13.766 5.926 16.328 1 97.12 305 PHE B O 1
ATOM 5832 N N . CYS B 1 306 ? 11.578 5.508 16.641 1 97.5 306 CYS B N 1
ATOM 5833 C CA . CYS B 1 306 ? 11.359 6.363 17.797 1 97.5 306 CYS B CA 1
ATOM 5834 C C . CYS B 1 306 ? 11.531 5.578 19.094 1 97.5 306 CYS B C 1
ATOM 5836 O O . CYS B 1 306 ? 11.109 4.426 19.188 1 97.5 306 CYS B O 1
ATOM 5838 N N . GLN B 1 307 ? 12.195 6.203 20.062 1 95.81 307 GLN B N 1
ATOM 5839 C CA . GLN B 1 307 ? 12.273 5.684 21.422 1 95.81 307 GLN B CA 1
ATOM 5840 C C . GLN B 1 307 ? 11.945 6.77 22.438 1 95.81 307 GLN B C 1
ATOM 5842 O O . GLN B 1 307 ? 12.305 7.934 22.25 1 95.81 307 GLN B O 1
ATOM 5847 N N . VAL B 1 308 ? 11.242 6.363 23.438 1 92.94 308 VAL B N 1
ATOM 5848 C CA . VAL B 1 308 ? 10.992 7.273 24.547 1 92.94 308 VAL B CA 1
ATOM 5849 C C . VAL B 1 308 ? 12.102 7.152 25.594 1 92.94 308 VAL B C 1
ATOM 5851 O O . VAL B 1 308 ? 12.375 6.059 26.094 1 92.94 308 VAL B O 1
ATOM 5854 N N . THR B 1 309 ? 12.703 8.188 25.844 1 88.81 309 THR B N 1
ATOM 5855 C CA . THR B 1 309 ? 13.805 8.195 26.812 1 88.81 309 THR B CA 1
ATOM 5856 C C . THR B 1 309 ? 13.273 8.148 28.234 1 88.81 309 THR B C 1
ATOM 5858 O O . THR B 1 309 ? 12.062 8.234 28.453 1 88.81 309 THR B O 1
ATOM 5861 N N . ALA B 1 310 ? 14.211 8.07 29.172 1 87.06 310 ALA B N 1
ATOM 5862 C CA . ALA B 1 310 ? 13.859 8.031 30.578 1 87.06 310 ALA B CA 1
ATOM 5863 C C . ALA B 1 310 ? 13.203 9.336 31.016 1 87.06 310 ALA B C 1
ATOM 5865 O O . ALA B 1 310 ? 12.367 9.352 31.938 1 87.06 310 ALA B O 1
ATOM 5866 N N . SER B 1 311 ? 13.516 10.414 30.391 1 87.25 311 SER B N 1
ATOM 5867 C CA . SER B 1 311 ? 12.945 11.711 30.734 1 87.25 311 SER B CA 1
ATOM 5868 C C . SER B 1 311 ? 11.586 11.914 30.078 1 87.25 311 SER B C 1
ATOM 5870 O O . SER B 1 311 ? 10.945 12.945 30.266 1 87.25 311 SER B O 1
ATOM 5872 N N . GLY B 1 312 ? 11.188 10.898 29.281 1 85.62 312 GLY B N 1
ATOM 5873 C CA . GLY B 1 312 ? 9.883 10.984 28.641 1 85.62 312 GLY B CA 1
ATOM 5874 C C . GLY B 1 312 ? 9.93 11.641 27.281 1 85.62 312 GLY B C 1
ATOM 5875 O O . GLY B 1 312 ? 8.898 11.766 26.609 1 85.62 312 GLY B O 1
ATOM 5876 N N . GLU B 1 313 ? 11.117 12.055 26.891 1 89.62 313 GLU B N 1
ATOM 5877 C CA . GLU B 1 313 ? 11.281 12.688 25.594 1 89.62 313 GLU B CA 1
ATOM 5878 C C . GLU B 1 313 ? 11.461 11.641 24.484 1 89.62 313 GLU B C 1
ATOM 5880 O O . GLU B 1 313 ? 11.758 10.477 24.766 1 89.62 313 GLU B O 1
ATOM 5885 N N . THR B 1 314 ? 11.234 12.07 23.312 1 94.06 314 THR B N 1
ATOM 5886 C CA . THR B 1 314 ? 11.414 11.148 22.188 1 94.06 314 THR B CA 1
ATOM 5887 C C . THR B 1 314 ? 12.781 11.336 21.547 1 94.06 314 THR B C 1
ATOM 5889 O O . THR B 1 314 ? 13.328 12.445 21.547 1 94.06 314 THR B O 1
ATOM 5892 N N . SER B 1 315 ? 13.32 10.266 21.141 1 95.12 315 SER B N 1
ATOM 5893 C CA . SER B 1 315 ? 14.562 10.273 20.359 1 95.12 315 SER B CA 1
ATOM 5894 C C . SER B 1 315 ? 14.445 9.391 19.125 1 95.12 315 SER B C 1
ATOM 5896 O O . SER B 1 315 ? 13.758 8.367 19.156 1 95.12 315 SER B O 1
ATOM 5898 N N . CYS B 1 316 ? 15.102 9.828 18.062 1 96.25 316 CYS B N 1
ATOM 5899 C CA . CYS B 1 316 ? 15.055 9.094 16.812 1 96.25 316 CYS B CA 1
ATOM 5900 C C . CYS B 1 316 ? 16.406 8.484 16.469 1 96.25 316 CYS B C 1
ATOM 5902 O O . CYS B 1 316 ? 17.453 9.109 16.719 1 96.25 316 CYS B O 1
ATOM 5904 N N . SER B 1 317 ? 16.391 7.289 15.953 1 95.81 317 SER B N 1
ATOM 5905 C CA . SER B 1 317 ? 17.594 6.605 15.484 1 95.81 317 SER B CA 1
ATOM 5906 C C . SER B 1 317 ? 17.406 6.062 14.07 1 95.81 317 SER B C 1
ATOM 5908 O O . SER B 1 317 ? 16.297 5.676 13.695 1 95.81 317 SER B O 1
ATOM 5910 N N . CYS B 1 318 ? 18.484 6.066 13.352 1 95.81 318 CYS B N 1
ATOM 5911 C CA . CYS B 1 318 ? 18.406 5.578 11.977 1 95.81 318 CYS B CA 1
ATOM 5912 C C . CYS B 1 318 ? 18.594 4.066 11.922 1 95.81 318 CYS B C 1
ATOM 5914 O O . CYS B 1 318 ? 19.266 3.492 12.789 1 95.81 318 CYS B O 1
ATOM 5916 N N . LEU B 1 319 ? 18.016 3.416 10.906 1 96.06 319 LEU B N 1
ATOM 5917 C CA . LEU B 1 319 ? 18.312 2.018 10.609 1 96.06 319 LEU B CA 1
ATOM 5918 C C . LEU B 1 319 ? 19.766 1.836 10.211 1 96.06 319 LEU B C 1
ATOM 5920 O O . LEU B 1 319 ? 20.406 2.771 9.719 1 96.06 319 LEU B O 1
ATOM 5924 N N . PRO B 1 320 ? 20.25 0.577 10.469 1 93.25 320 PRO B N 1
ATOM 5925 C CA . PRO B 1 320 ? 21.609 0.327 9.977 1 93.25 320 PRO B CA 1
ATOM 5926 C C . PRO B 1 320 ? 21.766 0.625 8.484 1 93.25 320 PRO B C 1
ATOM 5928 O O . PRO B 1 320 ? 20.906 0.254 7.688 1 93.25 320 PRO B O 1
ATOM 5931 N N . GLY B 1 321 ? 22.875 1.309 8.156 1 88.38 321 GLY B N 1
ATOM 5932 C CA . GLY B 1 321 ? 23.109 1.665 6.766 1 88.38 321 GLY B CA 1
ATOM 5933 C C . GLY B 1 321 ? 22.438 2.971 6.363 1 88.38 321 GLY B C 1
ATOM 5934 O O . GLY B 1 321 ? 22.547 3.398 5.215 1 88.38 321 GLY B O 1
ATOM 5935 N N . PHE B 1 322 ? 21.719 3.564 7.273 1 91 322 PHE B N 1
ATOM 5936 C CA . PHE B 1 322 ? 21.094 4.859 7.066 1 91 322 PHE B CA 1
ATOM 5937 C C . PHE B 1 322 ? 21.656 5.902 8.023 1 91 322 PHE B C 1
ATOM 5939 O O . PHE B 1 322 ? 22.125 5.562 9.109 1 91 322 PHE B O 1
ATOM 5946 N N . GLU B 1 323 ? 21.656 7.152 7.566 1 89.62 323 GLU B N 1
ATOM 5947 C CA . GLU B 1 323 ? 22.156 8.242 8.406 1 89.62 323 GLU B CA 1
ATOM 5948 C C . GLU B 1 323 ? 21.281 9.484 8.273 1 89.62 323 GLU B C 1
ATOM 5950 O O . GLU B 1 323 ? 20.609 9.68 7.258 1 89.62 323 GLU B O 1
ATOM 5955 N N . PHE B 1 324 ? 21.297 10.281 9.352 1 89.94 324 PHE B N 1
ATOM 5956 C CA . PHE B 1 324 ? 20.594 11.555 9.312 1 89.94 324 PHE B CA 1
ATOM 5957 C C . PHE B 1 324 ? 21.25 12.508 8.32 1 89.94 324 PHE B C 1
ATOM 5959 O O . PHE B 1 324 ? 22.469 12.484 8.141 1 89.94 324 PHE B O 1
ATOM 5966 N N . SER B 1 325 ? 20.422 13.227 7.57 1 76.88 325 SER B N 1
ATOM 5967 C CA . SER B 1 325 ? 20.984 14.211 6.656 1 76.88 325 SER B CA 1
ATOM 5968 C C . SER B 1 325 ? 21.781 15.281 7.41 1 76.88 325 SER B C 1
ATOM 5970 O O . SER B 1 325 ? 22.797 15.758 6.922 1 76.88 325 SER B O 1
ATOM 5972 N N . SER B 1 326 ? 21.156 15.727 8.5 1 78.5 326 SER B N 1
ATOM 5973 C CA . SER B 1 326 ? 21.828 16.688 9.359 1 78.5 326 SER B CA 1
ATOM 5974 C C . SER B 1 326 ? 21.719 16.297 10.828 1 78.5 326 SER B C 1
ATOM 5976 O O . SER B 1 326 ? 20.703 15.727 11.25 1 78.5 326 SER B O 1
ATOM 5978 N N . ALA B 1 327 ? 22.797 16.547 11.445 1 77.12 327 ALA B N 1
ATOM 5979 C CA . ALA B 1 327 ? 22.844 16.188 12.859 1 77.12 327 ALA B CA 1
ATOM 5980 C C . ALA B 1 327 ? 21.766 16.891 13.648 1 77.12 327 ALA B C 1
ATOM 5982 O O . ALA B 1 327 ? 21.312 16.406 14.688 1 77.12 327 ALA B O 1
ATOM 5983 N N . ASN B 1 328 ? 21.344 17.984 13.133 1 80.31 328 ASN B N 1
ATOM 5984 C CA . ASN B 1 328 ? 20.375 18.781 13.875 1 80.31 328 ASN B CA 1
ATOM 5985 C C . ASN B 1 328 ? 18.953 18.453 13.453 1 80.31 328 ASN B C 1
ATOM 5987 O O . ASN B 1 328 ? 18 18.969 14.047 1 80.31 328 ASN B O 1
ATOM 5991 N N . GLN B 1 329 ? 18.844 17.609 12.531 1 82.06 329 GLN B N 1
ATOM 5992 C CA . GLN B 1 329 ? 17.5 17.281 12.031 1 82.06 329 GLN B CA 1
ATOM 5993 C C . GLN B 1 329 ? 17.219 15.789 12.141 1 82.06 329 GLN B C 1
ATOM 5995 O O . GLN B 1 329 ? 17.016 15.109 11.133 1 82.06 329 GLN B O 1
ATOM 6000 N N . THR B 1 330 ? 17.062 15.375 13.352 1 89.31 330 THR B N 1
ATOM 6001 C CA . THR B 1 330 ? 16.984 13.938 13.602 1 89.31 330 THR B CA 1
ATOM 6002 C C . THR B 1 330 ? 15.547 13.438 13.43 1 89.31 330 THR B C 1
ATOM 6004 O O . THR B 1 330 ? 15.305 12.227 13.406 1 89.31 330 THR B O 1
ATOM 6007 N N . THR B 1 331 ? 14.617 14.367 13.25 1 91 331 THR B N 1
ATOM 6008 C CA . THR B 1 331 ? 13.227 13.938 13.172 1 91 331 THR B CA 1
ATOM 6009 C C . THR B 1 331 ? 12.766 13.844 11.719 1 91 331 THR B C 1
ATOM 6011 O O . THR B 1 331 ? 11.625 13.484 11.445 1 91 331 THR B O 1
ATOM 6014 N N . GLN B 1 332 ? 13.641 14.195 10.758 1 90.38 332 GLN B N 1
ATOM 6015 C CA . GLN B 1 332 ? 13.227 14.289 9.367 1 90.38 332 GLN B CA 1
ATOM 6016 C C . GLN B 1 332 ? 13.406 12.953 8.641 1 90.38 332 GLN B C 1
ATOM 6018 O O . GLN B 1 332 ? 12.969 12.797 7.504 1 90.38 332 GLN B O 1
ATOM 6023 N N . GLY B 1 333 ? 14.008 11.992 9.328 1 93.25 333 GLY B N 1
ATOM 6024 C CA . GLY B 1 333 ? 14.266 10.703 8.695 1 93.25 333 GLY B CA 1
ATOM 6025 C C . GLY B 1 333 ? 15.719 10.516 8.297 1 93.25 333 GLY B C 1
ATOM 6026 O O . GLY B 1 333 ? 16.578 11.312 8.672 1 93.25 333 GLY B O 1
ATOM 6027 N N . CYS B 1 334 ? 15.953 9.367 7.641 1 92.94 334 CYS B N 1
ATOM 6028 C CA . CYS B 1 334 ? 17.344 8.992 7.363 1 92.94 334 CYS B CA 1
ATOM 6029 C C . CYS B 1 334 ? 17.531 8.719 5.875 1 92.94 334 CYS B C 1
ATOM 6031 O O . CYS B 1 334 ? 16.625 8.234 5.203 1 92.94 334 CYS B O 1
ATOM 6033 N N . TRP B 1 335 ? 18.812 9.031 5.535 1 86.75 335 TRP B N 1
ATOM 6034 C CA . TRP B 1 335 ? 19.25 8.734 4.176 1 86.75 335 TRP B CA 1
ATOM 6035 C C . TRP B 1 335 ? 19.969 7.387 4.121 1 86.75 335 TRP B C 1
ATOM 6037 O O . TRP B 1 335 ? 20.688 7.016 5.055 1 86.75 335 TRP B O 1
ATOM 6047 N N . ARG B 1 336 ? 19.688 6.715 2.986 1 84.69 336 ARG B N 1
ATOM 6048 C CA . ARG B 1 336 ? 20.469 5.508 2.754 1 84.69 336 ARG B CA 1
ATOM 6049 C C . ARG B 1 336 ? 21.906 5.859 2.357 1 84.69 336 ARG B C 1
ATOM 6051 O O . ARG B 1 336 ? 22.125 6.645 1.434 1 84.69 336 ARG B O 1
ATOM 6058 N N . VAL B 1 337 ? 22.828 5.301 3.199 1 77.38 337 VAL B N 1
ATOM 6059 C CA . VAL B 1 337 ? 24.219 5.555 2.887 1 77.38 337 VAL B CA 1
ATOM 6060 C C . VAL B 1 337 ? 24.625 4.777 1.636 1 77.38 337 VAL B C 1
ATOM 6062 O O . VAL B 1 337 ? 24.359 3.578 1.533 1 77.38 337 VAL B O 1
ATOM 6065 N N . ARG B 1 338 ? 25 5.48 0.673 1 63.53 338 ARG B N 1
ATOM 6066 C CA . ARG B 1 338 ? 25.422 4.836 -0.57 1 63.53 338 ARG B CA 1
ATOM 6067 C C . ARG B 1 338 ? 26.938 4.727 -0.655 1 63.53 338 ARG B C 1
ATOM 6069 O O . ARG B 1 338 ? 27.625 5.727 -0.868 1 63.53 338 ARG B O 1
ATOM 6076 N N . THR B 1 339 ? 27.703 4.25 0.422 1 54.16 339 THR B N 1
ATOM 6077 C CA . THR B 1 339 ? 29.156 4.195 0.446 1 54.16 339 THR B CA 1
ATOM 6078 C C . THR B 1 339 ? 29.703 3.76 -0.911 1 54.16 339 THR B C 1
ATOM 6080 O O . THR B 1 339 ? 29.078 2.955 -1.608 1 54.16 339 THR B O 1
ATOM 6083 N N . GLY B 1 340 ? 30.562 4.547 -1.544 1 47.38 340 GLY B N 1
ATOM 6084 C CA . GLY B 1 340 ? 31.453 4.496 -2.695 1 47.38 340 GLY B CA 1
ATOM 6085 C C . GLY B 1 340 ? 32.031 3.119 -2.939 1 47.38 340 GLY B C 1
ATOM 6086 O O . GLY B 1 340 ? 32 2.26 -2.057 1 47.38 340 GLY B O 1
ATOM 6087 N N . GLY B 1 341 ? 32.375 2.842 -4.195 1 45.25 341 GLY B N 1
ATOM 6088 C CA . GLY B 1 341 ? 33.25 1.799 -4.719 1 45.25 341 GLY B CA 1
ATOM 6089 C C . GLY B 1 341 ? 34.375 1.451 -3.785 1 45.25 341 GLY B C 1
ATOM 6090 O O . GLY B 1 341 ? 34.844 2.297 -3.014 1 45.25 341 GLY B O 1
ATOM 6091 N N . CYS B 1 342 ? 34.281 0.352 -3.145 1 48.28 342 CYS B N 1
ATOM 6092 C CA . CYS B 1 342 ? 35.531 -0.121 -2.557 1 48.28 342 CYS B CA 1
ATOM 6093 C C . CYS B 1 342 ? 36.719 0.334 -3.381 1 48.28 342 CYS B C 1
ATOM 6095 O O . CYS B 1 342 ? 36.812 0.006 -4.562 1 48.28 342 CYS B O 1
ATOM 6097 N N . THR B 1 343 ? 37 1.66 -3.434 1 40.59 343 THR B N 1
ATOM 6098 C CA . THR B 1 343 ? 38.125 2.168 -4.207 1 40.59 343 THR B CA 1
ATOM 6099 C C . THR B 1 343 ? 39.375 1.336 -3.943 1 40.59 343 THR B C 1
ATOM 6101 O O . THR B 1 343 ? 40.469 1.768 -4.25 1 40.59 343 THR B O 1
ATOM 6104 N N . GLY B 1 344 ? 39.5 0.297 -3.137 1 36.56 344 GLY B N 1
ATOM 6105 C CA . GLY B 1 344 ? 40.906 -0.116 -3.109 1 36.56 344 GLY B CA 1
ATOM 6106 C C . GLY B 1 344 ? 41.469 -0.35 -4.492 1 36.56 344 GLY B C 1
ATOM 6107 O O . GLY B 1 344 ? 40.781 -0.808 -5.395 1 36.56 344 GLY B O 1
ATOM 6108 N N . ASN B 1 345 ? 42.438 0.569 -4.93 1 34.22 345 ASN B N 1
ATOM 6109 C CA . ASN B 1 345 ? 43.438 0.291 -5.973 1 34.22 345 ASN B CA 1
ATOM 6110 C C . ASN B 1 345 ? 43.719 -1.203 -6.086 1 34.22 345 ASN B C 1
ATOM 6112 O O . ASN B 1 345 ? 44.781 -1.599 -6.562 1 34.22 345 ASN B O 1
ATOM 6116 N N . SER B 1 346 ? 43.219 -2.189 -5.32 1 34.16 346 SER B N 1
ATOM 6117 C CA . SER B 1 346 ? 44.062 -3.367 -5.5 1 34.16 346 SER B CA 1
ATOM 6118 C C . SER B 1 346 ? 44.219 -3.727 -6.977 1 34.16 346 SER B C 1
ATOM 6120 O O . SER B 1 346 ? 43.25 -3.695 -7.723 1 34.16 346 SER B O 1
ATOM 6122 N N . SER B 1 347 ? 45.344 -3.482 -7.637 1 35.22 347 SER B N 1
ATOM 6123 C CA . SER B 1 347 ? 45.781 -4.172 -8.844 1 35.22 347 SER B CA 1
ATOM 6124 C C . SER B 1 347 ? 44.938 -5.422 -9.102 1 35.22 347 SER B C 1
ATOM 6126 O O . SER B 1 347 ? 44.719 -5.789 -10.258 1 35.22 347 SER B O 1
ATOM 6128 N N . ASN B 1 348 ? 45.25 -6.449 -8.211 1 36.69 348 ASN B N 1
ATOM 6129 C CA . ASN B 1 348 ? 44.875 -7.809 -8.562 1 36.69 348 ASN B CA 1
ATOM 6130 C C . ASN B 1 348 ? 43.344 -7.992 -8.453 1 36.69 348 ASN B C 1
ATOM 6132 O O . ASN B 1 348 ? 42.719 -8.477 -9.391 1 36.69 348 ASN B O 1
ATOM 6136 N N . GLY B 1 349 ? 42.781 -8.641 -7.258 1 36.88 349 GLY B N 1
ATOM 6137 C CA . GLY B 1 349 ? 41.531 -9.367 -7.023 1 36.88 349 GLY B CA 1
ATOM 6138 C C . GLY B 1 349 ? 40.344 -8.461 -6.793 1 36.88 349 GLY B C 1
ATOM 6139 O O . GLY B 1 349 ? 40.469 -7.43 -6.125 1 36.88 349 GLY B O 1
ATOM 6140 N N . ASP B 1 350 ? 39.344 -8.211 -7.664 1 42.06 350 ASP B N 1
ATOM 6141 C CA . ASP B 1 350 ? 38.031 -7.652 -7.816 1 42.06 350 ASP B CA 1
ATOM 6142 C C . ASP B 1 350 ? 37.219 -7.762 -6.512 1 42.06 350 ASP B C 1
ATOM 6144 O O . ASP B 1 350 ? 36.562 -8.766 -6.266 1 42.06 350 ASP B O 1
ATOM 6148 N N . ILE B 1 351 ? 37.656 -7.383 -5.371 1 44.66 351 ILE B N 1
ATOM 6149 C CA . ILE B 1 351 ? 36.812 -7.547 -4.18 1 44.66 351 ILE B CA 1
ATOM 6150 C C . ILE B 1 351 ? 35.594 -6.617 -4.266 1 44.66 351 ILE B C 1
ATOM 6152 O O . ILE B 1 351 ? 35.75 -5.398 -4.121 1 44.66 351 ILE B O 1
ATOM 6156 N N . GLY B 1 352 ? 34.562 -6.828 -4.957 1 53.25 352 GLY B N 1
ATOM 6157 C CA . GLY B 1 352 ? 33.281 -6.148 -4.996 1 53.25 352 GLY B CA 1
ATOM 6158 C C . GLY B 1 352 ? 32.562 -6.105 -3.65 1 53.25 352 GLY B C 1
ATOM 6159 O O . GLY B 1 352 ? 32.938 -6.848 -2.734 1 53.25 352 GLY B O 1
ATOM 6160 N N . PRO B 1 353 ? 31.766 -5.023 -3.281 1 61.03 353 PRO B N 1
ATOM 6161 C CA . PRO B 1 353 ? 31.016 -4.965 -2.02 1 61.03 353 PRO B CA 1
ATOM 6162 C C . PRO B 1 353 ? 30.188 -6.223 -1.768 1 61.03 353 PRO B C 1
ATOM 6164 O O . PRO B 1 353 ? 29.672 -6.82 -2.711 1 61.03 353 PRO B O 1
ATOM 6167 N N . THR B 1 354 ? 30.516 -6.848 -0.535 1 72.88 354 THR B N 1
ATOM 6168 C CA . THR B 1 354 ? 29.688 -7.977 -0.115 1 72.88 354 THR B CA 1
ATOM 6169 C C . THR B 1 354 ? 28.484 -7.5 0.692 1 72.88 354 THR B C 1
ATOM 6171 O O . THR B 1 354 ? 28.625 -6.656 1.581 1 72.88 354 THR B O 1
ATOM 6174 N N . ALA B 1 355 ? 27.328 -7.871 0.259 1 80.62 355 ALA B N 1
ATOM 6175 C CA . ALA B 1 355 ? 26.094 -7.527 0.964 1 80.62 355 ALA B CA 1
ATOM 6176 C C . ALA B 1 355 ? 25.859 -8.477 2.131 1 80.62 355 ALA B C 1
ATOM 6178 O O . ALA B 1 355 ? 26.094 -9.688 2.02 1 80.62 355 ALA B O 1
ATOM 6179 N N . THR B 1 356 ? 25.609 -7.844 3.293 1 87.94 356 THR B N 1
ATOM 6180 C CA . THR B 1 356 ? 25.203 -8.617 4.457 1 87.94 356 THR B CA 1
ATOM 6181 C C . THR B 1 356 ? 23.891 -8.062 5.031 1 87.94 356 THR B C 1
ATOM 6183 O O . THR B 1 356 ? 23.422 -7 4.621 1 87.94 356 THR B O 1
ATOM 6186 N N . MET B 1 357 ? 23.297 -8.922 5.871 1 93.69 357 MET B N 1
ATOM 6187 C CA . MET B 1 357 ? 22.062 -8.484 6.52 1 93.69 357 MET B CA 1
ATOM 6188 C C . MET B 1 357 ? 22.297 -8.172 7.992 1 93.69 357 MET B C 1
ATOM 6190 O O . MET B 1 357 ? 22.844 -8.992 8.727 1 93.69 357 MET B O 1
ATOM 6194 N N . VAL B 1 358 ? 21.953 -6.957 8.453 1 95.19 358 VAL B N 1
ATOM 6195 C CA . VAL B 1 358 ? 22.047 -6.562 9.852 1 95.19 358 VAL B CA 1
ATOM 6196 C C . VAL B 1 358 ? 20.672 -6.672 10.508 1 95.19 358 VAL B C 1
ATOM 6198 O O . VAL B 1 358 ? 19.672 -6.188 9.969 1 95.19 358 VAL B O 1
ATOM 6201 N N . MET B 1 359 ? 20.688 -7.273 11.648 1 96.5 359 MET B N 1
ATOM 6202 C CA . MET B 1 359 ? 19.422 -7.527 12.328 1 96.5 359 MET B CA 1
ATOM 6203 C C . MET B 1 359 ? 19.031 -6.355 13.227 1 96.5 359 MET B C 1
ATOM 6205 O O . MET B 1 359 ? 19.891 -5.781 13.898 1 96.5 359 MET B O 1
ATOM 6209 N N . VAL B 1 360 ? 17.781 -5.953 13.219 1 97.06 360 VAL B N 1
ATOM 6210 C CA . VAL B 1 360 ? 17.188 -4.984 14.125 1 97.06 360 VAL B CA 1
ATOM 6211 C C . VAL B 1 360 ? 15.984 -5.617 14.836 1 97.06 360 VAL B C 1
ATOM 6213 O O . VAL B 1 360 ? 14.992 -5.969 14.195 1 97.06 360 VAL B O 1
ATOM 6216 N N . LYS B 1 361 ? 16.047 -5.746 16.125 1 96.06 361 LYS B N 1
ATOM 6217 C CA . LYS B 1 361 ? 15.023 -6.422 16.906 1 96.06 361 LYS B CA 1
ATOM 6218 C C . LYS B 1 361 ? 14.297 -5.438 17.828 1 96.06 361 LYS B C 1
ATOM 6220 O O . LYS B 1 361 ? 14.656 -4.262 17.891 1 96.06 361 LYS B O 1
ATOM 6225 N N . ASN B 1 362 ? 13.211 -5.867 18.359 1 94.94 362 ASN B N 1
ATOM 6226 C CA . ASN B 1 362 ? 12.453 -5.133 19.375 1 94.94 362 ASN B CA 1
ATOM 6227 C C . ASN B 1 362 ? 11.945 -3.799 18.828 1 94.94 362 ASN B C 1
ATOM 6229 O O . ASN B 1 362 ? 12.062 -2.77 19.5 1 94.94 362 ASN B O 1
ATOM 6233 N N . THR B 1 363 ? 11.57 -3.854 17.609 1 95.88 363 THR B N 1
ATOM 6234 C CA . THR B 1 363 ? 10.977 -2.682 16.984 1 95.88 363 THR B CA 1
ATOM 6235 C C . THR B 1 363 ? 9.672 -3.051 16.281 1 95.88 363 THR B C 1
ATOM 6237 O O . THR B 1 363 ? 9.422 -4.227 16 1 95.88 363 THR B O 1
ATOM 6240 N N . SER B 1 364 ? 8.852 -2.123 16.141 1 96 364 SER B N 1
ATOM 6241 C CA . SER B 1 364 ? 7.633 -2.256 15.359 1 96 364 SER B CA 1
ATOM 6242 C C . SER B 1 364 ? 7.59 -1.229 14.234 1 96 364 SER B C 1
ATOM 6244 O O . SER B 1 364 ? 8.094 -0.113 14.383 1 96 364 SER B O 1
ATOM 6246 N N . TRP B 1 365 ? 7.031 -1.623 13.078 1 96 365 TRP B N 1
ATOM 6247 C CA . TRP B 1 365 ? 7.008 -0.817 11.867 1 96 365 TRP B CA 1
ATOM 6248 C C . TRP B 1 365 ? 5.66 -0.939 11.156 1 96 365 TRP B C 1
ATOM 6250 O O . TRP B 1 365 ? 4.898 -1.875 11.414 1 96 365 TRP B O 1
ATOM 6260 N N . SER B 1 366 ? 5.383 0.086 10.328 1 94.12 366 SER B N 1
ATOM 6261 C CA . SER B 1 366 ? 4.312 -0.13 9.359 1 94.12 366 SER B CA 1
ATOM 6262 C C . SER B 1 366 ? 4.676 -1.229 8.367 1 94.12 366 SER B C 1
ATOM 6264 O O . SER B 1 366 ? 5.727 -1.169 7.727 1 94.12 366 SER B O 1
ATOM 6266 N N . ASP B 1 367 ? 3.807 -2.223 8.32 1 90.69 367 ASP B N 1
ATOM 6267 C CA . ASP B 1 367 ? 4.082 -3.354 7.438 1 90.69 367 ASP B CA 1
ATOM 6268 C C . ASP B 1 367 ? 3.512 -3.111 6.039 1 90.69 367 ASP B C 1
ATOM 6270 O O . ASP B 1 367 ? 2.305 -3.232 5.824 1 90.69 367 ASP B O 1
ATOM 6274 N N . LEU B 1 368 ? 4.379 -2.777 5.117 1 93.75 368 LEU B N 1
ATOM 6275 C CA . LEU B 1 368 ? 4.066 -2.689 3.697 1 93.75 368 LEU B CA 1
ATOM 6276 C C . LEU B 1 368 ? 5.047 -3.523 2.873 1 93.75 368 LEU B C 1
ATOM 6278 O O . LEU B 1 368 ? 6.199 -3.131 2.689 1 93.75 368 LEU B O 1
ATOM 6282 N N . SER B 1 369 ? 4.543 -4.633 2.434 1 95.62 369 SER B N 1
ATOM 6283 C CA . SER B 1 369 ? 5.406 -5.566 1.722 1 95.62 369 SER B CA 1
ATOM 6284 C C . SER B 1 369 ? 5.055 -5.625 0.238 1 95.62 369 SER B C 1
ATOM 6286 O O . SER B 1 369 ? 3.891 -5.484 -0.136 1 95.62 369 SER B O 1
ATOM 6288 N N . TYR B 1 370 ? 6.094 -5.812 -0.579 1 95 370 TYR B N 1
ATOM 6289 C CA . TYR B 1 370 ? 5.816 -5.984 -2 1 95 370 TYR B CA 1
ATOM 6290 C C . TYR B 1 370 ? 5.887 -7.457 -2.393 1 95 370 TYR B C 1
ATOM 6292 O O . TYR B 1 370 ? 5.477 -7.832 -3.494 1 95 370 TYR B O 1
ATOM 6300 N N . ASN B 1 371 ? 6.363 -8.281 -1.473 1 96.38 371 ASN B N 1
ATOM 6301 C CA . ASN B 1 371 ? 6.469 -9.719 -1.706 1 96.38 371 ASN B CA 1
ATOM 6302 C C . ASN B 1 371 ? 6.512 -10.492 -0.395 1 96.38 371 ASN B C 1
ATOM 6304 O O . ASN B 1 371 ? 7.234 -10.125 0.53 1 96.38 371 ASN B O 1
ATOM 6308 N N . VAL B 1 372 ? 5.719 -11.539 -0.36 1 96.81 372 VAL B N 1
ATOM 6309 C CA . VAL B 1 372 ? 5.66 -12.414 0.805 1 96.81 372 VAL B CA 1
ATOM 6310 C C . VAL B 1 372 ? 5.938 -13.852 0.383 1 96.81 372 VAL B C 1
ATOM 6312 O O . VAL B 1 372 ? 5.066 -14.523 -0.181 1 96.81 372 VAL B O 1
ATOM 6315 N N . PRO B 1 373 ? 7.094 -14.312 0.653 1 95.06 373 PRO B N 1
ATOM 6316 C CA . PRO B 1 373 ? 7.406 -15.719 0.38 1 95.06 373 PRO B CA 1
ATOM 6317 C C . PRO B 1 373 ? 6.484 -16.672 1.125 1 95.06 373 PRO B C 1
ATOM 6319 O O . PRO B 1 373 ? 5.691 -16.25 1.968 1 95.06 373 PRO B O 1
ATOM 6322 N N . PRO B 1 374 ? 6.609 -17.953 0.768 1 91.25 374 PRO B N 1
ATOM 6323 C CA . PRO B 1 374 ? 5.75 -18.953 1.416 1 91.25 374 PRO B CA 1
ATOM 6324 C C . PRO B 1 374 ? 5.871 -18.938 2.939 1 91.25 374 PRO B C 1
ATOM 6326 O O . PRO B 1 374 ? 6.941 -18.625 3.473 1 91.25 374 PRO B O 1
ATOM 6329 N N . GLN B 1 375 ? 4.824 -19.344 3.619 1 89.69 375 GLN B N 1
ATOM 6330 C CA . GLN B 1 375 ? 4.742 -19.266 5.074 1 89.69 375 GLN B CA 1
ATOM 6331 C C . GLN B 1 375 ? 5.754 -20.203 5.73 1 89.69 375 GLN B C 1
ATOM 6333 O O . GLN B 1 375 ? 6.09 -20.031 6.906 1 89.69 375 GLN B O 1
ATOM 6338 N N . THR B 1 376 ? 6.254 -21.109 5.008 1 89.25 376 THR B N 1
ATOM 6339 C CA . THR B 1 376 ? 7.195 -22.094 5.547 1 89.25 376 THR B CA 1
ATOM 6340 C C . THR B 1 376 ? 8.609 -21.531 5.555 1 89.25 376 THR B C 1
ATOM 6342 O O . THR B 1 376 ? 9.531 -22.156 6.078 1 89.25 376 THR B O 1
ATOM 6345 N N . THR B 1 377 ? 8.734 -20.312 5.078 1 92.94 377 THR B N 1
ATOM 6346 C CA . THR B 1 377 ? 10.062 -19.719 5 1 92.94 377 THR B CA 1
ATOM 6347 C C . THR B 1 377 ? 10.633 -19.469 6.395 1 92.94 377 THR B C 1
ATOM 6349 O O . THR B 1 377 ? 9.961 -18.875 7.246 1 92.94 377 THR B O 1
ATOM 6352 N N . THR B 1 378 ? 11.844 -19.906 6.609 1 95.19 378 THR B N 1
ATOM 6353 C CA . THR B 1 378 ? 12.508 -19.734 7.895 1 95.19 378 THR B CA 1
ATOM 6354 C C . THR B 1 378 ? 13.18 -18.359 7.965 1 95.19 378 THR B C 1
ATOM 6356 O O . THR B 1 378 ? 13.297 -17.672 6.949 1 95.19 378 THR B O 1
ATOM 6359 N N . MET B 1 379 ? 13.664 -18.031 9.125 1 95.31 379 MET B N 1
ATOM 6360 C CA . MET B 1 379 ? 14.352 -16.75 9.328 1 95.31 379 MET B CA 1
ATOM 6361 C C . MET B 1 379 ? 15.617 -16.672 8.477 1 95.31 379 MET B C 1
ATOM 6363 O O . MET B 1 379 ? 15.891 -15.656 7.852 1 95.31 379 MET B O 1
ATOM 6367 N N . GLU B 1 380 ? 16.359 -17.781 8.43 1 95.44 380 GLU B N 1
ATOM 6368 C CA . GLU B 1 380 ? 17.594 -17.828 7.656 1 95.44 380 GLU B CA 1
ATOM 6369 C C . GLU B 1 380 ? 17.312 -17.703 6.16 1 95.44 380 GLU B C 1
ATOM 6371 O O . GLU B 1 380 ? 18.031 -17 5.441 1 95.44 380 GLU B O 1
ATOM 6376 N N . GLU B 1 381 ? 16.281 -18.344 5.789 1 95.69 381 GLU B N 1
ATOM 6377 C CA . GLU B 1 381 ? 15.891 -18.266 4.383 1 95.69 381 GLU B CA 1
ATOM 6378 C C . GLU B 1 381 ? 15.422 -16.859 4.016 1 95.69 381 GLU B C 1
ATOM 6380 O O . GLU B 1 381 ? 15.641 -16.406 2.893 1 95.69 381 GLU B O 1
ATOM 6385 N N . CYS B 1 382 ? 14.742 -16.234 4.973 1 97 382 CYS B N 1
ATOM 6386 C CA . CYS B 1 382 ? 14.258 -14.875 4.75 1 97 382 CYS B CA 1
ATOM 6387 C C . CYS B 1 382 ? 15.414 -13.938 4.41 1 97 382 CYS B C 1
ATOM 6389 O O . CYS B 1 382 ? 15.32 -13.156 3.465 1 97 382 CYS B O 1
ATOM 6391 N N . LYS B 1 383 ? 16.531 -14.078 5.039 1 96.12 383 LYS B N 1
ATOM 6392 C CA . LYS B 1 383 ? 17.734 -13.297 4.77 1 96.12 383 LYS B CA 1
ATOM 6393 C C . LYS B 1 383 ? 18.266 -13.578 3.369 1 96.12 383 LYS B C 1
ATOM 6395 O O . LYS B 1 383 ? 18.562 -12.648 2.617 1 96.12 383 LYS B O 1
ATOM 6400 N N . ALA B 1 384 ? 18.328 -14.844 3.102 1 95.06 384 ALA B N 1
ATOM 6401 C CA . ALA B 1 384 ? 18.906 -15.273 1.83 1 95.06 384 ALA B CA 1
ATOM 6402 C C . ALA B 1 384 ? 18.062 -14.781 0.654 1 95.06 384 ALA B C 1
ATOM 6404 O O . ALA B 1 384 ? 18.609 -14.344 -0.365 1 95.06 384 ALA B O 1
ATOM 6405 N N . ILE B 1 385 ? 16.75 -14.859 0.848 1 94.62 385 ILE B N 1
ATOM 6406 C CA . ILE B 1 385 ? 15.836 -14.461 -0.211 1 94.62 385 ILE B CA 1
ATOM 6407 C C . ILE B 1 385 ? 15.984 -12.961 -0.486 1 94.62 385 ILE B C 1
ATOM 6409 O O . ILE B 1 385 ? 16 -12.539 -1.644 1 94.62 385 ILE B O 1
ATOM 6413 N N . CYS B 1 386 ? 16.078 -12.172 0.551 1 95.44 386 CYS B N 1
ATOM 6414 C CA . CYS B 1 386 ? 16.234 -10.734 0.376 1 95.44 386 CYS B CA 1
ATOM 6415 C C . CYS B 1 386 ? 17.594 -10.406 -0.213 1 95.44 386 CYS B C 1
ATOM 6417 O O . CYS B 1 386 ? 17.719 -9.547 -1.085 1 95.44 386 CYS B O 1
ATOM 6419 N N . LEU B 1 387 ? 18.609 -11.141 0.224 1 92.69 387 LEU B N 1
ATOM 6420 C CA . LEU B 1 387 ? 19.969 -10.898 -0.263 1 92.69 387 LEU B CA 1
ATOM 6421 C C . LEU B 1 387 ? 20.062 -11.188 -1.758 1 92.69 387 LEU B C 1
ATOM 6423 O O . LEU B 1 387 ? 20.812 -10.523 -2.473 1 92.69 387 LEU B O 1
ATOM 6427 N N . SER B 1 388 ? 19.281 -12.133 -2.213 1 88.56 388 SER B N 1
ATOM 6428 C CA . SER B 1 388 ? 19.359 -12.555 -3.605 1 88.56 388 SER B CA 1
ATOM 6429 C C . SER B 1 388 ? 18.469 -11.695 -4.496 1 88.56 388 SER B C 1
ATOM 6431 O O . SER B 1 388 ? 18.516 -11.812 -5.723 1 88.56 388 SER B O 1
ATOM 6433 N N . ASP B 1 389 ? 17.625 -10.891 -3.916 1 90.56 389 ASP B N 1
ATOM 6434 C CA . ASP B 1 389 ? 16.719 -10.016 -4.648 1 90.56 389 ASP B CA 1
ATOM 6435 C C . ASP B 1 389 ? 17.281 -8.602 -4.746 1 90.56 389 ASP B C 1
ATOM 6437 O O . ASP B 1 389 ? 17.438 -7.914 -3.734 1 90.56 389 ASP B O 1
ATOM 6441 N N . CYS B 1 390 ? 17.469 -8.148 -5.895 1 86.56 390 CYS B N 1
ATOM 6442 C CA . CYS B 1 390 ? 18.109 -6.855 -6.129 1 86.56 390 CYS B CA 1
ATOM 6443 C C . CYS B 1 390 ? 17.219 -5.715 -5.629 1 86.56 390 CYS B C 1
ATOM 6445 O O . CYS B 1 390 ? 17.734 -4.641 -5.289 1 86.56 390 CYS B O 1
ATOM 6447 N N . ALA B 1 391 ? 16 -5.969 -5.555 1 91 391 ALA B N 1
ATOM 6448 C CA . ALA B 1 391 ? 15.086 -4.898 -5.168 1 91 391 ALA B CA 1
ATOM 6449 C C . ALA B 1 391 ? 14.875 -4.883 -3.656 1 91 391 ALA B C 1
ATOM 6451 O O . ALA B 1 391 ? 14.352 -3.91 -3.107 1 91 391 ALA B O 1
ATOM 6452 N N . CYS B 1 392 ? 15.297 -5.949 -3.045 1 93.75 392 CYS B N 1
ATOM 6453 C CA . CYS B 1 392 ? 15.039 -6.062 -1.613 1 93.75 392 CYS B CA 1
ATOM 6454 C C . CYS B 1 392 ? 16.141 -5.379 -0.808 1 93.75 392 CYS B C 1
ATOM 6456 O O . CYS B 1 392 ? 17.312 -5.723 -0.937 1 93.75 392 CYS B O 1
ATOM 6458 N N . GLU B 1 393 ? 15.758 -4.395 0.039 1 93.75 393 GLU B N 1
ATOM 6459 C CA . GLU B 1 393 ? 16.688 -3.709 0.93 1 93.75 393 GLU B CA 1
ATOM 6460 C C . GLU B 1 393 ? 16.453 -4.098 2.387 1 93.75 393 GLU B C 1
ATOM 6462 O O . GLU B 1 393 ? 17.375 -4.082 3.201 1 93.75 393 GLU B O 1
ATOM 6467 N N . ILE B 1 394 ? 15.281 -4.348 2.654 1 97 394 ILE B N 1
ATOM 6468 C CA . ILE B 1 394 ? 14.906 -4.719 4.016 1 97 394 ILE B CA 1
ATOM 6469 C C . ILE B 1 394 ? 13.891 -5.855 3.979 1 97 394 ILE B C 1
ATOM 6471 O O . ILE B 1 394 ? 12.883 -5.773 3.264 1 97 394 ILE B O 1
ATOM 6475 N N . ALA B 1 395 ? 14.148 -6.93 4.688 1 98.06 395 ALA B N 1
ATOM 6476 C CA . ALA B 1 395 ? 13.188 -7.996 4.941 1 98.06 395 ALA B CA 1
ATOM 6477 C C . ALA B 1 395 ? 12.711 -7.969 6.391 1 98.06 395 ALA B C 1
ATOM 6479 O O . ALA B 1 395 ? 13.453 -7.555 7.289 1 98.06 395 ALA B O 1
ATOM 6480 N N . MET B 1 396 ? 11.516 -8.297 6.609 1 97.88 396 MET B N 1
ATOM 6481 C CA . MET B 1 396 ? 10.914 -8.367 7.941 1 97.88 396 MET B CA 1
ATOM 6482 C C . MET B 1 396 ? 10.445 -9.789 8.25 1 97.88 396 MET B C 1
ATOM 6484 O O . MET B 1 396 ? 9.867 -10.453 7.395 1 97.88 396 MET B O 1
ATOM 6488 N N . PHE B 1 397 ? 10.812 -10.258 9.484 1 97.19 397 PHE B N 1
ATOM 6489 C CA . PHE B 1 397 ? 10.406 -11.594 9.906 1 97.19 397 PHE B CA 1
ATOM 6490 C C . PHE B 1 397 ? 9.695 -11.539 11.25 1 97.19 397 PHE B C 1
ATOM 6492 O O . PHE B 1 397 ? 10.234 -11.031 12.227 1 97.19 397 PHE B O 1
ATOM 6499 N N . ASP B 1 398 ? 8.539 -11.969 11.305 1 92.88 398 ASP B N 1
ATOM 6500 C CA . ASP B 1 398 ? 7.785 -12.258 12.523 1 92.88 398 ASP B CA 1
ATOM 6501 C C . ASP B 1 398 ? 7.219 -13.68 12.492 1 92.88 398 ASP B C 1
ATOM 6503 O O . ASP B 1 398 ? 7.973 -14.648 12.555 1 92.88 398 ASP B O 1
ATOM 6507 N N . THR B 1 399 ? 5.957 -13.875 12.117 1 91.06 399 THR B N 1
ATOM 6508 C CA . THR B 1 399 ? 5.387 -15.203 11.898 1 91.06 399 THR B CA 1
ATOM 6509 C C . THR B 1 399 ? 5.617 -15.656 10.461 1 91.06 399 THR B C 1
ATOM 6511 O O . THR B 1 399 ? 5.539 -16.859 10.164 1 91.06 399 THR B O 1
ATOM 6514 N N . TYR B 1 400 ? 5.965 -14.719 9.641 1 94.62 400 TYR B N 1
ATOM 6515 C CA . TYR B 1 400 ? 6.309 -14.984 8.25 1 94.62 400 TYR B CA 1
ATOM 6516 C C . TYR B 1 400 ? 7.32 -13.977 7.73 1 94.62 400 TYR B C 1
ATOM 6518 O O . TYR B 1 400 ? 7.559 -12.945 8.367 1 94.62 400 TYR B O 1
ATOM 6526 N N . CYS B 1 401 ? 7.879 -14.328 6.609 1 97 401 CYS B N 1
ATOM 6527 C CA . CYS B 1 401 ? 8.859 -13.469 5.945 1 97 401 CYS B CA 1
ATOM 6528 C C . CYS B 1 401 ? 8.172 -12.508 4.977 1 97 401 CYS B C 1
ATOM 6530 O O . CYS B 1 401 ? 7.223 -12.891 4.289 1 97 401 CYS B O 1
ATOM 6532 N N . SER B 1 402 ? 8.648 -11.273 4.941 1 97.62 402 SER B N 1
ATOM 6533 C CA . SER B 1 402 ? 8.148 -10.328 3.953 1 97.62 402 SER B CA 1
ATOM 6534 C C . SER B 1 402 ? 9.25 -9.383 3.486 1 97.62 402 SER B C 1
ATOM 6536 O O . SER B 1 402 ? 10.078 -8.938 4.285 1 97.62 402 SER B O 1
ATOM 6538 N N . LYS B 1 403 ? 9.281 -9.164 2.184 1 97.19 403 LYS B N 1
ATOM 6539 C CA . LYS B 1 403 ? 10.133 -8.125 1.624 1 97.19 403 LYS B CA 1
ATOM 6540 C C . LYS B 1 403 ? 9.445 -6.766 1.652 1 97.19 403 LYS B C 1
ATOM 6542 O O . LYS B 1 403 ? 8.383 -6.59 1.042 1 97.19 403 LYS B O 1
ATOM 6547 N N . GLN B 1 404 ? 10.086 -5.75 2.291 1 97.19 404 GLN B N 1
ATOM 6548 C CA . GLN B 1 404 ? 9.414 -4.504 2.635 1 97.19 404 GLN B CA 1
ATOM 6549 C C . GLN B 1 404 ? 9.641 -3.441 1.562 1 97.19 404 GLN B C 1
ATOM 6551 O O . GLN B 1 404 ? 10.695 -3.402 0.932 1 97.19 404 GLN B O 1
ATOM 6556 N N . MET B 1 405 ? 8.648 -2.66 1.405 1 95.94 405 MET B N 1
ATOM 6557 C CA . MET B 1 405 ? 8.797 -1.441 0.615 1 95.94 405 MET B CA 1
ATOM 6558 C C . MET B 1 405 ? 9.516 -0.358 1.417 1 95.94 405 MET B C 1
ATOM 6560 O O . MET B 1 405 ? 9.414 -0.322 2.645 1 95.94 405 MET B O 1
ATOM 6564 N N . LEU B 1 406 ? 10.211 0.519 0.693 1 95.88 406 LEU B N 1
ATOM 6565 C CA . LEU B 1 406 ? 10.898 1.652 1.306 1 95.88 406 LEU B CA 1
ATOM 6566 C C . LEU B 1 406 ? 10.273 2.971 0.854 1 95.88 406 LEU B C 1
ATOM 6568 O O . LEU B 1 406 ? 9.766 3.07 -0.265 1 95.88 406 LEU B O 1
ATOM 6572 N N . PRO B 1 407 ? 10.289 3.967 1.727 1 96.5 407 PRO B N 1
ATOM 6573 C CA . PRO B 1 407 ? 10.969 3.977 3.023 1 96.5 407 PRO B CA 1
ATOM 6574 C C . PRO B 1 407 ? 10.172 3.254 4.109 1 96.5 407 PRO B C 1
ATOM 6576 O O . PRO B 1 407 ? 8.945 3.166 4.031 1 96.5 407 PRO B O 1
ATOM 6579 N N . MET B 1 408 ? 10.953 2.713 5.078 1 97.19 408 MET B N 1
ATOM 6580 C CA . MET B 1 408 ? 10.289 2.201 6.277 1 97.19 408 MET B CA 1
ATOM 6581 C C . MET B 1 408 ? 9.672 3.336 7.086 1 97.19 408 MET B C 1
ATOM 6583 O O . MET B 1 408 ? 10.266 4.406 7.219 1 97.19 408 MET B O 1
ATOM 6587 N N . ARG B 1 409 ? 8.453 3.037 7.668 1 96.81 409 ARG B N 1
ATOM 6588 C CA . ARG B 1 409 ? 7.738 4.133 8.32 1 96.81 409 ARG B CA 1
ATOM 6589 C C . ARG B 1 409 ? 7.258 3.727 9.711 1 96.81 409 ARG B C 1
ATOM 6591 O O . ARG B 1 409 ? 7.008 2.547 9.961 1 96.81 409 ARG B O 1
ATOM 6598 N N . TYR B 1 410 ? 7.266 4.703 10.609 1 97.38 410 TYR B N 1
ATOM 6599 C CA . TYR B 1 410 ? 6.637 4.656 11.93 1 97.38 410 TYR B CA 1
ATOM 6600 C C . TYR B 1 410 ? 7.32 3.633 12.82 1 97.38 410 TYR B C 1
ATOM 6602 O O . TYR B 1 410 ? 6.66 2.93 13.594 1 97.38 410 TYR B O 1
ATOM 6610 N N . GLY B 1 411 ? 8.594 3.545 12.672 1 97.19 411 GLY B N 1
ATOM 6611 C CA . GLY B 1 411 ? 9.359 2.672 13.555 1 97.19 411 GLY B CA 1
ATOM 6612 C C . GLY B 1 411 ? 9.375 3.145 14.992 1 97.19 411 GLY B C 1
ATOM 6613 O O . GLY B 1 411 ? 9.477 4.344 15.258 1 97.19 411 GLY B O 1
ATOM 6614 N N . LYS B 1 412 ? 9.25 2.227 15.906 1 97.12 412 LYS B N 1
ATOM 6615 C CA . LYS B 1 412 ? 9.422 2.535 17.328 1 97.12 412 LYS B CA 1
ATOM 6616 C C . LYS B 1 412 ? 9.977 1.332 18.094 1 97.12 412 LYS B C 1
ATOM 6618 O O . LYS B 1 412 ? 9.805 0.189 17.656 1 97.12 412 LYS B O 1
ATOM 6623 N N . ILE B 1 413 ? 10.586 1.586 19.172 1 95.5 413 ILE B N 1
ATOM 6624 C CA . ILE B 1 413 ? 11.031 0.51 20.047 1 95.5 413 ILE B CA 1
ATOM 6625 C C . ILE B 1 413 ? 9.82 -0.158 20.703 1 95.5 413 ILE B C 1
ATOM 6627 O O . ILE B 1 413 ? 8.914 0.522 21.188 1 95.5 413 ILE B O 1
ATOM 6631 N N . ASP B 1 414 ? 9.734 -1.352 20.578 1 94.19 414 ASP B N 1
ATOM 6632 C CA . ASP B 1 414 ? 8.672 -2.18 21.141 1 94.19 414 ASP B CA 1
ATOM 6633 C C . ASP B 1 414 ? 9.227 -3.496 21.672 1 94.19 414 ASP B C 1
ATOM 6635 O O . ASP B 1 414 ? 9.391 -4.461 20.922 1 94.19 414 ASP B O 1
ATOM 6639 N N . HIS B 1 415 ? 9.383 -3.59 22.922 1 91.31 415 HIS B N 1
ATOM 6640 C CA . HIS B 1 415 ? 10.039 -4.73 23.547 1 91.31 415 HIS B CA 1
ATOM 6641 C C . HIS B 1 415 ? 9.141 -5.965 23.531 1 91.31 415 HIS B C 1
ATOM 6643 O O . HIS B 1 415 ? 9.609 -7.082 23.766 1 91.31 415 HIS B O 1
ATOM 6649 N N . SER B 1 416 ? 7.918 -5.742 23.219 1 92 416 SER B N 1
ATOM 6650 C CA . SER B 1 416 ? 6.984 -6.859 23.156 1 92 416 SER B CA 1
ATOM 6651 C C . SER B 1 416 ? 6.895 -7.445 21.75 1 92 416 SER B C 1
ATOM 6653 O O . SER B 1 416 ? 6.273 -8.492 21.547 1 92 416 SER B O 1
ATOM 6655 N N . SER B 1 417 ? 7.555 -6.73 20.859 1 92.25 417 SER B N 1
ATOM 6656 C CA . SER B 1 417 ? 7.48 -7.164 19.469 1 92.25 417 SER B CA 1
ATOM 6657 C C . SER B 1 417 ? 8.461 -8.305 19.188 1 92.25 417 SER B C 1
ATOM 6659 O O . SER B 1 417 ? 9.602 -8.273 19.656 1 92.25 417 SER B O 1
ATOM 6661 N N . ASN B 1 418 ? 8.016 -9.32 18.406 1 93.12 418 ASN B N 1
ATOM 6662 C CA . ASN B 1 418 ? 8.883 -10.398 17.953 1 93.12 418 ASN B CA 1
ATOM 6663 C C . ASN B 1 418 ? 9.391 -10.141 16.531 1 93.12 418 ASN B C 1
ATOM 6665 O O . ASN B 1 418 ? 9.984 -11.023 15.914 1 93.12 418 ASN B O 1
ATOM 6669 N N . THR B 1 419 ? 9.148 -8.961 16.141 1 95.19 419 THR B N 1
ATOM 6670 C CA . THR B 1 419 ? 9.531 -8.602 14.773 1 95.19 419 THR B CA 1
ATOM 6671 C C . THR B 1 419 ? 11.039 -8.414 14.672 1 95.19 419 THR B C 1
ATOM 6673 O O . THR B 1 419 ? 11.656 -7.785 15.539 1 95.19 419 THR B O 1
ATOM 6676 N N . THR B 1 420 ? 11.602 -8.953 13.641 1 96.62 420 THR B N 1
ATOM 6677 C CA . THR B 1 420 ? 13.008 -8.742 13.305 1 96.62 420 THR B CA 1
ATOM 6678 C C . THR B 1 420 ? 13.148 -8.188 11.891 1 96.62 420 THR B C 1
ATOM 6680 O O . THR B 1 420 ? 12.617 -8.766 10.938 1 96.62 420 THR B O 1
ATOM 6683 N N . LEU B 1 421 ? 13.836 -7.078 11.812 1 97.81 421 LEU B N 1
ATOM 6684 C CA . LEU B 1 421 ? 14.195 -6.559 10.5 1 97.81 421 LEU B CA 1
ATOM 6685 C C . LEU B 1 421 ? 15.578 -7.059 10.078 1 97.81 421 LEU B C 1
ATOM 6687 O O . LEU B 1 421 ? 16.484 -7.152 10.906 1 97.81 421 LEU B O 1
ATOM 6691 N N . PHE B 1 422 ? 15.688 -7.41 8.875 1 97.75 422 PHE B N 1
ATOM 6692 C CA . PHE B 1 422 ? 16.969 -7.652 8.219 1 97.75 422 PHE B CA 1
ATOM 6693 C C . PHE B 1 422 ? 17.281 -6.543 7.223 1 97.75 422 PHE B C 1
ATOM 6695 O O . PHE B 1 422 ? 16.656 -6.465 6.16 1 97.75 422 PHE B O 1
ATOM 6702 N N . VAL B 1 423 ? 18.234 -5.727 7.562 1 96.62 423 VAL B N 1
ATOM 6703 C CA . VAL B 1 423 ? 18.578 -4.566 6.746 1 96.62 423 VAL B CA 1
ATOM 6704 C C . VAL B 1 423 ? 19.828 -4.863 5.93 1 96.62 423 VAL B C 1
ATOM 6706 O O . VAL B 1 423 ? 20.875 -5.211 6.492 1 96.62 423 VAL B O 1
ATOM 6709 N N . LYS B 1 424 ? 19.703 -4.777 4.641 1 92 424 LYS B N 1
ATOM 6710 C CA . LYS B 1 424 ? 20.828 -5.027 3.742 1 92 424 LYS B CA 1
ATOM 6711 C C . LYS B 1 424 ? 21.891 -3.957 3.904 1 92 424 LYS B C 1
ATOM 6713 O O . LYS B 1 424 ? 21.609 -2.76 3.865 1 92 424 LYS B O 1
ATOM 6718 N N . SER B 1 425 ? 23.094 -4.324 4.219 1 85.25 425 SER B N 1
ATOM 6719 C CA . SER B 1 425 ? 24.219 -3.42 4.383 1 85.25 425 SER B CA 1
ATOM 6720 C C . SER B 1 425 ? 25.422 -3.867 3.539 1 85.25 425 SER B C 1
ATOM 6722 O O . SER B 1 425 ? 25.672 -5.066 3.398 1 85.25 425 SER B O 1
ATOM 6724 N N . LEU B 1 426 ? 26.031 -2.887 2.857 1 73.75 426 LEU B N 1
ATOM 6725 C CA . LEU B 1 426 ? 27.219 -3.186 2.057 1 73.75 426 LEU B CA 1
ATOM 6726 C C . LEU B 1 426 ? 28.484 -2.912 2.848 1 73.75 426 LEU B C 1
ATOM 6728 O O . LEU B 1 426 ? 28.562 -1.926 3.584 1 73.75 426 LEU B O 1
ATOM 6732 N N . TYR B 1 427 ? 29.375 -3.951 2.883 1 65.81 427 TYR B N 1
ATOM 6733 C CA . TYR B 1 427 ? 30.672 -3.74 3.527 1 65.81 427 TYR B CA 1
ATOM 6734 C C . TYR B 1 427 ? 31.812 -4.059 2.576 1 65.81 427 TYR B C 1
ATOM 6736 O O . TYR B 1 427 ? 31.672 -4.887 1.673 1 65.81 427 TYR B O 1
ATOM 6744 N N . CYS B 1 428 ? 32.844 -3.141 2.545 1 57.31 428 CYS B N 1
ATOM 6745 C CA . CYS B 1 428 ? 34.062 -3.387 1.765 1 57.31 428 CYS B CA 1
ATOM 6746 C C . CYS B 1 428 ? 35 -4.344 2.494 1 57.31 428 CYS B C 1
ATOM 6748 O O . CYS B 1 428 ? 35.25 -4.172 3.688 1 57.31 428 CYS B O 1
ATOM 6750 N N . SER B 1 429 ? 35.062 -5.59 2.104 1 47.72 429 SER B N 1
ATOM 6751 C CA . SER B 1 429 ? 36 -6.523 2.742 1 47.72 429 SER B CA 1
ATOM 6752 C C . SER B 1 429 ? 37.438 -6.055 2.602 1 47.72 429 SER B C 1
ATOM 6754 O O . SER B 1 429 ? 37.906 -5.797 1.49 1 47.72 429 SER B O 1
ATOM 6756 N N . ALA B 1 430 ? 38.094 -5.301 3.424 1 44.03 430 ALA B N 1
ATOM 6757 C CA . ALA B 1 430 ? 39.562 -5.086 3.432 1 44.03 430 ALA B CA 1
ATOM 6758 C C . ALA B 1 430 ? 40.312 -6.398 3.242 1 44.03 430 ALA B C 1
ATOM 6760 O O . ALA B 1 430 ? 39.875 -7.449 3.719 1 44.03 430 ALA B O 1
ATOM 6761 N N . SER B 1 431 ? 41.125 -6.523 2.225 1 39.31 431 SER B N 1
ATOM 6762 C CA . SER B 1 431 ? 42.062 -7.621 2.137 1 39.31 431 SER B CA 1
ATOM 6763 C C . SER B 1 431 ? 42.656 -7.957 3.504 1 39.31 431 SER B C 1
ATOM 6765 O O . SER B 1 431 ? 43.125 -7.066 4.223 1 39.31 431 SER B O 1
ATOM 6767 N N . ALA B 1 432 ? 42.344 -9.125 4.016 1 37.38 432 ALA B N 1
ATOM 6768 C CA . ALA B 1 432 ? 43.094 -9.695 5.145 1 37.38 432 ALA B CA 1
ATOM 6769 C C . ALA B 1 432 ? 44.594 -9.492 4.973 1 37.38 432 ALA B C 1
ATOM 6771 O O . ALA B 1 432 ? 45.281 -10.305 4.344 1 37.38 432 ALA B O 1
ATOM 6772 N N . THR B 1 433 ? 45.125 -8.328 4.668 1 33.41 433 THR B N 1
ATOM 6773 C CA . THR B 1 433 ? 46.531 -8.438 5.023 1 33.41 433 THR B CA 1
ATOM 6774 C C . THR B 1 433 ? 46.688 -8.773 6.504 1 33.41 433 THR B C 1
ATOM 6776 O O . THR B 1 433 ? 45.969 -8.25 7.348 1 33.41 433 THR B O 1
ATOM 6779 N N . ASN B 1 434 ? 47.375 -9.961 6.84 1 31.72 434 ASN B N 1
ATOM 6780 C CA . ASN B 1 434 ? 47.875 -10.602 8.055 1 31.72 434 ASN B CA 1
ATOM 6781 C C . ASN B 1 434 ? 48.5 -9.586 9.016 1 31.72 434 ASN B C 1
ATOM 6783 O O . ASN B 1 434 ? 49.312 -9.938 9.859 1 31.72 434 ASN B O 1
ATOM 6787 N N . SER B 1 435 ? 48.656 -8.312 8.734 1 30.16 435 SER B N 1
ATOM 6788 C CA . SER B 1 435 ? 49.375 -7.895 9.938 1 30.16 435 SER B CA 1
ATOM 6789 C C . SER B 1 435 ? 48.5 -7.961 11.164 1 30.16 435 SER B C 1
ATOM 6791 O O . SER B 1 435 ? 47.312 -7.598 11.102 1 30.16 435 SER B O 1
ATOM 6793 N N . PRO B 1 436 ? 48.875 -8.664 12.305 1 32.16 436 PRO B N 1
ATOM 6794 C CA . PRO B 1 436 ? 48.219 -8.922 13.586 1 32.16 436 PRO B CA 1
ATOM 6795 C C . PRO B 1 436 ? 47.531 -7.676 14.164 1 32.16 436 PRO B C 1
ATOM 6797 O O . PRO B 1 436 ? 47 -7.719 15.281 1 32.16 436 PRO B O 1
ATOM 6800 N N . GLY B 1 437 ? 47.969 -6.453 13.625 1 28.5 437 GLY B N 1
ATOM 6801 C CA . GLY B 1 437 ? 47.719 -5.48 14.68 1 28.5 437 GLY B CA 1
ATOM 6802 C C . GLY B 1 437 ? 46.25 -5.242 14.938 1 28.5 437 GLY B C 1
ATOM 6803 O O . GLY B 1 437 ? 45.406 -5.977 14.422 1 28.5 437 GLY B O 1
ATOM 6804 N N . THR B 1 438 ? 45.875 -3.871 15.109 1 28.34 438 THR B N 1
ATOM 6805 C CA . THR B 1 438 ? 44.844 -3.211 15.883 1 28.34 438 THR B CA 1
ATOM 6806 C C . THR B 1 438 ? 43.5 -3.281 15.164 1 28.34 438 THR B C 1
ATOM 6808 O O . THR B 1 438 ? 43.094 -2.322 14.5 1 28.34 438 THR B O 1
ATOM 6811 N N . GLN B 1 439 ? 43.281 -4.215 14.383 1 32.34 439 GLN B N 1
ATOM 6812 C CA . GLN B 1 439 ? 42.062 -4.254 13.562 1 32.34 439 GLN B CA 1
ATOM 6813 C C . GLN B 1 439 ? 40.812 -4.355 14.43 1 32.34 439 GLN B C 1
ATOM 6815 O O . GLN B 1 439 ? 39.688 -4.41 13.914 1 32.34 439 GLN B O 1
ATOM 6820 N N . GLY B 1 440 ? 40.969 -4.559 15.719 1 28.92 440 GLY B N 1
ATOM 6821 C CA . GLY B 1 440 ? 39.844 -4.828 16.578 1 28.92 440 GLY B CA 1
ATOM 6822 C C . GLY B 1 440 ? 38.906 -3.652 16.703 1 28.92 440 GLY B C 1
ATOM 6823 O O . GLY B 1 440 ? 37.812 -3.779 17.266 1 28.92 440 GLY B O 1
ATOM 6824 N N . LEU B 1 441 ? 39.438 -2.412 16.531 1 28.66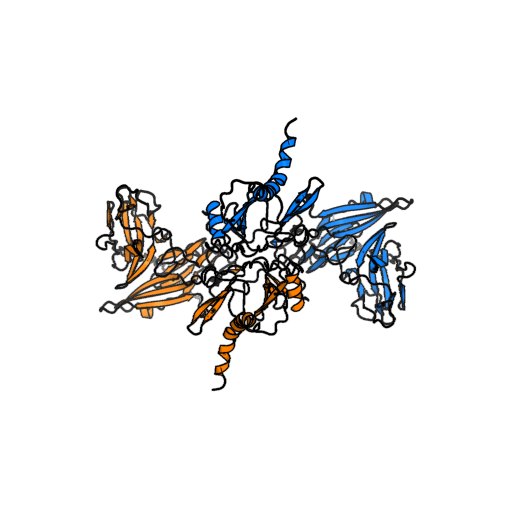 441 LEU B N 1
ATOM 6825 C CA . LEU B 1 441 ? 38.688 -1.358 17.219 1 28.66 441 LEU B CA 1
ATOM 6826 C C . LEU B 1 441 ? 37.531 -0.863 16.344 1 28.66 441 LEU B C 1
ATOM 6828 O O . LEU B 1 441 ? 36.469 -0.454 16.859 1 28.66 441 LEU B O 1
ATOM 6832 N N . HIS B 1 442 ? 37.781 -0.864 15.008 1 31.34 442 HIS B N 1
ATOM 6833 C CA . HIS B 1 442 ? 36.75 -0.132 14.281 1 31.34 442 HIS B CA 1
ATOM 6834 C C . HIS B 1 442 ? 35.469 -0.974 14.117 1 31.34 442 HIS B C 1
ATOM 6836 O O . HIS B 1 442 ? 34.375 -0.433 13.992 1 31.34 442 HIS B O 1
ATOM 6842 N N . ASN B 1 443 ? 35.625 -2.244 14.016 1 33.91 443 ASN B N 1
ATOM 6843 C CA . ASN B 1 443 ? 34.469 -3.088 13.859 1 33.91 443 ASN B CA 1
ATOM 6844 C C . ASN B 1 443 ? 33.625 -3.135 15.133 1 33.91 443 ASN B C 1
ATOM 6846 O O . ASN B 1 443 ? 32.438 -3.465 15.094 1 33.91 443 ASN B O 1
ATOM 6850 N N . ILE B 1 444 ? 34.281 -2.832 16.281 1 30.06 444 ILE B N 1
ATOM 6851 C CA . ILE B 1 444 ? 33.656 -2.891 17.594 1 30.06 444 ILE B CA 1
ATOM 6852 C C . ILE B 1 444 ? 32.844 -1.625 17.844 1 30.06 444 ILE B C 1
ATOM 6854 O O . ILE B 1 444 ? 31.828 -1.654 18.562 1 30.06 444 ILE B O 1
ATOM 6858 N N . LYS B 1 445 ? 33.156 -0.526 17.219 1 30.08 445 LYS B N 1
ATOM 6859 C CA . LYS B 1 445 ? 32.375 0.683 17.484 1 30.08 445 LYS B CA 1
ATOM 6860 C C . LYS B 1 445 ? 30.984 0.579 16.891 1 30.08 445 LYS B C 1
ATOM 6862 O O . LYS B 1 445 ? 30.016 1.064 17.469 1 30.08 445 LYS B O 1
ATOM 6867 N N . MET B 1 446 ? 30.891 -0.005 15.727 1 31.08 446 MET B N 1
ATOM 6868 C CA . MET B 1 446 ? 29.531 -0.112 15.195 1 31.08 446 MET B CA 1
ATOM 6869 C C . MET B 1 446 ? 28.719 -1.14 15.977 1 31.08 446 MET B C 1
ATOM 6871 O O . MET B 1 446 ? 27.531 -0.952 16.203 1 31.08 446 MET B O 1
ATOM 6875 N N . LEU B 1 447 ? 29.375 -2.225 16.453 1 32.66 447 LEU B N 1
ATOM 6876 C CA . LEU B 1 447 ? 28.688 -3.217 17.266 1 32.66 447 LEU B CA 1
ATOM 6877 C C . LEU B 1 447 ? 28.438 -2.68 18.672 1 32.66 447 LEU B C 1
ATOM 6879 O O . LEU B 1 447 ? 27.406 -2.98 19.297 1 32.66 447 LEU B O 1
ATOM 6883 N N . ASN B 1 448 ? 29.344 -1.937 19.25 1 32.25 448 ASN B N 1
ATOM 6884 C CA . ASN B 1 448 ? 29.203 -1.405 20.594 1 32.25 448 ASN B CA 1
ATOM 6885 C C . ASN B 1 448 ? 28.125 -0.337 20.672 1 32.25 448 ASN B C 1
ATOM 6887 O O . ASN B 1 448 ? 27.531 -0.123 21.734 1 32.25 448 ASN B O 1
ATOM 6891 N N . LEU B 1 449 ? 27.938 0.34 19.578 1 31.55 449 LEU B N 1
ATOM 6892 C CA . LEU B 1 449 ? 26.906 1.352 19.703 1 31.55 449 LEU B CA 1
ATOM 6893 C C . LEU B 1 449 ? 25.531 0.703 19.812 1 31.55 449 LEU B C 1
ATOM 6895 O O . LEU B 1 449 ? 24.656 1.188 20.547 1 31.55 449 LEU B O 1
ATOM 6899 N N . ILE B 1 450 ? 25.391 -0.496 19.219 1 35.25 450 ILE B N 1
ATOM 6900 C CA . ILE B 1 450 ? 24.078 -1.097 19.453 1 35.25 450 ILE B CA 1
ATOM 6901 C C . ILE B 1 450 ? 24.016 -1.654 20.875 1 35.25 450 ILE B C 1
ATOM 6903 O O . ILE B 1 450 ? 22.953 -1.629 21.516 1 35.25 450 ILE B O 1
ATOM 6907 N N . ARG B 1 451 ? 25.141 -2.092 21.5 1 31.3 451 ARG B N 1
ATOM 6908 C CA . ARG B 1 451 ? 25.094 -2.668 22.844 1 31.3 451 ARG B CA 1
ATOM 6909 C C . ARG B 1 451 ? 24.797 -1.601 23.891 1 31.3 451 ARG B C 1
ATOM 6911 O O . ARG B 1 451 ? 24.203 -1.896 24.938 1 31.3 451 ARG B O 1
ATOM 6918 N N . ARG B 1 452 ? 25.328 -0.448 23.781 1 33.62 452 ARG B N 1
ATOM 6919 C CA . ARG B 1 452 ? 25.094 0.517 24.859 1 33.62 452 ARG B CA 1
ATOM 6920 C C . ARG B 1 452 ? 23.609 0.864 24.953 1 33.62 452 ARG B C 1
ATOM 6922 O O . ARG B 1 452 ? 23.125 1.279 26 1 33.62 452 ARG B O 1
ATOM 6929 N N . VAL B 1 453 ? 22.969 0.746 23.812 1 34.31 453 VAL B N 1
ATOM 6930 C CA . VAL B 1 453 ? 21.578 1.134 24.031 1 34.31 453 VAL B CA 1
ATOM 6931 C C . VAL B 1 453 ? 20.844 0.031 24.781 1 34.31 453 VAL B C 1
ATOM 6933 O O . VAL B 1 453 ? 19.922 0.307 25.547 1 34.31 453 VAL B O 1
ATOM 6936 N N . LEU B 1 454 ? 21.391 -1.255 24.688 1 33.81 454 LEU B N 1
ATOM 6937 C CA . LEU B 1 454 ? 20.594 -2.271 25.359 1 33.81 454 LEU B CA 1
ATOM 6938 C C . LEU B 1 454 ? 21.016 -2.402 26.828 1 33.81 454 LEU B C 1
ATOM 6940 O O . LEU B 1 454 ? 20.359 -3.08 27.609 1 33.81 454 LEU B O 1
ATOM 6944 N N . ALA B 1 455 ? 22.234 -2.117 27.266 1 32.5 455 ALA B N 1
ATOM 6945 C CA . ALA B 1 455 ? 22.75 -2.584 28.547 1 32.5 455 ALA B CA 1
ATOM 6946 C C . ALA B 1 455 ? 22.172 -1.776 29.703 1 32.5 455 ALA B C 1
ATOM 6948 O O . ALA B 1 455 ? 22.359 -2.121 30.875 1 32.5 455 ALA B O 1
ATOM 6949 N N . SER B 1 456 ? 21.594 -0.639 29.484 1 30.28 456 SER B N 1
ATOM 6950 C CA . SER B 1 456 ? 21.422 0.087 30.734 1 30.28 456 SER B CA 1
ATOM 6951 C C . SER B 1 456 ? 20.391 -0.58 31.625 1 30.28 456 SER B C 1
ATOM 6953 O O . SER B 1 456 ? 20.219 -0.21 32.781 1 30.28 456 SER B O 1
ATOM 6955 N N . ASP B 1 457 ? 19.547 -1.438 31.188 1 28.3 457 ASP B N 1
ATOM 6956 C CA . ASP B 1 457 ? 18.422 -1.596 32.094 1 28.3 457 ASP B CA 1
ATOM 6957 C C . ASP B 1 457 ? 18.688 -2.699 33.125 1 28.3 457 ASP B C 1
ATOM 6959 O O . ASP B 1 457 ? 17.797 -3.066 33.906 1 28.3 457 ASP B O 1
ATOM 6963 N N . ARG B 1 458 ? 19.812 -3.426 33.156 1 29.86 458 ARG B N 1
ATOM 6964 C CA . ARG B 1 458 ? 19.75 -4.562 34.062 1 29.86 458 ARG B CA 1
ATOM 6965 C C . ARG B 1 458 ? 19.953 -4.121 35.5 1 29.86 458 ARG B C 1
ATOM 6967 O O . ARG B 1 458 ? 20.016 -4.953 36.406 1 29.86 458 ARG B O 1
ATOM 6974 N N . THR B 1 459 ? 20.422 -2.934 35.719 1 27.08 459 THR B N 1
ATOM 6975 C CA . THR B 1 459 ? 20.922 -2.865 37.094 1 27.08 459 THR B CA 1
ATOM 6976 C C . THR B 1 459 ? 19.766 -2.857 38.062 1 27.08 459 THR B C 1
ATOM 6978 O O . THR B 1 459 ? 19.969 -2.812 39.281 1 27.08 459 THR B O 1
ATOM 6981 N N . LEU B 1 460 ? 18.484 -2.709 37.688 1 25.22 460 LEU B N 1
ATOM 6982 C CA . LEU B 1 460 ? 17.688 -2.342 38.844 1 25.22 460 LEU B CA 1
ATOM 6983 C C . LEU B 1 460 ? 17.297 -3.576 39.656 1 25.22 460 LEU B C 1
ATOM 6985 O O . LEU B 1 460 ? 16.578 -3.471 40.656 1 25.22 460 LEU B O 1
ATOM 6989 N N . SER B 1 461 ? 17.641 -4.852 39.188 1 24.77 461 SER B N 1
ATOM 6990 C CA . SER B 1 461 ? 16.922 -5.836 40 1 24.77 461 SER B CA 1
ATOM 6991 C C . SER B 1 461 ? 17.547 -5.984 41.375 1 24.77 461 SER B C 1
ATOM 6993 O O . SER B 1 461 ? 17.031 -6.734 42.219 1 24.77 461 SER B O 1
ATOM 6995 N N . MET B 1 462 ? 18.891 -5.887 41.531 1 24.69 462 MET B N 1
ATOM 6996 C CA . MET B 1 462 ? 19.359 -6.523 42.75 1 24.69 462 MET B CA 1
ATOM 6997 C C . MET B 1 462 ? 19 -5.68 43.969 1 24.69 462 MET B C 1
ATOM 6999 O O . MET B 1 462 ? 19.156 -6.137 45.094 1 24.69 462 MET B O 1
ATOM 7003 N N . ILE B 1 463 ? 18.719 -4.352 43.906 1 21.41 463 ILE B N 1
ATOM 7004 C CA . ILE B 1 463 ? 18.422 -3.906 45.281 1 21.41 463 ILE B CA 1
ATOM 7005 C C . ILE B 1 463 ? 17 -4.324 45.656 1 21.41 463 ILE B C 1
ATOM 7007 O O . ILE B 1 463 ? 16.062 -4.156 44.875 1 21.41 463 ILE B O 1
#

Sequence (926 aa):
MVPYIIPLSLILFIIQANPSTGAQINETTIPQGSQINTVGTQSWVSPSGRFAFGFYPEGEGFSIGVWLVTGATRTIVWTAFRDDPPVSGGSILLTAGGSLQWIPANQGSQGKLISAAPNSATSAAILDNGNFVLYDAKKQVLWSTFGSPMDTILPGQNLLPGNQLFSSISNTNHATGKYRLSNQEDGNLVMYPIGTVDPGSAYWASGTFGQGLLLTLSLDLNGTLWLFDRNSSYTKMLFLTNQSLSTSPDSESYYRLTLDADGLLRLYAHVFFKKGREPLTKIEWLEPSSNDRCGVKGVCGPNSFCQVTASGETSCSCLPGFEFSSANQTTQGCWRVRTGGCTGNSSNGDIGPTATMVMVKNTSWSDLSYNVPPQTTTMEECKAICLSDCACEIAMFDTYCSKQMLPMRYGKIDHSSNTTLFVKSLYCSASATNSPGTQGLHNIKMLNLIRRVLASDRTLSMIMVPYIIPLSLILFIIQANPSTGAQINETTIPQGSQINTVGTQSWVSPSGRFAFGFYPEGEGFSIGVWLVTGATRTIVWTAFRDDPPVSGGSILLTAGGSLQWIPANQGSQGKLISAAPNSATSAAILDNGNFVLYDAKKQVLWSTFGSPMDTILPGQNLLPGNQLFSSISNTNHATGKYRLSNQEDGNLVMYPIGTVDPGSAYWASGTFGQGLLLTLSLDLNGTLWLFDRNSSYTKMLFLTNQSLSTSPDSESYYRLTLDADGLLRLYAHVFFKKGREPLTKIEWLEPSSNDRCGVKGVCGPNSFCQVTASGETSCSCLPGFEFSSANQTTQGCWRVRTGGCTGNSSNGDIGPTATMVMVKNTSWSDLSYNVPPQTTTMEECKAICLSDCACEIAMFDTYCSKQMLPMRYGKIDHSSNTTLFVKSLYCSASATNSPGTQGLHNIKMLNLIRRVLASDRTLSMI